Protein AF-A0A7X7MLS9-F1 (afdb_monomer)

Secondary structure (DSSP, 8-state):
----------------------PPEEEE---------SS---S--TT-GGGEEETTT--B----TT-EEEE-TTTSPPPSSB-S---TT--BSEEEE-S---S--B-SSEEEEETTS-EEEESS---GGGSEESSEEEEESSEEEEEEE-SS-EEEESS-EE--TTEEEEEESSSEEEE--------S-TT-------SSS----S-----SEEEE-SSEEE-TT--EEES-EEEE-S--TT-EEEE---SSS---EEEES--EEE-TT---S--EEEESSTT-EEEEEES---EEE-SEEEET-EEEEEESS--EEEE-S-EE---SEEEESSSEEEE-TT-EESS-SEEEEESTT-EEEE-TTS-SEEEEEEEEETT-EEEE-TT-EEEEEEEEETTEEPPSEEEESSTTSSSEE-TTEESSSEEEES-------EEEEE-SSEETT-GGGBTT-SS---TBSS-EEEEE-TTSPTTEEEEESS-EEEEEEEE-SS-EEEEE-TT--EEEEEEEEEE-TT-EEEE-S-EEE-S-EEEEEPTTEEEEE-S-EEE-SS--EEEEESSSEEEEE--SS-B--S-EEEESSEEEE-STTTT--TTSPPEEEEE-TTS---EE-TT-EE-S-EEEEE--SSSSEEEEEEE-TT-EEEE-S-EEE-TTEEEEEEE-TT-EEEE-S-EEESSEEEEEESSEEEESSPEEESSEEEEESSEEEE-SS-BEE-SEEEEEES-EEEE-STT-B---SS------TT------S------EEEESS-EEEESSTTS----

Foldseek 3Di:
DDDDDDDDDDDDDDPDDDPLPVAWEKEQADDDDDDDPPDDDDPQDLPDQQRIATPPPRHGGHGAAAHEYEYDCVVHPDDQERDDDDDPHHAYLEYEYCEAHAHAEDPAEEHHHEAVGPAYAYPYAHAPRRAEYCYEYEYEDAHEREDAYADAYEHEYAFEYEYALRYEYEYHHAYEYEYHDDDDDDDDDPPPPDDPDDDDDDDDRGYDYHYNEYEWAYHEYEPQPAAEDENYEYEDQADYYNAEYEHEHDPDDAAEREYANYAYHYDPRDPDQAYEYEYADLRYEHAYEEAYAAHEHSYEYEENYEYAAYYPDQHEYEYENDEHAHCHEYHWQAHEYEYDHQYYYDHHAAYEFEAQRTEYEYEPNYDQEHAYEYEYYHNGAYEYEALGEHEYQWYDYNNHTDDFFKEACDPPAATHHDPRYHYGYIYGHPDQDADAADEWEAAAADELCPQVRTPPGPDHDRFGHQRYEYEYDPNHAAAGEYEFAHAGEHQEYAYEDHAYEYAYDRSYEYEYHAAYYEYEALYEYEYQGEYEYNEAYEYEYEAQYEYHDNEAYAYDQDYEYEYEYDHEYEYEQNYAAHHHQHEYEYERYAYEAEAACSNHAQPHDEHEYEDELVHYAHEYDAPHEYHHAYEYEYPYPDQEAEHEYAYEALGEYEYNHEYEYDLRYEYEYEYEHNYEYEYCEEYEYNAEYEYEYAEEYEYNYAYYHAAEYEYYYYEYEQNAAAHEDHYEDPEHHHYEYAYPDPRSYDDPDDDQAADDPDDDDDDPDPDRRHYDDYDDNYYYHYDDPPPDNPD

Mean predicted aligned error: 17.01 Å

Radius of gyration: 36.03 Å; Cα contacts (8 Å, |Δi|>4): 2430; chains: 1; bounding box: 78×106×102 Å

Solvent-accessible surface area (backbone atoms only — not comparable to full-atom values): 38554 Å² total; per-residue (Å²): 139,78,89,83,83,88,85,83,93,76,92,73,90,74,73,89,67,84,80,74,67,88,50,54,48,29,35,52,36,47,63,88,83,79,80,90,75,92,66,96,70,82,80,45,39,78,84,41,38,74,28,26,29,32,68,83,80,68,42,68,38,73,89,53,65,43,16,32,39,35,42,38,49,89,82,23,62,65,46,55,48,49,34,80,59,53,68,96,79,54,34,24,14,22,42,36,30,66,36,60,68,71,49,41,37,29,44,78,36,53,50,40,31,29,26,61,38,71,21,40,36,24,71,27,46,34,64,61,89,36,42,31,35,54,11,32,42,37,40,40,82,48,39,42,38,31,37,34,26,61,27,65,33,37,48,36,35,43,36,26,57,32,45,39,73,59,17,32,38,33,36,27,31,46,11,30,46,33,44,52,73,94,86,75,89,86,77,87,76,101,77,72,92,74,78,95,76,77,94,79,93,81,88,84,82,64,72,48,67,38,34,36,23,36,36,39,34,12,5,31,44,35,43,37,78,52,48,72,42,61,54,34,35,42,30,39,50,33,74,32,60,67,26,30,45,34,41,44,70,71,98,63,98,67,53,40,38,32,27,33,42,30,48,61,38,68,41,92,56,41,82,70,47,81,38,33,37,34,22,80,36,70,75,21,26,47,31,34,27,42,66,55,70,72,32,57,42,37,46,32,36,29,53,15,29,14,39,30,39,38,32,75,40,78,32,35,43,32,41,26,68,27,65,19,62,12,43,8,40,41,36,25,55,23,9,31,42,35,31,23,54,49,5,38,43,70,38,33,62,29,39,36,22,29,26,67,68,5,31,46,32,44,40,69,65,26,54,42,54,40,69,22,42,37,40,28,27,69,62,11,28,40,30,25,34,68,48,37,60,38,39,27,55,38,41,24,51,70,85,42,74,56,74,48,35,51,28,21,35,40,87,92,56,66,43,49,66,39,90,54,31,43,50,66,13,35,44,31,27,53,61,73,67,68,46,70,84,39,86,42,40,41,44,46,67,43,53,76,85,42,36,85,29,31,63,95,38,92,58,71,73,59,47,55,45,27,18,25,32,38,33,39,42,76,84,26,56,74,63,27,36,48,27,30,88,45,56,35,25,26,17,16,39,36,38,39,83,42,29,33,33,37,36,47,46,88,55,19,34,42,32,34,22,53,64,20,40,36,42,26,52,66,28,46,38,35,40,44,25,33,32,36,35,71,38,41,24,48,30,41,37,18,35,56,8,32,42,34,36,53,26,35,42,36,36,48,81,63,46,47,41,38,40,39,31,52,75,36,30,38,40,37,32,52,14,46,72,7,48,39,45,25,36,38,39,37,32,42,41,27,43,34,40,63,24,35,25,43,66,10,58,48,91,32,54,54,36,35,41,36,38,38,77,88,50,71,49,48,37,54,42,67,71,25,36,40,28,33,20,36,36,42,37,58,72,46,94,50,92,69,25,58,50,45,44,49,40,49,60,61,21,39,38,37,29,58,21,41,40,35,40,41,85,52,17,24,41,32,42,35,27,22,53,76,12,37,40,38,31,56,26,44,37,35,24,46,27,25,29,33,41,32,40,52,14,38,35,39,27,55,16,31,46,35,29,51,35,34,40,33,33,43,27,24,38,40,37,34,56,21,58,63,20,29,75,38,43,40,40,46,52,32,35,46,20,35,42,35,34,72,33,66,63,21,66,44,81,82,81,81,91,72,67,73,51,70,91,85,75,86,89,84,74,95,64,94,69,76,65,42,45,61,46,74,39,88,76,43,45,84,44,73,39,59,94,78,66,80,62,76,127

pLDDT: mean 76.2, std 18.72, range [21.05, 98.0]

Sequence (791 aa):
MGKGCHVFFAVAAVTASSVVFASETWYWKSVTTCVADGTGSYGYSLTSTNNWVNAVSGTNGLPVSGDIVIIDTTKYSPAQNFGYNFGTGTAFGGLIYDTAPSGNSSDQGTFTLQAGGTGIVANAALTGETHKFNGNVAFTGSGDAVVDLRVAGTLFVQKAFYGNANITLVKKGVGTLQHSDGYAPLNTAKTAYTEARDDTTRYYPNRKFVFGGVKLQGGVLDLRQYYWIWNCDFQFDGDGAGLSVNKLVANLGTNSLELSGCKFRETENVTGTSHYVTANDPTCFIHFMGTMDDTSFSGLFKGSAGICWDPANTATFTFRKSISPTTGILAVSNGTVRVTEDAGFTALSSVTVSGANSRFKVEADALRSIPAPFFLNGGGKIGVADGIVIFVASLAVDGTPVAAGLYNGQAGLNGTTVAWIDGAGYVVVTGLTEGTRTDATWTGTGSVQTPANWNGASELPALNGATSYVTVAESAADDSVMHLDRIVWFKGMDVKPVGFQTTADAGCELWLGSLGLATPAAQTFSLNAPTRLTAAQDWAIGAGGRLVVGASVSTLPAGELRILGAGGGTLELNAGASDWMAPIAVSNLNVQFNASHALGPQTAPFATIYHNAVSGSPAYADGVTVDRNLLFVDTSRVIQGTTRITVPENANIVFNGVVTTTNTSNLALSSGAGSTVTFNDLFMSRDGGSVSGSGTMIFNGPYHCRDRFNMSGGTMELHATLNRFNGNMGIWNNGTIKTMVPYAVEAGNATRRFTTEGVPNNSVDGSQRTWLNPYGSAVLDLCGNDQSVDQ

Nearest PDB structures (foldseek):
  3syj-assembly1_A-2  TM=1.815E-01  e=5.597E-01  Haemophilus influenzae

Structure (mmCIF, N/CA/C/O backbone):
data_AF-A0A7X7MLS9-F1
#
_entry.id   AF-A0A7X7MLS9-F1
#
loop_
_atom_site.group_PDB
_atom_site.id
_atom_site.type_symbol
_atom_site.label_atom_id
_atom_site.label_alt_id
_atom_site.label_comp_id
_atom_site.label_asym_id
_atom_site.label_entity_id
_atom_site.label_seq_id
_atom_site.pdbx_PDB_ins_code
_atom_site.Cartn_x
_atom_site.Cartn_y
_atom_site.Cartn_z
_atom_site.occupancy
_atom_site.B_iso_or_equiv
_atom_site.auth_seq_id
_atom_site.auth_comp_id
_atom_site.auth_asym_id
_atom_site.auth_atom_id
_atom_site.pdbx_PDB_model_num
ATOM 1 N N . MET A 1 1 ? 40.973 -59.479 -57.655 1.00 29.23 1 MET A N 1
ATOM 2 C CA . MET A 1 1 ? 41.693 -58.870 -56.512 1.00 29.23 1 MET A CA 1
ATOM 3 C C . MET A 1 1 ? 41.136 -57.458 -56.347 1.00 29.23 1 MET A C 1
ATOM 5 O O . MET A 1 1 ? 41.185 -56.750 -57.334 1.00 29.23 1 MET A O 1
ATOM 9 N N . GLY A 1 2 ? 40.537 -56.981 -55.252 1.00 28.91 2 GLY A N 1
ATOM 10 C CA . GLY A 1 2 ? 40.055 -57.566 -53.989 1.00 28.91 2 GLY A CA 1
ATOM 11 C C . GLY A 1 2 ? 38.575 -57.171 -53.754 1.00 28.91 2 GLY A C 1
ATOM 12 O O . GLY A 1 2 ? 38.058 -56.323 -54.471 1.00 28.91 2 GLY A O 1
ATOM 13 N N . LYS A 1 3 ? 37.795 -57.953 -52.987 1.00 27.66 3 LYS A N 1
ATOM 14 C CA . LYS A 1 3 ? 37.447 -57.742 -51.553 1.00 27.66 3 LYS A CA 1
ATOM 15 C C . LYS A 1 3 ? 36.929 -56.312 -51.274 1.00 27.66 3 LYS A C 1
ATOM 17 O O . LYS A 1 3 ? 37.685 -55.384 -51.493 1.00 27.66 3 LYS A O 1
ATOM 22 N N . GLY A 1 4 ? 35.733 -56.025 -50.758 1.00 22.91 4 GLY A N 1
ATOM 23 C CA . GLY A 1 4 ? 34.663 -56.824 -50.153 1.00 22.91 4 GLY A CA 1
ATOM 24 C C . GLY A 1 4 ? 34.029 -56.058 -48.968 1.00 22.91 4 GLY A C 1
ATOM 25 O O . GLY A 1 4 ? 34.768 -55.588 -48.115 1.00 22.91 4 GLY A O 1
ATOM 26 N N . CYS A 1 5 ? 32.688 -56.028 -48.926 1.00 21.05 5 CYS A N 1
ATOM 27 C CA . CYS A 1 5 ? 31.765 -55.831 -47.783 1.00 21.05 5 CYS A CA 1
ATOM 28 C C . CYS A 1 5 ? 31.537 -54.458 -47.096 1.00 21.05 5 CYS A C 1
ATOM 30 O O . CYS A 1 5 ? 32.393 -53.948 -46.389 1.00 21.05 5 CYS A O 1
ATOM 32 N N . HIS A 1 6 ? 30.281 -53.990 -47.255 1.00 25.91 6 HIS A N 1
ATOM 33 C CA . HIS A 1 6 ? 29.273 -53.478 -46.292 1.00 25.91 6 HIS A CA 1
ATOM 34 C C . HIS A 1 6 ? 29.693 -52.787 -44.980 1.00 25.91 6 HIS A C 1
ATOM 36 O O . HIS A 1 6 ? 30.497 -53.345 -44.248 1.00 25.91 6 HIS A O 1
ATOM 42 N N . VAL A 1 7 ? 28.967 -51.708 -44.604 1.00 21.61 7 VAL A N 1
ATOM 43 C CA . VAL A 1 7 ? 28.281 -51.530 -43.290 1.00 21.61 7 VAL A CA 1
ATOM 44 C C . VAL A 1 7 ? 27.407 -50.244 -43.246 1.00 21.61 7 VAL A C 1
ATOM 46 O O . VAL A 1 7 ? 27.871 -49.153 -43.547 1.00 21.61 7 VAL A O 1
ATOM 49 N N . PHE A 1 8 ? 26.130 -50.465 -42.893 1.00 21.45 8 PHE A N 1
ATOM 50 C CA . PHE A 1 8 ? 25.130 -49.714 -42.098 1.00 21.45 8 PHE A CA 1
ATOM 51 C C . PHE A 1 8 ? 24.901 -48.187 -42.171 1.00 21.45 8 PHE A C 1
ATOM 53 O O . PHE A 1 8 ? 25.778 -47.367 -41.929 1.00 21.45 8 PHE A O 1
ATOM 60 N N . PHE A 1 9 ? 23.607 -47.850 -42.292 1.00 26.83 9 PHE A N 1
ATOM 61 C CA . PHE A 1 9 ? 22.983 -46.630 -41.774 1.00 26.83 9 PHE A CA 1
ATOM 62 C C . PHE A 1 9 ? 23.016 -46.616 -40.236 1.00 26.83 9 PHE A C 1
ATOM 64 O O . PHE A 1 9 ? 22.546 -47.563 -39.604 1.00 26.83 9 PHE A O 1
ATOM 71 N N . ALA A 1 10 ? 23.482 -45.512 -39.649 1.00 21.42 10 ALA A N 1
ATOM 72 C CA . ALA A 1 10 ? 23.203 -45.134 -38.268 1.00 21.42 10 ALA A CA 1
ATOM 73 C C . ALA A 1 10 ? 22.994 -43.615 -38.183 1.00 21.42 10 ALA A C 1
ATOM 75 O O . ALA A 1 10 ? 23.802 -42.822 -38.661 1.00 21.42 10 ALA A O 1
ATOM 76 N N . VAL A 1 11 ? 21.866 -43.248 -37.579 1.00 35.78 11 VAL A N 1
ATOM 77 C CA . VAL A 1 11 ? 21.482 -41.904 -37.153 1.00 35.78 11 VAL A CA 1
ATOM 78 C C . VAL A 1 11 ? 22.496 -41.397 -36.126 1.00 35.78 11 VAL A C 1
ATOM 80 O O . VAL A 1 11 ? 22.704 -42.046 -35.105 1.00 35.78 11 VAL A O 1
ATOM 83 N N . ALA A 1 12 ? 23.073 -40.221 -36.362 1.00 22.98 12 ALA A N 1
ATOM 84 C CA . ALA A 1 12 ? 23.708 -39.421 -35.323 1.00 22.98 12 ALA A CA 1
ATOM 85 C C . ALA A 1 12 ? 23.149 -37.999 -35.406 1.00 22.98 12 ALA A C 1
ATOM 87 O O . ALA A 1 12 ? 23.457 -37.235 -36.320 1.00 22.98 12 ALA A O 1
ATOM 88 N N . ALA A 1 13 ? 22.286 -37.679 -34.444 1.00 31.80 13 ALA A N 1
ATOM 89 C CA . ALA A 1 13 ? 21.966 -36.316 -34.078 1.00 31.80 13 ALA A CA 1
ATOM 90 C C . ALA A 1 13 ? 23.277 -35.593 -33.741 1.00 31.80 13 ALA A C 1
ATOM 92 O O . ALA A 1 13 ? 23.922 -35.911 -32.743 1.00 31.80 13 ALA A O 1
ATOM 93 N N . VAL A 1 14 ? 23.672 -34.631 -34.572 1.00 26.86 14 VAL A N 1
ATOM 94 C CA . VAL A 1 14 ? 24.655 -33.628 -34.170 1.00 26.86 14 VAL A CA 1
ATOM 95 C C . VAL A 1 14 ? 23.852 -32.464 -33.617 1.00 26.86 14 VAL A C 1
ATOM 97 O O . VAL A 1 14 ? 23.261 -31.672 -34.347 1.00 26.86 14 VAL A O 1
ATOM 100 N N . THR A 1 15 ? 23.772 -32.455 -32.291 1.00 25.34 15 THR A N 1
ATOM 101 C CA . THR A 1 15 ? 23.512 -31.290 -31.449 1.00 25.34 15 THR A CA 1
ATOM 102 C C . THR A 1 15 ? 24.010 -30.006 -32.099 1.00 25.34 15 THR A C 1
ATOM 104 O O . THR A 1 15 ? 25.170 -29.932 -32.503 1.00 25.34 15 THR A O 1
ATOM 107 N N . ALA A 1 16 ? 23.140 -28.997 -32.154 1.00 29.88 16 ALA A N 1
ATOM 108 C CA . ALA A 1 16 ? 23.481 -27.625 -32.491 1.00 29.88 16 ALA A CA 1
ATOM 109 C C . ALA A 1 16 ? 24.590 -27.114 -31.552 1.00 29.88 16 ALA A C 1
ATOM 111 O O . ALA A 1 16 ? 24.318 -26.572 -30.485 1.00 29.88 16 ALA A O 1
ATOM 112 N N . SER A 1 17 ? 25.852 -27.315 -31.932 1.00 27.06 17 SER A N 1
ATOM 113 C CA . SER A 1 17 ? 26.961 -26.548 -31.388 1.00 27.06 17 SER A CA 1
ATOM 114 C C . SER A 1 17 ? 27.001 -25.230 -32.144 1.00 27.06 17 SER A C 1
ATOM 116 O O . SER A 1 17 ? 27.069 -25.234 -33.374 1.00 27.06 17 SER A O 1
ATOM 118 N N . SER A 1 18 ? 26.949 -24.129 -31.402 1.00 32.47 18 SER A N 1
ATOM 119 C CA . SER A 1 18 ? 27.271 -22.767 -31.825 1.00 32.47 18 SER A CA 1
ATOM 120 C C . SER A 1 18 ? 28.287 -22.731 -32.974 1.00 32.47 18 SER A C 1
ATOM 122 O O . SER A 1 18 ? 29.493 -22.865 -32.752 1.00 32.47 18 SER A O 1
ATOM 124 N N . VAL A 1 19 ? 27.810 -22.540 -34.205 1.00 29.20 19 VAL A N 1
ATOM 125 C CA . VAL A 1 19 ? 28.681 -22.156 -35.315 1.00 29.20 19 VAL A CA 1
ATOM 126 C C . VAL A 1 19 ? 29.000 -20.684 -35.090 1.00 29.20 19 VAL A C 1
ATOM 128 O O . VAL A 1 19 ? 28.296 -19.796 -35.563 1.00 29.20 19 VAL A O 1
ATOM 131 N N . VAL A 1 20 ? 30.041 -20.432 -34.298 1.00 34.53 20 VAL A N 1
ATOM 132 C CA . VAL A 1 20 ? 30.757 -19.162 -34.334 1.00 34.53 20 VAL A CA 1
ATOM 133 C C . VAL A 1 20 ? 31.460 -19.162 -35.687 1.00 34.53 20 VAL A C 1
ATOM 135 O O . VAL A 1 20 ? 32.542 -19.729 -35.837 1.00 34.53 20 VAL A O 1
ATOM 138 N N . PHE A 1 21 ? 30.812 -18.599 -36.709 1.00 36.78 21 PHE A N 1
ATOM 139 C CA . PHE A 1 21 ? 31.568 -18.085 -37.845 1.00 36.78 21 PHE A CA 1
ATOM 140 C C . PHE A 1 21 ? 32.619 -17.150 -37.250 1.00 36.78 21 PHE A C 1
ATOM 142 O O . PHE A 1 21 ? 32.296 -16.388 -36.340 1.00 36.78 21 PHE A O 1
ATOM 149 N N . ALA A 1 22 ? 33.875 -17.259 -37.683 1.00 49.69 22 ALA A N 1
ATOM 150 C CA . ALA A 1 22 ? 34.894 -16.294 -37.302 1.00 49.69 22 ALA A CA 1
ATOM 151 C C . ALA A 1 22 ? 34.437 -14.926 -37.824 1.00 49.69 22 ALA A C 1
ATOM 153 O O . ALA A 1 22 ? 34.652 -14.604 -38.986 1.00 49.69 22 ALA A O 1
ATOM 154 N N . SER A 1 23 ? 33.701 -14.191 -36.994 1.00 65.00 23 SER A N 1
ATOM 155 C CA . SER A 1 23 ? 33.205 -12.864 -37.303 1.00 65.00 23 SER A CA 1
ATOM 156 C C . SER A 1 23 ? 34.394 -11.930 -37.231 1.00 65.00 23 SER A C 1
ATOM 158 O O . SER A 1 23 ? 35.032 -11.823 -36.177 1.00 65.00 23 SER A O 1
ATOM 160 N N . GLU A 1 24 ? 34.703 -11.265 -38.331 1.00 85.81 24 GLU A N 1
ATOM 161 C CA . GLU A 1 24 ? 35.651 -10.169 -38.286 1.00 85.81 24 GLU A CA 1
ATOM 162 C C . GLU A 1 24 ? 34.957 -8.927 -37.719 1.00 85.81 24 GLU A C 1
ATOM 164 O O . GLU A 1 24 ? 33.736 -8.755 -37.797 1.00 85.81 24 GLU A O 1
ATOM 169 N N . THR A 1 25 ? 35.751 -8.053 -37.111 1.00 88.50 25 THR A N 1
ATOM 170 C CA . THR A 1 25 ? 35.270 -6.784 -36.567 1.00 88.50 25 THR A CA 1
ATOM 171 C C . THR A 1 25 ? 35.665 -5.668 -37.517 1.00 88.50 25 THR A C 1
ATOM 173 O O . THR A 1 25 ? 36.817 -5.601 -37.941 1.00 88.50 25 THR A O 1
ATOM 176 N N . TRP A 1 26 ? 34.743 -4.762 -37.822 1.00 86.81 26 TRP A N 1
ATOM 177 C CA . TRP A 1 26 ? 34.943 -3.691 -38.794 1.00 86.81 26 TRP A CA 1
ATOM 178 C C . TRP A 1 26 ? 34.557 -2.339 -38.209 1.00 86.81 26 TRP A C 1
ATOM 180 O O . TRP A 1 26 ? 33.469 -2.182 -37.663 1.00 86.81 26 TRP A O 1
ATOM 190 N N . TYR A 1 27 ? 35.418 -1.337 -38.365 1.00 84.38 27 TYR A N 1
ATOM 191 C CA . TYR A 1 27 ? 35.086 0.048 -38.049 1.00 84.38 27 TYR A CA 1
ATOM 192 C C . TYR A 1 27 ? 34.445 0.739 -39.250 1.00 84.38 27 TYR A C 1
ATOM 194 O O . TYR A 1 27 ? 34.946 0.647 -40.375 1.00 84.38 27 TYR A O 1
ATOM 202 N N . TRP A 1 28 ? 33.377 1.494 -38.995 1.00 79.44 28 TRP A N 1
ATOM 203 C CA . TRP A 1 28 ? 32.835 2.444 -39.960 1.00 79.44 28 TRP A CA 1
ATOM 204 C C . TRP A 1 28 ? 33.704 3.706 -39.996 1.00 79.44 28 TRP A C 1
ATOM 206 O O . TRP A 1 28 ? 33.816 4.422 -39.002 1.00 79.44 28 TRP A O 1
ATOM 216 N N . LYS A 1 29 ? 34.324 3.978 -41.148 1.00 73.31 29 LYS A N 1
ATOM 217 C CA . LYS A 1 29 ? 35.290 5.072 -41.321 1.00 73.31 29 LYS A CA 1
ATOM 218 C C . LYS A 1 29 ? 34.719 6.311 -42.006 1.00 73.31 29 LYS A C 1
ATOM 220 O O . LYS A 1 29 ? 35.284 7.384 -41.838 1.00 73.31 29 LYS A O 1
ATOM 225 N N . SER A 1 30 ? 33.640 6.168 -42.782 1.00 61.50 30 SER A N 1
ATOM 226 C CA . SER A 1 30 ? 33.043 7.241 -43.589 1.00 61.50 30 SER A CA 1
ATOM 227 C C . SER A 1 30 ? 34.075 8.152 -44.286 1.00 61.50 30 SER A C 1
ATOM 229 O O . SER A 1 30 ? 34.391 9.257 -43.830 1.00 61.50 30 SER A O 1
ATOM 231 N N . VAL A 1 31 ? 34.580 7.741 -45.445 1.00 56.97 31 VAL A N 1
ATOM 232 C CA . VAL A 1 31 ? 35.492 8.594 -46.216 1.00 56.97 31 VAL A CA 1
ATOM 233 C C . VAL A 1 31 ? 34.662 9.509 -47.120 1.00 56.97 31 VAL A C 1
ATOM 235 O O . VAL A 1 31 ? 34.019 9.030 -48.046 1.00 56.97 31 VAL A O 1
ATOM 238 N N . THR A 1 32 ? 34.674 10.829 -46.889 1.00 49.84 32 THR A N 1
ATOM 239 C CA . THR A 1 32 ? 34.094 11.786 -47.852 1.00 49.84 32 THR A CA 1
ATOM 240 C C . THR A 1 32 ? 35.198 12.438 -48.679 1.00 49.84 32 THR A C 1
ATOM 242 O O . THR A 1 32 ? 35.892 13.315 -48.179 1.00 49.84 32 THR A O 1
ATOM 245 N N . THR A 1 33 ? 35.302 12.061 -49.953 1.00 40.44 33 THR A N 1
ATOM 246 C CA . THR A 1 33 ? 35.606 12.970 -51.073 1.00 40.44 33 THR A CA 1
ATOM 247 C C . THR A 1 33 ? 35.021 12.363 -52.353 1.00 40.44 33 THR A C 1
ATOM 249 O O . THR A 1 33 ? 35.625 11.490 -52.966 1.00 40.44 33 THR A O 1
ATOM 252 N N . CYS A 1 34 ? 33.847 12.833 -52.789 1.00 37.66 34 CYS A N 1
ATOM 253 C CA . CYS A 1 34 ? 33.440 12.714 -54.191 1.00 37.66 34 CYS A CA 1
ATOM 254 C C . CYS A 1 34 ? 33.450 14.109 -54.811 1.00 37.66 34 CYS A C 1
ATOM 256 O O . CYS A 1 34 ? 32.825 15.041 -54.304 1.00 37.66 34 CYS A O 1
ATOM 258 N N . VAL A 1 35 ? 34.216 14.223 -55.892 1.00 37.56 35 VAL A N 1
ATOM 259 C CA . VAL A 1 35 ? 34.200 15.341 -56.831 1.00 37.56 35 VAL A CA 1
ATOM 260 C C . VAL A 1 35 ? 32.822 15.369 -57.488 1.00 37.56 35 VAL A C 1
ATOM 262 O O . VAL A 1 35 ? 32.272 14.322 -57.803 1.00 37.56 35 VAL A O 1
ATOM 265 N N . ALA A 1 36 ? 32.260 16.562 -57.664 1.00 34.41 36 ALA A N 1
ATOM 266 C CA . ALA A 1 36 ? 30.984 16.766 -58.330 1.00 34.41 36 ALA A CA 1
ATOM 267 C C . ALA A 1 36 ? 31.075 16.388 -59.820 1.00 34.41 36 ALA A C 1
ATOM 269 O O . ALA A 1 36 ? 31.417 17.221 -60.654 1.00 34.41 36 ALA A O 1
ATOM 270 N N . ASP A 1 37 ? 30.735 15.152 -60.168 1.00 38.50 37 ASP A N 1
ATOM 271 C CA . ASP A 1 37 ? 30.484 14.715 -61.539 1.00 38.50 37 ASP A CA 1
ATOM 272 C C . ASP A 1 37 ? 28.978 14.553 -61.788 1.00 38.50 37 ASP A C 1
ATOM 274 O O . ASP A 1 37 ? 28.487 13.499 -62.158 1.00 38.50 37 ASP A O 1
ATOM 278 N N . GLY A 1 38 ? 28.225 15.643 -61.599 1.00 38.34 38 GLY A N 1
ATOM 279 C CA . GLY A 1 38 ? 26.961 15.916 -62.304 1.00 38.34 38 GLY A CA 1
ATOM 280 C C . GLY A 1 38 ? 25.759 14.972 -62.116 1.00 38.34 38 GLY A C 1
ATOM 281 O O . GLY A 1 38 ? 24.666 15.330 -62.548 1.00 38.34 38 GLY A O 1
ATOM 282 N N . THR A 1 39 ? 25.889 13.819 -61.461 1.00 38.38 39 THR A N 1
ATOM 283 C CA . THR A 1 39 ? 24.795 12.864 -61.222 1.00 38.38 39 THR A CA 1
ATOM 284 C C . THR A 1 39 ? 24.702 12.562 -59.730 1.00 38.38 39 THR A C 1
ATOM 286 O O . THR A 1 39 ? 25.420 11.709 -59.218 1.00 38.38 39 THR A O 1
ATOM 289 N N . GLY A 1 40 ? 23.854 13.315 -59.020 1.00 38.97 40 GLY A N 1
ATOM 290 C CA . GLY A 1 40 ? 23.769 13.401 -57.553 1.00 38.97 40 GLY A CA 1
ATOM 291 C C . GLY A 1 40 ? 23.575 12.083 -56.792 1.00 38.97 40 GLY A C 1
ATOM 292 O O . GLY A 1 40 ? 22.487 11.800 -56.301 1.00 38.97 40 GLY A O 1
ATOM 293 N N . SER A 1 41 ? 24.653 11.320 -56.625 1.00 42.94 41 SER A N 1
ATOM 294 C CA . SER A 1 41 ? 24.707 10.110 -55.804 1.00 42.94 41 SER A CA 1
ATOM 295 C C . SER A 1 41 ? 25.490 10.414 -54.527 1.00 42.94 41 SER A C 1
ATOM 297 O O . SER A 1 41 ? 26.698 10.635 -54.567 1.00 42.94 41 SER A O 1
ATOM 299 N N . TYR A 1 42 ? 24.811 10.462 -53.379 1.00 47.62 42 TYR A N 1
ATOM 300 C CA . TYR A 1 42 ? 25.451 10.691 -52.081 1.00 47.62 42 TYR A CA 1
ATOM 301 C C . TYR A 1 42 ? 26.344 9.490 -51.691 1.00 47.62 42 TYR A C 1
ATOM 303 O O . TYR A 1 42 ? 25.863 8.366 -51.554 1.00 47.62 42 TYR A O 1
ATOM 311 N N . GLY A 1 43 ? 27.646 9.726 -51.490 1.00 45.88 43 GLY A N 1
ATOM 312 C CA . GLY A 1 43 ? 28.704 8.717 -51.277 1.00 45.88 43 GLY A CA 1
ATOM 313 C C . GLY A 1 43 ? 28.728 7.979 -49.925 1.00 45.88 43 GLY A C 1
ATOM 314 O O . GLY A 1 43 ? 29.768 7.455 -49.535 1.00 45.88 43 GLY A O 1
ATOM 315 N N . TYR A 1 44 ? 27.610 7.895 -49.203 1.00 54.47 44 TYR A N 1
ATOM 316 C CA . TYR A 1 44 ? 27.544 7.295 -47.858 1.00 54.47 44 TYR A CA 1
ATOM 317 C C . TYR A 1 44 ? 27.224 5.788 -47.854 1.00 54.47 44 TYR A C 1
ATOM 319 O O . TYR A 1 44 ? 26.809 5.249 -46.834 1.00 54.47 44 TYR A O 1
ATOM 327 N N . SER A 1 45 ? 27.375 5.081 -48.980 1.00 58.72 45 SER A N 1
ATOM 328 C CA . SER A 1 45 ? 26.924 3.686 -49.104 1.00 58.72 45 SER A CA 1
ATOM 329 C C . SER A 1 45 ? 27.728 2.700 -48.244 1.00 58.72 45 SER A C 1
ATOM 331 O O . SER A 1 45 ? 28.962 2.690 -48.280 1.00 58.72 45 SER A O 1
ATOM 333 N N . LEU A 1 46 ? 27.020 1.797 -47.555 1.00 64.12 46 LEU A N 1
ATOM 334 C CA . LEU A 1 46 ? 27.588 0.642 -46.841 1.00 64.12 46 LEU A CA 1
ATOM 335 C C . LEU A 1 46 ? 28.181 -0.407 -47.793 1.00 64.12 46 LEU A C 1
ATOM 337 O O .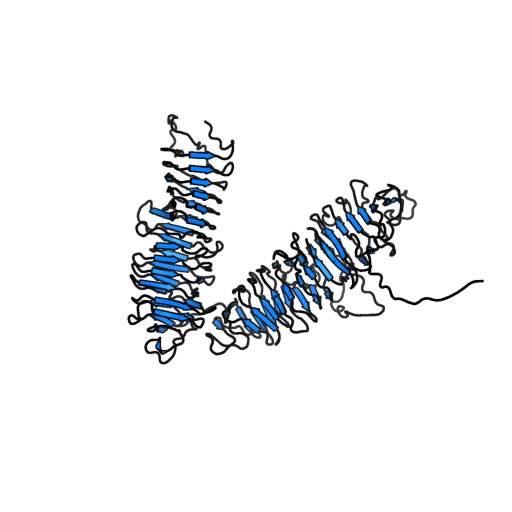 LEU A 1 46 ? 28.908 -1.291 -47.357 1.00 64.12 46 LEU A O 1
ATOM 341 N N . THR A 1 47 ? 27.904 -0.304 -49.095 1.00 67.75 47 THR A N 1
ATOM 342 C CA . THR A 1 47 ? 28.482 -1.171 -50.133 1.00 67.75 47 THR A CA 1
ATOM 343 C C . THR A 1 47 ? 29.845 -0.690 -50.641 1.00 67.75 47 THR A C 1
ATOM 345 O O . THR A 1 47 ? 30.419 -1.322 -51.523 1.00 67.75 47 THR A O 1
ATOM 348 N N . SER A 1 48 ? 30.366 0.434 -50.134 1.00 73.69 48 SER A N 1
ATOM 349 C CA . SER A 1 48 ? 31.678 0.960 -50.526 1.00 73.69 48 SER A CA 1
ATOM 350 C C . SER A 1 48 ? 32.781 0.402 -49.629 1.00 73.69 48 SER A C 1
ATOM 352 O O . SER A 1 48 ? 32.789 0.655 -48.425 1.00 73.69 48 SER A O 1
ATOM 354 N N . THR A 1 49 ? 33.756 -0.294 -50.221 1.00 78.38 49 THR A N 1
ATOM 355 C CA . THR A 1 49 ? 34.922 -0.855 -49.511 1.00 78.38 49 THR A CA 1
ATOM 356 C C . THR A 1 49 ? 35.745 0.202 -48.773 1.00 78.38 49 THR A C 1
ATOM 358 O O . THR A 1 49 ? 36.405 -0.094 -47.784 1.00 78.38 49 THR A O 1
ATOM 361 N N . ASN A 1 50 ? 35.720 1.454 -49.241 1.00 77.00 50 ASN A N 1
ATOM 362 C CA . ASN A 1 50 ? 36.480 2.551 -48.639 1.00 77.00 50 ASN A CA 1
ATOM 363 C C . ASN A 1 50 ? 35.880 3.051 -47.322 1.00 77.00 50 ASN A C 1
ATOM 365 O O . ASN A 1 50 ? 36.558 3.760 -46.580 1.00 77.00 50 ASN A O 1
ATOM 369 N N . ASN A 1 51 ? 34.628 2.696 -47.030 1.00 76.12 51 ASN A N 1
ATOM 370 C CA . ASN A 1 51 ? 33.941 3.149 -45.829 1.00 76.12 51 ASN A CA 1
ATOM 371 C C . ASN A 1 51 ? 34.136 2.216 -44.625 1.00 76.12 51 ASN A C 1
ATOM 373 O O . ASN A 1 51 ? 33.696 2.558 -43.528 1.00 76.12 51 ASN A O 1
ATOM 377 N N . TRP A 1 52 ? 34.836 1.094 -44.802 1.00 81.50 52 TRP A N 1
ATOM 378 C CA . TRP A 1 52 ? 35.072 0.104 -43.758 1.00 81.50 52 TRP A CA 1
ATOM 379 C C . TRP A 1 52 ? 36.551 -0.195 -43.594 1.00 81.50 52 TRP A C 1
ATOM 381 O O . TRP A 1 52 ? 37.280 -0.300 -44.579 1.00 81.50 52 TRP A O 1
ATOM 391 N N . VAL A 1 53 ? 36.974 -0.391 -42.349 1.00 86.19 53 VAL A N 1
ATOM 392 C CA . VAL A 1 53 ? 38.328 -0.834 -42.008 1.00 86.19 53 VAL A CA 1
ATOM 393 C C . VAL A 1 53 ? 38.234 -2.039 -41.089 1.00 86.19 53 VAL A C 1
ATOM 395 O O . VAL A 1 53 ? 37.595 -1.958 -40.041 1.00 86.19 53 VAL A O 1
ATOM 398 N N . ASN A 1 54 ? 38.872 -3.147 -41.460 1.00 89.69 54 ASN A N 1
ATOM 399 C CA . ASN A 1 54 ? 38.955 -4.316 -40.591 1.00 89.69 54 ASN A CA 1
ATOM 400 C C . ASN A 1 54 ? 39.760 -3.948 -39.334 1.00 89.69 54 ASN A C 1
ATOM 402 O O . ASN A 1 54 ? 40.862 -3.403 -39.417 1.00 89.69 54 ASN A O 1
ATOM 406 N N . ALA A 1 55 ? 39.197 -4.226 -38.163 1.00 84.50 55 ALA A N 1
ATOM 407 C CA . ALA A 1 55 ? 39.733 -3.823 -36.870 1.00 84.50 55 ALA A CA 1
ATOM 408 C C . ALA A 1 55 ? 41.049 -4.522 -36.504 1.00 84.50 55 ALA A C 1
ATOM 410 O O . ALA A 1 55 ? 41.789 -4.004 -35.670 1.00 84.50 55 ALA A O 1
ATOM 411 N N . VAL A 1 56 ? 41.327 -5.684 -37.102 1.00 84.00 56 VAL A N 1
ATOM 412 C CA . VAL A 1 56 ? 42.533 -6.483 -36.858 1.00 84.00 56 VAL A CA 1
ATOM 413 C C . VAL A 1 56 ? 43.613 -6.156 -37.887 1.00 84.00 56 VAL A C 1
ATOM 415 O O . VAL A 1 56 ? 44.735 -5.827 -37.513 1.00 84.00 56 VAL A O 1
ATOM 418 N N . SER A 1 57 ? 43.294 -6.235 -39.181 1.00 86.31 57 SER A N 1
ATOM 419 C CA . SER A 1 57 ? 44.280 -6.047 -40.253 1.00 86.31 57 SER A CA 1
ATOM 420 C C . SER A 1 57 ? 44.530 -4.578 -40.607 1.00 86.31 57 SER A C 1
ATOM 422 O O . SER A 1 57 ? 45.530 -4.268 -41.252 1.00 86.31 57 SER A O 1
ATOM 424 N N . GLY A 1 58 ? 43.620 -3.670 -40.240 1.00 84.19 58 GLY A N 1
ATOM 425 C CA . GLY A 1 58 ? 43.673 -2.258 -40.626 1.00 84.19 58 GLY A CA 1
ATOM 426 C C . GLY A 1 58 ? 43.427 -2.006 -42.120 1.00 84.19 58 GLY A C 1
ATOM 427 O O . GLY A 1 58 ? 43.601 -0.878 -42.584 1.00 84.19 58 GLY A O 1
ATOM 428 N N . THR A 1 59 ? 43.039 -3.029 -42.888 1.00 87.88 59 THR A N 1
ATOM 429 C CA . THR A 1 59 ? 42.813 -2.927 -44.337 1.00 87.88 59 THR A CA 1
ATOM 430 C C . THR A 1 59 ? 41.369 -2.556 -44.666 1.00 87.88 59 THR A C 1
ATOM 432 O O . THR A 1 59 ? 40.438 -2.976 -43.977 1.00 87.88 59 THR A O 1
ATOM 435 N N . ASN A 1 60 ? 41.176 -1.813 -45.760 1.00 87.25 60 ASN A N 1
ATOM 436 C CA . ASN A 1 60 ? 39.844 -1.529 -46.297 1.00 87.25 60 ASN A CA 1
ATOM 437 C C . ASN A 1 60 ? 39.206 -2.798 -46.892 1.00 87.25 60 ASN A C 1
ATOM 439 O O . ASN A 1 60 ? 39.904 -3.616 -47.492 1.00 87.25 60 ASN A O 1
ATOM 443 N N . GLY A 1 61 ? 37.885 -2.939 -46.777 1.00 84.81 61 GLY A N 1
ATOM 444 C CA . GLY A 1 61 ? 37.148 -4.119 -47.243 1.00 84.81 61 GLY A CA 1
ATOM 445 C C . GLY A 1 61 ? 35.637 -3.959 -47.090 1.00 84.81 61 GLY A C 1
ATOM 446 O O . GLY A 1 61 ? 35.162 -2.849 -46.894 1.00 84.81 61 GLY A O 1
ATOM 447 N N . LEU A 1 62 ? 34.866 -5.039 -47.221 1.00 83.50 62 LEU A N 1
ATOM 448 C CA . LEU A 1 62 ? 33.427 -5.027 -46.938 1.00 83.50 62 LEU A CA 1
ATOM 449 C C . LEU A 1 62 ? 33.117 -6.061 -45.857 1.00 83.50 62 LEU A C 1
ATOM 451 O O . LEU A 1 62 ? 33.535 -7.208 -46.025 1.00 83.50 62 LEU A O 1
ATOM 455 N N . PRO A 1 63 ? 32.367 -5.691 -44.804 1.00 82.38 63 PRO A N 1
ATOM 456 C CA . PRO A 1 63 ? 31.885 -6.661 -43.836 1.00 82.38 63 PRO A CA 1
ATOM 457 C C . PRO A 1 63 ? 30.889 -7.620 -44.501 1.00 82.38 63 PRO A C 1
ATOM 459 O O . PRO A 1 63 ? 30.067 -7.216 -45.334 1.00 82.38 63 PRO A O 1
ATOM 462 N N . VAL A 1 64 ? 30.956 -8.892 -44.122 1.00 84.69 64 VAL A N 1
ATOM 463 C CA . VAL A 1 64 ? 30.072 -9.959 -44.608 1.00 84.69 64 VAL A CA 1
ATOM 464 C C . VAL A 1 64 ? 29.068 -10.382 -43.532 1.00 84.69 64 VAL A C 1
ATOM 466 O O . VAL A 1 64 ? 29.029 -9.842 -42.428 1.00 84.69 64 VAL A O 1
ATOM 469 N N . SER A 1 65 ? 28.177 -11.320 -43.865 1.00 84.44 65 SER A N 1
ATOM 470 C CA . SER A 1 65 ? 27.185 -11.810 -42.904 1.00 84.44 65 SER A CA 1
ATOM 471 C C . SER A 1 65 ? 27.883 -12.470 -41.712 1.00 84.44 65 SER A C 1
ATOM 473 O O . SER A 1 65 ? 28.793 -13.270 -41.904 1.00 84.44 65 SER A O 1
ATOM 475 N N . GLY A 1 66 ? 27.436 -12.157 -40.497 1.00 82.62 66 GLY A N 1
ATOM 476 C CA . GLY A 1 66 ? 28.051 -12.617 -39.250 1.00 82.62 66 GLY A CA 1
ATOM 477 C C . GLY A 1 66 ? 29.114 -11.673 -38.676 1.00 82.62 66 GLY A C 1
ATOM 478 O O . GLY A 1 66 ? 29.383 -11.756 -37.482 1.00 82.62 66 GLY A O 1
ATOM 479 N N . ASP A 1 67 ? 29.650 -10.729 -39.456 1.00 87.44 67 ASP A N 1
ATOM 480 C CA . ASP A 1 67 ? 30.648 -9.766 -38.969 1.00 87.44 67 ASP A CA 1
ATOM 481 C C . ASP A 1 67 ? 30.063 -8.740 -37.991 1.00 87.44 67 ASP A C 1
ATOM 483 O O . ASP A 1 67 ? 28.867 -8.427 -38.019 1.00 87.44 67 ASP A O 1
ATOM 487 N N . ILE A 1 68 ? 30.925 -8.182 -37.139 1.00 88.00 68 ILE A N 1
ATOM 488 C CA . ILE A 1 68 ? 30.566 -7.149 -36.162 1.00 88.00 68 ILE A CA 1
ATOM 489 C C . ILE A 1 68 ? 30.997 -5.783 -36.684 1.00 88.00 68 ILE A C 1
ATOM 491 O O . ILE A 1 68 ? 32.145 -5.578 -37.076 1.00 88.00 68 ILE A O 1
ATOM 495 N N . VAL A 1 69 ? 30.084 -4.819 -36.632 1.00 84.62 69 VAL A N 1
ATOM 496 C CA . VAL A 1 69 ? 30.332 -3.433 -37.027 1.00 84.62 69 VAL A CA 1
ATOM 497 C C . VAL A 1 69 ? 30.459 -2.542 -35.795 1.00 84.62 69 VAL A C 1
ATOM 499 O O . VAL A 1 69 ? 29.605 -2.579 -34.914 1.00 84.62 69 VAL A O 1
ATOM 502 N N . ILE A 1 70 ? 31.493 -1.699 -35.759 1.00 84.88 70 ILE A N 1
ATOM 503 C CA . ILE A 1 70 ? 31.745 -0.719 -34.699 1.00 84.88 70 ILE A CA 1
ATOM 504 C C . ILE A 1 70 ? 31.673 0.707 -35.252 1.00 84.88 70 ILE A C 1
ATOM 506 O O . ILE A 1 70 ? 32.297 1.041 -36.264 1.00 84.88 70 ILE A O 1
ATOM 510 N N . ILE A 1 71 ? 30.945 1.564 -34.541 1.00 79.94 71 ILE A N 1
ATOM 511 C CA . ILE A 1 71 ? 30.925 3.014 -34.720 1.00 79.94 71 ILE A CA 1
ATOM 512 C C . ILE A 1 71 ? 31.756 3.638 -33.590 1.00 79.94 71 ILE A C 1
ATOM 514 O O . ILE A 1 71 ? 31.366 3.600 -32.423 1.00 79.94 71 ILE A O 1
ATOM 518 N N . ASP A 1 72 ? 32.904 4.210 -33.963 1.00 77.56 72 ASP A N 1
ATOM 519 C CA . ASP A 1 72 ? 33.855 4.871 -33.061 1.00 77.56 72 ASP A CA 1
ATOM 520 C C . ASP A 1 72 ? 34.352 6.187 -33.689 1.00 77.56 72 ASP A C 1
ATOM 522 O O . ASP A 1 72 ? 35.224 6.213 -34.562 1.00 77.56 72 ASP A O 1
ATOM 526 N N . THR A 1 73 ? 33.778 7.293 -33.219 1.00 70.69 73 THR A N 1
ATOM 527 C CA . THR A 1 73 ? 34.093 8.665 -33.642 1.00 70.69 73 THR A CA 1
ATOM 528 C C . THR A 1 73 ? 35.443 9.185 -33.157 1.00 70.69 73 THR A C 1
ATOM 530 O O . THR A 1 73 ? 35.891 10.223 -33.641 1.00 70.69 73 THR A O 1
ATOM 533 N N . THR A 1 74 ? 36.119 8.494 -32.232 1.00 72.25 74 THR A N 1
ATOM 534 C CA . THR A 1 74 ? 37.487 8.869 -31.831 1.00 72.25 74 THR A CA 1
ATOM 535 C C . THR A 1 74 ? 38.528 8.355 -32.816 1.00 72.25 74 THR A C 1
ATOM 537 O O . THR A 1 74 ? 39.574 8.981 -32.986 1.00 72.25 74 THR A O 1
ATOM 540 N N . LYS A 1 75 ? 38.242 7.239 -33.499 1.00 72.00 75 LYS A N 1
ATOM 541 C CA . LYS A 1 75 ? 39.139 6.645 -34.502 1.00 72.00 75 LYS A CA 1
ATOM 542 C C . LYS A 1 75 ? 38.903 7.185 -35.900 1.00 72.00 75 LYS A C 1
ATOM 544 O O . LYS A 1 75 ? 39.863 7.396 -36.641 1.00 72.00 75 LYS A O 1
ATOM 549 N N . TYR A 1 76 ? 37.646 7.409 -36.267 1.00 70.69 76 TYR A N 1
ATOM 550 C CA . TYR A 1 76 ? 37.288 7.887 -37.595 1.00 70.69 76 TYR A CA 1
ATOM 551 C C . TYR A 1 76 ? 36.254 9.008 -37.510 1.00 70.69 76 TYR A C 1
ATOM 553 O O . TYR A 1 76 ? 35.289 8.921 -36.757 1.00 70.69 76 TYR A O 1
ATOM 561 N N . SER A 1 77 ? 36.460 10.078 -38.286 1.00 57.06 77 SER A N 1
ATOM 562 C CA . SER A 1 77 ? 35.538 11.219 -38.311 1.00 57.06 77 SER A CA 1
ATOM 563 C C . SER A 1 77 ? 34.163 10.762 -38.819 1.00 57.06 77 SER A C 1
ATOM 565 O O . SER A 1 77 ? 34.097 10.163 -39.897 1.00 57.06 77 SER A O 1
ATOM 567 N N . PRO A 1 78 ? 33.062 11.014 -38.094 1.00 53.38 78 PRO A N 1
ATOM 568 C CA . PRO A 1 78 ? 31.746 10.561 -38.522 1.00 53.38 78 PRO A CA 1
ATOM 569 C C . PRO A 1 78 ? 31.320 11.255 -39.824 1.00 53.38 78 PRO A C 1
ATOM 571 O O . PRO A 1 78 ? 31.425 12.476 -39.959 1.00 53.38 78 PRO A O 1
ATOM 574 N N . ALA A 1 79 ? 30.769 10.490 -40.774 1.00 50.69 79 ALA A N 1
ATOM 575 C CA . ALA A 1 79 ? 29.805 11.067 -41.712 1.00 50.69 79 ALA A CA 1
ATOM 576 C C . ALA A 1 79 ? 28.634 11.614 -40.913 1.00 50.69 79 ALA A C 1
ATOM 578 O O . ALA A 1 79 ? 28.211 11.007 -39.932 1.00 50.69 79 ALA A O 1
ATOM 579 N N . GLN A 1 80 ? 28.035 12.688 -41.415 1.00 51.22 80 GLN A N 1
ATOM 580 C CA . GLN A 1 80 ? 26.793 13.209 -40.861 1.00 51.22 80 GLN A CA 1
ATOM 581 C C . GLN A 1 80 ? 25.612 12.223 -40.982 1.00 51.22 80 GLN A C 1
ATOM 583 O O . GLN A 1 80 ? 24.657 12.410 -40.244 1.00 51.22 80 GLN A O 1
ATOM 588 N N . ASN A 1 81 ? 25.680 11.182 -41.836 1.00 54.50 81 ASN A N 1
ATOM 589 C CA . ASN A 1 81 ? 24.589 10.228 -42.103 1.00 54.50 81 ASN A CA 1
ATOM 590 C C . ASN A 1 81 ? 25.088 8.768 -42.248 1.00 54.50 81 ASN A C 1
ATOM 592 O O . ASN A 1 81 ? 26.139 8.522 -42.848 1.00 54.50 81 ASN A O 1
ATOM 596 N N . PHE A 1 82 ? 24.302 7.787 -41.784 1.00 54.06 82 PHE A N 1
ATOM 597 C CA . PHE A 1 82 ? 24.494 6.355 -42.083 1.00 54.06 82 PHE A CA 1
ATOM 598 C C . PHE A 1 82 ? 23.725 6.043 -43.391 1.00 54.06 82 PHE A C 1
ATOM 600 O O . PHE A 1 82 ? 22.552 6.370 -43.500 1.00 54.06 82 PHE A O 1
ATOM 607 N N . GLY A 1 83 ? 24.386 5.485 -44.412 1.00 51.41 83 GLY A N 1
ATOM 608 C CA . GLY A 1 83 ? 24.023 5.546 -45.847 1.00 51.41 83 GLY A CA 1
ATOM 609 C C . GLY A 1 83 ? 22.596 5.288 -46.379 1.00 51.41 83 GLY A C 1
ATOM 610 O O . GLY A 1 83 ? 21.721 4.746 -45.713 1.00 51.41 83 GLY A O 1
ATOM 611 N N . TYR A 1 84 ? 22.427 5.601 -47.679 1.00 42.16 84 TYR A N 1
ATOM 612 C CA . TYR A 1 84 ? 21.161 5.654 -48.446 1.00 42.16 84 TYR A CA 1
ATOM 613 C C . TYR A 1 84 ? 20.606 4.306 -48.975 1.00 42.16 84 TYR A C 1
ATOM 615 O O . TYR A 1 84 ? 19.497 4.271 -49.489 1.00 42.16 84 TYR A O 1
ATOM 623 N N . ASN A 1 85 ? 21.312 3.173 -48.876 1.00 50.34 85 ASN A N 1
ATOM 624 C CA . ASN A 1 85 ? 20.821 1.892 -49.418 1.00 50.34 85 ASN A CA 1
ATOM 625 C C . ASN A 1 85 ? 21.345 0.691 -48.620 1.00 50.34 85 ASN A C 1
ATOM 627 O O . ASN A 1 85 ? 22.499 0.290 -48.768 1.00 50.34 85 ASN A O 1
ATOM 631 N N . PHE A 1 86 ? 20.477 0.075 -47.817 1.00 56.56 86 PHE A N 1
ATOM 632 C CA . PHE A 1 86 ? 20.706 -1.275 -47.305 1.00 56.56 86 PHE A CA 1
ATOM 633 C C . PHE A 1 86 ? 20.280 -2.284 -48.369 1.00 56.56 86 PHE A C 1
ATOM 635 O O . PHE A 1 86 ? 19.089 -2.513 -48.575 1.00 56.56 86 PHE A O 1
ATOM 642 N N . GLY A 1 87 ? 21.254 -2.878 -49.061 1.00 48.34 87 GLY A N 1
ATOM 643 C CA . GLY A 1 87 ? 21.009 -4.070 -49.868 1.00 48.34 87 GLY A CA 1
ATOM 644 C C . GLY A 1 87 ? 20.565 -5.218 -48.960 1.00 48.34 87 GLY A C 1
ATOM 645 O O . GLY A 1 87 ? 21.163 -5.458 -47.915 1.00 48.34 87 GLY A O 1
ATOM 646 N N . THR A 1 88 ? 19.513 -5.928 -49.350 1.00 49.41 88 THR A N 1
ATOM 647 C CA . THR A 1 88 ? 18.781 -6.940 -48.564 1.00 49.41 88 THR A CA 1
ATOM 648 C C . THR A 1 88 ? 19.552 -8.247 -48.290 1.00 49.41 88 THR A C 1
ATOM 650 O O . THR A 1 88 ? 18.925 -9.283 -48.095 1.00 49.41 88 THR A O 1
ATOM 653 N N . GLY A 1 89 ? 20.890 -8.245 -48.335 1.00 59.25 89 GLY A N 1
ATOM 654 C CA . GLY A 1 89 ? 21.706 -9.468 -48.389 1.00 59.25 89 GLY A CA 1
ATOM 655 C C . GLY A 1 89 ? 22.596 -9.766 -47.178 1.00 59.25 89 GLY A C 1
ATOM 656 O O . GLY A 1 89 ? 22.920 -10.931 -46.967 1.00 59.25 89 GLY A O 1
ATOM 657 N N . THR A 1 90 ? 22.988 -8.767 -46.382 1.00 71.94 90 THR A N 1
ATOM 658 C CA . THR A 1 90 ? 23.977 -8.952 -45.300 1.00 71.94 90 THR A CA 1
ATOM 659 C C . THR A 1 90 ? 23.312 -8.860 -43.929 1.00 71.94 90 THR A C 1
ATOM 661 O O . THR A 1 90 ? 22.771 -7.811 -43.581 1.00 71.94 90 THR A O 1
ATOM 664 N N . ALA A 1 91 ? 23.365 -9.941 -43.144 1.00 80.44 91 ALA A N 1
ATOM 665 C CA . ALA A 1 91 ? 22.939 -9.952 -41.746 1.00 80.44 91 ALA A CA 1
ATOM 666 C C . ALA A 1 91 ? 24.172 -9.872 -40.835 1.00 80.44 91 ALA A C 1
ATOM 668 O O . ALA A 1 91 ? 24.908 -10.851 -40.698 1.00 80.44 91 ALA A O 1
ATOM 669 N N . PHE A 1 92 ? 24.426 -8.707 -40.238 1.00 85.50 92 PHE A N 1
ATOM 670 C CA . PHE A 1 92 ? 25.584 -8.517 -39.357 1.00 85.50 92 PHE A CA 1
ATOM 671 C C . PHE A 1 92 ? 25.422 -9.303 -38.048 1.00 85.50 92 PHE A C 1
ATOM 673 O O . PHE A 1 92 ? 24.313 -9.439 -37.530 1.00 85.50 92 PHE A O 1
ATOM 680 N N . GLY A 1 93 ? 26.527 -9.793 -37.489 1.00 83.50 93 GLY A N 1
ATOM 681 C CA . GLY A 1 93 ? 26.557 -10.431 -36.171 1.00 83.50 93 GLY A CA 1
ATOM 682 C C . GLY A 1 93 ? 26.382 -9.436 -35.020 1.00 83.50 93 GLY A C 1
ATOM 683 O O . GLY A 1 93 ? 25.914 -9.815 -33.946 1.00 83.50 93 GLY A O 1
ATOM 684 N N . GLY A 1 94 ? 26.695 -8.152 -35.236 1.00 87.75 94 GLY A N 1
ATOM 685 C CA . GLY A 1 94 ? 26.460 -7.106 -34.243 1.00 87.75 94 GLY A CA 1
ATOM 686 C C . GLY A 1 94 ? 26.740 -5.683 -34.719 1.00 87.75 94 GLY A C 1
ATOM 687 O O . GLY A 1 94 ? 27.418 -5.465 -35.721 1.00 87.75 94 GLY A O 1
ATOM 688 N N . LEU A 1 95 ? 26.220 -4.721 -33.958 1.00 87.12 95 LEU A N 1
ATOM 689 C CA . LEU A 1 95 ? 26.446 -3.285 -34.090 1.00 87.12 95 LEU A CA 1
ATOM 690 C C . LEU A 1 95 ? 26.843 -2.711 -32.726 1.00 87.12 95 LEU A C 1
ATOM 692 O O . LEU A 1 95 ? 26.054 -2.767 -31.785 1.00 87.12 95 LEU A O 1
ATOM 696 N N . ILE A 1 96 ? 28.040 -2.139 -32.622 1.00 86.88 96 ILE A N 1
ATOM 697 C CA . ILE A 1 96 ? 28.579 -1.578 -31.379 1.00 86.88 96 ILE A CA 1
ATOM 698 C C . ILE A 1 96 ? 28.815 -0.076 -31.543 1.00 86.88 96 ILE A C 1
ATOM 700 O O . ILE A 1 96 ? 29.463 0.355 -32.493 1.00 86.88 96 ILE A O 1
ATOM 704 N N . TYR A 1 97 ? 28.324 0.718 -30.596 1.00 83.25 97 TYR A N 1
ATOM 705 C CA . TYR A 1 97 ? 28.637 2.139 -30.458 1.00 83.25 97 TYR A CA 1
ATOM 706 C C . TYR A 1 97 ? 29.627 2.327 -29.305 1.00 83.25 97 TYR A C 1
ATOM 708 O O . TYR A 1 97 ? 29.228 2.242 -28.141 1.00 83.25 97 TYR A O 1
ATOM 716 N N . ASP A 1 98 ? 30.900 2.585 -29.612 1.00 82.81 98 ASP A N 1
ATOM 717 C CA . ASP A 1 98 ? 31.937 2.821 -28.592 1.00 82.81 98 ASP A CA 1
ATOM 718 C C . ASP A 1 98 ? 31.992 4.280 -28.132 1.00 82.81 98 ASP A C 1
ATOM 720 O O . ASP A 1 98 ? 32.346 4.570 -26.989 1.00 82.81 98 ASP A O 1
ATOM 724 N N . THR A 1 99 ? 31.582 5.208 -28.991 1.00 75.81 99 THR A N 1
ATOM 725 C CA . THR A 1 99 ? 31.531 6.639 -28.687 1.00 75.81 99 THR A CA 1
ATOM 726 C C . THR A 1 99 ? 30.208 7.238 -29.150 1.00 75.81 99 THR A C 1
ATOM 728 O O . THR A 1 99 ? 29.517 6.673 -30.000 1.00 75.81 99 THR A O 1
ATOM 731 N N . ALA A 1 100 ? 29.833 8.388 -28.580 1.00 71.38 100 ALA A N 1
ATOM 732 C CA . ALA A 1 100 ? 28.629 9.106 -28.983 1.00 71.38 100 ALA A CA 1
ATOM 733 C C . ALA A 1 100 ? 28.815 9.653 -30.413 1.00 71.38 100 ALA A C 1
ATOM 735 O O . ALA A 1 100 ? 29.742 10.441 -30.644 1.00 71.38 100 ALA A O 1
ATOM 736 N N . PRO A 1 101 ? 27.982 9.259 -31.389 1.00 65.00 101 PRO A N 1
ATOM 737 C CA . PRO A 1 101 ? 28.176 9.730 -32.753 1.00 65.00 101 PRO A CA 1
ATOM 738 C C . PRO A 1 101 ? 27.595 11.138 -32.964 1.00 65.00 101 PRO A C 1
ATOM 740 O O . PRO A 1 101 ? 26.537 11.465 -32.430 1.00 65.00 101 PRO A O 1
ATOM 743 N N . SER A 1 102 ? 28.267 11.980 -33.758 1.00 53.47 102 SER A N 1
ATOM 744 C CA . SER A 1 102 ? 27.812 13.340 -34.084 1.00 53.47 102 SER A CA 1
ATOM 745 C C . SER A 1 102 ? 27.146 13.383 -35.469 1.00 53.47 102 SER A C 1
ATOM 747 O O . SER A 1 102 ? 27.839 13.533 -36.474 1.00 53.47 102 SER A O 1
ATOM 749 N N . GLY A 1 103 ? 25.818 13.246 -35.543 1.00 55.38 103 GLY A N 1
ATOM 750 C CA . GLY A 1 103 ? 25.054 13.339 -36.801 1.00 55.38 103 GLY A CA 1
ATOM 751 C C . GLY A 1 103 ? 24.141 12.140 -37.084 1.00 55.38 103 GLY A C 1
ATOM 752 O O . GLY A 1 103 ? 24.381 11.040 -36.587 1.00 55.38 103 GLY A O 1
ATOM 753 N N . ASN A 1 104 ? 23.080 12.400 -37.859 1.00 54.66 104 ASN A N 1
ATOM 754 C CA . ASN A 1 104 ? 21.783 11.735 -37.800 1.00 54.66 104 ASN A CA 1
ATOM 755 C C . ASN A 1 104 ? 21.530 10.747 -38.944 1.00 54.66 104 ASN A C 1
ATOM 757 O O . ASN A 1 104 ? 21.620 11.064 -40.123 1.00 54.66 104 ASN A O 1
ATOM 761 N N . SER A 1 105 ? 20.932 9.629 -38.555 1.00 54.94 105 SER A N 1
ATOM 762 C CA . SER A 1 105 ? 19.943 8.884 -39.328 1.00 54.94 105 SER A CA 1
ATOM 763 C C . SER A 1 105 ? 20.412 7.901 -40.407 1.00 54.94 105 SER A C 1
ATOM 765 O O . SER A 1 105 ? 21.240 8.208 -41.259 1.00 54.94 105 SER A O 1
ATOM 767 N N . SER A 1 106 ? 19.847 6.687 -40.358 1.00 55.16 106 SER A N 1
ATOM 768 C CA . SER A 1 106 ? 19.827 5.771 -41.502 1.00 55.16 106 SER A CA 1
ATOM 769 C C . SER A 1 106 ? 18.620 6.105 -42.373 1.00 55.16 106 SER A C 1
ATOM 771 O O . SER A 1 106 ? 17.511 6.150 -41.839 1.00 55.16 106 SER A O 1
ATOM 773 N N . ASP A 1 107 ? 18.773 6.266 -43.684 1.00 56.75 107 ASP A N 1
ATOM 774 C CA . ASP A 1 107 ? 17.617 6.412 -44.579 1.00 56.75 107 ASP A CA 1
ATOM 775 C C . ASP A 1 107 ? 16.766 5.122 -44.671 1.00 56.75 107 ASP A C 1
ATOM 777 O O . ASP A 1 107 ? 17.078 4.095 -44.069 1.00 56.75 107 ASP A O 1
ATOM 781 N N . GLN A 1 108 ? 15.635 5.202 -45.382 1.00 60.47 108 GLN A N 1
ATOM 782 C CA . GLN A 1 108 ? 14.423 4.358 -45.327 1.00 60.47 108 GLN A CA 1
ATOM 783 C C . GLN A 1 108 ? 14.533 2.810 -45.487 1.00 60.47 108 GLN A C 1
ATOM 785 O O . GLN A 1 108 ? 13.481 2.165 -45.586 1.00 60.47 108 GLN A O 1
ATOM 790 N N . GLY A 1 109 ? 15.731 2.211 -45.512 1.00 66.56 109 GLY A N 1
ATOM 791 C CA . GLY A 1 109 ? 15.991 0.775 -45.727 1.00 66.56 109 GLY A CA 1
ATOM 792 C C . GLY A 1 109 ? 15.806 -0.135 -44.499 1.00 66.56 109 GLY A C 1
ATOM 793 O O . GLY A 1 109 ? 15.269 0.284 -43.479 1.00 66.56 109 GLY A O 1
ATOM 794 N N . THR A 1 110 ? 16.237 -1.401 -44.588 1.00 73.88 110 THR A N 1
ATOM 795 C CA . THR A 1 110 ? 16.191 -2.373 -43.473 1.00 73.88 110 THR A CA 1
ATOM 796 C C . THR A 1 110 ? 17.605 -2.729 -43.007 1.00 73.88 110 THR A C 1
ATOM 798 O O . THR A 1 110 ? 18.362 -3.334 -43.763 1.00 73.88 110 THR A O 1
ATOM 801 N N . PHE A 1 111 ? 17.941 -2.411 -41.756 1.00 78.75 111 PHE A N 1
ATOM 802 C CA . PHE A 1 111 ? 19.153 -2.881 -41.081 1.00 78.75 111 PHE A CA 1
ATOM 803 C C . PHE A 1 111 ? 18.933 -4.311 -40.580 1.00 78.75 111 PHE A C 1
ATOM 805 O O . PHE A 1 111 ? 18.021 -4.535 -39.785 1.00 78.75 111 PHE A O 1
ATOM 812 N N . THR A 1 112 ? 19.732 -5.276 -41.042 1.00 82.25 112 THR A N 1
ATOM 813 C CA . THR A 1 112 ? 19.541 -6.695 -40.697 1.00 82.25 112 THR A CA 1
ATOM 814 C C . THR A 1 112 ? 20.654 -7.199 -39.782 1.00 82.25 112 THR A C 1
ATOM 816 O O . THR A 1 112 ? 21.836 -7.063 -40.095 1.00 82.25 112 THR A O 1
ATOM 819 N N . LEU A 1 113 ? 20.262 -7.814 -38.668 1.00 86.25 113 LEU A N 1
ATOM 820 C CA . LEU A 1 113 ? 21.129 -8.458 -37.686 1.00 86.25 113 LEU A CA 1
ATOM 821 C C . LEU A 1 113 ? 20.830 -9.958 -37.600 1.00 86.25 113 LEU A C 1
ATOM 823 O O . LEU A 1 113 ? 19.705 -10.406 -37.844 1.00 86.25 113 LEU A O 1
ATOM 827 N N . GLN A 1 114 ? 21.833 -10.741 -37.224 1.00 88.62 114 GLN A N 1
ATOM 828 C CA . GLN A 1 114 ? 21.685 -12.154 -36.905 1.00 88.62 114 GLN A CA 1
ATOM 829 C C . GLN A 1 114 ? 21.314 -12.322 -35.423 1.00 88.62 114 GLN A C 1
ATOM 831 O O . GLN A 1 114 ? 22.012 -11.832 -34.534 1.00 88.62 114 GLN A O 1
ATOM 836 N N . ALA A 1 115 ? 20.214 -13.023 -35.146 1.00 87.12 115 ALA A N 1
ATOM 837 C CA . ALA A 1 115 ? 19.869 -13.455 -33.793 1.00 87.12 115 ALA A CA 1
ATOM 838 C C . ALA A 1 115 ? 20.883 -14.494 -33.280 1.00 87.12 115 ALA A C 1
ATOM 840 O O . ALA A 1 115 ? 21.426 -15.282 -34.056 1.00 87.12 115 ALA A O 1
ATOM 841 N N . GLY A 1 116 ? 21.162 -14.471 -31.977 1.00 85.19 116 GLY A N 1
ATOM 842 C CA . GLY A 1 116 ? 22.240 -15.242 -31.349 1.00 85.19 116 GLY A CA 1
ATOM 843 C C . GLY A 1 116 ? 23.637 -14.621 -31.501 1.00 85.19 116 GLY A C 1
ATOM 844 O O . GLY A 1 116 ? 24.590 -15.148 -30.931 1.00 85.19 116 GLY A O 1
ATOM 845 N N . GLY A 1 117 ? 23.768 -13.515 -32.244 1.00 82.31 117 GLY A N 1
ATOM 846 C CA . GLY A 1 117 ? 24.980 -12.697 -32.303 1.00 82.31 117 GLY A CA 1
ATOM 847 C C . GLY A 1 117 ? 25.085 -11.688 -31.151 1.00 82.31 117 GLY A C 1
ATOM 848 O O . GLY A 1 117 ? 24.301 -11.702 -30.203 1.00 82.31 117 GLY A O 1
ATOM 849 N N . THR A 1 118 ? 26.046 -10.767 -31.246 1.00 87.38 118 THR A N 1
ATOM 850 C CA . THR A 1 118 ? 26.258 -9.683 -30.268 1.00 87.38 118 THR A CA 1
ATOM 851 C C . THR A 1 118 ? 25.068 -8.719 -30.184 1.00 87.38 118 THR A C 1
ATOM 853 O O . THR A 1 118 ? 24.829 -8.135 -29.128 1.00 87.38 118 THR A O 1
ATOM 856 N N . GLY A 1 119 ? 24.304 -8.561 -31.271 1.00 90.44 119 GLY A N 1
ATOM 857 C CA . GLY A 1 119 ? 23.160 -7.647 -31.322 1.00 90.44 119 GLY A CA 1
ATOM 858 C C . GLY A 1 119 ? 23.583 -6.176 -31.371 1.00 90.44 119 GLY A C 1
ATOM 859 O O . GLY A 1 119 ? 24.610 -5.852 -31.961 1.00 90.44 119 GLY A O 1
ATOM 860 N N . ILE A 1 120 ? 22.785 -5.279 -30.791 1.00 91.69 120 ILE A N 1
ATOM 861 C CA . ILE A 1 120 ? 23.089 -3.843 -30.705 1.00 91.69 120 ILE A CA 1
ATOM 862 C C . ILE A 1 120 ? 23.633 -3.532 -29.312 1.00 91.69 120 ILE A C 1
ATOM 864 O O . ILE A 1 120 ? 22.932 -3.738 -28.325 1.00 91.69 120 ILE A O 1
ATOM 868 N N . VAL A 1 121 ? 24.847 -2.992 -29.226 1.00 91.50 121 VAL A N 1
ATOM 869 C CA . VAL A 1 121 ? 25.488 -2.600 -27.964 1.00 91.50 121 VAL A CA 1
ATOM 870 C C . VAL A 1 121 ? 25.866 -1.127 -28.021 1.00 91.50 121 VAL A C 1
ATOM 872 O O . VAL A 1 121 ? 26.513 -0.691 -28.968 1.00 91.50 121 VAL A O 1
ATOM 875 N N . ALA A 1 122 ? 25.504 -0.352 -27.003 1.00 87.94 122 ALA A N 1
ATOM 876 C CA . ALA A 1 122 ? 25.935 1.035 -26.864 1.00 87.94 122 ALA A CA 1
ATOM 877 C C . ALA A 1 122 ? 26.730 1.227 -25.567 1.00 87.94 122 ALA A C 1
ATOM 879 O O . ALA A 1 122 ? 26.166 1.189 -24.472 1.00 87.94 122 ALA A O 1
ATOM 880 N N . ASN A 1 123 ? 28.041 1.442 -25.708 1.00 86.50 123 ASN A N 1
ATOM 881 C CA . ASN A 1 123 ? 28.967 1.783 -24.623 1.00 86.50 123 ASN A CA 1
ATOM 882 C C . ASN A 1 123 ? 28.993 3.296 -24.331 1.00 86.50 123 ASN A C 1
ATOM 884 O O . ASN A 1 123 ? 29.579 3.715 -23.336 1.00 86.50 123 ASN A O 1
ATOM 888 N N . ALA A 1 124 ? 28.340 4.111 -25.165 1.00 81.06 124 ALA A N 1
ATOM 889 C CA . ALA A 1 124 ? 28.217 5.556 -25.009 1.00 81.06 124 ALA A CA 1
ATOM 890 C C . ALA A 1 124 ? 26.749 6.012 -25.026 1.00 81.06 124 ALA A C 1
ATOM 892 O O . ALA A 1 124 ? 25.873 5.334 -25.565 1.00 81.06 124 ALA A O 1
ATOM 893 N N . ALA A 1 125 ? 26.486 7.180 -24.432 1.00 80.50 125 ALA A N 1
ATOM 894 C CA . ALA A 1 125 ? 25.158 7.784 -24.395 1.00 80.50 125 ALA A CA 1
ATOM 895 C C . ALA A 1 125 ? 24.670 8.145 -25.808 1.00 80.50 125 ALA A C 1
ATOM 897 O O . ALA A 1 125 ? 25.300 8.942 -26.504 1.00 80.50 125 ALA A O 1
ATOM 898 N N . LEU A 1 126 ? 23.519 7.600 -26.206 1.00 77.31 126 LEU A N 1
ATOM 899 C CA . LEU A 1 126 ? 22.820 7.971 -27.439 1.00 77.31 126 LEU A CA 1
ATOM 900 C C . LEU A 1 126 ? 21.796 9.069 -27.106 1.00 77.31 126 LEU A C 1
ATOM 902 O O . LEU A 1 126 ? 20.774 8.789 -26.485 1.00 77.31 126 LEU A O 1
ATOM 906 N N . THR A 1 127 ? 22.071 10.334 -27.421 1.00 64.12 127 THR A N 1
ATOM 907 C CA . THR A 1 127 ? 21.263 11.471 -26.937 1.00 64.12 127 THR A CA 1
ATOM 908 C C . THR A 1 127 ? 20.290 12.019 -27.991 1.00 64.12 127 THR A C 1
ATOM 910 O O . THR A 1 127 ? 20.697 12.591 -28.998 1.00 64.12 127 THR A O 1
ATOM 913 N N . GLY A 1 128 ? 18.979 11.930 -27.731 1.00 55.94 128 GLY A N 1
ATOM 914 C CA . GLY A 1 128 ? 17.933 12.600 -28.528 1.00 55.94 128 GLY A CA 1
ATOM 915 C C . GLY A 1 128 ? 17.886 12.194 -30.010 1.00 55.94 128 GLY A C 1
ATOM 916 O O . GLY A 1 128 ? 18.427 11.157 -30.382 1.00 55.94 128 GLY A O 1
ATOM 917 N N . GLU A 1 129 ? 17.268 13.021 -30.866 1.00 51.72 129 GLU A N 1
ATOM 918 C CA . GLU A 1 129 ? 17.095 12.791 -32.321 1.00 51.72 129 GLU A CA 1
ATOM 919 C C . GLU A 1 129 ? 18.400 12.530 -33.112 1.00 51.72 129 GLU A C 1
ATOM 921 O O . GLU A 1 129 ? 18.361 12.336 -34.328 1.00 51.72 129 GLU A O 1
ATOM 926 N N . THR A 1 130 ? 19.559 12.510 -32.445 1.00 51.72 130 THR A N 1
ATOM 927 C CA . THR A 1 130 ? 20.854 12.279 -33.075 1.00 51.72 130 THR A CA 1
ATOM 928 C C . THR A 1 130 ? 21.081 10.841 -33.542 1.00 51.72 130 THR A C 1
ATOM 930 O O . THR A 1 130 ? 21.728 10.649 -34.567 1.00 51.72 130 THR A O 1
ATOM 933 N N . HIS A 1 131 ? 20.495 9.830 -32.877 1.00 65.25 131 HIS A N 1
ATOM 934 C CA . HIS A 1 131 ? 20.644 8.411 -33.261 1.00 65.25 131 HIS A CA 1
ATOM 935 C C . HIS A 1 131 ? 19.321 7.708 -33.517 1.00 65.25 131 HIS A C 1
ATOM 937 O O . HIS A 1 131 ? 18.697 7.137 -32.624 1.00 65.25 131 HIS A O 1
ATOM 943 N N . LYS A 1 132 ? 18.918 7.721 -34.790 1.00 71.62 132 LYS A N 1
ATOM 944 C CA . LYS A 1 132 ? 17.637 7.204 -35.267 1.00 71.62 132 LYS A CA 1
ATOM 945 C C . LYS A 1 132 ? 17.809 6.295 -36.477 1.00 71.62 132 LYS A C 1
ATOM 947 O O . LYS A 1 132 ? 18.382 6.688 -37.487 1.00 71.62 132 LYS A O 1
ATOM 952 N N . PHE A 1 133 ? 17.224 5.109 -36.433 1.00 77.19 133 PHE A N 1
ATOM 953 C CA . PHE A 1 133 ? 16.951 4.351 -37.647 1.00 77.19 133 PHE A CA 1
ATOM 954 C C . PHE A 1 133 ? 15.665 4.897 -38.280 1.00 77.19 133 PHE A C 1
ATOM 956 O O . PHE A 1 133 ? 14.583 4.637 -37.754 1.00 77.19 133 PHE A O 1
ATOM 963 N N . ASN A 1 134 ? 15.732 5.637 -39.401 1.00 71.81 134 ASN A N 1
ATOM 964 C CA . ASN A 1 134 ? 14.504 6.045 -40.120 1.00 71.81 134 ASN A CA 1
ATOM 965 C C . ASN A 1 134 ? 13.849 4.859 -40.854 1.00 71.81 134 ASN A C 1
ATOM 967 O O . ASN A 1 134 ? 12.721 4.949 -41.342 1.00 71.81 134 ASN A O 1
ATOM 971 N N . GLY A 1 135 ? 14.586 3.756 -40.977 1.00 71.69 135 GLY A N 1
ATOM 972 C CA . GLY A 1 135 ? 14.188 2.516 -41.619 1.00 71.69 135 GLY A CA 1
ATOM 973 C C . GLY A 1 135 ? 13.655 1.452 -40.655 1.00 71.69 135 GLY A C 1
ATOM 974 O O . GLY A 1 135 ? 13.167 1.745 -39.561 1.00 71.69 135 GLY A O 1
ATOM 975 N N . ASN A 1 136 ? 13.745 0.198 -41.091 1.00 76.06 136 ASN A N 1
ATOM 976 C CA . ASN A 1 136 ? 13.457 -0.976 -40.276 1.00 76.06 136 ASN A CA 1
ATOM 977 C C . ASN A 1 136 ? 14.734 -1.517 -39.627 1.00 76.06 136 ASN A C 1
ATOM 979 O O . ASN A 1 136 ? 15.807 -1.439 -40.220 1.00 76.06 136 ASN A O 1
ATOM 983 N N . VAL A 1 137 ? 14.594 -2.168 -38.478 1.00 82.00 137 VAL A N 1
ATOM 984 C CA . VAL A 1 137 ? 15.621 -3.041 -37.901 1.00 82.00 137 VAL A CA 1
ATOM 985 C C . VAL A 1 137 ? 15.035 -4.447 -37.801 1.00 82.00 137 VAL A C 1
ATOM 987 O O . VAL A 1 137 ? 13.981 -4.645 -37.193 1.00 82.00 137 VAL A O 1
ATOM 990 N N . ALA A 1 138 ? 15.701 -5.406 -38.439 1.00 82.94 138 ALA A N 1
ATOM 991 C CA . ALA A 1 138 ? 15.261 -6.787 -38.556 1.00 82.94 138 ALA A CA 1
ATOM 992 C C . ALA A 1 138 ? 16.289 -7.740 -37.943 1.00 82.94 138 ALA A C 1
ATOM 994 O O . ALA A 1 138 ? 17.473 -7.664 -38.262 1.00 82.94 138 ALA A O 1
ATOM 995 N N . PHE A 1 139 ? 15.833 -8.680 -37.123 1.00 85.50 139 PHE A N 1
ATOM 996 C CA . PHE A 1 139 ? 16.626 -9.820 -36.679 1.00 85.50 139 PHE A CA 1
ATOM 997 C C . PHE A 1 139 ? 16.231 -11.068 -37.471 1.00 85.50 139 PHE A C 1
ATOM 999 O O . PHE A 1 139 ? 15.051 -11.364 -37.657 1.00 85.50 139 PHE A O 1
ATOM 1006 N N . THR A 1 140 ? 17.222 -11.813 -37.948 1.00 85.88 140 THR A N 1
ATOM 1007 C CA . THR A 1 140 ? 17.036 -13.039 -38.740 1.00 85.88 140 THR A CA 1
ATOM 1008 C C . THR A 1 140 ? 17.669 -14.240 -38.043 1.00 85.88 140 THR A C 1
ATOM 1010 O O . THR A 1 140 ? 18.526 -14.080 -37.178 1.00 85.88 140 THR A O 1
ATOM 1013 N N . GLY A 1 141 ? 17.236 -15.452 -38.394 1.00 84.69 141 GLY A N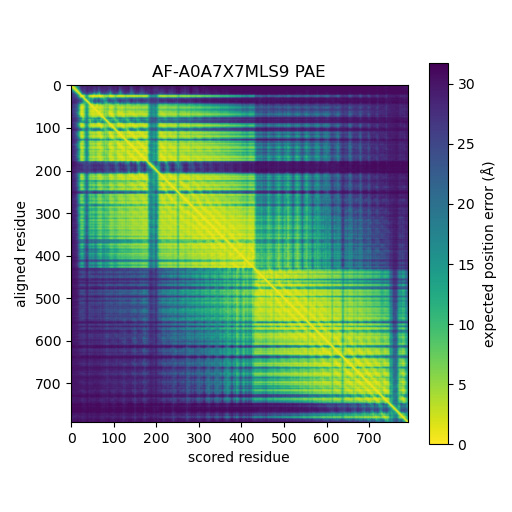 1
ATOM 1014 C CA . GLY A 1 141 ? 17.674 -16.680 -37.723 1.00 84.69 141 GLY A CA 1
ATOM 1015 C C . GLY A 1 141 ? 16.820 -17.027 -36.500 1.00 84.69 141 GLY A C 1
ATOM 1016 O O . GLY A 1 141 ? 15.597 -16.875 -36.537 1.00 84.69 141 GLY A O 1
ATOM 1017 N N . SER A 1 142 ? 17.464 -17.526 -35.444 1.00 87.00 142 SER A N 1
ATOM 1018 C CA . SER A 1 142 ? 16.843 -17.996 -34.197 1.00 87.00 142 SER A CA 1
ATOM 1019 C C . SER A 1 142 ? 17.713 -17.644 -32.990 1.00 87.00 142 SER A C 1
ATOM 1021 O O . SER A 1 142 ? 18.934 -17.580 -33.127 1.00 87.00 142 SER A O 1
ATOM 1023 N N . GLY A 1 143 ? 17.109 -17.495 -31.811 1.00 90.94 143 GLY A N 1
ATOM 1024 C CA . GLY A 1 143 ? 17.811 -17.166 -30.566 1.00 90.94 143 GLY A CA 1
ATOM 1025 C C . GLY A 1 143 ? 17.614 -15.712 -30.137 1.00 90.94 143 GLY A C 1
ATOM 1026 O O . GLY A 1 143 ? 16.610 -15.087 -30.477 1.00 90.94 143 GLY A O 1
ATOM 1027 N N . ASP A 1 144 ? 18.563 -15.172 -29.379 1.00 93.75 144 ASP A N 1
ATOM 1028 C CA . ASP A 1 144 ? 18.399 -13.863 -28.745 1.00 93.75 144 ASP A CA 1
ATOM 1029 C C . ASP A 1 144 ? 18.751 -12.706 -29.693 1.00 93.75 144 ASP A C 1
ATOM 1031 O O . ASP A 1 144 ? 19.829 -12.652 -30.285 1.00 93.75 144 ASP A O 1
ATOM 1035 N N . ALA A 1 145 ? 17.846 -11.739 -29.805 1.00 92.06 145 ALA A N 1
ATOM 1036 C CA . ALA A 1 145 ? 18.075 -10.439 -30.418 1.00 92.06 145 ALA A CA 1
ATOM 1037 C C . ALA A 1 145 ? 18.446 -9.433 -29.323 1.00 92.06 145 ALA A C 1
ATOM 1039 O O . ALA A 1 145 ? 17.573 -8.834 -28.695 1.00 92.06 145 ALA A O 1
ATOM 1040 N N . VAL A 1 146 ? 19.741 -9.277 -29.047 1.00 94.69 146 VAL A N 1
ATOM 1041 C CA . VAL A 1 146 ? 20.216 -8.450 -27.928 1.00 94.69 146 VAL A CA 1
ATOM 1042 C C . VAL A 1 146 ? 20.226 -6.963 -28.293 1.00 94.69 146 VAL A C 1
ATOM 1044 O O . VAL A 1 146 ? 20.731 -6.570 -29.343 1.00 94.69 146 VAL A O 1
ATOM 1047 N N . VAL A 1 147 ? 19.696 -6.129 -27.397 1.00 94.75 147 VAL A N 1
ATOM 1048 C CA . VAL A 1 147 ? 19.842 -4.669 -27.392 1.00 94.75 147 VAL A CA 1
ATOM 1049 C C . VAL A 1 147 ? 20.319 -4.242 -26.002 1.00 94.75 147 VAL A C 1
ATOM 1051 O O . VAL A 1 147 ? 19.536 -4.205 -25.053 1.00 94.75 147 VAL A O 1
ATOM 1054 N N . ASP A 1 148 ? 21.607 -3.934 -25.874 1.00 93.88 148 ASP A N 1
ATOM 1055 C CA . ASP A 1 148 ? 22.283 -3.579 -24.622 1.00 93.88 148 ASP A CA 1
ATOM 1056 C C . ASP A 1 148 ? 22.733 -2.110 -24.637 1.00 93.88 148 ASP A C 1
ATOM 1058 O O . ASP A 1 148 ? 23.758 -1.750 -25.216 1.00 93.88 148 ASP A O 1
ATOM 1062 N N . LEU A 1 149 ? 21.940 -1.241 -24.007 1.00 91.56 149 LEU A N 1
ATOM 1063 C CA . LEU A 1 149 ? 22.203 0.198 -23.928 1.00 91.56 149 LEU A CA 1
ATOM 1064 C C . LEU A 1 149 ? 22.800 0.527 -22.559 1.00 91.56 149 LEU A C 1
ATOM 1066 O O . LEU A 1 149 ? 22.076 0.875 -21.625 1.00 91.56 149 LEU A O 1
ATOM 1070 N N . ARG A 1 150 ? 24.116 0.358 -22.417 1.00 88.56 150 ARG A N 1
ATOM 1071 C CA . ARG A 1 150 ? 24.815 0.369 -21.117 1.00 88.56 150 ARG A CA 1
ATOM 1072 C C . ARG A 1 150 ? 24.861 1.739 -20.458 1.00 88.56 150 ARG A C 1
ATOM 1074 O O . ARG A 1 150 ? 24.978 1.824 -19.240 1.00 88.56 150 ARG A O 1
ATOM 1081 N N . VAL A 1 151 ? 24.745 2.795 -21.255 1.00 85.69 151 VAL A N 1
ATOM 1082 C CA . VAL A 1 151 ? 24.741 4.187 -20.802 1.00 85.69 151 VAL A CA 1
ATOM 1083 C C . VAL A 1 151 ? 23.365 4.802 -21.045 1.00 85.69 151 VAL A C 1
ATOM 1085 O O . VAL A 1 151 ? 22.657 4.423 -21.979 1.00 85.69 151 VAL A O 1
ATOM 1088 N N . ALA A 1 152 ? 22.978 5.754 -20.192 1.00 83.56 152 ALA A N 1
ATOM 1089 C CA . ALA A 1 152 ? 21.734 6.496 -20.349 1.00 83.56 152 ALA A CA 1
ATOM 1090 C C . ALA A 1 152 ? 21.673 7.173 -21.730 1.00 83.56 152 ALA A C 1
ATOM 1092 O O . ALA A 1 152 ? 22.630 7.802 -22.176 1.00 83.56 152 ALA A O 1
ATOM 1093 N N . GLY A 1 153 ? 20.542 7.018 -22.409 1.00 83.31 153 GLY A N 1
ATOM 1094 C CA . GLY A 1 153 ? 20.336 7.444 -23.789 1.00 83.31 153 GLY A CA 1
ATOM 1095 C C . GLY A 1 153 ? 19.174 6.684 -24.418 1.00 83.31 153 GLY A C 1
ATOM 1096 O O . GLY A 1 153 ? 18.607 5.791 -23.784 1.00 83.31 153 GLY A O 1
ATOM 1097 N N . THR A 1 154 ? 18.826 7.019 -25.654 1.00 85.00 154 THR A N 1
ATOM 1098 C CA . THR A 1 154 ? 17.712 6.415 -26.382 1.00 85.00 154 THR A CA 1
ATOM 1099 C C . THR A 1 154 ? 18.157 5.960 -27.766 1.00 85.00 154 THR A C 1
ATOM 1101 O O . THR A 1 154 ? 18.706 6.741 -28.539 1.00 85.00 154 THR A O 1
ATOM 1104 N N . LEU A 1 155 ? 17.890 4.693 -28.083 1.00 85.94 155 LEU A N 1
ATOM 1105 C CA . LEU A 1 155 ? 17.971 4.161 -29.437 1.00 85.94 155 LEU A CA 1
ATOM 1106 C C . LEU A 1 155 ? 16.596 4.264 -30.095 1.00 85.94 155 LEU A C 1
ATOM 1108 O O . LEU A 1 155 ? 15.643 3.639 -29.625 1.00 85.94 155 LEU A O 1
ATOM 1112 N N . PHE A 1 156 ? 16.500 5.021 -31.187 1.00 81.81 156 PHE A N 1
ATOM 1113 C CA . PHE A 1 156 ? 15.234 5.262 -31.875 1.00 81.81 156 PHE A CA 1
ATOM 1114 C C . PHE A 1 156 ? 15.100 4.407 -33.138 1.00 81.81 156 PHE A C 1
ATOM 1116 O O . PHE A 1 156 ? 15.975 4.423 -34.003 1.00 81.81 156 PHE A O 1
ATOM 1123 N N . VAL A 1 157 ? 13.967 3.718 -33.295 1.00 80.75 157 VAL A N 1
ATOM 1124 C CA . VAL A 1 157 ? 13.608 2.984 -34.524 1.00 80.75 157 VAL A CA 1
ATOM 1125 C C . VAL A 1 157 ? 12.283 3.505 -35.064 1.00 80.75 157 VAL A C 1
ATOM 1127 O O . VAL A 1 157 ? 11.257 3.374 -34.406 1.00 80.75 157 VAL A O 1
ATOM 1130 N N . GLN A 1 158 ? 12.282 4.114 -36.251 1.00 74.94 158 GLN A N 1
ATOM 1131 C CA . GLN A 1 158 ? 11.126 4.856 -36.756 1.00 74.94 158 GLN A CA 1
ATOM 1132 C C . GLN A 1 158 ? 10.029 3.975 -37.363 1.00 74.94 158 GLN A C 1
ATOM 1134 O O . GLN A 1 158 ? 8.855 4.246 -37.113 1.00 74.94 158 GLN A O 1
ATOM 1139 N N . LYS A 1 159 ? 10.382 2.972 -38.185 1.00 72.19 159 LYS A N 1
ATOM 1140 C CA . LYS A 1 159 ? 9.394 2.167 -38.931 1.00 72.19 159 LYS A CA 1
ATOM 1141 C C . LYS A 1 159 ? 9.028 0.869 -38.223 1.00 72.19 159 LYS A C 1
ATOM 1143 O O . LYS A 1 159 ? 7.979 0.798 -37.594 1.00 72.19 159 LYS A O 1
ATOM 1148 N N . ALA A 1 160 ? 9.867 -0.161 -38.294 1.00 73.25 160 ALA A N 1
ATOM 1149 C CA . ALA A 1 160 ? 9.584 -1.459 -37.683 1.00 73.25 160 ALA A CA 1
ATOM 1150 C C . ALA A 1 160 ? 10.816 -2.031 -36.982 1.00 73.25 160 ALA A C 1
ATOM 1152 O O . ALA A 1 160 ? 11.935 -1.897 -37.475 1.00 73.25 160 ALA A O 1
ATOM 1153 N N . PHE A 1 161 ? 10.582 -2.689 -35.849 1.00 81.31 161 PHE A N 1
ATOM 1154 C CA . PHE A 1 161 ? 11.589 -3.410 -35.082 1.00 81.31 161 PHE A CA 1
ATOM 1155 C C . PHE A 1 161 ? 11.082 -4.839 -34.882 1.00 81.31 161 PHE A C 1
ATOM 1157 O O . PHE A 1 161 ? 10.131 -5.050 -34.129 1.00 81.31 161 PHE A O 1
ATOM 1164 N N . TYR A 1 162 ? 11.640 -5.801 -35.618 1.00 81.56 162 TYR A N 1
ATOM 1165 C CA . TYR A 1 162 ? 11.054 -7.140 -35.713 1.00 81.56 162 TYR A CA 1
ATOM 1166 C C . TYR A 1 162 ? 12.090 -8.253 -35.869 1.00 81.56 162 TYR A C 1
ATOM 1168 O O . TYR A 1 162 ? 13.212 -8.037 -36.314 1.00 81.56 162 TYR A O 1
ATOM 1176 N N . GLY A 1 163 ? 11.670 -9.466 -35.543 1.00 83.25 163 GLY A N 1
ATOM 1177 C CA . GLY A 1 163 ? 12.327 -10.721 -35.863 1.00 83.25 163 GLY A CA 1
ATOM 1178 C C . GLY A 1 163 ? 11.302 -11.733 -36.373 1.00 83.25 163 GLY A C 1
ATOM 1179 O O . GLY A 1 163 ? 10.545 -11.458 -37.307 1.00 83.25 163 GLY A O 1
ATOM 1180 N N . ASN A 1 164 ? 11.276 -12.915 -35.765 1.00 80.31 164 ASN A N 1
ATOM 1181 C CA . ASN A 1 164 ? 10.305 -13.969 -36.043 1.00 80.31 164 ASN A CA 1
ATOM 1182 C C . ASN A 1 164 ? 9.949 -14.723 -34.746 1.00 80.31 164 ASN A C 1
ATOM 1184 O O . ASN A 1 164 ? 10.482 -14.417 -33.680 1.00 80.31 164 ASN A O 1
ATOM 1188 N N . ALA A 1 165 ? 9.057 -15.713 -34.834 1.00 78.81 165 ALA A N 1
ATOM 1189 C CA . ALA A 1 165 ? 8.572 -16.477 -33.679 1.00 78.81 165 ALA A CA 1
ATOM 1190 C C . ALA A 1 165 ? 9.658 -17.287 -32.935 1.00 78.81 165 ALA A C 1
ATOM 1192 O O . ALA A 1 165 ? 9.442 -17.683 -31.797 1.00 78.81 165 ALA A O 1
ATOM 1193 N N . ASN A 1 166 ? 10.826 -17.514 -33.545 1.00 83.88 166 ASN A N 1
ATOM 1194 C CA . ASN A 1 166 ? 11.964 -18.216 -32.938 1.00 83.88 166 ASN A CA 1
ATOM 1195 C C . ASN A 1 166 ? 13.006 -17.255 -32.336 1.00 83.88 166 ASN A C 1
ATOM 1197 O O . ASN A 1 166 ? 14.106 -17.689 -31.982 1.00 83.88 166 ASN A O 1
ATOM 1201 N N . ILE A 1 167 ? 12.709 -15.952 -32.292 1.00 86.38 167 ILE A N 1
ATOM 1202 C CA . ILE A 1 167 ? 13.620 -14.916 -31.803 1.00 86.38 167 ILE A CA 1
ATOM 1203 C C . ILE A 1 167 ? 13.038 -14.258 -30.556 1.00 86.38 167 ILE A C 1
ATOM 1205 O O . ILE A 1 167 ? 11.909 -13.766 -30.584 1.00 86.38 167 ILE A O 1
ATOM 1209 N N . THR A 1 168 ? 13.847 -14.179 -29.501 1.00 93.25 168 THR A N 1
ATOM 1210 C CA . THR A 1 168 ? 13.523 -13.446 -28.272 1.00 93.25 168 THR A CA 1
ATOM 1211 C C . THR A 1 168 ? 14.265 -12.117 -28.269 1.00 93.25 168 THR A C 1
ATOM 1213 O O . THR A 1 168 ? 15.492 -12.092 -28.334 1.00 93.25 168 THR A O 1
ATOM 1216 N N . LEU A 1 169 ? 13.554 -10.994 -28.181 1.00 94.38 169 LEU A N 1
ATOM 1217 C CA . LEU A 1 169 ? 14.187 -9.690 -27.973 1.00 94.38 169 LEU A CA 1
ATOM 1218 C C . LEU A 1 169 ? 14.731 -9.614 -26.548 1.00 94.38 169 LEU A C 1
ATOM 1220 O O . LEU A 1 169 ? 13.961 -9.764 -25.610 1.00 94.38 169 LEU A O 1
ATOM 1224 N N . VAL A 1 170 ? 16.013 -9.306 -26.366 1.00 95.56 170 VAL A N 1
ATOM 1225 C CA . VAL A 1 170 ? 16.612 -9.130 -25.039 1.00 95.56 170 VAL A CA 1
ATOM 1226 C C . VAL A 1 170 ? 17.055 -7.685 -24.848 1.00 95.56 170 VAL A C 1
ATOM 1228 O O . VAL A 1 170 ? 18.064 -7.262 -25.409 1.00 95.56 170 VAL A O 1
ATOM 1231 N N . LYS A 1 171 ? 16.325 -6.924 -24.029 1.00 94.50 171 LYS A N 1
ATOM 1232 C CA . LYS A 1 171 ? 16.654 -5.534 -23.685 1.00 94.50 171 LYS A CA 1
ATOM 1233 C C . LYS A 1 171 ? 17.451 -5.476 -22.380 1.00 94.50 171 LYS A C 1
ATOM 1235 O O . LYS A 1 171 ? 16.959 -5.892 -21.332 1.00 94.50 171 LYS A O 1
ATOM 1240 N N . LYS A 1 172 ? 18.664 -4.917 -22.439 1.00 92.88 172 LYS A N 1
ATOM 1241 C CA . LYS A 1 172 ? 19.593 -4.750 -21.306 1.00 92.88 172 LYS A CA 1
ATOM 1242 C C . LYS A 1 172 ? 20.143 -3.324 -21.221 1.00 92.88 172 LYS A C 1
ATOM 1244 O O . LYS A 1 172 ? 19.913 -2.501 -22.115 1.00 92.88 172 LYS A O 1
ATOM 1249 N N . GLY A 1 173 ? 20.859 -3.047 -20.133 1.00 89.56 173 GLY A N 1
ATOM 1250 C CA . GLY A 1 173 ? 21.456 -1.743 -19.857 1.00 89.56 173 GLY A CA 1
ATOM 1251 C C . GLY A 1 173 ? 20.419 -0.676 -19.492 1.00 89.56 173 GLY A C 1
ATOM 1252 O O . GLY A 1 173 ? 19.217 -0.887 -19.631 1.00 89.56 173 GLY A O 1
ATOM 1253 N N . VAL A 1 174 ? 20.877 0.473 -19.004 1.00 88.50 174 VAL A N 1
ATOM 1254 C CA . VAL A 1 174 ? 20.018 1.519 -18.417 1.00 88.50 174 VAL A CA 1
ATOM 1255 C C . VAL A 1 174 ? 19.297 2.399 -19.448 1.00 88.50 174 VAL A C 1
ATOM 1257 O O . VAL A 1 174 ? 18.378 3.131 -19.090 1.00 88.50 174 VAL A O 1
ATOM 1260 N N . GLY A 1 175 ? 19.698 2.352 -20.723 1.00 89.25 175 GLY A N 1
ATOM 1261 C CA . GLY A 1 175 ? 19.119 3.173 -21.790 1.00 89.25 175 GLY A CA 1
ATOM 1262 C C . GLY A 1 175 ? 17.719 2.735 -22.245 1.00 89.25 175 GLY A C 1
ATOM 1263 O O . GLY A 1 175 ? 17.199 1.689 -21.848 1.00 89.25 175 GLY A O 1
ATOM 1264 N N . THR A 1 176 ? 17.121 3.531 -23.129 1.00 89.81 176 THR A N 1
ATOM 1265 C CA . THR A 1 176 ? 15.773 3.351 -23.684 1.00 89.81 176 THR A CA 1
ATOM 1266 C C . THR A 1 176 ? 15.837 2.802 -25.107 1.00 89.81 176 THR A C 1
ATOM 1268 O O . THR A 1 176 ? 16.473 3.395 -25.974 1.00 89.81 176 THR A O 1
ATOM 1271 N N . LEU A 1 177 ? 15.146 1.696 -25.380 1.00 90.06 177 LEU A N 1
ATOM 1272 C CA . LEU A 1 177 ? 14.812 1.292 -26.746 1.00 90.06 177 LEU A CA 1
ATOM 1273 C C . LEU A 1 177 ? 13.437 1.868 -27.077 1.00 90.06 177 LEU A C 1
ATOM 1275 O O . LEU A 1 177 ? 12.442 1.455 -26.483 1.00 90.06 177 LEU A O 1
ATOM 1279 N N . GLN A 1 178 ? 13.392 2.814 -28.011 1.00 85.56 178 GLN A N 1
ATOM 1280 C CA . GLN A 1 178 ? 12.166 3.502 -28.389 1.00 85.56 178 GLN A CA 1
ATOM 1281 C C . GLN A 1 178 ? 11.773 3.202 -29.828 1.00 85.56 178 GLN A C 1
ATOM 1283 O O . GLN A 1 178 ? 12.569 3.318 -30.764 1.00 85.56 178 GLN A O 1
ATOM 1288 N N . HIS A 1 179 ? 10.487 2.925 -30.017 1.00 76.44 179 HIS A N 1
ATOM 1289 C CA . HIS A 1 179 ? 9.879 2.883 -31.337 1.00 76.44 179 HIS A CA 1
ATOM 1290 C C . HIS A 1 179 ? 9.157 4.205 -31.676 1.00 76.44 179 HIS A C 1
ATOM 1292 O O . HIS A 1 179 ? 8.199 4.587 -31.010 1.00 76.44 179 HIS A O 1
ATOM 1298 N N . SER A 1 180 ? 9.599 4.869 -32.754 1.00 65.31 180 SER A N 1
ATOM 1299 C CA . SER A 1 180 ? 9.041 6.047 -33.458 1.00 65.31 180 SER A CA 1
ATOM 1300 C C . SER A 1 180 ? 9.236 7.481 -32.910 1.00 65.31 180 SER A C 1
ATOM 1302 O O . SER A 1 180 ? 9.216 7.716 -31.704 1.00 65.31 180 SER A O 1
ATOM 1304 N N . ASP A 1 181 ? 9.303 8.428 -33.864 1.00 46.44 181 ASP A N 1
ATOM 1305 C CA . ASP A 1 181 ? 8.867 9.837 -33.787 1.00 46.44 181 ASP A CA 1
ATOM 1306 C C . ASP A 1 181 ? 7.912 10.096 -34.968 1.00 46.44 181 ASP A C 1
ATOM 1308 O O . ASP A 1 181 ? 8.130 9.591 -36.078 1.00 46.44 181 ASP A O 1
ATOM 1312 N N . GLY A 1 182 ? 6.814 10.815 -34.729 1.00 42.62 182 GLY A N 1
ATOM 1313 C CA . GLY A 1 182 ? 5.710 10.985 -35.677 1.00 42.62 182 GLY A CA 1
ATOM 1314 C C . GLY A 1 182 ? 6.090 11.643 -37.010 1.00 42.62 182 GLY A C 1
ATOM 1315 O O . GLY A 1 182 ? 6.786 12.645 -37.026 1.00 42.62 182 GLY A O 1
ATOM 1316 N N . TYR A 1 183 ? 5.586 11.089 -38.121 1.00 33.53 183 TYR A N 1
ATOM 1317 C CA . TYR A 1 183 ? 4.909 11.810 -39.216 1.00 33.53 183 TYR A CA 1
ATOM 1318 C C . TYR A 1 183 ? 4.428 10.794 -40.269 1.00 33.53 183 TYR A C 1
ATOM 1320 O O . TYR A 1 183 ? 5.196 10.291 -41.083 1.00 33.53 183 TYR A O 1
ATOM 1328 N N . ALA A 1 184 ? 3.134 10.490 -40.258 1.00 31.45 184 ALA A N 1
ATOM 1329 C CA . ALA A 1 184 ? 2.406 10.073 -41.451 1.00 31.45 184 ALA A CA 1
ATOM 1330 C C . ALA A 1 184 ? 1.063 10.810 -41.379 1.00 31.45 184 ALA A C 1
ATOM 1332 O O . ALA A 1 184 ? 0.337 10.603 -40.403 1.00 31.45 184 ALA A O 1
ATOM 1333 N N . PRO A 1 185 ? 0.748 11.725 -42.313 1.00 33.00 185 PRO A N 1
ATOM 1334 C CA . PRO A 1 185 ? -0.522 12.429 -42.285 1.00 33.00 185 PRO A CA 1
ATOM 1335 C C . PRO A 1 185 ? -1.656 11.414 -42.461 1.00 33.00 185 PRO A C 1
ATOM 1337 O O . PRO A 1 185 ? -1.832 10.821 -43.523 1.00 33.00 185 PRO A O 1
ATOM 1340 N N . LEU A 1 186 ? -2.415 11.219 -41.383 1.00 33.91 186 LEU A N 1
ATOM 1341 C CA . LEU A 1 186 ? -3.758 10.668 -41.419 1.00 33.91 186 LEU A CA 1
ATOM 1342 C C . LEU A 1 186 ? -4.633 11.661 -42.169 1.00 33.91 186 LEU A C 1
ATOM 1344 O O . LEU A 1 186 ? -5.031 12.684 -41.619 1.00 33.91 186 LEU A O 1
ATOM 1348 N N . ASN A 1 187 ? -4.978 11.337 -43.405 1.00 28.86 187 ASN A N 1
ATOM 1349 C CA . ASN A 1 187 ? -6.256 11.776 -43.919 1.00 28.86 187 ASN A CA 1
ATOM 1350 C C . ASN A 1 187 ? -7.038 10.542 -44.348 1.00 28.86 187 ASN A C 1
ATOM 1352 O O . ASN A 1 187 ? -6.588 9.766 -45.183 1.00 28.86 187 ASN A O 1
ATOM 1356 N N . THR A 1 188 ? -8.217 10.414 -43.744 1.00 29.12 188 THR A N 1
ATOM 1357 C CA . THR A 1 188 ? -9.298 9.449 -43.978 1.00 29.12 188 THR A CA 1
ATOM 1358 C C . THR A 1 188 ? -9.216 8.056 -43.327 1.00 29.12 188 THR A C 1
ATOM 1360 O O . THR A 1 188 ? -8.465 7.178 -43.724 1.00 29.12 188 THR A O 1
ATOM 1363 N N . ALA A 1 189 ? -10.158 7.876 -42.392 1.00 30.59 189 ALA A N 1
ATOM 1364 C CA . ALA A 1 189 ? -10.941 6.666 -42.123 1.00 30.59 189 ALA A CA 1
ATOM 1365 C C . ALA A 1 189 ? -10.486 5.710 -40.998 1.00 30.59 189 ALA A C 1
ATOM 1367 O O . ALA A 1 189 ? -9.653 4.822 -41.143 1.00 30.59 189 ALA A O 1
ATOM 1368 N N . LYS A 1 190 ? -11.222 5.845 -39.889 1.00 31.86 190 LYS A N 1
ATOM 1369 C CA . LYS A 1 190 ? -11.345 5.013 -38.680 1.00 31.86 190 LYS A CA 1
ATOM 1370 C C . LYS A 1 190 ? -11.955 3.614 -38.947 1.00 31.86 190 LYS A C 1
ATOM 1372 O O . LYS A 1 190 ? -12.492 3.002 -38.034 1.00 31.86 190 LYS A O 1
ATOM 1377 N N . THR A 1 191 ? -11.921 3.126 -40.187 1.00 30.97 191 THR A N 1
ATOM 1378 C CA . THR A 1 191 ? -12.677 1.947 -40.663 1.00 30.97 191 THR A CA 1
ATOM 1379 C C . THR A 1 191 ? -11.813 0.868 -41.331 1.00 30.97 191 THR A C 1
ATOM 1381 O O . THR A 1 191 ? -12.347 -0.011 -41.995 1.00 30.97 191 THR A O 1
ATOM 1384 N N . ALA A 1 192 ? -10.492 0.881 -41.129 1.00 29.55 192 ALA A N 1
ATOM 1385 C CA . ALA A 1 192 ? -9.564 -0.093 -41.724 1.00 29.55 192 ALA A CA 1
ATOM 1386 C C . ALA A 1 192 ? -8.793 -0.958 -40.699 1.00 29.55 192 ALA A C 1
ATOM 1388 O O . ALA A 1 192 ? -7.722 -1.460 -41.017 1.00 29.55 192 ALA A O 1
ATOM 1389 N N . TYR A 1 193 ? -9.312 -1.135 -39.477 1.00 37.84 193 TYR A N 1
ATOM 1390 C CA . TYR A 1 193 ? -8.715 -2.014 -38.450 1.00 37.84 193 TYR A CA 1
ATOM 1391 C C . TYR A 1 193 ? -9.449 -3.355 -38.321 1.00 37.84 193 TYR A C 1
ATOM 1393 O O . TYR A 1 193 ? -9.609 -3.900 -37.232 1.00 37.84 193 TYR A O 1
ATOM 1401 N N . THR A 1 194 ? -9.896 -3.893 -39.451 1.00 29.69 194 THR A N 1
ATOM 1402 C CA . THR A 1 194 ? -10.236 -5.312 -39.560 1.00 29.69 194 THR A CA 1
ATOM 1403 C C . THR A 1 194 ? -9.053 -6.001 -40.228 1.00 29.69 194 THR A C 1
ATOM 1405 O O . THR A 1 194 ? -8.491 -5.441 -41.162 1.00 29.69 194 THR A O 1
ATOM 1408 N N . GLU A 1 195 ? -8.728 -7.208 -39.764 1.00 33.84 195 GLU A N 1
ATOM 1409 C CA . GLU A 1 195 ? -7.764 -8.166 -40.343 1.00 33.84 195 GLU A CA 1
ATOM 1410 C C . GLU A 1 195 ? -6.374 -8.216 -39.686 1.00 33.84 195 GLU A C 1
ATOM 1412 O O . GLU A 1 195 ? -5.337 -7.841 -40.230 1.00 33.84 195 GLU A O 1
ATOM 1417 N N . ALA A 1 196 ? -6.362 -8.842 -38.506 1.00 32.97 196 ALA A N 1
ATOM 1418 C CA . ALA A 1 196 ? -5.305 -9.771 -38.131 1.00 32.97 196 ALA A CA 1
ATOM 1419 C C . ALA A 1 196 ? -5.581 -11.134 -38.799 1.00 32.97 196 ALA A C 1
ATOM 1421 O O . ALA A 1 196 ? -6.365 -11.916 -38.266 1.00 32.97 196 ALA A O 1
ATOM 1422 N N . ARG A 1 197 ? -4.980 -11.372 -39.975 1.00 36.25 197 ARG A N 1
ATOM 1423 C CA . ARG A 1 197 ? -4.548 -12.661 -40.580 1.00 36.25 197 ARG A CA 1
ATOM 1424 C C . ARG A 1 197 ? -4.509 -12.520 -42.104 1.00 36.25 197 ARG A C 1
ATOM 1426 O O . ARG A 1 197 ? -5.525 -12.155 -42.673 1.00 36.25 197 ARG A O 1
ATOM 1433 N N . ASP A 1 198 ? -3.390 -12.892 -42.731 1.00 33.41 198 ASP A N 1
ATOM 1434 C CA . ASP A 1 198 ? -3.454 -13.735 -43.935 1.00 33.41 198 ASP A CA 1
ATOM 1435 C C . ASP A 1 198 ? -2.105 -14.410 -44.231 1.00 33.41 198 ASP A C 1
ATOM 1437 O O . ASP A 1 198 ? -1.058 -13.768 -44.396 1.00 33.41 198 ASP A O 1
ATOM 1441 N N . ASP A 1 199 ? -2.149 -15.733 -44.289 1.00 40.56 199 ASP A N 1
ATOM 1442 C CA . ASP A 1 199 ? -1.296 -16.568 -45.107 1.00 40.56 199 ASP A CA 1
ATOM 1443 C C . ASP A 1 199 ? -1.651 -16.304 -46.575 1.00 40.56 199 ASP A C 1
ATOM 1445 O O . ASP A 1 199 ? -2.711 -16.673 -47.040 1.00 40.56 199 ASP A O 1
ATOM 1449 N N . THR A 1 200 ? -0.721 -15.708 -47.325 1.00 40.19 200 THR A N 1
ATOM 1450 C CA . THR A 1 200 ? -0.776 -15.408 -48.776 1.00 40.19 200 THR A CA 1
ATOM 1451 C C . THR A 1 200 ? -1.117 -13.955 -49.188 1.00 40.19 200 THR A C 1
ATOM 1453 O O . THR A 1 200 ? -2.231 -13.550 -49.475 1.00 40.19 200 THR A O 1
ATOM 1456 N N . THR A 1 201 ? -0.045 -13.195 -49.453 1.00 37.12 201 THR A N 1
ATOM 1457 C CA . THR A 1 201 ? 0.081 -12.211 -50.559 1.00 37.12 201 THR A CA 1
ATOM 1458 C C . THR A 1 201 ? -0.429 -10.758 -50.462 1.00 37.12 201 THR A C 1
ATOM 1460 O O . THR A 1 201 ? -0.383 -10.078 -51.489 1.00 37.12 201 THR A O 1
ATOM 1463 N N . ARG A 1 202 ? -0.734 -10.159 -49.295 1.00 30.27 202 ARG A N 1
ATOM 1464 C CA . ARG A 1 202 ? -0.816 -8.671 -49.191 1.00 30.27 202 ARG A CA 1
ATOM 1465 C C . ARG A 1 202 ? -0.127 -8.085 -47.945 1.00 30.27 202 ARG A C 1
ATOM 1467 O O . ARG A 1 202 ? -0.379 -8.487 -46.818 1.00 30.27 202 ARG A O 1
ATOM 1474 N N . TYR A 1 203 ? 0.798 -7.144 -48.176 1.00 31.58 203 TYR A N 1
ATOM 1475 C CA . TYR A 1 203 ? 1.702 -6.533 -47.188 1.00 31.58 203 TYR A CA 1
ATOM 1476 C C . TYR A 1 203 ? 1.114 -5.257 -46.558 1.00 31.58 203 TYR A C 1
ATOM 1478 O O . TYR A 1 203 ? 0.843 -4.293 -47.268 1.00 31.58 203 TYR A O 1
ATOM 1486 N N . TYR A 1 204 ? 1.092 -5.190 -45.223 1.00 38.75 204 TYR A N 1
ATOM 1487 C CA . TYR A 1 204 ? 1.089 -3.935 -44.455 1.00 38.75 204 TYR A CA 1
ATOM 1488 C C . TYR A 1 204 ? 2.482 -3.742 -43.819 1.00 38.75 204 TYR A C 1
ATOM 1490 O O . TYR A 1 204 ? 2.805 -4.429 -42.845 1.00 38.75 204 TYR A O 1
ATOM 1498 N N . PRO A 1 205 ? 3.366 -2.886 -44.369 1.00 38.56 205 PRO A N 1
ATOM 1499 C CA . PRO A 1 205 ? 4.778 -2.893 -43.975 1.00 38.56 205 PRO A CA 1
ATOM 1500 C C . PRO A 1 205 ? 5.152 -1.985 -42.793 1.00 38.56 205 PRO A C 1
ATOM 1502 O O . PRO A 1 205 ? 6.280 -2.079 -42.323 1.00 38.56 205 PRO A O 1
ATOM 1505 N N . ASN A 1 206 ? 4.276 -1.112 -42.285 1.00 44.25 206 ASN A N 1
ATOM 1506 C CA . ASN A 1 206 ? 4.807 0.078 -41.608 1.00 44.25 206 ASN A CA 1
ATOM 1507 C C . ASN A 1 206 ? 4.964 0.048 -40.079 1.00 44.25 206 ASN A C 1
ATOM 1509 O O . ASN A 1 206 ? 5.635 0.953 -39.600 1.00 44.25 206 ASN A O 1
ATOM 1513 N N . ARG A 1 207 ? 4.442 -0.930 -39.314 1.00 55.16 207 ARG A N 1
ATOM 1514 C CA . ARG A 1 207 ? 4.671 -1.032 -37.844 1.00 55.16 207 ARG A CA 1
ATOM 1515 C C . ARG A 1 207 ? 4.507 -2.466 -37.313 1.00 55.16 207 ARG A C 1
ATOM 1517 O O . ARG A 1 207 ? 3.481 -2.799 -36.731 1.00 55.16 207 ARG A O 1
ATOM 1524 N N . LYS A 1 208 ? 5.494 -3.338 -37.540 1.00 58.62 208 LYS A N 1
ATOM 1525 C CA . LYS A 1 208 ? 5.492 -4.724 -37.031 1.00 58.62 208 LYS A CA 1
ATOM 1526 C C . LYS A 1 208 ? 6.366 -4.844 -35.779 1.00 58.62 208 LYS A C 1
ATOM 1528 O O . LYS A 1 208 ? 7.546 -4.515 -35.859 1.00 58.62 208 LYS A O 1
ATOM 1533 N N . PHE A 1 209 ? 5.797 -5.354 -34.683 1.00 69.31 209 PHE A N 1
ATOM 1534 C CA . PHE A 1 209 ? 6.532 -5.933 -33.552 1.00 69.31 209 PHE A CA 1
ATOM 1535 C C . PHE A 1 209 ? 6.305 -7.443 -33.587 1.00 69.31 209 PHE A C 1
ATOM 1537 O O . PHE A 1 209 ? 5.212 -7.911 -33.280 1.00 69.31 209 PHE A O 1
ATOM 1544 N N . VAL A 1 210 ? 7.293 -8.201 -34.057 1.00 75.69 210 VAL A N 1
ATOM 1545 C CA . VAL A 1 210 ? 7.163 -9.655 -34.233 1.00 75.69 210 VAL A CA 1
ATOM 1546 C C . VAL A 1 210 ? 8.366 -10.323 -33.597 1.00 75.69 210 VAL A C 1
ATOM 1548 O O . VAL A 1 210 ? 9.446 -10.317 -34.175 1.00 75.69 210 VAL A O 1
ATOM 1551 N N . PHE A 1 211 ? 8.172 -10.892 -32.417 1.00 84.19 211 PHE A N 1
ATOM 1552 C CA . PHE A 1 211 ? 9.150 -11.700 -31.695 1.00 84.19 211 PHE A CA 1
ATOM 1553 C C . PHE A 1 211 ? 8.409 -12.875 -31.054 1.00 84.19 211 PHE A C 1
ATOM 1555 O O . PHE A 1 211 ? 7.212 -12.770 -30.794 1.00 84.19 211 PHE A O 1
ATOM 1562 N N . GLY A 1 212 ? 9.104 -13.985 -30.805 1.00 80.44 212 GLY A N 1
ATOM 1563 C CA . GLY A 1 212 ? 8.566 -15.087 -29.999 1.00 80.44 212 GLY A CA 1
ATOM 1564 C C . GLY A 1 212 ? 8.420 -14.721 -28.518 1.00 80.44 212 GLY A C 1
ATOM 1565 O O . GLY A 1 212 ? 7.624 -15.318 -27.802 1.00 80.44 212 GLY A O 1
ATOM 1566 N N . GLY A 1 213 ? 9.169 -13.713 -28.066 1.00 90.19 213 GLY A N 1
ATOM 1567 C CA . GLY A 1 213 ? 9.088 -13.156 -26.723 1.00 90.19 213 GLY A CA 1
ATOM 1568 C C . GLY A 1 213 ? 9.993 -11.939 -26.551 1.00 90.19 213 GLY A C 1
ATOM 1569 O O . GLY A 1 213 ? 10.842 -11.636 -27.395 1.00 90.19 213 GLY A O 1
ATOM 1570 N N . VAL A 1 214 ? 9.824 -11.249 -25.431 1.00 93.94 214 VAL A N 1
ATOM 1571 C CA . VAL A 1 214 ? 10.661 -10.141 -24.975 1.00 93.94 214 VAL A CA 1
ATOM 1572 C C . VAL A 1 214 ? 11.194 -10.486 -23.597 1.00 93.94 214 VAL A C 1
ATOM 1574 O O . VAL A 1 214 ? 10.441 -10.881 -22.718 1.00 93.94 214 VAL A O 1
ATOM 1577 N N . LYS A 1 215 ? 12.485 -10.278 -23.387 1.00 95.31 215 LYS A N 1
ATOM 1578 C CA . LYS A 1 215 ? 13.184 -10.431 -22.122 1.00 95.31 215 LYS A CA 1
ATOM 1579 C C . LYS A 1 215 ? 13.777 -9.084 -21.720 1.00 95.31 215 LYS A C 1
ATOM 1581 O O . LYS A 1 215 ? 14.611 -8.525 -22.432 1.00 95.31 215 LYS A O 1
ATOM 1586 N N . LEU A 1 216 ? 13.331 -8.545 -20.595 1.00 95.38 216 LEU A N 1
ATOM 1587 C CA . LEU A 1 216 ? 13.720 -7.238 -20.081 1.00 95.38 216 LEU A CA 1
ATOM 1588 C C . LEU A 1 216 ? 14.627 -7.434 -18.861 1.00 95.38 216 LEU A C 1
ATOM 1590 O O . LEU A 1 216 ? 14.183 -7.950 -17.840 1.00 95.38 216 LEU A O 1
ATOM 1594 N N . GLN A 1 217 ? 15.889 -7.024 -18.964 1.00 93.69 217 GLN A N 1
ATOM 1595 C CA . GLN A 1 217 ? 16.886 -7.146 -17.889 1.00 93.69 217 GLN A CA 1
ATOM 1596 C C . GLN A 1 217 ? 17.350 -5.784 -17.349 1.00 93.69 217 GLN A C 1
ATOM 1598 O O . GLN A 1 217 ? 18.001 -5.725 -16.312 1.00 93.69 217 GLN A O 1
ATOM 1603 N N . GLY A 1 218 ? 17.037 -4.682 -18.043 1.00 90.19 218 GLY A N 1
ATOM 1604 C CA . GLY A 1 218 ? 17.302 -3.316 -17.583 1.00 90.19 218 GLY A CA 1
ATOM 1605 C C . GLY A 1 218 ? 16.820 -2.240 -18.559 1.00 90.19 218 GLY A C 1
ATOM 1606 O O . GLY A 1 218 ? 16.627 -2.504 -19.754 1.00 90.19 218 GLY A O 1
ATOM 1607 N N . GLY A 1 219 ? 16.662 -1.014 -18.053 1.00 89.50 219 GLY A N 1
ATOM 1608 C CA . GLY A 1 219 ? 16.265 0.160 -18.833 1.00 89.50 219 GLY A CA 1
ATOM 1609 C C . GLY A 1 219 ? 14.840 0.088 -19.388 1.00 89.50 219 GLY A C 1
ATOM 1610 O O . GLY A 1 219 ? 14.018 -0.710 -18.944 1.00 89.50 219 GLY A O 1
ATOM 1611 N N . VAL A 1 220 ? 14.541 0.932 -20.374 1.00 91.62 220 VAL A N 1
ATOM 1612 C CA . VAL A 1 220 ? 13.160 1.158 -20.833 1.00 91.62 220 VAL A CA 1
ATOM 1613 C C . VAL A 1 220 ? 12.916 0.514 -22.198 1.00 91.62 220 VAL A C 1
ATOM 1615 O O . VAL A 1 220 ? 13.701 0.712 -23.130 1.00 91.62 220 VAL A O 1
ATOM 1618 N N . LEU A 1 221 ? 11.808 -0.217 -22.338 1.00 91.88 221 LEU A N 1
ATOM 1619 C CA . LEU A 1 221 ? 11.202 -0.554 -23.627 1.00 91.88 221 LEU A CA 1
ATOM 1620 C C . LEU A 1 221 ? 9.996 0.368 -23.861 1.00 91.88 221 LEU A C 1
ATOM 1622 O O . LEU A 1 221 ? 8.958 0.209 -23.221 1.00 91.88 221 LEU A O 1
ATOM 1626 N N . ASP A 1 222 ? 10.136 1.340 -24.763 1.00 87.50 222 ASP A N 1
ATOM 1627 C CA . ASP A 1 222 ? 9.083 2.308 -25.093 1.00 87.50 222 ASP A CA 1
ATOM 1628 C C . ASP A 1 222 ? 8.320 1.878 -26.359 1.00 87.50 222 ASP A C 1
ATOM 1630 O O . ASP A 1 222 ? 8.843 1.896 -27.480 1.00 87.50 222 ASP A O 1
ATOM 1634 N N . LEU A 1 223 ? 7.055 1.500 -26.148 1.00 81.06 223 LEU A N 1
ATOM 1635 C CA . LEU A 1 223 ? 6.121 0.961 -27.137 1.00 81.06 223 LEU A CA 1
ATOM 1636 C C . LEU A 1 223 ? 5.104 2.003 -27.636 1.00 81.06 223 LEU A C 1
ATOM 1638 O O . LEU A 1 223 ? 4.013 1.640 -28.076 1.00 81.06 223 LEU A O 1
ATOM 1642 N N . ARG A 1 224 ? 5.419 3.302 -27.573 1.00 75.12 224 ARG A N 1
ATOM 1643 C CA . ARG A 1 224 ? 4.477 4.405 -27.850 1.00 75.12 224 ARG A CA 1
ATOM 1644 C C . ARG A 1 224 ? 3.547 4.260 -29.063 1.00 75.12 224 ARG A C 1
ATOM 1646 O O . ARG A 1 224 ? 2.374 4.616 -28.964 1.00 75.12 224 ARG A O 1
ATOM 1653 N N . GLN A 1 225 ? 4.021 3.737 -30.196 1.00 67.12 225 GLN A N 1
ATOM 1654 C CA . GLN A 1 225 ? 3.226 3.608 -31.430 1.00 67.12 225 GLN A CA 1
ATOM 1655 C C . GLN A 1 225 ? 2.694 2.198 -31.712 1.00 67.12 225 GLN A C 1
ATOM 1657 O O . GLN A 1 225 ? 2.046 2.000 -32.745 1.00 67.12 225 GLN A O 1
ATOM 1662 N N . TYR A 1 226 ? 2.933 1.234 -30.820 1.00 67.88 226 TYR A N 1
ATOM 1663 C CA . TYR A 1 226 ? 2.334 -0.090 -30.937 1.00 67.88 226 TYR A CA 1
ATOM 1664 C C . TYR A 1 226 ? 0.940 -0.101 -30.327 1.00 67.88 226 TYR A C 1
ATOM 1666 O O . TYR A 1 226 ? 0.742 0.279 -29.175 1.00 67.88 226 TYR A O 1
ATOM 1674 N N . TYR A 1 227 ? -0.014 -0.553 -31.133 1.00 68.75 227 TYR A N 1
ATOM 1675 C CA . TYR A 1 227 ? -1.399 -0.742 -30.717 1.00 68.75 227 TYR A CA 1
ATOM 1676 C C . TYR A 1 227 ? -1.685 -2.207 -30.402 1.00 68.75 227 TYR A C 1
ATOM 1678 O O . TYR A 1 227 ? -2.353 -2.482 -29.417 1.00 68.75 227 TYR A O 1
ATOM 1686 N N . TRP A 1 228 ? -1.140 -3.137 -31.194 1.00 72.81 228 TRP A N 1
ATOM 1687 C CA . TRP A 1 228 ? -1.363 -4.574 -31.046 1.00 72.81 228 TRP A CA 1
ATOM 1688 C C . TRP A 1 228 ? -0.065 -5.370 -31.064 1.00 72.81 228 TRP A C 1
ATOM 1690 O O . TRP A 1 228 ? 0.779 -5.181 -31.941 1.00 72.81 228 TRP A O 1
ATOM 1700 N N . ILE A 1 229 ? 0.059 -6.279 -30.098 1.00 79.38 229 ILE A N 1
ATOM 1701 C CA . ILE A 1 229 ? 1.119 -7.281 -30.002 1.00 79.38 229 ILE A CA 1
ATOM 1702 C C . ILE A 1 229 ? 0.451 -8.633 -29.732 1.00 79.38 229 ILE A C 1
ATOM 1704 O O . ILE A 1 229 ? -0.376 -8.746 -28.825 1.00 79.38 229 ILE A O 1
ATOM 1708 N N . TRP A 1 230 ? 0.812 -9.647 -30.523 1.00 78.75 230 TRP A N 1
ATOM 1709 C CA . TRP A 1 230 ? 0.225 -10.989 -30.467 1.00 78.75 230 TRP A CA 1
ATOM 1710 C C . TRP A 1 230 ? 1.244 -12.041 -30.047 1.00 78.75 230 TRP A C 1
ATOM 1712 O O . TRP A 1 230 ? 2.348 -12.058 -30.592 1.00 78.75 230 TRP A O 1
ATOM 1722 N N . ASN A 1 231 ? 0.832 -12.956 -29.164 1.00 80.19 231 ASN A N 1
ATOM 1723 C CA . ASN A 1 231 ? 1.566 -14.167 -28.774 1.00 80.19 231 ASN A CA 1
ATOM 1724 C C . ASN A 1 231 ? 3.051 -13.919 -28.455 1.00 80.19 231 ASN A C 1
ATOM 1726 O O . ASN A 1 231 ? 3.925 -14.668 -28.889 1.00 80.19 231 ASN A O 1
ATOM 1730 N N . CYS A 1 232 ? 3.330 -12.836 -27.733 1.00 84.94 232 CYS A N 1
ATOM 1731 C CA . CYS A 1 232 ? 4.672 -12.400 -27.384 1.00 84.94 232 CYS A CA 1
ATOM 1732 C C . CYS A 1 232 ? 4.717 -12.078 -25.891 1.00 84.94 232 CYS A C 1
ATOM 1734 O O . CYS A 1 232 ? 4.257 -11.026 -25.445 1.00 84.94 232 CYS A O 1
ATOM 1736 N N . ASP A 1 233 ? 5.289 -12.991 -25.116 1.00 88.88 233 ASP A N 1
ATOM 1737 C CA . ASP A 1 233 ? 5.419 -12.816 -23.673 1.00 88.88 233 ASP A CA 1
ATOM 1738 C C . ASP A 1 233 ? 6.460 -11.749 -23.335 1.00 88.88 233 ASP A C 1
ATOM 1740 O O . ASP A 1 233 ? 7.535 -11.712 -23.931 1.00 88.88 233 ASP A O 1
ATOM 1744 N N . PHE A 1 234 ? 6.164 -10.918 -22.339 1.00 91.62 234 PHE A N 1
ATOM 1745 C CA . PHE A 1 234 ? 7.115 -9.976 -21.758 1.00 91.62 234 PHE A CA 1
ATOM 1746 C C . PHE A 1 234 ? 7.633 -10.550 -20.446 1.00 91.62 234 PHE A C 1
ATOM 1748 O O . PHE A 1 234 ? 6.936 -10.592 -19.436 1.00 91.62 234 PHE A O 1
ATOM 1755 N N . GLN A 1 235 ? 8.873 -11.006 -20.475 1.00 93.94 235 GLN A N 1
ATOM 1756 C CA . GLN A 1 235 ? 9.571 -11.618 -19.365 1.00 93.94 235 GLN A CA 1
ATOM 1757 C C . GLN A 1 235 ? 10.492 -10.587 -18.703 1.00 93.94 235 GLN A C 1
ATOM 1759 O O . GLN A 1 235 ? 11.501 -10.187 -19.279 1.00 93.94 235 GLN A O 1
ATOM 1764 N N . PHE A 1 236 ? 10.164 -10.161 -17.490 1.00 93.56 236 PHE A N 1
ATOM 1765 C CA . PHE A 1 236 ? 11.076 -9.444 -16.603 1.00 93.56 236 PHE A CA 1
ATOM 1766 C C . PHE A 1 236 ? 12.092 -10.452 -16.053 1.00 93.56 236 PHE A C 1
ATOM 1768 O O . PHE A 1 236 ? 11.710 -11.463 -15.464 1.00 93.56 236 PHE A O 1
ATOM 1775 N N . ASP A 1 237 ? 13.377 -10.218 -16.318 1.00 93.94 237 ASP A N 1
ATOM 1776 C CA . ASP A 1 237 ? 14.468 -11.179 -16.111 1.00 93.94 237 ASP A CA 1
ATOM 1777 C C . ASP A 1 237 ? 15.687 -10.533 -15.432 1.00 93.94 237 ASP A C 1
ATOM 1779 O O . ASP A 1 237 ? 16.827 -10.700 -15.866 1.00 93.94 237 ASP A O 1
ATOM 1783 N N . GLY A 1 238 ? 15.436 -9.736 -14.393 1.00 88.56 238 GLY A N 1
ATOM 1784 C CA . GLY A 1 238 ? 16.459 -9.064 -13.591 1.00 88.56 238 GLY A CA 1
ATOM 1785 C C . GLY A 1 238 ? 15.930 -7.812 -12.891 1.00 88.56 238 GLY A C 1
ATOM 1786 O O . GLY A 1 238 ? 14.806 -7.394 -13.143 1.00 88.56 238 GLY A O 1
ATOM 1787 N N . ASP A 1 239 ? 16.773 -7.180 -12.073 1.00 84.44 239 ASP A N 1
ATOM 1788 C CA . ASP A 1 239 ? 16.481 -5.925 -11.354 1.00 84.44 239 ASP A CA 1
ATOM 1789 C C . ASP A 1 239 ? 17.298 -4.734 -11.897 1.00 84.44 239 ASP A C 1
ATOM 1791 O O . ASP A 1 239 ? 17.704 -3.831 -11.162 1.00 84.44 239 ASP A O 1
ATOM 1795 N N . GLY A 1 240 ? 17.614 -4.744 -13.196 1.00 79.31 240 GLY A N 1
ATOM 1796 C CA . GLY A 1 240 ? 18.420 -3.687 -13.803 1.00 79.31 240 GLY A CA 1
ATOM 1797 C C . GLY A 1 240 ? 17.791 -2.301 -13.636 1.00 79.31 240 GLY A C 1
ATOM 1798 O O . GLY A 1 240 ? 16.573 -2.130 -13.688 1.00 79.31 240 GLY A O 1
ATOM 1799 N N . ALA A 1 241 ? 18.628 -1.276 -13.470 1.00 79.75 241 ALA A N 1
ATOM 1800 C CA . ALA A 1 241 ? 18.148 0.081 -13.225 1.00 79.75 241 ALA A CA 1
ATOM 1801 C C . ALA A 1 241 ? 17.200 0.572 -14.337 1.00 79.75 241 ALA A C 1
ATOM 1803 O O . ALA A 1 241 ? 17.461 0.397 -15.531 1.00 79.75 241 ALA A O 1
ATOM 1804 N N . GLY A 1 242 ? 16.091 1.196 -13.930 1.00 79.69 242 GLY A N 1
ATOM 1805 C CA . GLY A 1 242 ? 15.091 1.756 -14.843 1.00 79.69 242 GLY A CA 1
ATOM 1806 C C . GLY A 1 242 ? 14.250 0.725 -15.603 1.00 79.69 242 GLY A C 1
ATOM 1807 O O . GLY A 1 242 ? 13.548 1.126 -16.533 1.00 79.69 242 GLY A O 1
ATOM 1808 N N . LEU A 1 243 ? 14.310 -0.560 -15.225 1.00 89.00 243 LEU A N 1
ATOM 1809 C CA . LEU A 1 243 ? 13.589 -1.655 -15.873 1.00 89.00 243 LEU A CA 1
ATOM 1810 C C . LEU A 1 243 ? 12.091 -1.360 -16.001 1.00 89.00 243 LEU A C 1
ATOM 1812 O O . LEU A 1 243 ? 11.351 -1.379 -15.015 1.00 89.00 243 LEU A O 1
ATOM 1816 N N . SER A 1 244 ? 11.642 -1.075 -17.222 1.00 90.44 244 SER A N 1
ATOM 1817 C CA . SER A 1 244 ? 10.249 -0.707 -17.445 1.00 90.44 244 SER A CA 1
ATOM 1818 C C . SER A 1 244 ? 9.743 -0.927 -18.861 1.00 90.44 244 SER A C 1
ATOM 1820 O O . SER A 1 244 ? 10.490 -0.889 -19.842 1.00 90.44 244 SER A O 1
ATOM 1822 N N . VAL A 1 245 ? 8.426 -1.110 -18.947 1.00 91.31 245 VAL A N 1
ATOM 1823 C CA . VAL A 1 245 ? 7.658 -0.979 -20.186 1.00 91.31 245 VAL A CA 1
ATOM 1824 C C . VAL A 1 245 ? 6.937 0.361 -20.145 1.00 91.31 245 VAL A C 1
ATOM 1826 O O . VAL A 1 245 ? 6.198 0.653 -19.204 1.00 91.31 245 VAL A O 1
ATOM 1829 N N . ASN A 1 246 ? 7.151 1.184 -21.165 1.00 87.62 246 ASN A N 1
ATOM 1830 C CA . ASN A 1 246 ? 6.510 2.486 -21.285 1.00 87.62 246 ASN A CA 1
ATOM 1831 C C . ASN A 1 246 ? 5.561 2.502 -22.485 1.00 87.62 246 ASN A C 1
ATOM 1833 O O . ASN A 1 246 ? 5.940 2.103 -23.589 1.00 87.62 246 ASN A O 1
ATOM 1837 N N . LYS A 1 247 ? 4.345 3.011 -22.284 1.00 81.62 247 LYS A N 1
ATOM 1838 C CA . LYS A 1 247 ? 3.410 3.338 -23.359 1.00 81.62 247 LYS A CA 1
ATOM 1839 C C . LYS A 1 247 ? 3.154 4.843 -23.376 1.00 81.62 247 LYS A C 1
ATOM 1841 O O . LYS A 1 247 ? 2.378 5.362 -22.581 1.00 81.62 247 LYS A O 1
ATOM 1846 N N . LEU A 1 248 ? 3.772 5.546 -24.326 1.00 71.00 248 LEU A N 1
ATOM 1847 C CA . LEU A 1 248 ? 3.450 6.949 -24.597 1.00 71.00 248 LEU A CA 1
ATOM 1848 C C . LEU A 1 248 ? 2.310 7.055 -25.628 1.00 71.00 248 LEU A C 1
ATOM 1850 O O . LEU A 1 248 ? 2.333 6.355 -26.639 1.00 71.00 248 LEU A O 1
ATOM 1854 N N . VAL A 1 249 ? 1.330 7.939 -25.435 1.00 61.16 249 VAL A N 1
ATOM 1855 C CA . VAL A 1 249 ? 0.371 8.308 -26.494 1.00 61.16 249 VAL A CA 1
ATOM 1856 C C . VAL A 1 249 ? 0.900 9.536 -27.233 1.00 61.16 249 VAL A C 1
ATOM 1858 O O . VAL A 1 249 ? 1.154 10.577 -26.633 1.00 61.16 249 VAL A O 1
ATOM 1861 N N . ALA A 1 250 ? 1.055 9.429 -28.553 1.00 50.75 250 ALA A N 1
ATOM 1862 C CA . ALA A 1 250 ? 1.299 10.571 -29.428 1.00 50.75 250 ALA A CA 1
ATOM 1863 C C . ALA A 1 250 ? 0.011 10.852 -30.208 1.00 50.75 250 ALA A C 1
ATOM 1865 O O . ALA A 1 250 ? -0.255 10.095 -31.125 1.00 50.75 250 ALA A O 1
ATOM 1866 N N . ASN A 1 251 ? -0.785 11.864 -29.821 1.00 49.34 251 ASN A N 1
ATOM 1867 C CA . ASN A 1 251 ? -1.890 12.551 -30.541 1.00 49.34 251 ASN A CA 1
ATOM 1868 C C . ASN A 1 251 ? -2.805 11.767 -31.531 1.00 49.34 251 ASN A C 1
ATOM 1870 O O . ASN A 1 251 ? -3.500 12.383 -32.337 1.00 49.34 251 ASN A O 1
ATOM 1874 N N . LEU A 1 252 ? -2.839 10.433 -31.513 1.00 45.97 252 LEU A N 1
ATOM 1875 C CA . LEU A 1 252 ? -3.357 9.600 -32.602 1.00 45.97 252 LEU A CA 1
ATOM 1876 C C . LEU A 1 252 ? -4.331 8.540 -32.071 1.00 45.97 252 LEU A C 1
ATOM 1878 O O . LEU A 1 252 ? -4.023 7.352 -32.056 1.00 45.97 252 LEU A O 1
ATOM 1882 N N . GLY A 1 253 ? -5.516 8.997 -31.659 1.00 43.19 253 GLY A N 1
ATOM 1883 C CA . GLY A 1 253 ? -6.816 8.322 -31.821 1.00 43.19 253 GLY A CA 1
ATOM 1884 C C . GLY A 1 253 ? -7.127 7.018 -31.071 1.00 43.19 253 GLY A C 1
ATOM 1885 O O . GLY A 1 253 ? -8.310 6.731 -30.894 1.00 43.19 253 GLY A O 1
ATOM 1886 N N . THR A 1 254 ? -6.139 6.246 -30.625 1.00 52.75 254 THR A N 1
ATOM 1887 C CA . THR A 1 254 ? -6.320 5.028 -29.819 1.00 52.75 254 THR A CA 1
ATOM 1888 C C . THR A 1 254 ? -5.223 4.949 -28.767 1.00 52.75 254 THR A C 1
ATOM 1890 O O . THR A 1 254 ? -4.038 4.967 -29.086 1.00 52.75 254 THR A O 1
ATOM 1893 N N . ASN A 1 255 ? -5.614 4.891 -27.497 1.00 65.06 255 ASN A N 1
ATOM 1894 C CA . ASN A 1 255 ? -4.701 5.201 -26.397 1.00 65.06 255 ASN A CA 1
ATOM 1895 C C . ASN A 1 255 ? -4.118 3.949 -25.728 1.00 65.06 255 ASN A C 1
ATOM 1897 O O . ASN A 1 255 ? -3.129 4.063 -25.017 1.00 65.06 255 ASN A O 1
ATOM 1901 N N . SER A 1 256 ? -4.650 2.759 -26.020 1.00 73.31 256 SER A N 1
ATOM 1902 C CA . SER A 1 256 ? -4.261 1.494 -25.386 1.00 73.31 256 SER A CA 1
ATOM 1903 C C . SER A 1 256 ? -3.151 0.736 -26.126 1.00 73.31 256 SER A C 1
ATOM 1905 O O . SER A 1 256 ? -3.002 0.846 -27.345 1.00 73.31 256 SER A O 1
ATOM 1907 N N . LEU A 1 257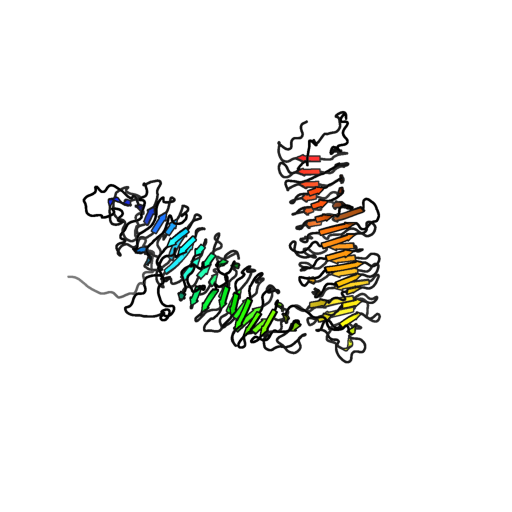 ? -2.374 -0.045 -25.370 1.00 80.75 257 LEU A N 1
ATOM 1908 C CA . LEU A 1 257 ? -1.537 -1.135 -25.874 1.00 80.75 257 LEU A CA 1
ATOM 1909 C C . LEU A 1 257 ? -2.293 -2.439 -25.651 1.00 80.75 257 LEU A C 1
ATOM 1911 O O . LEU A 1 257 ? -2.543 -2.794 -24.501 1.00 80.75 257 LEU A O 1
ATOM 1915 N N . GLU A 1 258 ? -2.611 -3.163 -26.717 1.00 82.62 258 GLU A N 1
ATOM 1916 C CA . GLU A 1 258 ? -3.363 -4.404 -26.597 1.00 82.62 258 GLU A CA 1
ATOM 1917 C C . GLU A 1 258 ? -2.494 -5.623 -26.878 1.00 82.62 258 GLU A C 1
ATOM 1919 O O . GLU A 1 258 ? -1.762 -5.720 -27.867 1.00 82.62 258 GLU A O 1
ATOM 1924 N N . LEU A 1 259 ? -2.559 -6.532 -25.919 1.00 85.81 259 LEU A N 1
ATOM 1925 C CA . LEU A 1 259 ? -1.679 -7.653 -25.692 1.00 85.81 259 LEU A CA 1
ATOM 1926 C C . LEU A 1 259 ? -2.535 -8.911 -25.795 1.00 85.81 259 LEU A C 1
ATOM 1928 O O . LEU A 1 259 ? -3.197 -9.312 -24.841 1.00 85.81 259 LEU A O 1
ATOM 1932 N N . SER A 1 260 ? -2.563 -9.504 -26.986 1.00 83.25 260 SER A N 1
ATOM 1933 C CA . SER A 1 260 ? -3.424 -10.645 -27.283 1.00 83.25 260 SER A CA 1
ATOM 1934 C C . SER A 1 260 ? -2.637 -11.952 -27.234 1.00 83.25 260 SER A C 1
ATOM 1936 O O . SER A 1 260 ? -1.718 -12.156 -28.026 1.00 83.25 260 SER A O 1
ATOM 1938 N N . GLY A 1 261 ? -2.970 -12.826 -26.279 1.00 81.75 261 GLY A N 1
ATOM 1939 C CA . GLY A 1 261 ? -2.192 -14.039 -25.995 1.00 81.75 261 GLY A CA 1
ATOM 1940 C C . GLY A 1 261 ? -0.777 -13.747 -25.478 1.00 81.75 261 GLY A C 1
ATOM 1941 O O . GLY A 1 261 ? 0.113 -14.582 -25.598 1.00 81.75 261 GLY A O 1
ATOM 1942 N N . CYS A 1 262 ? -0.549 -12.545 -24.947 1.00 84.88 262 CYS A N 1
ATOM 1943 C CA . CYS A 1 262 ? 0.728 -12.090 -24.402 1.00 84.88 262 CYS A CA 1
ATOM 1944 C C . CYS A 1 262 ? 0.596 -11.962 -22.889 1.00 84.88 262 CYS A C 1
ATOM 1946 O O . CYS A 1 262 ? -0.394 -11.402 -22.429 1.00 84.88 262 CYS A O 1
ATOM 1948 N N . LYS A 1 263 ? 1.605 -12.354 -22.111 1.00 84.19 263 LYS A N 1
ATOM 1949 C CA . LYS A 1 263 ? 1.587 -12.160 -20.649 1.00 84.19 263 LYS A CA 1
ATOM 1950 C C . LYS A 1 263 ? 2.842 -11.492 -20.116 1.00 84.19 263 LYS A C 1
ATOM 1952 O O . LYS A 1 263 ? 3.905 -11.546 -20.733 1.00 84.19 263 LYS A O 1
ATOM 1957 N N . PHE A 1 264 ? 2.706 -10.892 -18.939 1.00 90.50 264 PHE A N 1
ATOM 1958 C CA . PHE 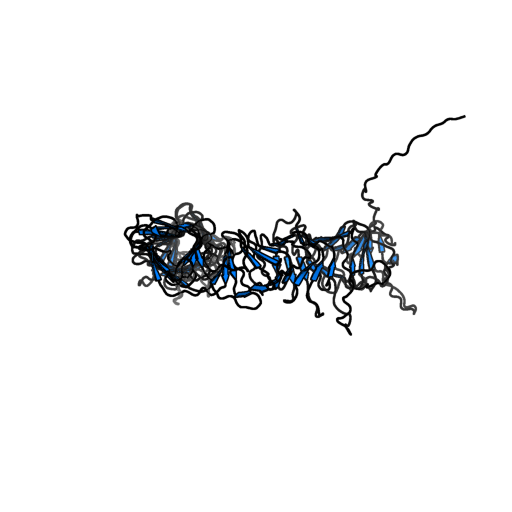A 1 264 ? 3.845 -10.462 -18.139 1.00 90.50 264 PHE A CA 1
ATOM 1959 C C . PHE A 1 264 ? 4.319 -11.642 -17.299 1.00 90.50 264 PHE A C 1
ATOM 1961 O O . PHE A 1 264 ? 3.524 -12.281 -16.622 1.00 90.50 264 PHE A O 1
ATOM 1968 N N . ARG A 1 265 ? 5.604 -11.975 -17.370 1.00 89.94 265 ARG A N 1
ATOM 1969 C CA . ARG A 1 265 ? 6.211 -13.027 -16.553 1.00 89.94 265 ARG A CA 1
ATOM 1970 C C . ARG A 1 265 ? 7.404 -12.466 -15.810 1.00 89.94 265 ARG A C 1
ATOM 1972 O O . ARG A 1 265 ? 8.149 -11.669 -16.364 1.00 89.94 265 ARG A O 1
ATOM 1979 N N . GLU A 1 266 ? 7.623 -12.952 -14.605 1.00 92.62 266 GLU A N 1
ATOM 1980 C CA . GLU A 1 266 ? 8.839 -12.703 -13.835 1.00 92.62 266 GLU A CA 1
ATOM 1981 C C . GLU A 1 266 ? 9.625 -14.008 -13.743 1.00 92.62 266 GLU A C 1
ATOM 1983 O O . GLU A 1 266 ? 9.037 -15.074 -13.540 1.00 92.62 266 GLU A O 1
ATOM 1988 N N . THR A 1 267 ? 10.939 -13.947 -13.944 1.00 91.31 267 THR A N 1
ATOM 1989 C CA . THR A 1 267 ? 11.827 -15.100 -13.738 1.00 91.31 267 THR A CA 1
ATOM 1990 C C . THR A 1 267 ? 12.365 -15.137 -12.316 1.00 91.31 267 THR A C 1
ATOM 1992 O O . THR A 1 267 ? 12.182 -14.204 -11.539 1.00 91.31 267 THR A O 1
ATOM 1995 N N . GLU A 1 268 ? 13.097 -16.202 -11.992 1.00 90.88 268 GLU A N 1
ATOM 1996 C CA . GLU A 1 268 ? 13.867 -16.309 -10.748 1.00 90.88 268 GLU A CA 1
ATOM 1997 C C . GLU A 1 268 ? 14.929 -15.208 -10.572 1.00 90.88 268 GLU A C 1
ATOM 1999 O O . GLU A 1 268 ? 15.388 -14.983 -9.457 1.00 90.88 268 GLU A O 1
ATOM 2004 N N . ASN A 1 269 ? 15.294 -14.496 -11.646 1.00 89.19 269 ASN A N 1
ATOM 2005 C CA . ASN A 1 269 ? 16.263 -13.401 -11.596 1.00 89.19 269 ASN A CA 1
ATOM 2006 C C . ASN A 1 269 ? 15.657 -12.079 -11.093 1.00 89.19 269 ASN A C 1
ATOM 2008 O O . ASN A 1 269 ? 16.400 -11.125 -10.876 1.00 89.19 269 ASN A O 1
ATOM 2012 N N . VAL A 1 270 ? 14.331 -11.994 -10.934 1.00 89.69 270 VAL A N 1
ATOM 2013 C CA . VAL A 1 270 ? 13.654 -10.833 -10.341 1.00 89.69 270 VAL A CA 1
ATOM 2014 C C . VAL A 1 270 ? 13.619 -11.018 -8.826 1.00 89.69 270 VAL A C 1
ATOM 2016 O O . VAL A 1 270 ? 12.868 -11.845 -8.307 1.00 89.69 270 VAL A O 1
ATOM 2019 N N . THR A 1 271 ? 14.441 -10.252 -8.112 1.00 85.88 271 THR A N 1
ATOM 2020 C CA . THR A 1 271 ? 14.533 -10.295 -6.644 1.00 85.88 271 THR A CA 1
ATOM 2021 C C . THR A 1 271 ? 13.857 -9.097 -5.977 1.00 85.88 271 THR A C 1
ATOM 2023 O O . THR A 1 271 ? 13.495 -9.178 -4.802 1.00 85.88 271 THR A O 1
ATOM 2026 N N . GLY A 1 272 ? 13.639 -8.006 -6.720 1.00 84.88 272 GLY A N 1
ATOM 2027 C CA . GLY A 1 272 ? 12.978 -6.791 -6.257 1.00 84.88 272 GLY A CA 1
ATOM 2028 C C . GLY A 1 272 ? 11.563 -6.576 -6.812 1.00 84.88 272 GLY A C 1
ATOM 2029 O O . GLY A 1 272 ? 10.969 -7.414 -7.487 1.00 84.88 272 GLY A O 1
ATOM 2030 N N . THR A 1 273 ? 11.007 -5.402 -6.504 1.00 88.19 273 THR A N 1
ATOM 2031 C CA . THR A 1 273 ? 9.668 -4.940 -6.939 1.00 88.19 273 THR A CA 1
ATOM 2032 C C . THR A 1 273 ? 9.727 -3.613 -7.702 1.00 88.19 273 THR A C 1
ATOM 2034 O O . THR A 1 273 ? 8.714 -2.955 -7.933 1.00 88.19 273 THR A O 1
ATOM 2037 N N . SER A 1 274 ? 10.937 -3.169 -8.059 1.00 85.31 274 SER A N 1
ATOM 2038 C CA . SER A 1 274 ? 11.170 -1.819 -8.577 1.00 85.31 274 SER A CA 1
ATOM 2039 C C . SER A 1 274 ? 10.839 -1.663 -10.061 1.00 85.31 274 SER A C 1
ATOM 2041 O O . SER A 1 274 ? 10.642 -0.527 -10.507 1.00 85.31 274 SER A O 1
ATOM 2043 N N . HIS A 1 275 ? 10.754 -2.768 -10.813 1.00 91.38 275 HIS A N 1
ATOM 2044 C CA . HIS A 1 275 ? 10.352 -2.770 -12.217 1.00 91.38 275 HIS A CA 1
ATOM 2045 C C . HIS A 1 275 ? 8.902 -2.338 -12.371 1.00 91.38 275 HIS A C 1
ATOM 2047 O O . HIS A 1 275 ? 8.068 -2.543 -11.487 1.00 91.38 275 HIS A O 1
ATOM 2053 N N . TYR A 1 276 ? 8.594 -1.684 -13.488 1.00 92.31 276 TYR A N 1
ATOM 2054 C CA . TYR A 1 276 ? 7.293 -1.044 -13.612 1.00 92.31 276 TYR A CA 1
ATOM 2055 C C . TYR A 1 276 ? 6.776 -0.907 -15.036 1.00 92.31 276 TYR A C 1
ATOM 2057 O O . TYR A 1 276 ? 7.512 -0.951 -16.022 1.00 92.31 276 TYR A O 1
ATOM 2065 N N . VAL A 1 277 ? 5.472 -0.683 -15.115 1.00 92.50 277 VAL A N 1
ATOM 2066 C CA . VAL A 1 277 ? 4.755 -0.313 -16.327 1.00 92.50 277 VAL A CA 1
ATOM 2067 C C . VAL A 1 277 ? 4.208 1.095 -16.147 1.00 92.50 277 VAL A C 1
ATOM 2069 O O . VAL A 1 277 ? 3.675 1.436 -15.089 1.00 92.50 277 VAL A O 1
ATOM 2072 N N . THR A 1 278 ? 4.388 1.946 -17.152 1.00 90.00 278 THR A N 1
ATOM 2073 C CA . THR A 1 278 ? 3.970 3.351 -17.083 1.00 90.00 278 THR A CA 1
ATOM 2074 C C . THR A 1 278 ? 3.354 3.829 -18.391 1.00 90.00 278 THR A C 1
ATOM 2076 O O . THR A 1 278 ? 3.635 3.293 -19.465 1.00 90.00 278 THR A O 1
ATOM 2079 N N . ALA A 1 279 ? 2.516 4.855 -18.279 1.00 84.19 279 ALA A N 1
ATOM 2080 C CA . ALA A 1 279 ? 1.944 5.584 -19.397 1.00 84.19 279 ALA A CA 1
ATOM 2081 C C . ALA A 1 279 ? 1.790 7.066 -19.037 1.00 84.19 279 ALA A C 1
ATOM 2083 O O . ALA A 1 279 ? 1.681 7.422 -17.859 1.00 84.19 279 ALA A O 1
ATOM 2084 N N . ASN A 1 280 ? 1.775 7.932 -20.050 1.00 75.62 280 ASN A N 1
ATOM 2085 C CA . ASN A 1 280 ? 1.651 9.384 -19.881 1.00 75.62 280 ASN A CA 1
ATOM 2086 C C . ASN A 1 280 ? 0.228 9.930 -20.090 1.00 75.62 280 ASN A C 1
ATOM 2088 O O . ASN A 1 280 ? 0.024 11.127 -19.910 1.00 75.62 280 ASN A O 1
ATOM 2092 N N . ASP A 1 281 ? -0.720 9.092 -20.512 1.00 72.31 281 ASP A N 1
ATOM 2093 C CA . ASP A 1 281 ? -2.089 9.498 -20.838 1.00 72.31 281 ASP A CA 1
ATOM 2094 C C . ASP A 1 281 ? -3.095 8.735 -19.955 1.00 72.31 281 ASP A C 1
ATOM 2096 O O . ASP A 1 281 ? -3.052 7.503 -19.947 1.00 72.31 281 ASP A O 1
ATOM 2100 N N . PRO A 1 282 ? -4.000 9.422 -19.225 1.00 65.44 282 PRO A N 1
ATOM 2101 C CA . PRO A 1 282 ? -4.998 8.809 -18.331 1.00 65.44 282 PRO A CA 1
ATOM 2102 C C . PRO A 1 282 ? -5.992 7.877 -19.028 1.00 65.44 282 PRO A C 1
ATOM 2104 O O . PRO A 1 282 ? -6.687 7.113 -18.366 1.00 65.44 282 PRO A O 1
ATOM 2107 N N . THR A 1 283 ? -6.072 7.926 -20.354 1.00 66.88 283 THR A N 1
ATOM 2108 C CA . THR A 1 283 ? -6.933 7.055 -21.160 1.00 66.88 283 THR A CA 1
ATOM 2109 C C . THR A 1 283 ? -6.189 5.852 -21.751 1.00 66.88 283 THR A C 1
ATOM 2111 O O . THR A 1 283 ? -6.781 5.069 -22.494 1.00 66.88 283 THR A O 1
ATOM 2114 N N . CYS A 1 284 ? -4.896 5.697 -21.448 1.00 72.38 284 CYS A N 1
ATOM 2115 C CA . CYS A 1 284 ? -4.084 4.573 -21.894 1.00 72.38 284 CYS A CA 1
ATOM 2116 C C . CYS A 1 284 ? -4.259 3.356 -20.980 1.00 72.38 284 CYS A C 1
ATOM 2118 O O . CYS A 1 284 ? -3.954 3.407 -19.787 1.00 72.38 284 CYS A O 1
ATOM 2120 N N . PHE A 1 285 ? -4.644 2.225 -21.571 1.00 80.12 285 PHE A N 1
ATOM 2121 C CA . PHE A 1 285 ? -4.679 0.931 -20.896 1.00 80.12 285 PHE A CA 1
ATOM 2122 C C . PHE A 1 285 ? -3.647 -0.022 -21.479 1.00 80.12 285 PHE A C 1
ATOM 2124 O O . PHE A 1 285 ? -3.411 -0.040 -22.688 1.00 80.12 285 PHE A O 1
ATOM 2131 N N . ILE A 1 286 ? -3.091 -0.871 -20.624 1.00 89.12 286 ILE A N 1
ATOM 2132 C CA . ILE A 1 286 ? -2.523 -2.142 -21.054 1.00 89.12 286 ILE A CA 1
ATOM 2133 C C . ILE A 1 286 ? -3.673 -3.148 -21.069 1.00 89.12 286 ILE A C 1
ATOM 2135 O O . ILE A 1 286 ? -4.180 -3.534 -20.014 1.00 89.12 286 ILE A O 1
ATOM 2139 N N . HIS A 1 287 ? -4.135 -3.499 -22.266 1.00 88.50 287 HIS A N 1
ATOM 2140 C CA . HIS A 1 287 ? -5.302 -4.345 -22.476 1.00 88.50 287 HIS A CA 1
ATOM 2141 C C . HIS A 1 287 ? -4.873 -5.780 -22.788 1.00 88.50 287 HIS A C 1
ATOM 2143 O O . HIS A 1 287 ? -4.342 -6.054 -23.859 1.00 88.50 287 HIS A O 1
ATOM 2149 N N . PHE A 1 288 ? -5.091 -6.696 -21.852 1.00 90.88 288 PHE A N 1
ATOM 2150 C CA . PHE A 1 288 ? -4.794 -8.118 -22.002 1.00 90.88 288 PHE A CA 1
ATOM 2151 C C . PHE A 1 288 ? -6.016 -8.859 -22.533 1.00 90.88 288 PHE A C 1
ATOM 2153 O O . PHE A 1 288 ? -7.078 -8.799 -21.917 1.00 90.88 288 PHE A O 1
ATOM 2160 N N . MET A 1 289 ? -5.857 -9.568 -23.649 1.00 88.94 289 MET A N 1
ATOM 2161 C CA . MET A 1 289 ? -6.959 -10.227 -24.350 1.00 88.94 289 MET A CA 1
ATOM 2162 C C . MET A 1 289 ? -6.554 -11.554 -24.999 1.00 88.94 289 MET A C 1
ATOM 2164 O O . MET A 1 289 ? -5.384 -11.930 -25.026 1.00 88.94 289 MET A O 1
ATOM 2168 N N . GLY A 1 290 ? -7.522 -12.273 -25.571 1.00 86.62 290 GLY A N 1
ATOM 2169 C CA . GLY A 1 290 ? -7.292 -13.606 -26.139 1.00 86.62 290 GLY A CA 1
ATOM 2170 C C . GLY A 1 290 ? -7.154 -14.683 -25.059 1.00 86.62 290 GLY A C 1
ATOM 2171 O O . GLY A 1 290 ? -7.475 -14.452 -23.898 1.00 86.62 290 GLY A O 1
ATOM 2172 N N . THR A 1 291 ? -6.736 -15.893 -25.425 1.00 89.44 291 THR A N 1
ATOM 2173 C CA . THR A 1 291 ? -6.541 -16.971 -24.441 1.00 89.44 291 THR A CA 1
ATOM 2174 C C . THR A 1 291 ? -5.294 -16.697 -23.606 1.00 89.44 291 THR A C 1
ATOM 2176 O O . THR A 1 291 ? -4.208 -16.543 -24.158 1.00 89.44 291 THR A O 1
ATOM 2179 N N . MET A 1 292 ? -5.460 -16.652 -22.285 1.00 88.62 292 MET A N 1
ATOM 2180 C CA . MET A 1 292 ? -4.420 -16.264 -21.333 1.00 88.62 292 MET A CA 1
ATOM 2181 C C . MET A 1 292 ? -4.170 -17.375 -20.312 1.00 88.62 292 MET A C 1
ATOM 2183 O O . MET A 1 292 ? -5.079 -18.131 -19.976 1.00 88.62 292 MET A O 1
ATOM 2187 N N . ASP A 1 293 ? -2.953 -17.441 -19.780 1.00 89.19 293 ASP A N 1
ATOM 2188 C CA . ASP A 1 293 ? -2.652 -18.236 -18.586 1.00 89.19 293 ASP A CA 1
ATOM 2189 C C . ASP A 1 293 ? -2.718 -17.353 -17.338 1.00 89.19 293 ASP A C 1
ATOM 2191 O O . ASP A 1 293 ? -2.592 -16.123 -17.421 1.00 89.19 293 ASP A O 1
ATOM 2195 N N . ASP A 1 294 ? -2.835 -17.987 -16.173 1.00 92.00 294 ASP A N 1
ATOM 2196 C CA . ASP A 1 294 ? -2.672 -17.290 -14.903 1.00 92.00 294 ASP A CA 1
ATOM 2197 C C . ASP A 1 294 ? -1.306 -16.593 -14.846 1.00 92.00 294 ASP A C 1
ATOM 2199 O O . ASP A 1 294 ? -0.258 -17.154 -15.179 1.00 92.00 294 ASP A O 1
ATOM 2203 N N . THR A 1 295 ? -1.343 -15.330 -14.440 1.00 90.44 295 THR A N 1
ATOM 2204 C CA . THR A 1 295 ? -0.216 -14.405 -14.468 1.00 90.44 295 THR A CA 1
ATOM 2205 C C . THR A 1 295 ? -0.005 -13.814 -13.078 1.00 90.44 295 THR A C 1
ATOM 2207 O O . THR A 1 295 ? -0.965 -13.496 -12.379 1.00 90.44 295 THR A O 1
ATOM 2210 N N . SER A 1 296 ? 1.253 -13.661 -12.667 1.00 91.81 296 SER A N 1
ATOM 2211 C CA . SER A 1 296 ? 1.640 -13.053 -11.392 1.00 91.81 296 SER A CA 1
ATOM 2212 C C . SER A 1 296 ? 2.687 -11.973 -11.638 1.00 91.81 296 SER A C 1
ATOM 2214 O O . SER A 1 296 ? 3.617 -12.191 -12.415 1.00 91.81 296 SER A O 1
ATOM 2216 N N . PHE A 1 297 ? 2.510 -10.815 -11.004 1.00 93.62 297 PHE A N 1
ATOM 2217 C CA . PHE A 1 297 ? 3.334 -9.630 -11.208 1.00 93.62 297 PHE A CA 1
ATOM 2218 C C . PHE A 1 297 ? 3.598 -8.930 -9.869 1.00 93.62 297 PHE A C 1
ATOM 2220 O O . PHE A 1 297 ? 2.658 -8.524 -9.182 1.00 93.62 297 PHE A O 1
ATOM 2227 N N . SER A 1 298 ? 4.872 -8.815 -9.490 1.00 93.06 298 SER A N 1
ATOM 2228 C CA . SER A 1 298 ? 5.347 -8.082 -8.314 1.00 93.06 298 SER A CA 1
ATOM 2229 C C . SER A 1 298 ? 5.810 -6.655 -8.596 1.00 93.06 298 SER A C 1
ATOM 2231 O O . SER A 1 298 ? 6.084 -5.903 -7.660 1.00 93.06 298 SER A O 1
ATOM 2233 N N . GLY A 1 299 ? 5.912 -6.268 -9.867 1.00 91.31 299 GLY A N 1
ATOM 2234 C CA . GLY A 1 299 ? 6.257 -4.905 -10.269 1.00 91.31 299 GLY A CA 1
ATOM 2235 C C . GLY A 1 299 ? 5.126 -3.897 -10.056 1.00 91.31 299 GLY A C 1
ATOM 2236 O O . GLY A 1 299 ? 4.026 -4.228 -9.620 1.00 91.31 299 GLY A O 1
ATOM 2237 N N . LEU A 1 300 ? 5.392 -2.640 -10.407 1.00 92.25 300 LEU A N 1
ATOM 2238 C CA . LEU A 1 300 ? 4.489 -1.511 -10.169 1.00 92.25 300 LEU A CA 1
ATOM 2239 C C . LEU A 1 300 ? 3.788 -1.045 -11.449 1.00 92.25 300 LEU A C 1
ATOM 2241 O O . LEU A 1 300 ? 4.389 -1.005 -12.520 1.00 92.25 300 LEU A O 1
ATOM 2245 N N . PHE A 1 301 ? 2.563 -0.545 -11.322 1.00 91.88 301 PHE A N 1
ATOM 2246 C CA . PHE A 1 301 ? 1.966 0.354 -12.312 1.00 91.88 301 PHE A CA 1
ATOM 2247 C C . PHE A 1 301 ? 2.088 1.799 -11.828 1.00 91.88 301 PHE A C 1
ATOM 2249 O O . PHE A 1 301 ? 1.749 2.108 -10.684 1.00 91.88 301 PHE A O 1
ATOM 2256 N N . LYS A 1 302 ? 2.586 2.692 -12.688 1.00 88.56 302 LYS A N 1
ATOM 2257 C CA . LYS A 1 302 ? 2.861 4.102 -12.364 1.00 88.56 302 LYS A CA 1
ATOM 2258 C C . LYS A 1 302 ? 2.220 5.059 -13.364 1.00 88.56 302 LYS A C 1
ATOM 2260 O O . LYS A 1 302 ? 1.835 4.673 -14.469 1.00 88.56 302 LYS A O 1
ATOM 2265 N N . GLY A 1 303 ? 2.168 6.333 -12.971 1.00 86.12 303 GLY A N 1
ATOM 2266 C CA . GLY A 1 303 ? 1.640 7.399 -13.813 1.00 86.12 303 GLY A CA 1
ATOM 2267 C C . GLY A 1 303 ? 0.198 7.098 -14.193 1.00 86.12 303 GLY A C 1
ATOM 2268 O O . GLY A 1 303 ? -0.591 6.692 -13.350 1.00 86.12 303 GLY A O 1
ATOM 2269 N N . SER A 1 304 ? -0.122 7.252 -15.468 1.00 85.81 304 SER A N 1
ATOM 2270 C CA . SER A 1 304 ? -1.471 7.057 -15.985 1.00 85.81 304 SER A CA 1
ATOM 2271 C C . SER A 1 304 ? -1.750 5.646 -16.515 1.00 85.81 304 SER A C 1
ATOM 2273 O O . SER A 1 304 ? -2.765 5.438 -17.170 1.00 85.81 304 SER A O 1
ATOM 2275 N N . ALA A 1 305 ? -0.867 4.672 -16.271 1.00 87.00 305 ALA A N 1
ATOM 2276 C CA . ALA A 1 305 ? -1.031 3.322 -16.805 1.00 87.00 305 ALA A CA 1
ATOM 2277 C C . ALA A 1 305 ? -2.258 2.614 -16.206 1.00 87.00 305 ALA A C 1
ATOM 2279 O O . ALA A 1 305 ? -2.220 2.156 -15.061 1.00 87.00 305 ALA A O 1
ATOM 2280 N N . GLY A 1 306 ? -3.332 2.511 -16.992 1.00 89.25 306 GLY A N 1
ATOM 2281 C CA . GLY A 1 306 ? -4.488 1.674 -16.691 1.00 89.25 306 GLY A CA 1
ATOM 2282 C C . GLY A 1 306 ? -4.279 0.219 -17.106 1.00 89.25 306 GLY A C 1
ATOM 2283 O O . GLY A 1 306 ? -3.372 -0.113 -17.873 1.00 89.25 306 GLY A O 1
ATOM 2284 N N . ILE A 1 307 ? -5.149 -0.656 -16.615 1.00 92.12 307 ILE A N 1
ATOM 2285 C CA . ILE A 1 307 ? -5.120 -2.096 -16.883 1.00 92.12 307 ILE A CA 1
ATOM 2286 C C . ILE A 1 307 ? -6.515 -2.516 -17.306 1.00 92.12 307 ILE A C 1
ATOM 2288 O O . ILE A 1 307 ? -7.479 -2.215 -16.609 1.00 92.12 307 ILE A O 1
ATOM 2292 N N . CYS A 1 308 ? -6.623 -3.211 -18.433 1.00 92.56 308 CYS A N 1
ATOM 2293 C CA . CYS A 1 308 ? -7.854 -3.869 -18.848 1.00 92.56 308 CYS A CA 1
ATOM 2294 C C . CYS A 1 308 ? -7.581 -5.368 -18.966 1.00 92.56 308 CYS A C 1
ATOM 2296 O O . CYS A 1 308 ? -6.773 -5.791 -19.791 1.00 92.56 308 CYS A O 1
ATOM 2298 N N . TRP A 1 309 ? -8.205 -6.162 -18.102 1.00 95.44 309 TRP A N 1
ATOM 2299 C CA . TRP A 1 309 ? -8.131 -7.617 -18.109 1.00 95.44 309 TRP A CA 1
ATOM 2300 C C . TRP A 1 309 ? -9.386 -8.174 -18.784 1.00 95.44 309 TRP A C 1
ATOM 2302 O O . TRP A 1 309 ? -10.472 -8.150 -18.201 1.00 95.44 309 TRP A O 1
ATOM 2312 N N . ASP A 1 310 ? -9.239 -8.632 -20.027 1.00 93.69 310 ASP A N 1
ATOM 2313 C CA . ASP A 1 310 ? -10.316 -9.189 -20.854 1.00 93.69 310 ASP A CA 1
ATOM 2314 C C . ASP A 1 310 ? -9.880 -10.484 -21.576 1.00 93.69 310 ASP A C 1
ATOM 2316 O O . ASP A 1 310 ? -9.923 -10.585 -22.808 1.00 93.69 310 ASP A O 1
ATOM 2320 N N . PRO A 1 311 ? -9.386 -11.500 -20.841 1.00 94.12 311 PRO A N 1
ATOM 2321 C CA . PRO A 1 311 ? -9.056 -12.785 -21.441 1.00 94.12 311 PRO A CA 1
ATOM 2322 C C . PRO A 1 311 ? -10.297 -13.432 -22.076 1.00 94.12 311 PRO A C 1
ATOM 2324 O O . PRO A 1 311 ? -11.414 -13.287 -21.600 1.00 94.12 311 PRO A O 1
ATOM 2327 N N . ALA A 1 312 ? -10.113 -14.241 -23.117 1.00 91.44 312 ALA A N 1
ATOM 2328 C CA . ALA A 1 312 ? -11.177 -15.056 -23.713 1.00 91.44 312 ALA A CA 1
ATOM 2329 C C . ALA A 1 312 ? -11.580 -16.260 -22.829 1.00 91.44 312 ALA A C 1
ATOM 2331 O O . ALA A 1 312 ? -12.590 -16.914 -23.083 1.00 91.44 312 ALA A O 1
ATOM 2332 N N . ASN A 1 313 ? -10.787 -16.570 -21.801 1.00 92.19 313 ASN A N 1
ATOM 2333 C CA . ASN A 1 313 ? -11.009 -17.612 -20.796 1.00 92.19 313 ASN A CA 1
ATOM 2334 C C . ASN A 1 313 ? -11.065 -17.009 -19.377 1.00 92.19 313 ASN A C 1
ATOM 2336 O O . ASN A 1 313 ? -10.994 -15.800 -19.204 1.00 92.19 313 ASN A O 1
ATOM 2340 N N . THR A 1 314 ? -11.189 -17.833 -18.335 1.00 92.06 314 THR A N 1
ATOM 2341 C CA . THR A 1 314 ? -11.328 -17.375 -16.936 1.00 92.06 314 THR A CA 1
ATOM 2342 C C . THR A 1 314 ? -9.984 -17.183 -16.219 1.00 92.06 314 THR A C 1
ATOM 2344 O O . THR A 1 314 ? -9.868 -17.500 -15.037 1.00 92.06 314 THR A O 1
ATOM 2347 N N . ALA A 1 315 ? -8.955 -16.728 -16.934 1.00 95.25 315 ALA A N 1
ATOM 2348 C CA . ALA A 1 315 ? -7.605 -16.582 -16.391 1.00 95.25 315 ALA A CA 1
ATOM 2349 C C . ALA A 1 315 ? -7.518 -15.488 -15.313 1.00 95.25 315 ALA A C 1
ATOM 2351 O O . ALA A 1 315 ? -8.324 -14.547 -15.283 1.00 95.25 315 ALA A O 1
ATOM 2352 N N . THR A 1 316 ? -6.505 -15.598 -14.456 1.00 96.00 316 THR A N 1
ATOM 2353 C CA . THR A 1 316 ? -6.253 -14.680 -13.343 1.00 96.00 316 THR A CA 1
ATOM 2354 C C . THR A 1 316 ? -5.001 -13.835 -13.564 1.00 96.00 316 THR A C 1
ATOM 2356 O O . THR A 1 316 ? -3.921 -14.376 -13.787 1.00 96.00 316 THR A O 1
ATOM 2359 N N . PHE A 1 317 ? -5.105 -12.517 -13.401 1.00 95.81 317 PHE A N 1
ATOM 2360 C CA . PHE A 1 317 ? -3.956 -11.625 -13.235 1.00 95.81 317 PHE A CA 1
ATOM 2361 C C . PHE A 1 317 ? -3.767 -11.291 -11.752 1.00 95.81 317 PHE A C 1
ATOM 2363 O O . PHE A 1 317 ? -4.663 -10.728 -11.127 1.00 95.81 317 PHE A O 1
ATOM 2370 N N . THR A 1 318 ? -2.612 -11.622 -11.179 1.00 95.50 318 THR A N 1
ATOM 2371 C CA . THR A 1 318 ? -2.323 -11.457 -9.746 1.00 95.50 318 THR A CA 1
ATOM 2372 C C . THR A 1 318 ? -1.282 -10.366 -9.505 1.00 95.50 318 THR A C 1
ATOM 2374 O O . THR A 1 318 ? -0.140 -10.503 -9.941 1.00 95.50 318 THR A O 1
ATOM 2377 N N . PHE A 1 319 ? -1.653 -9.332 -8.749 1.00 94.75 319 PHE A N 1
ATOM 2378 C CA . PHE A 1 319 ? -0.727 -8.371 -8.145 1.00 94.75 319 PHE A CA 1
ATOM 2379 C C . PHE A 1 319 ? -0.217 -8.902 -6.806 1.00 94.75 319 PHE A C 1
ATOM 2381 O O . PHE A 1 319 ? -1.017 -9.371 -5.992 1.00 94.75 319 PHE A O 1
ATOM 2388 N N . ARG A 1 320 ? 1.094 -8.796 -6.571 1.00 92.69 320 ARG A N 1
ATOM 2389 C CA . ARG A 1 320 ? 1.748 -9.194 -5.314 1.00 92.69 320 ARG A CA 1
ATOM 2390 C C . ARG A 1 320 ? 2.862 -8.224 -4.908 1.00 92.69 320 ARG A C 1
ATOM 2392 O O . ARG A 1 320 ? 3.417 -7.546 -5.762 1.00 92.69 320 ARG A O 1
ATOM 2399 N N . LYS A 1 321 ? 3.226 -8.182 -3.629 1.00 86.38 321 LYS A N 1
ATOM 2400 C CA . LYS A 1 321 ? 4.428 -7.546 -3.042 1.00 86.38 321 LYS A CA 1
ATOM 2401 C C . LYS A 1 321 ? 4.603 -6.035 -3.216 1.00 86.38 321 LYS A C 1
ATOM 2403 O O . LYS A 1 321 ? 5.571 -5.486 -2.692 1.00 86.38 321 LYS A O 1
ATOM 2408 N N . SER A 1 322 ? 3.753 -5.351 -3.979 1.00 86.75 322 SER A N 1
ATOM 2409 C CA . SER A 1 322 ? 3.965 -3.944 -4.308 1.00 86.75 322 SER A CA 1
ATOM 2410 C C . SER A 1 322 ? 2.674 -3.136 -4.399 1.00 86.75 322 SER A C 1
ATOM 2412 O O . SER A 1 322 ? 1.624 -3.597 -4.856 1.00 86.75 322 SER A O 1
ATOM 2414 N N . ILE A 1 323 ? 2.766 -1.883 -3.955 1.00 88.50 323 ILE A N 1
ATOM 2415 C CA . ILE A 1 323 ? 1.653 -0.935 -3.947 1.00 88.50 323 ILE A CA 1
ATOM 2416 C C . ILE A 1 323 ? 1.815 0.006 -5.139 1.00 88.50 323 ILE A C 1
ATOM 2418 O O . ILE A 1 323 ? 2.719 0.842 -5.175 1.00 88.50 323 ILE A O 1
ATOM 2422 N N . SER A 1 324 ? 0.932 -0.126 -6.125 1.00 90.75 324 SER A N 1
ATOM 2423 C CA . SER A 1 324 ? 0.995 0.636 -7.371 1.00 90.75 324 SER A CA 1
ATOM 2424 C C . SER A 1 324 ? 0.423 2.055 -7.203 1.00 90.75 324 SER A C 1
ATOM 2426 O O . SER A 1 324 ? -0.759 2.199 -6.879 1.00 90.75 324 SER A O 1
ATOM 2428 N N . PRO A 1 325 ? 1.201 3.122 -7.482 1.00 87.44 325 PRO A N 1
ATOM 2429 C CA . PRO A 1 325 ? 0.733 4.509 -7.397 1.00 87.44 325 PRO A CA 1
ATOM 2430 C C . PRO A 1 325 ? 0.025 5.009 -8.666 1.00 87.44 325 PRO A C 1
ATOM 2432 O O . PRO A 1 325 ? -0.062 6.215 -8.892 1.00 87.44 325 PRO A O 1
ATOM 2435 N N . THR A 1 326 ? -0.413 4.108 -9.546 1.00 89.88 326 THR A N 1
ATOM 2436 C CA . THR A 1 326 ? -1.066 4.481 -10.805 1.00 89.88 326 THR A CA 1
ATOM 2437 C C . THR A 1 326 ? -2.366 5.255 -10.576 1.00 89.88 326 THR A C 1
ATOM 2439 O O . THR A 1 326 ? -3.147 4.928 -9.685 1.00 89.88 326 THR A O 1
ATOM 2442 N N . THR A 1 327 ? -2.599 6.258 -11.422 1.00 87.56 327 THR A N 1
ATOM 2443 C CA . THR A 1 327 ? -3.856 7.008 -11.544 1.00 87.56 327 THR A CA 1
ATOM 2444 C C . THR A 1 327 ? -4.764 6.470 -12.648 1.00 87.56 327 THR A C 1
ATOM 2446 O O . THR A 1 327 ? -5.868 6.977 -12.861 1.00 87.56 327 THR A O 1
ATOM 2449 N N . GLY A 1 328 ? -4.316 5.432 -13.356 1.00 88.19 328 GLY A N 1
ATOM 2450 C CA . GLY A 1 328 ? -5.086 4.763 -14.395 1.00 88.19 328 GLY A CA 1
ATOM 2451 C C . GLY A 1 328 ? -6.355 4.090 -13.866 1.00 88.19 328 GLY A C 1
ATOM 2452 O O . GLY A 1 328 ? -6.620 4.033 -12.663 1.00 88.19 328 GLY A O 1
ATOM 2453 N N . ILE A 1 329 ? -7.156 3.585 -14.797 1.00 90.38 329 ILE A N 1
ATOM 2454 C CA . ILE A 1 329 ? -8.361 2.804 -14.506 1.00 90.38 329 ILE A CA 1
ATOM 2455 C C . ILE A 1 329 ? -7.988 1.317 -14.481 1.00 90.38 329 ILE A C 1
ATOM 2457 O O . ILE A 1 329 ? -7.213 0.860 -15.325 1.00 90.38 329 ILE A O 1
ATOM 2461 N N . LEU A 1 330 ? -8.567 0.558 -13.550 1.00 94.31 330 LEU A N 1
ATOM 2462 C CA . LEU A 1 330 ? -8.515 -0.904 -13.544 1.00 94.31 330 LEU A CA 1
ATOM 2463 C C . LEU A 1 330 ? -9.860 -1.454 -14.029 1.00 94.31 330 LEU A C 1
ATOM 2465 O O . LEU A 1 330 ? -10.885 -1.240 -13.389 1.00 94.31 330 LEU A O 1
ATOM 2469 N N . ALA A 1 331 ? -9.863 -2.158 -15.156 1.00 94.81 331 ALA A N 1
ATOM 2470 C CA . ALA A 1 331 ? -11.041 -2.780 -15.744 1.00 94.81 331 ALA A CA 1
ATOM 2471 C C . ALA A 1 331 ? -10.873 -4.304 -15.810 1.00 94.81 331 ALA A C 1
ATOM 2473 O O . ALA A 1 331 ? -9.840 -4.802 -16.253 1.00 94.81 331 ALA A O 1
ATOM 2474 N N . VAL A 1 332 ? -11.896 -5.040 -15.383 1.00 97.19 332 VAL A N 1
ATOM 2475 C CA . VAL A 1 332 ? -11.986 -6.502 -15.468 1.00 97.19 332 VAL A CA 1
ATOM 2476 C C . VAL A 1 332 ? -13.242 -6.842 -16.257 1.00 97.19 332 VAL A C 1
ATOM 2478 O O . VAL A 1 332 ? -14.347 -6.734 -15.730 1.00 97.19 332 VAL A O 1
ATOM 2481 N N . SER A 1 333 ? -13.080 -7.215 -17.520 1.00 93.50 333 SER A N 1
ATOM 2482 C CA . SER A 1 333 ? -14.190 -7.522 -18.436 1.00 93.50 333 SER A CA 1
ATOM 2483 C C . SER A 1 333 ? -14.457 -9.026 -18.555 1.00 93.50 333 SER A C 1
ATOM 2485 O O . SER A 1 333 ? -15.570 -9.428 -18.896 1.00 93.50 333 SER A O 1
ATOM 2487 N N . ASN A 1 334 ? -13.470 -9.858 -18.208 1.00 95.38 334 ASN A N 1
ATOM 2488 C CA . ASN A 1 334 ? -13.605 -11.304 -18.046 1.00 95.38 334 ASN A CA 1
ATOM 2489 C C . ASN A 1 334 ? -12.494 -11.845 -17.123 1.00 95.38 334 ASN A C 1
ATOM 2491 O O . ASN A 1 334 ? -11.475 -11.189 -16.917 1.00 95.38 334 ASN A O 1
ATOM 2495 N N . GLY A 1 335 ? -12.667 -13.039 -16.553 1.00 96.56 335 GLY A N 1
ATOM 2496 C CA . GLY A 1 335 ? -11.678 -13.655 -15.660 1.00 96.56 335 GLY A CA 1
ATOM 2497 C C . GLY A 1 335 ? -11.512 -12.934 -14.316 1.00 96.56 335 GLY A C 1
ATOM 2498 O O . GLY A 1 335 ? -12.446 -12.334 -13.790 1.00 96.56 335 GLY A O 1
ATOM 2499 N N . THR A 1 336 ? -10.329 -13.028 -13.707 1.00 97.50 336 THR A N 1
ATOM 2500 C CA . THR A 1 336 ? -10.088 -12.473 -12.364 1.00 97.50 336 THR A CA 1
ATOM 2501 C C . THR A 1 336 ? -8.875 -11.554 -12.332 1.00 97.50 336 THR A C 1
ATOM 2503 O O . THR A 1 336 ? -7.812 -11.903 -12.829 1.00 97.50 336 THR A O 1
ATOM 2506 N N . VAL A 1 337 ? -9.000 -10.411 -11.664 1.00 97.06 337 VAL A N 1
ATOM 2507 C CA . VAL A 1 337 ? -7.850 -9.671 -11.136 1.00 97.06 337 VAL A CA 1
ATOM 2508 C C . VAL A 1 337 ? -7.772 -9.920 -9.635 1.00 97.06 337 VAL A C 1
ATOM 2510 O O . VAL A 1 337 ? -8.749 -9.696 -8.927 1.00 97.06 337 VAL A O 1
ATOM 2513 N N . ARG A 1 338 ? -6.626 -10.401 -9.151 1.00 95.75 338 ARG A N 1
ATOM 2514 C CA . ARG A 1 338 ? -6.371 -10.764 -7.751 1.00 95.75 338 ARG A CA 1
ATOM 2515 C C . ARG A 1 338 ? -5.300 -9.857 -7.145 1.00 95.75 338 ARG A C 1
ATOM 2517 O O . ARG A 1 338 ? -4.297 -9.581 -7.795 1.00 95.75 338 ARG A O 1
ATOM 2524 N N . VAL A 1 339 ? -5.489 -9.445 -5.895 1.00 94.12 339 VAL A N 1
ATOM 2525 C CA . VAL A 1 339 ? -4.526 -8.673 -5.094 1.00 94.12 339 VAL A CA 1
ATOM 2526 C C . VAL A 1 339 ? -4.216 -9.450 -3.811 1.00 94.12 339 VAL A C 1
ATOM 2528 O O . VAL A 1 339 ? -5.142 -9.885 -3.124 1.00 94.12 339 VAL A O 1
ATOM 2531 N N . THR A 1 340 ? -2.932 -9.669 -3.519 1.00 90.56 340 THR A N 1
ATOM 2532 C CA . THR A 1 340 ? -2.438 -10.510 -2.408 1.00 90.56 340 THR A CA 1
ATOM 2533 C C . THR A 1 340 ? -1.028 -10.077 -1.979 1.00 90.56 340 THR A C 1
ATOM 2535 O O . THR A 1 340 ? -0.413 -9.278 -2.681 1.00 90.56 340 THR A O 1
ATOM 2538 N N . GLU A 1 341 ? -0.484 -10.631 -0.887 1.00 86.25 341 GLU A N 1
ATOM 2539 C CA . GLU A 1 341 ? 0.928 -10.446 -0.476 1.00 86.25 341 GLU A CA 1
ATOM 2540 C C . GLU A 1 341 ? 1.334 -8.956 -0.405 1.00 86.25 341 GLU A C 1
ATOM 2542 O O . GLU A 1 341 ? 2.217 -8.535 -1.144 1.00 86.25 341 GLU A O 1
ATOM 2547 N N . ASP A 1 342 ? 0.659 -8.121 0.387 1.00 81.88 342 ASP A N 1
ATOM 2548 C CA . ASP A 1 342 ? 0.943 -6.676 0.527 1.00 81.88 342 ASP A CA 1
ATOM 2549 C C . ASP A 1 342 ? 0.765 -5.831 -0.748 1.00 81.88 342 ASP A C 1
ATOM 2551 O O . ASP A 1 342 ? 1.092 -4.639 -0.773 1.00 81.88 342 ASP A O 1
ATOM 2555 N N . ALA A 1 343 ? 0.205 -6.399 -1.823 1.00 88.00 343 ALA A N 1
ATOM 2556 C CA . ALA A 1 343 ? -0.124 -5.616 -3.005 1.00 88.00 343 ALA A CA 1
ATOM 2557 C C . ALA A 1 343 ? -1.318 -4.685 -2.778 1.00 88.00 343 ALA A C 1
ATOM 2559 O O . ALA A 1 343 ? -2.231 -4.964 -1.998 1.00 88.00 343 ALA A O 1
ATOM 2560 N N . GLY A 1 344 ? -1.342 -3.581 -3.523 1.00 88.25 344 GLY A N 1
ATOM 2561 C CA . GLY A 1 344 ? -2.419 -2.605 -3.431 1.00 88.25 344 GLY A CA 1
ATOM 2562 C C . GLY A 1 344 ? -2.310 -1.467 -4.431 1.00 88.25 344 GLY A C 1
ATOM 2563 O O . GLY A 1 344 ? -1.452 -1.460 -5.315 1.00 88.25 344 GLY A O 1
ATOM 2564 N N . PHE A 1 345 ? -3.179 -0.474 -4.255 1.00 88.94 345 PHE A N 1
ATOM 2565 C CA . PHE A 1 345 ? -3.222 0.729 -5.078 1.00 88.94 345 PHE A CA 1
ATOM 2566 C C . PHE A 1 345 ? -3.468 1.961 -4.215 1.00 88.94 345 PHE A C 1
ATOM 2568 O O . PHE A 1 345 ? -4.300 1.920 -3.312 1.00 88.94 345 PHE A O 1
ATOM 2575 N N . THR A 1 346 ? -2.797 3.072 -4.519 1.00 84.94 346 THR A N 1
ATOM 2576 C CA . THR A 1 346 ? -2.957 4.319 -3.748 1.00 84.94 346 THR A CA 1
ATOM 2577 C C . THR A 1 346 ? -3.722 5.415 -4.481 1.00 84.94 346 THR A C 1
ATOM 2579 O O . THR A 1 346 ? -4.162 6.357 -3.828 1.00 84.94 346 THR A O 1
ATOM 2582 N N . ALA A 1 347 ? -3.891 5.326 -5.807 1.00 83.50 347 ALA A N 1
ATOM 2583 C CA . ALA A 1 347 ? -4.385 6.459 -6.595 1.00 83.50 347 ALA A CA 1
ATOM 2584 C C . ALA A 1 347 ? -5.274 6.105 -7.803 1.00 83.50 347 ALA A C 1
ATOM 2586 O O . ALA A 1 347 ? -5.511 6.981 -8.634 1.00 83.50 347 ALA A O 1
ATOM 2587 N N . LEU A 1 348 ? -5.769 4.863 -7.915 1.00 88.44 348 LEU A N 1
ATOM 2588 C CA . LEU A 1 348 ? -6.618 4.444 -9.040 1.00 88.44 348 LEU A CA 1
ATOM 2589 C C . LEU A 1 348 ? -7.782 5.420 -9.259 1.00 88.44 348 LEU A C 1
ATOM 2591 O O . LEU A 1 348 ? -8.470 5.802 -8.314 1.00 88.44 348 LEU A O 1
ATOM 2595 N N . SER A 1 349 ? -8.050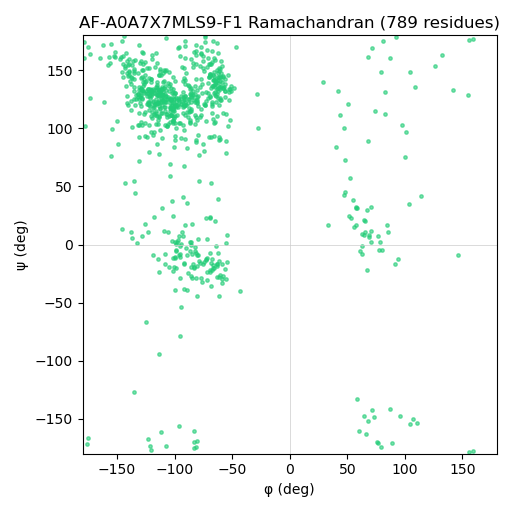 5.772 -10.516 1.00 88.38 349 SER A N 1
ATOM 2596 C CA . SER A 1 349 ? -9.173 6.662 -10.845 1.00 88.38 349 SER A CA 1
ATOM 2597 C C . SER A 1 349 ? -10.526 5.956 -10.791 1.00 88.38 349 SER A C 1
ATOM 2599 O O . SER A 1 349 ? -11.528 6.584 -10.456 1.00 88.38 349 SER A O 1
ATOM 2601 N N . SER A 1 350 ? -10.577 4.661 -11.112 1.00 91.62 350 SER A N 1
ATOM 2602 C CA . SER A 1 350 ? -11.742 3.799 -10.884 1.00 91.62 350 SER A CA 1
ATOM 2603 C C . SER A 1 350 ? -11.386 2.317 -10.998 1.00 91.62 350 SER A C 1
ATOM 2605 O O . SER A 1 350 ? -10.385 1.951 -11.623 1.00 91.62 350 SER A O 1
ATOM 2607 N N . VAL A 1 351 ? -12.243 1.473 -10.424 1.00 95.31 351 VAL A N 1
ATOM 2608 C CA . VAL A 1 351 ? -12.257 0.022 -10.633 1.00 95.31 351 VAL A CA 1
ATOM 2609 C C . VAL A 1 351 ? -13.578 -0.362 -11.292 1.00 95.31 351 VAL A C 1
ATOM 2611 O O . VAL A 1 351 ? -14.645 -0.116 -10.738 1.00 95.31 351 VAL A O 1
ATOM 2614 N N . THR A 1 352 ? -13.526 -0.974 -12.472 1.00 96.19 352 THR A N 1
ATOM 2615 C CA . THR A 1 352 ? -14.709 -1.475 -13.184 1.00 96.19 352 THR A CA 1
ATOM 2616 C C . THR A 1 352 ? -14.629 -2.989 -13.313 1.00 96.19 352 THR A C 1
ATOM 2618 O O . THR A 1 352 ? -13.660 -3.508 -13.856 1.00 96.19 352 THR A O 1
ATOM 2621 N N . VAL A 1 353 ? -15.649 -3.706 -12.851 1.00 98.00 353 VAL A N 1
ATOM 2622 C CA . VAL A 1 353 ? -15.763 -5.162 -13.004 1.00 98.00 353 VAL A CA 1
ATOM 2623 C C . VAL A 1 353 ? -17.047 -5.452 -13.765 1.00 98.00 353 VAL A C 1
ATOM 2625 O O . VAL A 1 353 ? -18.144 -5.245 -13.250 1.00 98.00 353 VAL A O 1
ATOM 2628 N N . SER A 1 354 ? -16.913 -5.917 -15.000 1.00 95.38 354 SER A N 1
ATOM 2629 C CA . SER A 1 354 ? -18.015 -6.088 -15.940 1.00 95.38 354 SER A CA 1
ATOM 2630 C C . SER A 1 354 ? -18.109 -7.537 -16.392 1.00 95.38 354 SER A C 1
ATOM 2632 O O . SER A 1 354 ? -17.122 -8.082 -16.862 1.00 95.38 354 SER A O 1
ATOM 2634 N N . GLY A 1 355 ? -19.289 -8.150 -16.302 1.00 93.25 355 GLY A N 1
ATOM 2635 C CA . GLY A 1 355 ? -19.552 -9.502 -16.806 1.00 93.25 355 GLY A CA 1
ATOM 2636 C C . GLY A 1 355 ? -19.639 -10.579 -15.719 1.00 93.25 355 GLY A C 1
ATOM 2637 O O . GLY A 1 355 ? -18.971 -10.527 -14.690 1.00 93.25 355 GLY A O 1
ATOM 2638 N N . ALA A 1 356 ? -20.464 -11.601 -15.965 1.00 93.12 356 ALA A N 1
ATOM 2639 C CA . ALA A 1 356 ? -20.830 -12.615 -14.970 1.00 93.12 356 ALA A CA 1
ATOM 2640 C C . ALA A 1 356 ? -19.643 -13.438 -14.432 1.00 93.12 356 ALA A C 1
ATOM 2642 O O . ALA A 1 356 ? -19.677 -13.891 -13.284 1.00 93.12 356 ALA A O 1
ATOM 2643 N N . ASN A 1 357 ? -18.588 -13.594 -15.238 1.00 92.88 357 ASN A N 1
ATOM 2644 C CA . ASN A 1 357 ? -17.371 -14.336 -14.894 1.00 92.88 357 ASN A CA 1
ATOM 2645 C C . ASN A 1 357 ? -16.251 -13.441 -14.339 1.00 92.88 357 ASN A C 1
ATOM 2647 O O . ASN A 1 357 ? -15.178 -13.948 -14.020 1.00 92.88 357 ASN A O 1
ATOM 2651 N N . SER A 1 358 ? -16.490 -12.133 -14.228 1.00 97.50 358 SER A N 1
ATOM 2652 C CA . SER A 1 358 ? -15.463 -11.141 -13.918 1.00 97.50 358 SER A CA 1
ATOM 2653 C C . SER A 1 358 ? -15.369 -10.877 -12.427 1.00 97.50 358 SER A C 1
ATOM 2655 O O . SER A 1 358 ? -16.379 -10.574 -11.778 1.00 97.50 358 SER A O 1
ATOM 2657 N N . ARG A 1 359 ? -14.165 -10.983 -11.865 1.00 96.94 359 ARG A N 1
ATOM 2658 C CA . ARG A 1 359 ? -13.926 -10.793 -10.430 1.00 96.94 359 ARG A CA 1
ATOM 2659 C C . ARG A 1 359 ? -12.759 -9.856 -10.167 1.00 96.94 359 ARG A C 1
ATOM 2661 O O . ARG A 1 359 ? -11.689 -10.007 -10.749 1.00 96.94 359 ARG A O 1
ATOM 2668 N N . PHE A 1 360 ? -12.950 -8.941 -9.224 1.00 96.81 360 PHE A N 1
ATOM 2669 C CA . PHE A 1 360 ? -11.850 -8.279 -8.530 1.00 96.81 360 PHE A CA 1
ATOM 2670 C C . PHE A 1 360 ? -11.719 -8.908 -7.142 1.00 96.81 360 PHE A C 1
ATOM 2672 O O . PHE A 1 360 ? -12.634 -8.781 -6.329 1.00 96.81 360 PHE A O 1
ATOM 2679 N N . LYS A 1 361 ? -10.635 -9.643 -6.891 1.00 95.44 361 LYS A N 1
ATOM 2680 C CA . LYS A 1 361 ? -10.448 -10.460 -5.689 1.00 95.44 361 LYS A CA 1
ATOM 2681 C C . LYS A 1 361 ? -9.367 -9.881 -4.780 1.00 95.44 361 LYS A C 1
ATOM 2683 O O . LYS A 1 361 ? -8.249 -9.651 -5.232 1.00 95.44 361 LYS A O 1
ATOM 2688 N N . VAL A 1 362 ? -9.687 -9.712 -3.502 1.00 91.50 362 VAL A N 1
ATOM 2689 C CA . VAL A 1 362 ? -8.756 -9.285 -2.452 1.00 91.50 362 VAL A CA 1
ATOM 2690 C C . VAL A 1 362 ? -8.603 -10.412 -1.439 1.00 91.50 362 VAL A C 1
ATOM 2692 O O . VAL A 1 362 ? -9.595 -10.967 -0.957 1.00 91.50 362 VAL A O 1
ATOM 2695 N N . GLU A 1 363 ? -7.359 -10.775 -1.150 1.00 87.62 363 GLU A N 1
ATOM 2696 C CA . GLU A 1 363 ? -7.017 -11.872 -0.244 1.00 87.62 363 GLU A CA 1
ATOM 2697 C C . GLU A 1 363 ? -6.148 -11.407 0.930 1.00 87.62 363 GLU A C 1
ATOM 2699 O O . GLU A 1 363 ? -5.961 -10.207 1.134 1.00 87.62 363 GLU A O 1
ATOM 2704 N N . ALA A 1 364 ? -5.675 -12.363 1.735 1.00 72.00 364 ALA A N 1
ATOM 2705 C CA . ALA A 1 364 ? -4.846 -12.093 2.900 1.00 72.00 364 ALA A CA 1
ATOM 2706 C C . ALA A 1 364 ? -3.623 -11.234 2.556 1.00 72.00 364 ALA A C 1
ATOM 2708 O O . ALA A 1 364 ? -3.072 -11.300 1.453 1.00 72.00 364 ALA A O 1
ATOM 2709 N N . ASP A 1 365 ? -3.257 -10.393 3.520 1.00 71.44 365 ASP A N 1
ATOM 2710 C CA . ASP A 1 365 ? -2.126 -9.467 3.473 1.00 71.44 365 ASP A CA 1
ATOM 2711 C C . ASP A 1 365 ? -2.219 -8.381 2.387 1.00 71.44 365 ASP A C 1
ATOM 2713 O O . ASP A 1 365 ? -1.365 -7.515 2.324 1.00 71.44 365 ASP A O 1
ATOM 2717 N N . ALA A 1 366 ? -3.258 -8.341 1.547 1.00 72.69 366 ALA A N 1
ATOM 2718 C CA . ALA A 1 366 ? -3.445 -7.246 0.597 1.00 72.69 366 ALA A CA 1
ATOM 2719 C C . ALA A 1 366 ? -3.781 -5.915 1.297 1.00 72.69 366 ALA A C 1
ATOM 2721 O O . ALA A 1 366 ? -4.391 -5.879 2.374 1.00 72.69 366 ALA A O 1
ATOM 2722 N N . LEU A 1 367 ? -3.472 -4.795 0.633 1.00 66.44 367 LEU A N 1
ATOM 2723 C CA . LEU A 1 367 ? -3.884 -3.478 1.109 1.00 66.44 367 LEU A CA 1
ATOM 2724 C C . LEU A 1 367 ? -5.416 -3.398 1.166 1.00 66.44 367 LEU A C 1
ATOM 2726 O O . LEU A 1 367 ? -6.117 -3.516 0.160 1.00 66.44 367 LEU A O 1
ATOM 2730 N N . ARG A 1 368 ? -5.932 -3.143 2.367 1.00 70.88 368 ARG A N 1
ATOM 2731 C CA . ARG A 1 368 ? -7.370 -3.150 2.666 1.00 70.88 368 ARG A CA 1
ATOM 2732 C C . ARG A 1 368 ? -8.114 -1.917 2.147 1.00 70.88 368 ARG A C 1
ATOM 2734 O O . ARG A 1 368 ? -9.337 -1.922 2.062 1.00 70.88 368 ARG A O 1
ATOM 2741 N N . SER A 1 369 ? -7.413 -0.838 1.809 1.00 71.06 369 SER A N 1
ATOM 2742 C CA . SER A 1 369 ? -8.024 0.397 1.309 1.00 71.06 369 SER A CA 1
ATOM 2743 C C . SER A 1 369 ? -7.753 0.561 -0.179 1.00 71.06 369 SER A C 1
ATOM 2745 O O . SER A 1 369 ? -6.595 0.613 -0.589 1.00 71.06 369 SER A O 1
ATOM 2747 N N . ILE A 1 370 ? -8.814 0.668 -0.981 1.00 75.62 370 ILE A N 1
ATOM 2748 C CA . ILE A 1 370 ? -8.718 0.975 -2.409 1.00 75.62 370 ILE A CA 1
ATOM 2749 C C . ILE A 1 370 ? -9.447 2.304 -2.622 1.00 75.62 370 ILE A C 1
ATOM 2751 O O . ILE A 1 370 ? -10.678 2.322 -2.722 1.00 75.62 370 ILE A O 1
ATOM 2755 N N . PRO A 1 371 ? -8.719 3.437 -2.659 1.00 71.19 371 PRO A N 1
ATOM 2756 C CA . PRO A 1 371 ? -9.303 4.776 -2.674 1.00 71.19 371 PRO A CA 1
ATOM 2757 C C . PRO A 1 371 ? -9.809 5.161 -4.075 1.00 71.19 371 PRO A C 1
ATOM 2759 O O . PRO A 1 371 ? -9.419 6.184 -4.629 1.00 71.19 371 PRO A O 1
ATOM 2762 N N . ALA A 1 372 ? -10.674 4.332 -4.656 1.00 84.19 372 ALA A N 1
ATOM 2763 C CA . ALA A 1 372 ? -11.245 4.513 -5.984 1.00 84.19 372 ALA A CA 1
ATOM 2764 C C . ALA A 1 372 ? -12.759 4.230 -5.974 1.00 84.19 372 ALA A C 1
ATOM 2766 O O . ALA A 1 372 ? -13.227 3.420 -5.166 1.00 84.19 372 ALA A O 1
ATOM 2767 N N . PRO A 1 373 ? -13.541 4.870 -6.860 1.00 90.31 373 PRO A N 1
ATOM 2768 C CA . PRO A 1 373 ? -14.917 4.467 -7.122 1.00 90.31 373 PRO A CA 1
ATOM 2769 C C . PRO A 1 373 ? -14.958 3.094 -7.812 1.00 90.31 373 PRO A C 1
ATOM 2771 O O . PRO A 1 373 ? -14.190 2.838 -8.745 1.00 90.31 373 PRO A O 1
ATOM 2774 N N . PHE A 1 374 ? -15.872 2.229 -7.370 1.00 95.00 374 PHE A N 1
ATOM 2775 C CA . PHE A 1 374 ? -16.122 0.910 -7.953 1.00 95.00 374 PHE A CA 1
ATOM 2776 C C . PHE A 1 374 ? -17.405 0.893 -8.792 1.00 95.00 374 PHE A C 1
ATOM 2778 O O . PHE A 1 374 ? -18.450 1.390 -8.367 1.00 95.00 374 PHE A O 1
ATOM 2785 N N . PHE A 1 375 ? -17.347 0.237 -9.949 1.00 96.81 375 PHE A N 1
ATOM 2786 C CA . PHE A 1 375 ? -18.486 -0.001 -10.834 1.00 96.81 375 PHE A CA 1
ATOM 2787 C C . PHE A 1 375 ? -18.590 -1.495 -11.142 1.00 96.81 375 PHE A C 1
ATOM 2789 O O . PHE A 1 375 ? -17.723 -2.055 -11.812 1.00 96.81 375 PHE A O 1
ATOM 2796 N N . LEU A 1 376 ? -19.644 -2.145 -10.654 1.00 97.88 376 LEU A N 1
ATOM 2797 C CA . LEU A 1 376 ? -19.938 -3.549 -10.938 1.00 97.88 376 LEU A CA 1
ATOM 2798 C C . LEU A 1 376 ? -21.068 -3.606 -11.960 1.00 97.88 376 LEU A C 1
ATOM 2800 O O . LEU A 1 376 ? -22.158 -3.122 -11.679 1.00 97.88 376 LEU A O 1
ATOM 2804 N N . ASN A 1 377 ? -20.820 -4.174 -13.137 1.00 96.56 377 ASN A N 1
ATOM 2805 C CA . ASN A 1 377 ? -21.799 -4.216 -14.223 1.00 96.56 377 ASN A CA 1
ATOM 2806 C C . ASN A 1 377 ? -21.973 -5.640 -14.758 1.00 96.56 377 ASN A C 1
ATOM 2808 O O . ASN A 1 377 ? -21.036 -6.439 -14.763 1.00 96.56 377 ASN A O 1
ATOM 2812 N N . GLY A 1 378 ? -23.162 -5.974 -15.253 1.00 93.75 378 GLY A N 1
ATOM 2813 C CA . GLY A 1 378 ? -23.408 -7.217 -15.988 1.00 93.75 378 GLY A CA 1
ATOM 2814 C C . GLY A 1 378 ? -23.064 -8.487 -15.199 1.00 93.75 378 GLY A C 1
ATOM 2815 O O . GLY A 1 378 ? -22.609 -9.466 -15.791 1.00 93.75 378 GLY A O 1
ATOM 2816 N N . GLY A 1 379 ? -23.225 -8.462 -13.871 1.00 93.81 379 GLY A N 1
ATOM 2817 C CA . GLY A 1 379 ? -22.910 -9.584 -12.978 1.00 93.81 379 GLY A CA 1
ATOM 2818 C C . GLY A 1 379 ? -21.450 -9.681 -12.512 1.00 93.81 379 GLY A C 1
ATOM 2819 O O . GLY A 1 379 ? -21.078 -10.706 -11.936 1.00 93.81 379 GLY A O 1
ATOM 2820 N N . GLY A 1 380 ? -20.631 -8.650 -12.746 1.00 96.94 380 GLY A N 1
ATOM 2821 C CA . GLY A 1 380 ? -19.296 -8.534 -12.156 1.00 96.94 380 GLY A CA 1
ATOM 2822 C C . GLY A 1 380 ? -19.358 -8.455 -10.629 1.00 96.94 380 GLY A C 1
ATOM 2823 O O . GLY A 1 380 ? -20.326 -7.938 -10.069 1.00 96.94 380 GLY A O 1
ATOM 2824 N N . LYS A 1 381 ? -18.343 -8.989 -9.939 1.00 97.38 381 LYS A N 1
ATOM 2825 C CA . LYS A 1 381 ? -18.353 -9.063 -8.468 1.00 97.38 381 LYS A CA 1
ATOM 2826 C C . LYS A 1 381 ? -17.011 -8.754 -7.824 1.00 97.38 381 LYS A C 1
ATOM 2828 O O . LYS A 1 381 ? -15.952 -8.903 -8.438 1.00 97.38 381 LYS A O 1
ATOM 2833 N N . ILE A 1 382 ? -17.077 -8.399 -6.546 1.00 96.50 382 ILE A N 1
ATOM 2834 C CA . ILE A 1 382 ? -15.919 -8.283 -5.661 1.00 96.50 382 ILE A CA 1
ATOM 2835 C C . ILE A 1 382 ? -15.779 -9.594 -4.884 1.00 96.50 382 ILE A C 1
ATOM 2837 O O . ILE A 1 382 ? -16.725 -10.034 -4.240 1.00 96.50 382 ILE A O 1
ATOM 2841 N N . GLY A 1 383 ? -14.612 -10.228 -4.942 1.00 94.19 383 GLY A N 1
ATOM 2842 C CA . GLY A 1 383 ? -14.286 -11.389 -4.119 1.00 94.19 383 GLY A CA 1
ATOM 2843 C C . GLY A 1 383 ? -13.474 -10.965 -2.900 1.00 94.19 383 GLY A C 1
ATOM 2844 O O . GLY A 1 383 ? -12.384 -10.432 -3.077 1.00 94.19 383 GLY A O 1
ATOM 2845 N N . VAL A 1 384 ? -13.951 -11.214 -1.683 1.00 90.94 384 VAL A N 1
ATOM 2846 C CA . VAL A 1 384 ? -13.201 -10.884 -0.458 1.00 90.94 384 VAL A CA 1
ATOM 2847 C C . VAL A 1 384 ? -12.999 -12.150 0.371 1.00 90.94 384 VAL A C 1
ATOM 2849 O O . VAL A 1 384 ? -13.963 -12.841 0.710 1.00 90.94 384 VAL A O 1
ATOM 2852 N N . ALA A 1 385 ? -11.738 -12.490 0.649 1.00 85.38 385 ALA A N 1
ATOM 2853 C CA . ALA A 1 385 ? -11.398 -13.656 1.462 1.00 85.38 385 ALA A CA 1
ATOM 2854 C C . ALA A 1 385 ? -11.897 -13.515 2.911 1.00 85.38 385 ALA A C 1
ATOM 2856 O O . ALA A 1 385 ? -12.155 -12.410 3.386 1.00 85.38 385 ALA A O 1
ATOM 2857 N N . ASP A 1 386 ? -12.034 -14.647 3.600 1.00 79.62 386 ASP A N 1
ATOM 2858 C CA . ASP A 1 386 ? -12.414 -14.672 5.013 1.00 79.62 386 ASP A CA 1
ATOM 2859 C C . ASP A 1 386 ? -11.445 -13.846 5.871 1.00 79.62 386 ASP A C 1
ATOM 2861 O O . ASP A 1 386 ? -10.243 -13.805 5.599 1.00 79.62 386 ASP A O 1
ATOM 2865 N N . GLY A 1 387 ? -11.979 -13.149 6.871 1.00 68.94 387 GLY A N 1
ATOM 2866 C CA . GLY A 1 387 ? -11.201 -12.266 7.739 1.00 68.94 387 GLY A CA 1
ATOM 2867 C C . GLY A 1 387 ? -10.652 -10.993 7.077 1.00 68.94 387 GLY A C 1
ATOM 2868 O O . GLY A 1 387 ? -9.890 -10.259 7.709 1.00 68.94 387 GLY A O 1
ATOM 2869 N N . ILE A 1 388 ? -11.018 -10.709 5.819 1.00 75.69 388 ILE A N 1
ATOM 2870 C CA . ILE A 1 388 ? -10.596 -9.502 5.099 1.00 75.69 388 ILE A CA 1
ATOM 2871 C C . ILE A 1 388 ? -11.741 -8.498 5.006 1.00 75.69 388 ILE A C 1
ATOM 2873 O O . ILE A 1 388 ? -12.883 -8.830 4.693 1.00 75.69 388 ILE A O 1
ATOM 2877 N N . VAL A 1 389 ? -11.400 -7.233 5.245 1.00 78.38 389 VAL A N 1
ATOM 2878 C CA . VAL A 1 389 ? -12.281 -6.080 5.060 1.00 78.38 389 VAL A CA 1
ATOM 2879 C C . VAL A 1 389 ? -11.648 -5.162 4.039 1.00 78.38 389 VAL A C 1
ATOM 2881 O O . VAL A 1 389 ? -10.485 -4.792 4.204 1.00 78.38 389 VAL A O 1
ATOM 2884 N N . ILE A 1 390 ? -12.411 -4.756 3.025 1.00 82.88 390 ILE A N 1
ATOM 2885 C CA . ILE A 1 390 ? -11.967 -3.747 2.066 1.00 82.88 390 ILE A CA 1
ATOM 2886 C C . ILE A 1 390 ? -12.784 -2.461 2.156 1.00 82.88 390 ILE A C 1
ATOM 2888 O O . ILE A 1 390 ? -13.992 -2.491 2.387 1.00 82.88 390 ILE A O 1
ATOM 2892 N N . PHE A 1 391 ? -12.129 -1.327 1.918 1.00 79.88 391 PHE A N 1
ATOM 2893 C CA . PHE A 1 391 ? -12.743 -0.001 1.896 1.00 79.88 391 PHE A CA 1
ATOM 2894 C C . PHE A 1 391 ? -12.778 0.536 0.475 1.00 79.88 391 PHE A C 1
ATOM 2896 O O . PHE A 1 391 ? -11.736 0.642 -0.171 1.00 79.88 391 PHE A O 1
ATOM 2903 N N . VAL A 1 392 ? -13.976 0.898 0.015 1.00 82.75 392 VAL A N 1
ATOM 2904 C CA . VAL A 1 392 ? -14.205 1.491 -1.305 1.00 82.75 392 VAL A CA 1
ATOM 2905 C C . VAL A 1 392 ? -14.857 2.860 -1.143 1.00 82.75 392 VAL A C 1
ATOM 2907 O O . VAL A 1 392 ? -15.809 3.022 -0.376 1.00 82.75 392 VAL A O 1
ATOM 2910 N N . ALA A 1 393 ? -14.332 3.866 -1.845 1.00 78.00 393 ALA A N 1
ATOM 2911 C CA . ALA A 1 393 ? -14.782 5.253 -1.697 1.00 78.00 393 ALA A CA 1
ATOM 2912 C C . ALA A 1 393 ? -16.265 5.414 -2.079 1.00 78.00 393 ALA A C 1
ATOM 2914 O O . ALA A 1 393 ? -17.055 6.024 -1.364 1.00 78.00 393 ALA A O 1
ATOM 2915 N N . SER A 1 394 ? -16.663 4.801 -3.186 1.00 86.25 394 SER A N 1
ATOM 2916 C CA . SER A 1 394 ? -18.055 4.681 -3.605 1.00 86.25 394 SER A CA 1
ATOM 2917 C C . SER A 1 394 ? -18.223 3.417 -4.437 1.00 86.25 394 SER A C 1
ATOM 2919 O O . SER A 1 394 ? -17.246 2.854 -4.935 1.00 86.25 394 SER A O 1
ATOM 2921 N N . LEU A 1 395 ? -19.461 2.955 -4.568 1.00 93.75 395 LEU A N 1
ATOM 2922 C CA . LEU A 1 395 ? -19.789 1.749 -5.312 1.00 93.75 395 LEU A CA 1
ATOM 2923 C C . LEU A 1 395 ? -21.109 1.950 -6.056 1.00 93.75 395 LEU A C 1
ATOM 2925 O O . LEU A 1 395 ? -22.072 2.456 -5.481 1.00 93.75 395 LEU A O 1
ATOM 2929 N N . ALA A 1 396 ? -21.165 1.525 -7.314 1.00 95.62 396 ALA A N 1
ATOM 2930 C CA . ALA A 1 396 ? -22.404 1.379 -8.065 1.00 95.62 396 ALA A CA 1
ATOM 2931 C C . ALA A 1 396 ? -22.504 -0.029 -8.661 1.00 95.62 396 ALA A C 1
ATOM 2933 O O . ALA A 1 396 ? -21.516 -0.567 -9.161 1.00 95.62 396 ALA A O 1
ATOM 2934 N N . VAL A 1 397 ? -23.704 -0.606 -8.618 1.00 97.06 397 VAL A N 1
ATOM 2935 C CA . VAL A 1 397 ? -24.024 -1.922 -9.184 1.00 97.06 397 VAL A CA 1
ATOM 2936 C C . VAL A 1 397 ? -25.077 -1.730 -10.266 1.00 97.06 397 VAL A C 1
ATOM 2938 O O . VAL A 1 397 ? -26.155 -1.206 -9.988 1.00 97.06 397 VAL A O 1
ATOM 2941 N N . ASP A 1 398 ? -24.740 -2.090 -11.503 1.00 95.69 398 ASP A N 1
ATOM 2942 C CA . ASP A 1 398 ? -25.565 -1.901 -12.702 1.00 95.69 398 ASP A CA 1
ATOM 2943 C C . ASP A 1 398 ? -26.128 -0.468 -12.800 1.00 95.69 398 ASP A C 1
ATOM 2945 O O . ASP A 1 398 ? -27.314 -0.232 -13.029 1.00 95.69 398 ASP A O 1
ATOM 2949 N N . GLY A 1 399 ? -25.256 0.517 -12.552 1.00 92.50 399 GLY A N 1
ATOM 2950 C CA . GLY A 1 399 ? -25.589 1.946 -12.554 1.00 92.50 399 GLY A CA 1
ATOM 2951 C C . GLY A 1 399 ? -26.328 2.458 -11.310 1.00 92.50 399 GLY A C 1
ATOM 2952 O O . GLY A 1 399 ? -26.515 3.667 -11.183 1.00 92.50 399 GLY A O 1
ATOM 2953 N N . THR A 1 400 ? -26.709 1.587 -10.372 1.00 95.38 400 THR A N 1
ATOM 2954 C CA . THR A 1 400 ? -27.376 1.974 -9.120 1.00 95.38 400 THR A CA 1
ATOM 2955 C C . THR A 1 400 ? -26.345 2.223 -8.017 1.00 95.38 400 THR A C 1
ATOM 2957 O O . THR A 1 400 ? -25.612 1.296 -7.666 1.00 95.38 400 THR A O 1
ATOM 2960 N N . PRO A 1 401 ? -26.272 3.432 -7.429 1.00 92.50 401 PRO A N 1
ATOM 2961 C CA . PRO A 1 401 ? -25.389 3.699 -6.298 1.00 92.50 401 PRO A CA 1
ATOM 2962 C C . PRO A 1 401 ? -25.724 2.815 -5.093 1.00 92.50 401 PRO A C 1
ATOM 2964 O O . PRO A 1 401 ? -26.885 2.695 -4.699 1.00 92.50 401 PRO A O 1
ATOM 2967 N N . VAL A 1 402 ? -24.700 2.228 -4.482 1.00 90.81 402 VAL A N 1
ATOM 2968 C CA . VAL A 1 402 ? -24.815 1.483 -3.229 1.00 90.81 402 VAL A CA 1
ATOM 2969 C C . VAL A 1 402 ? -24.689 2.465 -2.071 1.00 90.81 402 VAL A C 1
ATOM 2971 O O . VAL A 1 402 ? -23.765 3.278 -2.028 1.00 90.81 402 VAL A O 1
ATOM 2974 N N . ALA A 1 403 ? -25.632 2.402 -1.131 1.00 85.44 403 ALA A N 1
ATOM 2975 C CA . ALA A 1 403 ? -25.591 3.233 0.063 1.00 85.44 403 ALA A CA 1
ATOM 2976 C C . ALA A 1 403 ? -24.336 2.928 0.890 1.00 85.44 403 ALA A C 1
ATOM 2978 O O . ALA A 1 403 ? -23.854 1.795 0.923 1.00 85.44 403 ALA A O 1
ATOM 2979 N N . ALA A 1 404 ? -23.822 3.924 1.596 1.00 79.88 404 ALA A N 1
ATOM 2980 C CA . ALA A 1 404 ? -22.700 3.707 2.487 1.00 79.88 404 ALA A CA 1
ATOM 2981 C C . ALA A 1 404 ? -23.061 2.721 3.614 1.00 79.88 404 ALA A C 1
ATOM 2983 O O . ALA A 1 404 ? -24.170 2.756 4.150 1.00 79.88 404 ALA A O 1
ATOM 2984 N N . GLY A 1 405 ? -22.142 1.815 3.954 1.00 76.31 405 GLY A N 1
ATOM 2985 C CA . GLY A 1 405 ? -22.423 0.729 4.894 1.00 76.31 405 GLY A CA 1
ATOM 2986 C C . GLY A 1 405 ? -21.473 -0.462 4.785 1.00 76.31 405 GLY A C 1
ATOM 2987 O O . GLY A 1 405 ? -20.521 -0.450 4.001 1.00 76.31 405 GLY A O 1
ATOM 2988 N N . LEU A 1 406 ? -21.753 -1.483 5.599 1.00 81.38 406 LEU A N 1
ATOM 2989 C CA . LEU A 1 406 ? -21.038 -2.759 5.663 1.00 81.38 406 LEU A CA 1
ATOM 2990 C C . LEU A 1 406 ? -21.811 -3.840 4.896 1.00 81.38 406 LEU A C 1
ATOM 2992 O O . LEU A 1 406 ? -22.977 -4.102 5.203 1.00 81.38 406 LEU A O 1
ATOM 2996 N N . TYR A 1 407 ? -21.146 -4.488 3.943 1.00 87.62 407 TYR A N 1
ATOM 2997 C CA . TYR A 1 407 ? -21.723 -5.505 3.066 1.00 87.62 407 TYR A CA 1
ATOM 2998 C C . TYR A 1 407 ? -20.892 -6.791 3.073 1.00 87.62 407 TYR A C 1
ATOM 3000 O O . TYR A 1 407 ? -19.673 -6.742 3.231 1.00 87.62 407 TYR A O 1
ATOM 3008 N N . ASN A 1 408 ? -21.545 -7.936 2.867 1.00 90.00 408 ASN A N 1
ATOM 3009 C CA . ASN A 1 408 ? -20.907 -9.255 2.782 1.00 90.00 408 ASN A CA 1
ATOM 3010 C C . ASN A 1 408 ? -21.580 -10.143 1.715 1.00 90.00 408 ASN A C 1
ATOM 3012 O O . ASN A 1 408 ? -22.684 -9.846 1.259 1.00 90.00 408 ASN A O 1
ATOM 3016 N N . GLY A 1 409 ? -20.919 -11.234 1.317 1.00 89.81 409 GLY A N 1
ATOM 3017 C CA . GLY A 1 409 ? -21.443 -12.188 0.326 1.00 89.81 409 GLY A CA 1
ATOM 3018 C C . GLY A 1 409 ? -22.157 -13.413 0.910 1.00 89.81 409 GLY A C 1
ATOM 3019 O O . GLY A 1 409 ? -22.737 -14.197 0.159 1.00 89.81 409 GLY A O 1
ATOM 3020 N N . GLN A 1 410 ? -22.117 -13.614 2.232 1.00 86.38 410 GLN A N 1
ATOM 3021 C CA . GLN A 1 410 ? -22.592 -14.838 2.885 1.00 86.38 410 GLN A CA 1
ATOM 3022 C C . GLN A 1 410 ? -23.565 -14.548 4.028 1.00 86.38 410 GLN A C 1
ATOM 3024 O O . GLN A 1 410 ? -23.304 -13.735 4.912 1.00 86.38 410 GLN A O 1
ATOM 3029 N N . ALA A 1 411 ? -24.682 -15.275 4.042 1.00 78.31 411 ALA A N 1
ATOM 3030 C CA . ALA A 1 411 ? -25.627 -15.221 5.149 1.00 78.31 411 ALA A CA 1
ATOM 3031 C C . ALA A 1 411 ? -24.965 -15.676 6.463 1.00 78.31 411 ALA A C 1
ATOM 3033 O O . ALA A 1 411 ? -24.154 -16.599 6.471 1.00 78.31 411 ALA A O 1
ATOM 3034 N N . GLY A 1 412 ? -25.343 -15.046 7.578 1.00 67.94 412 GLY A N 1
ATOM 3035 C CA . GLY A 1 412 ? -24.800 -15.344 8.910 1.00 67.94 412 GLY A CA 1
ATOM 3036 C C . GLY A 1 412 ? -23.623 -14.459 9.334 1.00 67.94 412 GLY A C 1
ATOM 3037 O O . GLY A 1 412 ? -23.300 -14.427 10.522 1.00 67.94 412 GLY A O 1
ATOM 3038 N N . LEU A 1 413 ? -23.045 -13.693 8.402 1.00 69.00 413 LEU A N 1
ATOM 3039 C CA . LEU A 1 413 ? -22.069 -12.637 8.678 1.00 69.00 413 LEU A CA 1
ATOM 3040 C C . LEU A 1 413 ? -22.756 -11.303 9.013 1.00 69.00 413 LEU A C 1
ATOM 3042 O O . LEU A 1 413 ? -23.920 -11.081 8.675 1.00 69.00 413 LEU A O 1
ATOM 3046 N N . ASN A 1 414 ? -22.033 -10.392 9.670 1.00 67.38 414 ASN A N 1
ATOM 3047 C CA . ASN A 1 414 ? -22.569 -9.078 10.041 1.00 67.38 414 ASN A CA 1
ATOM 3048 C C . ASN A 1 414 ? -22.683 -8.119 8.833 1.00 67.38 414 ASN A C 1
ATOM 3050 O O . ASN A 1 414 ? -21.905 -8.160 7.888 1.00 67.38 414 ASN A O 1
ATOM 3054 N N . GLY A 1 415 ? -23.659 -7.213 8.854 1.00 74.69 415 GLY A N 1
ATOM 3055 C CA . GLY A 1 415 ? -23.925 -6.285 7.741 1.00 74.69 415 GLY A CA 1
ATOM 3056 C C . GLY A 1 415 ? -24.894 -6.837 6.688 1.00 74.69 415 GLY A C 1
ATOM 3057 O O . GLY A 1 415 ? -25.558 -7.848 6.908 1.00 74.69 415 GLY A O 1
ATOM 3058 N N . THR A 1 416 ? -25.024 -6.135 5.564 1.00 82.94 416 THR A N 1
ATOM 3059 C CA . THR A 1 416 ? -26.024 -6.447 4.532 1.00 82.94 416 THR A CA 1
ATOM 3060 C C . THR A 1 416 ? -25.486 -7.488 3.552 1.00 82.94 416 THR A C 1
ATOM 3062 O O . THR A 1 416 ? -24.546 -7.212 2.803 1.00 82.94 416 THR A O 1
ATOM 3065 N N . THR A 1 417 ? -26.098 -8.675 3.521 1.00 90.31 417 THR A N 1
ATOM 3066 C CA . THR A 1 417 ? -25.750 -9.718 2.546 1.00 90.31 417 THR A CA 1
ATOM 3067 C C . THR A 1 417 ? -26.216 -9.336 1.143 1.00 90.31 417 THR A C 1
ATOM 3069 O O . THR A 1 417 ? -27.375 -8.974 0.933 1.00 90.31 417 THR A O 1
ATOM 3072 N N . VAL A 1 418 ? -25.315 -9.434 0.169 1.00 93.88 418 VAL A N 1
ATOM 3073 C CA . VAL A 1 418 ? -25.521 -8.992 -1.214 1.00 93.88 418 VAL A CA 1
ATOM 3074 C C . VAL A 1 418 ? -24.924 -9.981 -2.212 1.00 93.88 418 VAL A C 1
ATOM 3076 O O . VAL A 1 418 ? -23.902 -10.607 -1.961 1.00 93.88 418 VAL A O 1
ATOM 3079 N N . ALA A 1 419 ? -25.536 -10.099 -3.392 1.00 94.31 419 ALA A N 1
ATOM 3080 C CA . ALA A 1 419 ? -25.107 -11.061 -4.413 1.00 94.31 419 ALA A CA 1
ATOM 3081 C C . ALA A 1 419 ? -23.860 -10.630 -5.212 1.00 94.31 419 ALA A C 1
ATOM 3083 O O . ALA A 1 419 ? -23.269 -11.458 -5.908 1.00 94.31 419 ALA A O 1
ATOM 3084 N N . TRP A 1 420 ? -23.485 -9.346 -5.150 1.00 95.12 420 TRP A N 1
ATOM 3085 C CA . TRP A 1 420 ? -22.341 -8.767 -5.870 1.00 95.12 420 TRP A CA 1
ATOM 3086 C C . TRP A 1 420 ? -21.006 -8.903 -5.115 1.00 95.12 420 TRP A C 1
ATOM 3088 O O . TRP A 1 420 ? -19.969 -8.458 -5.613 1.00 95.12 420 TRP A O 1
ATOM 3098 N N . ILE A 1 421 ? -21.022 -9.560 -3.949 1.00 95.50 421 ILE A N 1
ATOM 3099 C CA . ILE A 1 421 ? -19.834 -10.002 -3.214 1.00 95.50 421 ILE A CA 1
ATOM 3100 C C . ILE A 1 421 ? -19.777 -11.530 -3.258 1.00 95.50 421 ILE A C 1
ATOM 3102 O O . ILE A 1 421 ? -20.777 -12.192 -2.989 1.00 95.50 421 ILE A O 1
ATOM 3106 N N . ASP A 1 422 ? -18.603 -12.079 -3.554 1.00 92.50 422 ASP A N 1
ATOM 3107 C CA . ASP A 1 422 ? -18.281 -13.489 -3.333 1.00 92.50 422 ASP A CA 1
ATOM 3108 C C . ASP A 1 422 ? -17.262 -13.610 -2.180 1.00 92.50 422 ASP A C 1
ATOM 3110 O O . ASP A 1 422 ? -16.419 -12.733 -1.982 1.00 92.50 422 ASP A O 1
ATOM 3114 N N . GLY A 1 423 ? -17.295 -14.723 -1.444 1.00 88.62 423 GLY A N 1
ATOM 3115 C CA . GLY A 1 423 ? -16.405 -14.970 -0.301 1.00 88.62 423 GLY A CA 1
ATOM 3116 C C . GLY A 1 423 ? -16.986 -14.539 1.051 1.00 88.62 423 GLY A C 1
ATOM 3117 O O . GLY A 1 423 ? -18.120 -14.068 1.130 1.00 88.62 423 GLY A O 1
ATOM 3118 N N . ALA A 1 424 ? -16.218 -14.779 2.116 1.00 82.88 424 ALA A N 1
ATOM 3119 C CA . ALA A 1 424 ? -16.630 -14.575 3.509 1.00 82.88 424 ALA A CA 1
ATOM 3120 C C . ALA A 1 424 ? -16.136 -13.244 4.110 1.00 82.88 424 ALA A C 1
ATOM 3122 O O . ALA A 1 424 ? -16.396 -12.952 5.273 1.00 82.88 424 ALA A O 1
ATOM 3123 N N . GLY A 1 425 ? -15.421 -12.431 3.331 1.00 83.12 425 GLY A N 1
ATOM 3124 C CA . GLY A 1 425 ? -14.981 -11.112 3.767 1.00 83.12 425 GLY A CA 1
ATOM 3125 C C . GLY A 1 425 ? -16.040 -10.022 3.607 1.00 83.12 425 GLY A C 1
ATOM 3126 O O . GLY A 1 425 ? -17.184 -10.258 3.204 1.00 83.12 425 GLY A O 1
ATOM 3127 N N . TYR A 1 426 ? -15.624 -8.792 3.897 1.00 84.12 426 TYR A N 1
ATOM 3128 C CA . TYR A 1 426 ? -16.498 -7.629 3.983 1.00 84.12 426 TYR A CA 1
ATOM 3129 C C . TYR A 1 426 ? -16.075 -6.512 3.025 1.00 84.12 426 TYR A C 1
ATOM 3131 O O . TYR A 1 426 ? -14.889 -6.227 2.855 1.00 84.12 426 TYR A O 1
ATOM 3139 N N . VAL A 1 427 ? -17.060 -5.823 2.447 1.00 87.62 427 VAL A N 1
ATOM 3140 C CA . VAL A 1 427 ? -16.872 -4.585 1.678 1.00 87.62 427 VAL A CA 1
ATOM 3141 C C . VAL A 1 427 ? -17.525 -3.434 2.424 1.00 87.62 427 VAL A C 1
ATOM 3143 O O . VAL A 1 427 ? -18.683 -3.509 2.835 1.00 87.62 427 VAL A O 1
ATOM 3146 N N . VAL A 1 428 ? -16.787 -2.341 2.558 1.00 83.12 428 VAL A N 1
ATOM 3147 C CA . VAL A 1 428 ? -17.227 -1.133 3.245 1.00 83.12 428 VAL A CA 1
ATOM 3148 C C . VAL A 1 428 ? -17.271 0.004 2.251 1.00 83.12 428 VAL A C 1
ATOM 3150 O O . VAL A 1 428 ? -16.234 0.480 1.788 1.00 83.12 428 VAL A O 1
ATOM 3153 N N . VAL A 1 429 ? -18.480 0.455 1.942 1.00 85.75 429 VAL A N 1
ATOM 3154 C CA . VAL A 1 429 ? -18.702 1.622 1.086 1.00 85.75 429 VAL A CA 1
ATOM 3155 C C . VAL A 1 429 ? -18.644 2.857 1.983 1.00 85.75 429 VAL A C 1
ATOM 3157 O O . VAL A 1 429 ? -19.433 2.956 2.927 1.00 85.75 429 VAL A O 1
ATOM 3160 N N . THR A 1 430 ? -17.670 3.751 1.760 1.00 73.00 430 THR A N 1
ATOM 3161 C CA . THR A 1 430 ? -17.388 4.848 2.705 1.00 73.00 430 THR A CA 1
ATOM 3162 C C . THR A 1 430 ? -18.589 5.770 2.924 1.00 73.00 430 THR A C 1
ATOM 3164 O O . THR A 1 430 ? -19.366 6.031 2.010 1.00 73.00 430 THR A O 1
ATOM 3167 N N . GLY A 1 431 ? -18.730 6.244 4.169 1.00 60.09 431 GLY A N 1
ATOM 3168 C CA . GLY A 1 431 ? -19.902 6.977 4.667 1.00 60.09 431 GLY A CA 1
ATOM 3169 C C . GLY A 1 431 ? -20.681 6.208 5.740 1.00 60.09 431 GLY A C 1
ATOM 3170 O O . GLY A 1 431 ? -21.909 6.174 5.709 1.00 60.09 431 GLY A O 1
ATOM 3171 N N . LEU A 1 432 ? -19.975 5.556 6.669 1.00 63.25 432 LEU A N 1
ATOM 3172 C CA . LEU A 1 432 ? -20.585 4.836 7.785 1.00 63.25 432 LEU A CA 1
ATOM 3173 C C . LEU A 1 432 ? -21.533 5.773 8.550 1.00 63.25 432 LEU A C 1
ATOM 3175 O O . LEU A 1 432 ? -21.097 6.648 9.294 1.00 63.25 432 LEU A O 1
ATOM 3179 N N . THR A 1 433 ? -22.836 5.626 8.309 1.00 63.12 433 THR A N 1
ATOM 3180 C CA . THR A 1 433 ? -23.850 6.471 8.937 1.00 63.12 433 THR A CA 1
ATOM 3181 C C . THR A 1 433 ? -24.228 5.831 10.255 1.00 63.12 433 THR A C 1
ATOM 3183 O O . THR A 1 433 ? -24.717 4.704 10.284 1.00 63.12 433 THR A O 1
ATOM 3186 N N . GLU A 1 434 ? -23.982 6.537 11.350 1.00 70.69 434 GLU A N 1
ATOM 3187 C CA . GLU A 1 434 ? -24.366 6.038 12.661 1.00 70.69 434 GLU A CA 1
ATOM 3188 C C . GLU A 1 434 ? -25.877 6.114 12.843 1.00 70.69 434 GLU A C 1
ATOM 3190 O O . GLU A 1 434 ? -26.496 7.159 12.627 1.00 70.69 434 GLU A O 1
ATOM 3195 N N . GLY A 1 435 ? -26.474 5.012 13.289 1.00 70.56 435 GLY A N 1
ATOM 3196 C CA . GLY A 1 435 ? -27.875 5.002 13.675 1.00 70.56 435 GLY A CA 1
ATOM 3197 C C . GLY A 1 435 ? -28.135 5.710 15.012 1.00 70.56 435 GLY A C 1
ATOM 3198 O O . GLY A 1 435 ? -27.237 6.202 15.710 1.00 70.56 435 GLY A O 1
ATOM 3199 N N . THR A 1 436 ? -29.408 5.759 15.400 1.00 82.69 436 THR A N 1
ATOM 3200 C CA . THR A 1 436 ? -29.830 6.271 16.710 1.00 82.69 436 THR A CA 1
ATOM 3201 C C . THR A 1 436 ? -29.289 5.385 17.839 1.00 82.69 436 THR A C 1
ATOM 3203 O O . THR A 1 436 ? -29.222 4.165 17.705 1.00 82.69 436 THR A O 1
ATOM 3206 N N . ARG A 1 437 ? -28.893 6.000 18.961 1.00 88.81 437 ARG A N 1
ATOM 3207 C CA . ARG A 1 437 ? -28.341 5.282 20.120 1.00 88.81 437 ARG A CA 1
ATOM 3208 C C . ARG A 1 437 ? -29.380 4.323 20.709 1.00 88.81 437 ARG A C 1
ATOM 3210 O O . ARG A 1 437 ? -30.504 4.731 20.979 1.00 88.81 437 ARG A O 1
ATOM 3217 N N . THR A 1 438 ? -28.961 3.090 20.962 1.00 89.56 438 THR A N 1
ATOM 3218 C CA . THR A 1 438 ? -29.679 2.074 21.741 1.00 89.56 438 THR A CA 1
ATOM 3219 C C . THR A 1 438 ? -28.717 1.522 22.786 1.00 89.56 438 THR A C 1
ATOM 3221 O O . THR A 1 438 ? -27.606 1.142 22.434 1.00 89.56 438 THR A O 1
ATOM 3224 N N . ASP A 1 439 ? -29.098 1.485 24.058 1.00 90.25 439 ASP A N 1
ATOM 3225 C CA . ASP A 1 439 ? -28.220 0.948 25.101 1.00 90.25 439 ASP A CA 1
ATOM 3226 C C . ASP A 1 439 ? -28.317 -0.583 25.155 1.00 90.25 439 ASP A C 1
ATOM 3228 O O . ASP A 1 439 ? -29.407 -1.152 25.094 1.00 90.25 439 ASP A O 1
ATOM 3232 N N . ALA A 1 440 ? -27.171 -1.248 25.275 1.00 91.81 440 ALA A N 1
ATOM 3233 C CA . ALA A 1 440 ? -27.061 -2.687 25.483 1.00 91.81 440 ALA A CA 1
ATOM 3234 C C . ALA A 1 440 ? -26.128 -2.946 26.666 1.00 91.81 440 ALA A C 1
ATOM 3236 O O . ALA A 1 440 ? -25.147 -2.231 26.855 1.00 91.81 440 ALA A O 1
ATOM 3237 N N . THR A 1 441 ? -26.410 -3.961 27.478 1.00 91.75 441 THR A N 1
ATOM 3238 C CA . THR A 1 441 ? -25.584 -4.270 28.652 1.00 91.75 441 THR A CA 1
ATOM 3239 C C . THR A 1 441 ? -24.983 -5.661 28.530 1.00 91.75 441 THR A C 1
ATOM 3241 O O . THR A 1 441 ? -25.717 -6.633 28.384 1.00 91.75 441 THR A O 1
ATOM 3244 N N . TRP A 1 442 ? -23.659 -5.756 28.608 1.00 91.31 442 TRP A N 1
ATOM 3245 C CA . TRP A 1 442 ? -22.914 -7.010 28.642 1.00 91.31 442 TRP A CA 1
ATOM 3246 C C . TRP A 1 442 ? -22.716 -7.458 30.095 1.00 91.31 442 TRP A C 1
ATOM 3248 O O . TRP A 1 442 ? -22.168 -6.711 30.905 1.00 91.31 442 TRP A O 1
ATOM 3258 N N . THR A 1 443 ? -23.169 -8.663 30.435 1.00 87.31 443 THR A N 1
ATOM 3259 C CA . THR A 1 443 ? -23.108 -9.235 31.797 1.00 87.31 443 THR A CA 1
ATOM 3260 C C . THR A 1 443 ? -22.286 -10.519 31.889 1.00 87.31 443 THR A C 1
ATOM 3262 O O . THR A 1 443 ? -22.082 -11.016 32.993 1.00 87.31 443 THR A O 1
ATOM 3265 N N . GLY A 1 444 ? -21.873 -11.092 30.754 1.00 81.12 444 GLY A N 1
ATOM 3266 C CA . GLY A 1 444 ? -21.275 -12.427 30.686 1.00 81.12 444 GLY A CA 1
ATOM 3267 C C . GLY A 1 444 ? -19.791 -12.463 30.316 1.00 81.12 444 GLY A C 1
ATOM 3268 O O . GLY A 1 444 ? -19.064 -11.475 30.393 1.00 81.12 444 GLY A O 1
ATOM 3269 N N . THR A 1 445 ? -19.349 -13.639 29.879 1.00 87.25 445 THR A N 1
ATOM 3270 C CA . THR A 1 445 ? -18.021 -13.891 29.304 1.00 87.25 445 THR A CA 1
ATOM 3271 C C . THR A 1 445 ? -18.180 -14.807 28.090 1.00 87.25 445 THR A C 1
ATOM 3273 O O . THR A 1 445 ? -19.053 -15.679 28.076 1.00 87.25 445 THR A O 1
ATOM 3276 N N . GLY A 1 446 ? -17.374 -14.605 27.050 1.00 88.69 446 GLY A N 1
ATOM 3277 C CA . GLY A 1 446 ? -17.406 -15.406 25.825 1.00 88.69 446 GLY A CA 1
ATOM 3278 C C . GLY A 1 446 ? -17.937 -14.651 24.607 1.00 88.69 446 GLY A C 1
ATOM 3279 O O . GLY A 1 446 ? -17.792 -13.433 24.507 1.00 88.69 446 GLY A O 1
ATOM 3280 N N . SER A 1 447 ? -18.496 -15.388 23.643 1.00 91.56 447 SER A N 1
ATOM 3281 C CA . SER A 1 447 ? -18.844 -14.845 22.323 1.00 91.56 447 SER A CA 1
ATOM 3282 C C . SER A 1 447 ? -19.954 -13.790 22.389 1.00 91.56 447 SER A C 1
ATOM 3284 O O . SER A 1 447 ? -20.984 -13.981 23.050 1.00 91.56 447 SER A O 1
ATOM 3286 N N . VAL A 1 448 ? -19.770 -12.710 21.622 1.00 89.94 448 VAL A N 1
ATOM 3287 C CA . VAL A 1 448 ? -20.774 -11.664 21.358 1.00 89.94 448 VAL A CA 1
ATOM 3288 C C . VAL A 1 448 ? -22.085 -12.193 20.772 1.00 89.94 448 VAL A C 1
ATOM 3290 O O . VAL A 1 448 ? -23.110 -11.525 20.898 1.00 89.94 448 VAL A O 1
ATOM 3293 N N . GLN A 1 449 ? -22.078 -13.385 20.170 1.00 88.44 449 GLN A N 1
ATOM 3294 C CA . GLN A 1 449 ? -23.251 -14.047 19.593 1.00 88.44 449 GLN A CA 1
ATOM 3295 C C . GLN A 1 449 ? -24.108 -14.802 20.595 1.00 88.44 449 GLN A C 1
ATOM 3297 O O . GLN A 1 449 ? -25.163 -15.308 20.224 1.00 88.44 449 GLN A O 1
ATOM 3302 N N . THR A 1 450 ? -23.683 -14.905 21.851 1.00 89.31 450 THR A N 1
ATOM 3303 C CA . THR A 1 450 ? -24.442 -15.634 22.868 1.00 89.31 450 THR A CA 1
ATOM 3304 C C . THR A 1 450 ? -25.447 -14.687 23.527 1.00 89.31 450 THR A C 1
ATOM 3306 O O . THR A 1 450 ? -25.021 -13.832 24.306 1.00 89.31 450 THR A O 1
ATOM 3309 N N . PRO A 1 451 ? -26.774 -14.818 23.297 1.00 88.56 451 PRO A N 1
ATOM 3310 C CA . PRO A 1 451 ? -27.756 -13.874 23.843 1.00 88.56 451 PRO A CA 1
ATOM 3311 C C . PRO A 1 451 ? -27.727 -13.798 25.372 1.00 88.56 451 PRO A C 1
ATOM 3313 O O . PRO A 1 451 ? -27.882 -12.723 25.934 1.00 88.56 451 PRO A O 1
ATOM 3316 N N . ALA A 1 452 ? -27.424 -14.914 26.045 1.00 88.19 452 ALA A N 1
ATOM 3317 C CA . ALA A 1 452 ? -27.317 -14.983 27.502 1.00 88.19 452 ALA A CA 1
ATOM 3318 C C . ALA A 1 452 ? -26.199 -14.104 28.101 1.00 88.19 452 ALA A C 1
ATOM 3320 O O . ALA A 1 452 ? -26.235 -13.810 29.294 1.00 88.19 452 ALA A O 1
ATOM 3321 N N . ASN A 1 453 ? -25.221 -13.671 27.297 1.00 89.44 453 ASN A N 1
ATOM 3322 C CA . ASN A 1 453 ? -24.181 -12.742 27.745 1.00 89.44 453 ASN A CA 1
ATOM 3323 C C . ASN A 1 453 ? -24.659 -11.278 27.773 1.00 89.44 453 ASN A C 1
ATOM 3325 O O . ASN A 1 453 ? -23.958 -10.421 28.317 1.00 89.44 453 ASN A O 1
ATOM 3329 N N . TRP A 1 454 ? -25.845 -10.995 27.230 1.00 90.06 454 TRP A N 1
ATOM 3330 C CA . TRP A 1 454 ? -26.461 -9.674 27.185 1.00 90.06 454 TRP A CA 1
ATOM 3331 C C . TRP A 1 454 ? -27.638 -9.595 28.172 1.00 90.06 454 TRP A C 1
ATOM 3333 O O . TRP A 1 454 ? -28.538 -10.434 28.169 1.00 90.06 454 TRP A O 1
ATOM 3343 N N . ASN A 1 455 ? -27.645 -8.582 29.041 1.00 85.06 455 ASN A N 1
ATOM 3344 C CA . ASN A 1 455 ? -28.647 -8.447 30.099 1.00 85.06 455 ASN A CA 1
ATOM 3345 C C . ASN A 1 455 ? -30.062 -8.274 29.527 1.00 85.06 455 ASN A C 1
ATOM 3347 O O . ASN A 1 455 ? -30.293 -7.390 28.702 1.00 85.06 455 ASN A O 1
ATOM 3351 N N . GLY A 1 456 ? -31.016 -9.077 30.010 1.00 72.44 456 GLY A N 1
ATOM 3352 C CA . GLY A 1 456 ? -32.431 -8.980 29.635 1.00 72.44 456 GLY A CA 1
ATOM 3353 C C . GLY A 1 456 ? -32.724 -9.292 28.163 1.00 72.44 456 GLY A C 1
ATOM 3354 O O . GLY A 1 456 ? -33.839 -9.051 27.699 1.00 72.44 456 GLY A O 1
ATOM 3355 N N . ALA A 1 457 ? -31.743 -9.816 27.427 1.00 70.00 457 ALA A N 1
ATOM 3356 C CA . ALA A 1 457 ? -31.820 -10.021 25.993 1.00 70.00 457 ALA A CA 1
ATOM 3357 C C . ALA A 1 457 ? -32.475 -11.370 25.654 1.00 70.00 457 ALA A C 1
ATOM 3359 O O . ALA A 1 457 ? -31.928 -12.436 25.933 1.00 70.00 457 ALA A O 1
ATOM 3360 N N . SER A 1 458 ? -33.648 -11.327 25.014 1.00 71.38 458 SER A N 1
ATOM 3361 C CA . SER A 1 458 ? -34.189 -12.480 24.270 1.00 71.38 458 SER A CA 1
ATOM 3362 C C . SER A 1 458 ? -33.625 -12.563 22.844 1.00 71.38 458 SER A C 1
ATOM 3364 O O . SER A 1 458 ? -33.665 -13.626 22.230 1.00 71.38 458 SER A O 1
ATOM 3366 N N . GLU A 1 459 ? -33.043 -11.465 22.353 1.00 77.44 459 GLU A N 1
ATOM 3367 C CA . GLU A 1 459 ? -32.418 -11.313 21.038 1.00 77.44 459 GLU A CA 1
ATOM 3368 C C . GLU A 1 459 ? -31.102 -10.535 21.172 1.00 77.44 459 GLU A C 1
ATOM 3370 O O . GLU A 1 459 ? -30.928 -9.756 22.109 1.00 77.44 459 GLU A O 1
ATOM 3375 N N . LEU A 1 460 ? -30.167 -10.735 20.241 1.00 83.50 460 LEU A N 1
ATOM 3376 C CA . LEU A 1 460 ? -28.885 -10.028 20.249 1.00 83.50 460 LEU A CA 1
ATOM 3377 C C . LEU A 1 460 ? -29.070 -8.519 20.018 1.00 83.50 460 LEU A C 1
ATOM 3379 O O . LEU A 1 460 ? -29.922 -8.126 19.217 1.00 83.50 460 LEU A O 1
ATOM 3383 N N . PRO A 1 461 ? -28.246 -7.657 20.645 1.00 83.12 461 PRO A N 1
ATOM 3384 C CA . PRO A 1 461 ? -28.204 -6.249 20.268 1.00 83.12 461 PRO A CA 1
ATOM 3385 C C . PRO A 1 461 ? -27.740 -6.090 18.813 1.00 83.12 461 PRO A C 1
ATOM 3387 O O . PRO A 1 461 ? -27.179 -7.002 18.208 1.00 83.12 461 PRO A O 1
ATOM 3390 N N . ALA A 1 462 ? -27.947 -4.908 18.236 1.00 80.62 462 ALA A N 1
ATOM 3391 C CA . ALA A 1 462 ? -27.516 -4.614 16.875 1.00 80.62 462 ALA A CA 1
ATOM 3392 C C . ALA A 1 462 ? -25.980 -4.512 16.788 1.00 80.62 462 ALA A C 1
ATOM 3394 O O . ALA A 1 462 ? -25.389 -3.451 16.975 1.00 80.62 462 ALA A O 1
ATOM 3395 N N . LEU A 1 463 ? -25.334 -5.633 16.466 1.00 79.69 463 LEU A N 1
ATOM 3396 C CA . LEU A 1 463 ? -23.875 -5.775 16.380 1.00 79.69 463 LEU A CA 1
ATOM 3397 C C . LEU A 1 463 ? -23.263 -5.226 15.073 1.00 79.69 463 LEU A C 1
ATOM 3399 O O . LEU A 1 463 ? -22.074 -5.411 14.831 1.00 79.69 463 LEU A O 1
ATOM 3403 N N . ASN A 1 464 ? -24.056 -4.598 14.201 1.00 72.00 464 ASN A N 1
ATOM 3404 C CA . ASN A 1 464 ? -23.681 -4.269 12.819 1.00 72.00 464 ASN A CA 1
ATOM 3405 C C . ASN A 1 464 ? -24.091 -2.856 12.348 1.00 72.00 464 ASN A C 1
ATOM 3407 O O . ASN A 1 464 ? -23.931 -2.561 11.166 1.00 72.00 464 ASN A O 1
ATOM 3411 N N . GLY A 1 465 ? -24.637 -2.000 13.223 1.00 68.69 465 GLY A N 1
ATOM 3412 C CA . GLY A 1 465 ? -25.325 -0.766 12.802 1.00 68.69 465 GLY A CA 1
ATOM 3413 C C . GLY A 1 465 ? -24.888 0.540 13.471 1.00 68.69 465 GLY A C 1
ATOM 3414 O O . GLY A 1 465 ? -25.566 1.550 13.284 1.00 68.69 465 GLY A O 1
ATOM 3415 N N . ALA A 1 466 ? -23.827 0.545 14.290 1.00 73.81 466 ALA A N 1
ATOM 3416 C CA . ALA A 1 466 ? -23.426 1.718 15.089 1.00 73.81 466 ALA A CA 1
ATOM 3417 C C . ALA A 1 466 ? -24.562 2.328 15.939 1.00 73.81 466 ALA A C 1
ATOM 3419 O O . ALA A 1 466 ? -24.553 3.514 16.272 1.00 73.81 466 ALA A O 1
ATOM 3420 N N . THR A 1 467 ? -25.574 1.536 16.284 1.00 83.06 467 THR A N 1
ATOM 3421 C CA . THR A 1 467 ? -26.678 1.968 17.147 1.00 83.06 467 THR A CA 1
ATOM 3422 C C . THR A 1 467 ? -26.368 1.652 18.602 1.00 83.06 467 THR A C 1
ATOM 3424 O O . THR A 1 467 ? -26.667 2.458 19.482 1.00 83.06 467 THR A O 1
ATOM 3427 N N . SER A 1 468 ? -25.743 0.503 18.866 1.00 89.19 468 SER A N 1
ATOM 3428 C CA . SER A 1 468 ? -25.535 -0.002 20.220 1.00 89.19 468 SER A CA 1
ATOM 3429 C C . SER A 1 468 ? -24.439 0.749 20.975 1.00 89.19 468 SER A C 1
ATOM 3431 O O . SER A 1 468 ? -23.285 0.758 20.552 1.00 89.19 468 SER A O 1
ATOM 3433 N N . TYR A 1 469 ? -24.796 1.345 22.112 1.00 92.50 469 TYR A N 1
ATOM 3434 C CA . TYR A 1 469 ? -23.862 1.790 23.144 1.00 92.50 469 TYR A CA 1
ATOM 3435 C C . TYR A 1 469 ? -23.783 0.708 24.220 1.00 92.50 469 TYR A C 1
ATOM 3437 O O . TYR A 1 469 ? -24.799 0.357 24.823 1.00 92.50 469 TYR A O 1
ATOM 3445 N N . VAL A 1 470 ? -22.599 0.134 24.412 1.00 92.69 470 VAL A N 1
ATOM 3446 C CA . VAL A 1 470 ? -22.423 -1.050 25.255 1.00 92.69 470 VAL A CA 1
ATOM 3447 C C . VAL A 1 470 ? -21.975 -0.652 26.648 1.00 92.69 470 VAL A C 1
ATOM 3449 O O . VAL A 1 470 ? -20.949 -0.007 26.799 1.00 92.69 470 VAL A O 1
ATOM 3452 N N . THR A 1 471 ? -22.697 -1.096 27.671 1.00 92.62 471 THR A N 1
ATOM 3453 C CA . THR A 1 471 ? -22.275 -0.993 29.069 1.00 92.62 471 THR A CA 1
ATOM 3454 C C . THR A 1 471 ? -21.844 -2.360 29.592 1.00 92.62 471 THR A C 1
ATOM 3456 O O . THR A 1 471 ? -22.630 -3.303 29.546 1.00 92.62 471 THR A O 1
ATOM 3459 N N . VAL A 1 472 ? -20.635 -2.487 30.134 1.00 90.06 472 VAL A N 1
ATOM 3460 C CA . VAL A 1 472 ? -20.225 -3.685 30.889 1.00 90.06 472 VAL A CA 1
ATOM 3461 C C . VAL A 1 472 ? -20.793 -3.578 32.304 1.00 90.06 472 VAL A C 1
ATOM 3463 O O . VAL A 1 472 ? -20.590 -2.565 32.970 1.00 90.06 472 VAL A O 1
ATOM 3466 N N . ALA A 1 473 ? -21.561 -4.573 32.749 1.00 83.00 473 ALA A N 1
ATOM 3467 C CA . ALA A 1 473 ? -22.263 -4.540 34.032 1.00 83.00 473 ALA A CA 1
ATOM 3468 C C . ALA A 1 473 ? -21.345 -4.770 35.245 1.00 83.00 473 ALA A C 1
ATOM 3470 O O . ALA A 1 473 ? -20.385 -5.527 35.175 1.00 83.00 473 ALA A O 1
ATOM 3471 N N . GLU A 1 474 ? -21.734 -4.209 36.396 1.00 75.19 474 GLU A N 1
ATOM 3472 C CA . GLU A 1 474 ? -21.070 -4.397 37.702 1.00 75.19 474 GLU A CA 1
ATOM 3473 C C . GLU A 1 474 ? -21.035 -5.851 38.188 1.00 75.19 474 GLU A C 1
ATOM 3475 O O . GLU A 1 474 ? -20.167 -6.217 38.970 1.00 75.19 474 GLU A O 1
ATOM 3480 N N . SER A 1 475 ? -21.987 -6.681 37.757 1.00 67.75 475 SER A N 1
ATOM 3481 C CA . SER A 1 475 ? -22.060 -8.091 38.155 1.00 67.75 475 SER A CA 1
ATOM 3482 C C . SER A 1 475 ? -21.148 -9.006 37.338 1.00 67.75 475 SER A C 1
ATOM 3484 O O . SER A 1 475 ? -21.169 -10.218 37.551 1.00 67.75 475 SER A O 1
ATOM 3486 N N . ALA A 1 476 ? -20.428 -8.465 36.354 1.00 68.00 476 ALA A N 1
ATOM 3487 C CA . ALA A 1 476 ? -19.462 -9.232 35.590 1.00 68.00 476 ALA A CA 1
ATOM 3488 C C . ALA A 1 476 ? -18.260 -9.559 36.500 1.00 68.00 476 ALA A C 1
ATOM 3490 O O . ALA A 1 476 ? -17.905 -8.769 37.372 1.00 68.00 476 ALA A O 1
ATOM 3491 N N . ALA A 1 477 ? -17.662 -10.741 36.354 1.00 68.25 477 ALA A N 1
ATOM 3492 C CA . ALA A 1 477 ? -16.462 -11.072 37.121 1.00 68.25 477 ALA A CA 1
ATOM 3493 C C . ALA A 1 477 ? -15.318 -10.116 36.742 1.00 68.25 477 ALA A C 1
ATOM 3495 O O . ALA A 1 477 ? -15.257 -9.670 35.589 1.00 68.25 477 ALA A O 1
ATOM 3496 N N . ASP A 1 478 ? -14.402 -9.845 37.677 1.00 67.06 478 ASP A N 1
ATOM 3497 C CA . ASP A 1 478 ? -13.118 -9.232 37.329 1.00 67.06 478 ASP A CA 1
ATOM 3498 C C . ASP A 1 478 ? -12.471 -10.049 36.194 1.00 67.06 478 ASP A C 1
ATOM 3500 O O . ASP A 1 478 ? -12.481 -11.282 36.223 1.00 67.06 478 ASP A O 1
ATOM 3504 N N . ASP A 1 479 ? -11.976 -9.350 35.170 1.00 69.00 479 ASP A N 1
ATOM 3505 C CA . ASP A 1 479 ? -11.407 -9.897 33.929 1.00 69.00 479 ASP A CA 1
ATOM 3506 C C . ASP A 1 479 ? -12.416 -10.538 32.959 1.00 69.00 479 ASP A C 1
ATOM 3508 O O . ASP A 1 479 ? -12.092 -11.462 32.204 1.00 69.00 479 ASP A O 1
ATOM 3512 N N . SER A 1 480 ? -13.645 -10.018 32.920 1.00 82.44 480 SER A N 1
ATOM 3513 C CA . SER A 1 480 ? -14.637 -10.435 31.923 1.00 82.44 480 SER A CA 1
ATOM 3514 C C . SER A 1 480 ? -14.132 -10.224 30.493 1.00 82.44 480 SER A C 1
ATOM 3516 O O . SER A 1 480 ? -13.582 -9.174 30.154 1.00 82.44 480 SER A O 1
ATOM 3518 N N . VAL A 1 481 ? -14.341 -11.236 29.645 1.00 90.81 481 VAL A N 1
ATOM 3519 C CA . VAL A 1 481 ? -13.839 -11.259 28.267 1.00 90.81 481 VAL A CA 1
ATOM 3520 C C . VAL A 1 481 ? -14.995 -11.205 27.283 1.00 90.81 481 VAL A C 1
ATOM 3522 O O . VAL A 1 481 ? -15.820 -12.120 27.235 1.00 90.81 481 VAL A O 1
ATOM 3525 N N . MET A 1 482 ? -15.026 -10.160 26.459 1.00 93.44 482 MET A N 1
ATOM 3526 C CA . MET A 1 482 ? -15.874 -10.118 25.270 1.00 93.44 482 MET A CA 1
ATOM 3527 C C . MET A 1 482 ? -15.091 -10.660 24.078 1.00 93.44 482 MET A C 1
ATOM 3529 O O . MET A 1 482 ? -14.134 -10.036 23.616 1.00 93.44 482 MET A O 1
ATOM 3533 N N . HIS A 1 483 ? -15.505 -11.824 23.587 1.00 93.94 483 HIS A N 1
ATOM 3534 C CA . HIS A 1 483 ? -14.872 -12.488 22.457 1.00 93.94 483 HIS A CA 1
ATOM 3535 C C . HIS A 1 483 ? -15.609 -12.172 21.148 1.00 93.94 483 HIS A C 1
ATOM 3537 O O . HIS A 1 483 ? -16.820 -12.387 21.040 1.00 93.94 483 HIS A O 1
ATOM 3543 N N . LEU A 1 484 ? -14.875 -11.654 20.164 1.00 92.31 484 LEU A N 1
ATOM 3544 C CA . LEU A 1 484 ? -15.364 -11.308 18.833 1.00 92.31 484 LEU A CA 1
ATOM 3545 C C . LEU A 1 484 ? -15.096 -12.469 17.866 1.00 92.31 484 LEU A C 1
ATOM 3547 O O . LEU A 1 484 ? -13.973 -12.647 17.401 1.00 92.31 484 LEU A O 1
ATOM 3551 N N . ASP A 1 485 ? -16.148 -13.212 17.534 1.00 86.81 485 ASP A N 1
ATOM 3552 C CA . ASP A 1 485 ? -16.158 -14.270 16.504 1.00 86.81 485 ASP A CA 1
ATOM 3553 C C . ASP A 1 485 ? -16.595 -13.745 15.121 1.00 86.81 485 ASP A C 1
ATOM 3555 O O . ASP A 1 485 ? -16.866 -14.496 14.183 1.00 86.81 485 ASP A O 1
ATOM 3559 N N . ARG A 1 486 ? -16.746 -12.422 15.022 1.00 81.12 486 ARG A N 1
ATOM 3560 C CA . ARG A 1 486 ? -17.092 -11.662 13.822 1.00 81.12 486 ARG A CA 1
ATOM 3561 C C . ARG A 1 486 ? -16.735 -10.197 14.021 1.00 81.12 486 ARG A C 1
ATOM 3563 O O . ARG A 1 486 ? -16.455 -9.759 15.134 1.00 81.12 486 ARG A O 1
ATOM 3570 N N . ILE A 1 487 ? -16.837 -9.410 12.955 1.00 83.50 487 ILE A N 1
ATOM 3571 C CA . ILE A 1 487 ? -16.725 -7.952 13.048 1.00 83.50 487 ILE A CA 1
ATOM 3572 C C . ILE A 1 487 ? -17.938 -7.388 13.775 1.00 83.50 487 ILE A C 1
ATOM 3574 O O . ILE A 1 487 ? -19.068 -7.640 13.361 1.00 83.50 487 ILE A O 1
ATOM 3578 N N . VAL A 1 488 ? -17.716 -6.591 14.817 1.00 86.69 488 VAL A N 1
ATOM 3579 C CA . VAL A 1 488 ? -18.787 -5.989 15.619 1.00 86.69 488 VAL A CA 1
ATOM 3580 C C . VAL A 1 488 ? -18.672 -4.477 15.599 1.00 86.69 488 VAL A C 1
ATOM 3582 O O . VAL A 1 488 ? -17.592 -3.947 15.825 1.00 86.69 488 VAL A O 1
ATOM 3585 N N . TRP A 1 489 ? -19.782 -3.774 15.376 1.00 86.69 489 TRP A N 1
ATOM 3586 C CA . TRP A 1 489 ? -19.807 -2.315 15.330 1.00 86.69 489 TRP A CA 1
ATOM 3587 C C . TRP A 1 489 ? -20.697 -1.710 16.410 1.00 86.69 489 TRP A C 1
ATOM 3589 O O . TRP A 1 489 ? -21.926 -1.809 16.357 1.00 86.69 489 TRP A O 1
ATOM 3599 N N . PHE A 1 490 ? -20.058 -1.025 17.357 1.00 90.19 490 PHE A N 1
ATOM 3600 C CA . PHE A 1 490 ? -20.714 -0.276 18.419 1.00 90.19 490 PHE A CA 1
ATOM 3601 C C . PHE A 1 490 ? -20.607 1.226 18.194 1.00 90.19 490 PHE A C 1
ATOM 3603 O O . PHE A 1 490 ? -19.629 1.740 17.652 1.00 90.19 490 PHE A O 1
ATOM 3610 N N . LYS A 1 491 ? -21.615 1.950 18.678 1.00 90.44 491 LYS A N 1
ATOM 3611 C CA . LYS A 1 491 ? -21.587 3.409 18.748 1.00 90.44 491 LYS A CA 1
ATOM 3612 C C . LYS A 1 491 ? -20.561 3.906 19.766 1.00 90.44 491 LYS A C 1
ATOM 3614 O O . LYS A 1 491 ? -19.943 4.941 19.551 1.00 90.44 491 LYS A O 1
ATOM 3619 N N . GLY A 1 492 ? -20.410 3.168 20.863 1.00 93.06 492 GLY A N 1
ATOM 3620 C CA . GLY A 1 492 ? -19.424 3.386 21.916 1.00 93.06 492 GLY A CA 1
ATOM 3621 C C . GLY A 1 492 ? -19.533 2.318 23.003 1.00 93.06 492 GLY A C 1
ATOM 3622 O O . GLY A 1 492 ? -20.441 1.480 22.965 1.00 93.06 492 GLY A O 1
ATOM 3623 N N . MET A 1 493 ? -18.607 2.345 23.954 1.00 93.81 493 MET A N 1
ATOM 3624 C CA . MET A 1 493 ? -18.504 1.372 25.039 1.00 93.81 493 MET A CA 1
ATOM 3625 C C . MET A 1 493 ? -18.181 2.062 26.369 1.00 93.81 493 MET A C 1
ATOM 3627 O O . MET A 1 493 ? -17.336 2.946 26.418 1.00 93.81 493 MET A O 1
ATOM 3631 N N . ASP A 1 494 ? -18.831 1.632 27.446 1.00 92.31 494 ASP A N 1
ATOM 3632 C CA . ASP A 1 494 ? -18.641 2.096 28.821 1.00 92.31 494 ASP A CA 1
ATOM 3633 C C . ASP A 1 494 ? -18.452 0.905 29.751 1.00 92.31 494 ASP A C 1
ATOM 3635 O O . ASP A 1 494 ? -19.300 0.013 29.840 1.00 92.31 494 ASP A O 1
ATOM 3639 N N . VAL A 1 495 ? -17.326 0.873 30.441 1.00 87.12 495 VAL A N 1
ATOM 3640 C CA . VAL A 1 495 ? -16.941 -0.240 31.297 1.00 87.12 495 VAL A CA 1
ATOM 3641 C C . VAL A 1 495 ? -17.115 0.216 32.741 1.00 87.12 495 VAL A C 1
ATOM 3643 O O . VAL A 1 495 ? -16.402 1.100 33.214 1.00 87.12 495 VAL A O 1
ATOM 3646 N N . LYS A 1 496 ? -18.087 -0.373 33.446 1.00 81.88 496 LYS A N 1
ATOM 3647 C CA . LYS A 1 496 ? -18.334 -0.124 34.880 1.00 81.88 496 LYS A CA 1
ATOM 3648 C C . LYS A 1 496 ? -17.358 -0.958 35.743 1.00 81.88 496 LYS A C 1
ATOM 3650 O O . LYS A 1 496 ? -16.618 -1.730 35.152 1.00 81.88 496 LYS A O 1
ATOM 3655 N N . PRO A 1 497 ? -17.265 -0.775 37.083 1.00 76.94 497 PRO A N 1
ATOM 3656 C CA . PRO A 1 497 ? -16.058 -0.898 37.926 1.00 76.94 497 PRO A CA 1
ATOM 3657 C C . PRO A 1 497 ? -15.474 -2.313 38.113 1.00 76.94 497 PRO A C 1
ATOM 3659 O O . PRO A 1 497 ? -15.210 -2.735 39.235 1.00 76.94 497 PRO A O 1
ATOM 3662 N N . VAL A 1 498 ? -15.211 -3.011 37.014 1.00 80.38 498 VAL A N 1
ATOM 3663 C CA . VAL A 1 498 ? -14.600 -4.337 36.923 1.00 80.38 498 VAL A CA 1
ATOM 3664 C C . VAL A 1 498 ? -13.455 -4.299 35.911 1.00 80.38 498 VAL A C 1
ATOM 3666 O O . VAL A 1 498 ? -13.438 -3.454 35.009 1.00 80.38 498 VAL A O 1
ATOM 3669 N N . GLY A 1 499 ? -12.495 -5.213 36.043 1.00 83.31 499 GLY A N 1
ATOM 3670 C CA . GLY A 1 499 ? -11.530 -5.477 34.973 1.00 83.31 499 GLY A CA 1
ATOM 3671 C C . GLY A 1 499 ? -12.226 -6.063 33.737 1.00 83.31 499 GLY A C 1
ATOM 3672 O O . GLY A 1 499 ? -13.104 -6.916 33.870 1.00 83.31 499 GLY A O 1
ATOM 3673 N N . PHE A 1 500 ? -11.856 -5.622 32.532 1.00 90.12 500 PHE A N 1
ATOM 3674 C CA . PHE A 1 500 ? -12.472 -6.105 31.288 1.00 90.12 500 PHE A CA 1
ATOM 3675 C C . PHE A 1 500 ? -11.472 -6.171 30.139 1.00 90.12 500 PHE A C 1
ATOM 3677 O O . PHE A 1 500 ? -10.564 -5.345 30.035 1.00 90.12 500 PHE A O 1
ATOM 3684 N N . GLN A 1 501 ? -11.673 -7.120 29.227 1.00 92.56 501 GLN A N 1
ATOM 3685 C CA . GLN A 1 501 ? -10.888 -7.200 28.004 1.00 92.56 501 GLN A CA 1
ATOM 3686 C C . GLN A 1 501 ? -11.691 -7.651 26.783 1.00 92.56 501 GLN A C 1
ATOM 3688 O O . GLN A 1 501 ? -12.658 -8.406 26.886 1.00 92.56 501 GLN A O 1
ATOM 3693 N N . THR A 1 502 ? -11.248 -7.217 25.605 1.00 94.62 502 THR A N 1
ATOM 3694 C CA . THR A 1 502 ? -11.731 -7.725 24.315 1.00 94.62 502 THR A CA 1
ATOM 3695 C C . THR A 1 502 ? -10.737 -8.721 23.734 1.00 94.62 502 THR A C 1
ATOM 3697 O O . THR A 1 502 ? -9.533 -8.542 23.881 1.00 94.62 502 THR A O 1
ATOM 3700 N N . THR A 1 503 ? -11.217 -9.762 23.059 1.00 94.75 503 THR A N 1
ATOM 3701 C CA . THR A 1 503 ? -10.397 -10.680 22.246 1.00 94.75 503 THR A CA 1
ATOM 3702 C C . THR A 1 503 ? -11.109 -10.954 20.929 1.00 94.75 503 THR A C 1
ATOM 3704 O O . THR A 1 503 ? -12.321 -10.781 20.852 1.00 94.75 503 THR A O 1
ATOM 3707 N N . ALA A 1 504 ? -10.393 -11.369 19.887 1.00 91.88 504 ALA A N 1
ATOM 3708 C CA . ALA A 1 504 ? -10.991 -11.622 18.579 1.00 91.88 504 ALA A CA 1
ATOM 3709 C C . ALA A 1 504 ? -10.375 -12.844 17.898 1.00 91.88 504 ALA A C 1
ATOM 3711 O O . ALA A 1 504 ? -9.180 -13.102 18.055 1.00 91.88 504 ALA A O 1
ATOM 3712 N N . ASP A 1 505 ? -11.190 -13.553 17.120 1.00 86.00 505 ASP A N 1
ATOM 3713 C CA . ASP A 1 505 ? -10.705 -14.511 16.130 1.00 86.00 505 ASP A CA 1
ATOM 3714 C C . ASP A 1 505 ? -9.927 -13.795 15.014 1.00 86.00 505 ASP A C 1
ATOM 3716 O O . ASP A 1 505 ? -10.056 -12.585 14.799 1.00 86.00 505 ASP A O 1
ATOM 3720 N N . ALA A 1 506 ? -9.102 -14.545 14.280 1.00 78.19 506 ALA A N 1
ATOM 3721 C CA . ALA A 1 506 ? -8.333 -13.996 13.168 1.00 78.19 506 ALA A CA 1
ATOM 3722 C C . ALA A 1 506 ? -9.261 -13.324 12.138 1.00 78.19 506 ALA A C 1
ATOM 3724 O O . ALA A 1 506 ? -10.223 -13.922 11.666 1.00 78.19 506 ALA A O 1
ATOM 3725 N N . GLY A 1 507 ? -8.970 -12.064 11.800 1.00 71.44 507 GLY A N 1
ATOM 3726 C CA . GLY A 1 507 ? -9.768 -11.281 10.852 1.00 71.44 507 GLY A CA 1
ATOM 3727 C C . GLY A 1 507 ? -11.066 -10.683 11.412 1.00 71.44 507 GLY A C 1
ATOM 3728 O O . GLY A 1 507 ? -11.789 -10.011 10.676 1.00 71.44 507 GLY A O 1
ATOM 3729 N N . CYS A 1 508 ? -11.358 -10.877 12.701 1.00 82.19 508 CYS A N 1
ATOM 3730 C CA . CYS A 1 508 ? -12.455 -10.205 13.394 1.00 82.19 508 CYS A CA 1
ATOM 3731 C C . CYS A 1 508 ? -11.970 -8.905 14.049 1.00 82.19 508 CYS A C 1
ATOM 3733 O O . CYS A 1 508 ? -10.855 -8.826 14.564 1.00 82.19 508 CYS A O 1
ATOM 3735 N N . GLU A 1 509 ? -12.815 -7.872 14.036 1.00 86.31 509 GLU A N 1
ATOM 3736 C CA . GLU A 1 509 ? -12.456 -6.533 14.517 1.00 86.31 509 GLU A CA 1
ATOM 3737 C C . GLU A 1 509 ? -13.601 -5.880 15.304 1.00 86.31 509 GLU A C 1
ATOM 3739 O O . GLU A 1 509 ? -14.782 -6.088 15.009 1.00 86.31 509 GLU A O 1
ATOM 3744 N N . LEU A 1 510 ? -13.248 -5.035 16.274 1.00 90.38 510 LEU A N 1
ATOM 3745 C CA . LEU A 1 510 ? -14.175 -4.137 16.961 1.00 90.38 510 LEU A CA 1
ATOM 3746 C C . LEU A 1 510 ? -14.211 -2.787 16.253 1.00 90.38 510 LEU A C 1
ATOM 3748 O O . LEU A 1 510 ? -13.183 -2.139 16.100 1.00 90.38 510 LEU A O 1
ATOM 3752 N N . TRP A 1 511 ? -15.381 -2.303 15.870 1.00 89.00 511 TRP A N 1
ATOM 3753 C CA . TRP A 1 511 ? -15.547 -0.960 15.332 1.00 89.00 511 TRP A CA 1
ATOM 3754 C C . TRP A 1 511 ? -16.201 -0.055 16.373 1.00 89.00 511 TRP A C 1
ATOM 3756 O O . TRP A 1 511 ? -17.261 -0.387 16.909 1.00 89.00 511 TRP A O 1
ATOM 3766 N N . LEU A 1 512 ? -15.573 1.090 16.643 1.00 89.50 512 LEU A N 1
ATOM 3767 C CA . LEU A 1 512 ? -16.034 2.089 17.606 1.00 89.50 512 LEU A CA 1
ATOM 3768 C C . LEU A 1 512 ? -16.419 3.391 16.899 1.00 89.50 512 LEU A C 1
ATOM 3770 O O . LEU A 1 512 ? -15.602 4.017 16.213 1.00 89.50 512 LEU A O 1
ATOM 3774 N N . GLY A 1 513 ? -17.677 3.781 17.090 1.00 88.00 513 GLY A N 1
ATOM 3775 C CA . GLY A 1 513 ? -18.257 5.034 16.618 1.00 88.00 513 GLY A CA 1
ATOM 3776 C C . GLY A 1 513 ? -17.995 6.240 17.523 1.00 88.00 513 GLY A C 1
ATOM 3777 O O . GLY A 1 513 ? -17.080 6.264 18.343 1.00 88.00 513 GLY A O 1
ATOM 3778 N N . SER A 1 514 ? -18.822 7.264 17.344 1.00 88.12 514 SER A N 1
ATOM 3779 C CA . SER A 1 514 ? -18.654 8.620 17.872 1.00 88.12 514 SER A CA 1
ATOM 3780 C C . SER A 1 514 ? -18.735 8.744 19.390 1.00 88.12 514 SER A C 1
ATOM 3782 O O . SER A 1 514 ? -18.260 9.735 19.938 1.00 88.12 514 SER A O 1
ATOM 3784 N N . LEU A 1 515 ? -19.329 7.767 20.085 1.00 91.50 515 LEU A N 1
ATOM 3785 C CA . LEU A 1 515 ? -19.436 7.792 21.547 1.00 91.50 515 LEU A CA 1
ATOM 3786 C C . LEU A 1 515 ? -18.207 7.207 22.247 1.00 91.50 515 LEU A C 1
ATOM 3788 O O . LEU A 1 515 ? -18.126 7.290 23.469 1.00 91.50 515 LEU A O 1
ATOM 3792 N N . GLY A 1 516 ? -17.257 6.652 21.495 1.00 92.00 516 GLY A N 1
ATOM 3793 C CA . GLY A 1 516 ? -15.942 6.311 22.013 1.00 92.00 516 GLY A CA 1
ATOM 3794 C C . GLY A 1 516 ? -15.929 5.234 23.090 1.00 92.00 516 GLY A C 1
ATOM 3795 O O . GLY A 1 516 ? -16.718 4.287 23.062 1.00 92.00 516 GLY A O 1
ATOM 3796 N N . LEU A 1 517 ? -14.978 5.365 24.010 1.00 93.75 517 LEU A N 1
ATOM 3797 C CA . LEU A 1 517 ? -14.688 4.393 25.060 1.00 93.75 517 LEU A CA 1
ATOM 3798 C C . LEU A 1 517 ? -14.640 5.096 26.418 1.00 93.75 517 LEU A C 1
ATOM 3800 O O . LEU A 1 517 ? -13.963 6.106 26.561 1.00 93.75 517 LEU A O 1
ATOM 3804 N N . ALA A 1 518 ? -15.279 4.536 27.437 1.00 93.06 518 ALA A N 1
ATOM 3805 C CA . ALA A 1 518 ? -15.120 4.948 28.825 1.00 93.06 518 ALA A CA 1
ATOM 3806 C C . ALA A 1 518 ? -14.684 3.754 29.683 1.00 93.06 518 ALA A C 1
ATOM 3808 O O . ALA A 1 518 ? -15.242 2.662 29.562 1.00 93.06 518 ALA A O 1
ATOM 3809 N N . THR A 1 519 ? -13.677 3.951 30.537 1.00 90.81 519 THR A N 1
ATOM 3810 C CA . THR A 1 519 ? -13.160 2.919 31.450 1.00 90.81 519 THR A CA 1
ATOM 3811 C C . THR A 1 519 ? -13.400 3.303 32.913 1.00 90.81 519 THR A C 1
ATOM 3813 O O . THR A 1 519 ? -13.480 4.495 33.235 1.00 90.81 519 THR A O 1
ATOM 3816 N N . PRO A 1 520 ? -13.444 2.330 33.840 1.00 84.56 520 PRO A N 1
ATOM 3817 C CA . PRO A 1 520 ? -13.696 2.617 35.240 1.00 84.56 520 PRO A CA 1
ATOM 3818 C C . PRO A 1 520 ? -12.453 3.184 35.933 1.00 84.56 520 PRO A C 1
ATOM 3820 O O . PRO A 1 520 ? -11.325 3.073 35.447 1.00 84.56 520 PRO A O 1
ATOM 3823 N N . ALA A 1 521 ? -12.661 3.783 37.106 1.00 89.00 521 ALA A N 1
ATOM 3824 C CA . ALA A 1 521 ? -11.573 4.201 37.984 1.00 89.00 521 ALA A CA 1
ATOM 3825 C C . ALA A 1 521 ? -10.849 2.987 38.589 1.00 89.00 521 ALA A C 1
ATOM 3827 O O . ALA A 1 521 ? -11.485 1.986 38.909 1.00 89.00 521 ALA A O 1
ATOM 3828 N N . ALA A 1 522 ? -9.531 3.108 38.775 1.00 88.25 522 ALA A N 1
ATOM 3829 C CA . ALA A 1 522 ? -8.650 2.135 39.430 1.00 88.25 522 ALA A CA 1
ATOM 3830 C C . ALA A 1 522 ? -8.662 0.701 38.855 1.00 88.25 522 ALA A C 1
ATOM 3832 O O . ALA A 1 522 ? -8.155 -0.215 39.497 1.00 88.25 522 ALA A O 1
ATOM 3833 N N . GLN A 1 523 ? -9.208 0.506 37.652 1.00 90.38 523 GLN A N 1
ATOM 3834 C CA . GLN A 1 523 ? -9.329 -0.794 36.989 1.00 90.38 523 GLN A CA 1
ATOM 3835 C C . GLN A 1 523 ? -8.588 -0.822 35.650 1.00 90.38 523 GLN A C 1
ATOM 3837 O O . GLN A 1 523 ? -8.253 0.224 35.085 1.00 90.38 523 GLN A O 1
ATOM 3842 N N . THR A 1 524 ? -8.331 -2.030 35.141 1.00 90.31 524 THR A N 1
ATOM 3843 C CA . THR A 1 524 ? -7.718 -2.243 33.820 1.00 90.31 524 THR A CA 1
ATOM 3844 C C . THR A 1 524 ? -8.781 -2.574 32.772 1.00 90.31 524 THR A C 1
ATOM 3846 O O . THR A 1 524 ? -9.582 -3.486 32.964 1.00 90.31 524 THR A O 1
ATOM 3849 N N . PHE A 1 525 ? -8.737 -1.875 31.639 1.00 92.56 525 PHE A N 1
ATOM 3850 C CA . PHE A 1 525 ? -9.419 -2.261 30.407 1.00 92.56 525 PHE A CA 1
ATOM 3851 C C . PHE A 1 525 ? -8.385 -2.603 29.332 1.00 92.56 525 PHE A C 1
ATOM 3853 O O . PHE A 1 525 ? -7.550 -1.759 28.997 1.00 92.56 525 PHE A O 1
ATOM 3860 N N . SER A 1 526 ? -8.454 -3.813 28.777 1.00 93.50 526 SER A N 1
ATOM 3861 C CA . SER A 1 526 ? -7.525 -4.277 27.742 1.00 93.50 526 SER A CA 1
ATOM 3862 C C . SER A 1 526 ? -8.223 -4.465 26.400 1.00 93.50 526 SER A C 1
ATOM 3864 O O . SER A 1 526 ? -9.084 -5.326 26.227 1.00 93.50 526 SER A O 1
ATOM 3866 N N . LEU A 1 527 ? -7.814 -3.676 25.417 1.00 93.25 527 LEU A N 1
ATOM 3867 C CA . LEU A 1 527 ? -8.263 -3.772 24.041 1.00 93.25 527 LEU A CA 1
ATOM 3868 C C . LEU A 1 527 ? -7.349 -4.738 23.270 1.00 93.25 527 LEU A C 1
ATOM 3870 O O . LEU A 1 527 ? -6.399 -4.301 22.620 1.00 93.25 527 LEU A O 1
ATOM 3874 N N . ASN A 1 528 ? -7.609 -6.048 23.374 1.00 93.94 528 ASN A N 1
ATOM 3875 C CA . ASN A 1 528 ? -6.813 -7.085 22.693 1.00 93.94 528 ASN A CA 1
ATOM 3876 C C . ASN A 1 528 ? -7.469 -7.602 21.400 1.00 93.94 528 ASN A C 1
ATOM 3878 O O . ASN A 1 528 ? -6.923 -8.486 20.744 1.00 93.94 528 ASN A O 1
ATOM 3882 N N . ALA A 1 529 ? -8.619 -7.052 21.006 1.00 92.06 529 ALA A N 1
ATOM 3883 C CA . ALA A 1 529 ? -9.169 -7.211 19.663 1.00 92.06 529 ALA A CA 1
ATOM 3884 C C . ALA A 1 529 ? -8.690 -6.073 18.739 1.00 92.06 529 ALA A C 1
ATOM 3886 O O . ALA A 1 529 ? -8.715 -4.911 19.171 1.00 92.06 529 ALA A O 1
ATOM 3887 N N . PRO A 1 530 ? -8.313 -6.350 17.472 1.00 90.50 530 PRO A N 1
ATOM 3888 C CA . PRO A 1 530 ? -8.049 -5.295 16.498 1.00 90.50 530 PRO A CA 1
ATOM 3889 C C . PRO A 1 530 ? -9.240 -4.338 16.423 1.00 90.50 530 PRO A C 1
ATOM 3891 O O . PRO A 1 530 ? -10.392 -4.775 16.366 1.00 90.50 530 PRO A O 1
ATOM 3894 N N . THR A 1 531 ? -8.972 -3.036 16.485 1.00 89.12 531 THR A N 1
ATOM 3895 C CA . THR A 1 531 ? -10.023 -2.027 16.647 1.00 89.12 531 THR A CA 1
ATOM 3896 C C . 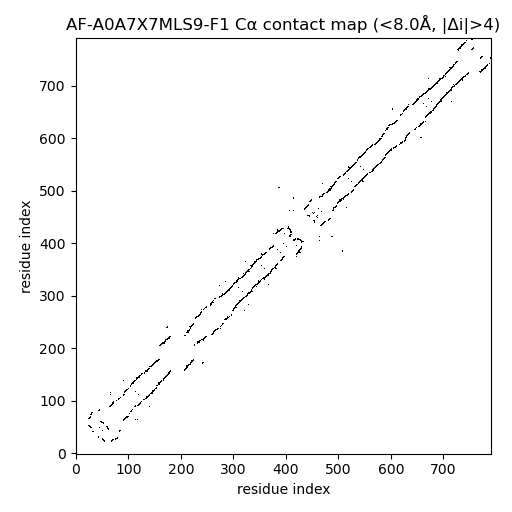THR A 1 531 ? -9.976 -0.973 15.557 1.00 89.12 531 THR A C 1
ATOM 3898 O O . THR A 1 531 ? -8.913 -0.508 15.154 1.00 89.12 531 THR A O 1
ATOM 3901 N N . ARG A 1 532 ? -11.150 -0.556 15.092 1.00 86.50 532 ARG A N 1
ATOM 3902 C CA . ARG A 1 532 ? -11.307 0.444 14.046 1.00 86.50 532 ARG A CA 1
ATOM 3903 C C . ARG A 1 532 ? -12.176 1.604 14.495 1.00 86.50 532 ARG A C 1
ATOM 3905 O O . ARG A 1 532 ? -13.308 1.414 14.930 1.00 86.50 532 ARG A O 1
ATOM 3912 N N . LEU A 1 533 ? -11.667 2.818 14.339 1.00 86.50 533 LEU A N 1
ATOM 3913 C CA . LEU A 1 533 ? -12.388 4.040 14.676 1.00 86.50 533 LEU A CA 1
ATOM 3914 C C . LEU A 1 533 ? -13.146 4.541 13.449 1.00 86.50 533 LEU A C 1
ATOM 3916 O O . LEU A 1 533 ? -12.545 4.831 12.408 1.00 86.50 533 LEU A O 1
ATOM 3920 N N . THR A 1 534 ? -14.471 4.622 13.564 1.00 81.50 534 THR A N 1
ATOM 3921 C CA . THR A 1 534 ? -15.358 4.965 12.441 1.00 81.50 534 THR A CA 1
ATOM 3922 C C . THR A 1 534 ? -15.798 6.427 12.433 1.00 81.50 534 THR A C 1
ATOM 3924 O O . THR A 1 534 ? -16.371 6.880 11.446 1.00 81.50 534 THR A O 1
ATOM 3927 N N . ALA A 1 535 ? -15.528 7.160 13.512 1.00 81.62 535 ALA A N 1
ATOM 3928 C CA . ALA A 1 535 ? -15.821 8.578 13.672 1.00 81.62 535 ALA A CA 1
ATOM 3929 C C . ALA A 1 535 ? -14.817 9.228 14.639 1.00 81.62 535 ALA A C 1
ATOM 3931 O O . ALA A 1 535 ? -14.117 8.528 15.381 1.00 81.62 535 ALA A O 1
ATOM 3932 N N . ALA A 1 536 ? -14.781 10.565 14.647 1.00 84.56 536 ALA A N 1
ATOM 3933 C CA . ALA A 1 536 ? -14.138 11.325 15.716 1.00 84.56 536 ALA A CA 1
ATOM 3934 C C . ALA A 1 536 ? -14.780 10.960 17.059 1.00 84.56 536 ALA A C 1
ATOM 3936 O O . ALA A 1 536 ? -16.008 10.874 17.143 1.00 84.56 536 ALA A O 1
ATOM 3937 N N . GLN A 1 537 ? -13.961 10.724 18.079 1.00 89.38 537 GLN A N 1
ATOM 3938 C CA . GLN A 1 537 ? -14.441 10.213 19.359 1.00 89.38 537 GLN A CA 1
ATOM 3939 C C . GLN A 1 537 ? -13.495 10.561 20.507 1.00 89.38 537 GLN A C 1
ATOM 3941 O O . GLN A 1 537 ? -12.291 10.748 20.310 1.00 89.38 537 GLN A O 1
ATOM 3946 N N . ASP A 1 538 ? -14.064 10.580 21.710 1.00 91.75 538 ASP A N 1
ATOM 3947 C CA . ASP A 1 538 ? -13.339 10.787 22.956 1.00 91.75 538 ASP A CA 1
ATOM 3948 C C . ASP A 1 538 ? -13.278 9.472 23.739 1.00 91.75 538 ASP A C 1
ATOM 3950 O O . ASP A 1 538 ? -14.264 8.741 23.858 1.00 91.75 538 ASP A O 1
ATOM 3954 N N . TRP A 1 539 ? -12.107 9.169 24.282 1.00 93.62 539 TRP A N 1
ATOM 3955 C CA . TRP A 1 539 ? -11.865 8.065 25.194 1.00 93.62 539 TRP A CA 1
ATOM 3956 C C . TRP A 1 539 ? -11.631 8.621 26.595 1.00 93.62 539 TRP A C 1
ATOM 3958 O O . TRP A 1 539 ? -10.725 9.427 26.799 1.00 93.62 539 TRP A O 1
ATOM 3968 N N . ALA A 1 540 ? -12.432 8.196 27.565 1.00 92.50 540 ALA A N 1
ATOM 3969 C CA . ALA A 1 540 ? -12.352 8.630 28.952 1.00 92.50 540 ALA A CA 1
ATOM 3970 C C . ALA A 1 540 ? -11.791 7.506 29.829 1.00 92.50 540 ALA A C 1
ATOM 3972 O O . ALA A 1 540 ? -12.444 6.488 30.044 1.00 92.50 540 ALA A O 1
ATOM 3973 N N . ILE A 1 541 ? -10.589 7.699 30.365 1.00 91.25 541 ILE A N 1
ATOM 3974 C CA . ILE A 1 541 ? -9.980 6.766 31.314 1.00 91.25 541 ILE A CA 1
ATOM 3975 C C . ILE A 1 541 ? -10.283 7.238 32.733 1.00 91.25 541 ILE A C 1
ATOM 3977 O O . ILE A 1 541 ? -9.920 8.355 33.116 1.00 91.25 541 ILE A O 1
ATOM 3981 N N . GLY A 1 542 ? -10.945 6.388 33.518 1.00 88.62 542 GLY A N 1
ATOM 3982 C CA . GLY A 1 542 ? -11.266 6.667 34.916 1.00 88.62 542 GLY A CA 1
ATOM 3983 C C . GLY A 1 542 ? -10.030 6.921 35.793 1.00 88.62 542 GLY A C 1
ATOM 3984 O O . GLY A 1 542 ? -8.920 6.492 35.482 1.00 88.62 542 GLY A O 1
ATOM 3985 N N . ALA A 1 543 ? -10.225 7.614 36.918 1.00 89.62 543 ALA A N 1
ATOM 3986 C CA . ALA A 1 543 ? -9.156 8.005 37.844 1.00 89.62 543 ALA A CA 1
ATOM 3987 C C . ALA A 1 543 ? -8.283 6.820 38.282 1.00 89.62 543 ALA A C 1
ATOM 3989 O O . ALA A 1 543 ? -8.800 5.834 38.806 1.00 89.62 543 ALA A O 1
ATOM 3990 N N . GLY A 1 544 ? -6.966 6.909 38.083 1.00 87.00 544 GLY A N 1
ATOM 3991 C CA . GLY A 1 544 ? -6.017 5.840 38.419 1.00 87.00 544 GLY A CA 1
ATOM 3992 C C . GLY A 1 544 ? -6.209 4.547 37.616 1.00 87.00 544 GLY A C 1
ATOM 3993 O O . GLY A 1 544 ? -5.599 3.536 37.950 1.00 87.00 544 GLY A O 1
ATOM 3994 N N . GLY A 1 545 ? -7.070 4.563 36.596 1.00 89.75 545 GLY A N 1
ATOM 3995 C CA . GLY A 1 545 ? -7.333 3.432 35.718 1.00 89.75 545 GLY A CA 1
ATOM 3996 C C . GLY A 1 545 ? -6.231 3.222 34.684 1.00 89.75 545 GLY A C 1
ATOM 3997 O O . GLY A 1 545 ? -5.335 4.057 34.490 1.00 89.75 545 GLY A O 1
ATOM 3998 N N . ARG A 1 546 ? -6.319 2.082 34.001 1.00 91.56 546 ARG A N 1
ATOM 3999 C CA . ARG A 1 546 ? -5.368 1.666 32.976 1.00 91.56 546 ARG A CA 1
ATOM 4000 C C . ARG A 1 546 ? -6.084 1.226 31.704 1.00 91.56 546 ARG A C 1
ATOM 4002 O O . ARG A 1 546 ? -6.905 0.315 31.749 1.00 91.56 546 ARG A O 1
ATOM 4009 N N . LEU A 1 547 ? -5.719 1.831 30.576 1.00 93.69 547 LEU A N 1
ATOM 4010 C CA . LEU A 1 547 ? -6.100 1.377 29.239 1.00 93.69 547 LEU A CA 1
ATOM 4011 C C . LEU A 1 547 ? -4.904 0.687 28.589 1.00 93.69 547 LEU A C 1
ATOM 4013 O O . LEU A 1 547 ? -3.879 1.327 28.358 1.00 93.69 547 LEU A O 1
ATOM 4017 N N . VAL A 1 548 ? -5.049 -0.596 28.277 1.00 94.25 548 VAL A N 1
ATOM 4018 C CA . VAL A 1 548 ? -4.047 -1.379 27.553 1.00 94.25 548 VAL A CA 1
ATOM 4019 C C . VAL A 1 548 ? -4.508 -1.552 26.113 1.00 94.25 548 VAL A C 1
ATOM 4021 O O . VAL A 1 548 ? -5.517 -2.200 25.856 1.00 94.25 548 VAL A O 1
ATOM 4024 N N . VAL A 1 549 ? -3.775 -0.986 25.160 1.00 94.12 549 VAL A N 1
ATOM 4025 C CA . VAL A 1 549 ? -3.982 -1.214 23.726 1.00 94.12 549 VAL A CA 1
ATOM 4026 C C . VAL A 1 549 ? -3.102 -2.391 23.315 1.00 94.12 549 VAL A C 1
ATOM 4028 O O . VAL A 1 549 ? -1.919 -2.219 23.018 1.00 94.12 549 VAL A O 1
ATOM 4031 N N . GLY A 1 550 ? -3.666 -3.599 23.388 1.00 92.31 550 GLY A N 1
ATOM 4032 C CA . GLY A 1 550 ? -2.969 -4.865 23.144 1.00 92.31 550 GLY A CA 1
ATOM 4033 C C . GLY A 1 550 ? -3.041 -5.371 21.702 1.00 92.31 550 GLY A C 1
ATOM 4034 O O . GLY A 1 550 ? -2.234 -6.212 21.319 1.00 92.31 550 GLY A O 1
ATOM 4035 N N . ALA A 1 551 ? -3.956 -4.840 20.888 1.00 90.69 551 ALA A N 1
ATOM 4036 C CA . ALA A 1 551 ? -4.059 -5.118 19.455 1.00 90.69 551 ALA A CA 1
ATOM 4037 C C . ALA A 1 551 ? -4.093 -3.833 18.610 1.00 90.69 551 ALA A C 1
ATOM 4039 O O . ALA A 1 551 ? -4.280 -2.733 19.132 1.00 90.69 551 ALA A O 1
ATOM 4040 N N . SER A 1 552 ? -3.876 -3.976 17.298 1.00 86.56 552 SER A N 1
ATOM 4041 C CA . SER A 1 552 ? -3.747 -2.849 16.370 1.00 86.56 552 SER A CA 1
ATOM 4042 C C . SER A 1 552 ? -5.003 -1.980 16.341 1.00 86.56 552 SER A C 1
ATOM 4044 O O . SER A 1 552 ? -6.115 -2.506 16.218 1.00 86.56 552 SER A O 1
ATOM 4046 N N . VAL A 1 553 ? -4.824 -0.659 16.356 1.00 85.12 553 VAL A N 1
ATOM 4047 C CA . VAL A 1 553 ? -5.914 0.300 16.141 1.00 85.12 553 VAL A CA 1
ATOM 4048 C C . VAL A 1 553 ? -5.750 0.987 14.789 1.00 85.12 553 VAL A C 1
ATOM 4050 O O . VAL A 1 553 ? -4.654 1.407 14.427 1.00 85.12 553 VAL A O 1
ATOM 4053 N N . SER A 1 554 ? -6.838 1.104 14.033 1.00 80.06 554 SER A N 1
ATOM 4054 C CA . SER A 1 554 ? -6.884 1.841 12.767 1.00 80.06 554 SER A CA 1
ATOM 4055 C C . SER A 1 554 ? -7.977 2.903 12.795 1.00 80.06 554 SER A C 1
ATOM 4057 O O . SER A 1 554 ? -8.985 2.757 13.487 1.00 80.06 554 SER A O 1
ATOM 4059 N N . THR A 1 555 ? -7.812 3.987 12.042 1.00 70.88 555 THR A N 1
ATOM 4060 C CA . THR A 1 555 ? -8.814 5.065 11.977 1.00 70.88 555 THR A CA 1
ATOM 4061 C C . THR A 1 555 ? -9.181 5.389 10.539 1.00 70.88 555 THR A C 1
ATOM 4063 O O . THR A 1 555 ? -8.312 5.402 9.668 1.00 70.88 555 THR A O 1
ATOM 4066 N N . LEU A 1 556 ? -10.446 5.730 10.277 1.00 65.81 556 LEU A N 1
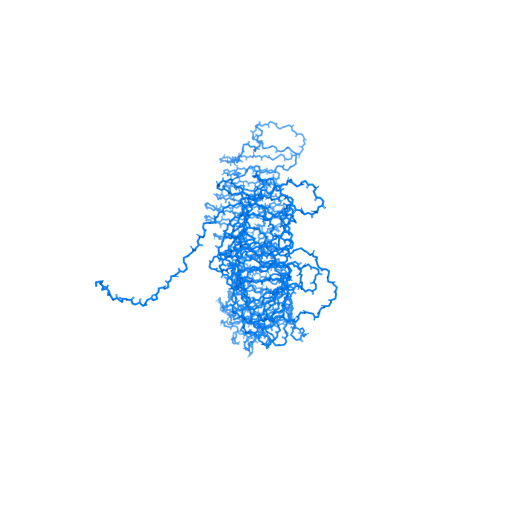ATOM 4067 C CA . LEU A 1 556 ? -10.796 6.363 9.004 1.00 65.81 556 LEU A CA 1
ATOM 4068 C C . LEU A 1 556 ? -10.064 7.718 8.845 1.00 65.81 556 LEU A C 1
ATOM 4070 O O . LEU A 1 556 ? -9.780 8.370 9.849 1.00 65.81 556 LEU A O 1
ATOM 4074 N N . PRO A 1 557 ? -9.769 8.175 7.610 1.00 55.91 5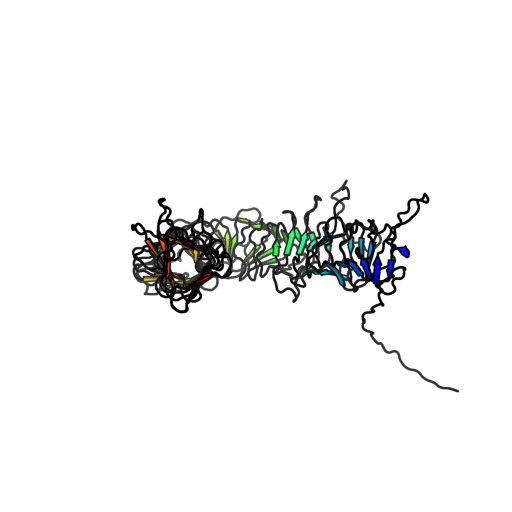57 PRO A N 1
ATOM 4075 C CA . PRO A 1 557 ? -8.900 9.336 7.354 1.00 55.91 557 PRO A CA 1
ATOM 4076 C C . PRO A 1 557 ? -9.405 10.701 7.863 1.00 55.91 557 PRO A C 1
ATOM 4078 O O . PRO A 1 557 ? -8.726 11.706 7.667 1.00 55.91 557 PRO A O 1
ATOM 4081 N N . ALA A 1 558 ? -10.595 10.775 8.469 1.00 51.72 558 ALA A N 1
ATOM 4082 C CA . ALA A 1 558 ? -11.219 12.018 8.913 1.00 51.72 558 ALA A CA 1
ATOM 4083 C C . ALA A 1 558 ? -11.760 11.889 10.347 1.00 51.72 558 ALA A C 1
ATOM 4085 O O . ALA A 1 558 ? -12.567 11.008 10.636 1.00 51.72 558 ALA A O 1
ATOM 4086 N N . GLY A 1 559 ? -11.338 12.802 11.225 1.00 66.12 559 GLY A N 1
ATOM 4087 C CA . GLY A 1 559 ? -11.736 12.868 12.636 1.00 66.12 559 GLY A CA 1
ATOM 4088 C C . GLY A 1 559 ? -10.533 13.042 13.561 1.00 66.12 559 GLY A C 1
ATOM 4089 O O . GLY A 1 559 ? -9.413 12.821 13.132 1.00 66.12 559 GLY A O 1
ATOM 4090 N N . GLU A 1 560 ? -10.753 13.464 14.806 1.00 80.94 560 GLU A N 1
ATOM 4091 C CA . GLU A 1 560 ? -9.740 13.518 15.873 1.00 80.94 560 GLU A CA 1
ATOM 4092 C C . GLU A 1 560 ? -10.072 12.432 16.906 1.00 80.94 560 GLU A C 1
ATOM 4094 O O . GLU A 1 560 ? -11.250 12.219 17.210 1.00 80.94 560 GLU A O 1
ATOM 4099 N N . LEU A 1 561 ? -9.053 11.758 17.443 1.00 88.88 561 LEU A N 1
ATOM 4100 C CA . LEU A 1 561 ? -9.185 10.927 18.639 1.00 88.88 561 LEU A CA 1
ATOM 4101 C C . LEU A 1 561 ? -8.610 11.668 19.842 1.00 88.88 561 LEU A C 1
ATOM 4103 O O . LEU A 1 561 ? -7.429 12.024 19.837 1.00 88.88 561 LEU A O 1
ATOM 4107 N N . ARG A 1 562 ? -9.405 11.816 20.903 1.00 90.50 562 ARG A N 1
ATOM 4108 C CA . ARG A 1 562 ? -8.929 12.350 22.185 1.00 90.50 562 ARG A CA 1
ATOM 4109 C C . ARG A 1 562 ? -8.952 11.271 23.248 1.00 90.50 562 ARG A C 1
ATOM 4111 O O . ARG A 1 562 ? -9.974 10.635 23.438 1.00 90.50 562 ARG A O 1
ATOM 4118 N N . ILE A 1 563 ? -7.858 11.092 23.974 1.00 92.12 563 ILE A N 1
ATOM 4119 C CA . ILE A 1 563 ? -7.756 10.152 25.093 1.00 92.12 563 ILE A CA 1
ATOM 4120 C C . ILE A 1 563 ? -7.501 10.962 26.365 1.00 92.12 563 ILE A C 1
ATOM 4122 O O . ILE A 1 563 ? -6.480 11.636 26.492 1.00 92.12 563 ILE A O 1
ATOM 4126 N N . LEU A 1 564 ? -8.452 10.931 27.295 1.00 89.50 564 LEU A N 1
ATOM 4127 C CA . LEU A 1 564 ? -8.548 11.835 28.437 1.00 89.50 564 LEU A CA 1
ATOM 4128 C C . LEU A 1 564 ? -8.526 11.047 29.753 1.00 89.50 564 LEU A C 1
ATOM 4130 O O . LEU A 1 564 ? -9.425 10.255 30.021 1.00 89.50 564 LEU A O 1
ATOM 4134 N N . GLY A 1 565 ? -7.529 11.297 30.602 1.00 86.25 565 GLY A N 1
ATOM 4135 C CA . GLY A 1 565 ? -7.472 10.758 31.965 1.00 86.25 565 GLY A CA 1
ATOM 4136 C C . GLY A 1 565 ? -8.223 11.623 32.982 1.00 86.25 565 GLY A C 1
ATOM 4137 O O . GLY A 1 565 ? -7.969 12.825 33.106 1.00 86.25 565 GLY A O 1
ATOM 4138 N N . ALA A 1 566 ? -9.113 11.016 33.765 1.00 80.62 566 ALA A N 1
ATOM 4139 C CA . ALA A 1 566 ? -9.882 11.676 34.818 1.00 80.62 566 ALA A CA 1
ATOM 4140 C C . ALA A 1 566 ? -9.172 11.593 36.183 1.00 80.62 566 ALA A C 1
ATOM 4142 O O . ALA A 1 566 ? -9.658 10.937 37.094 1.00 80.62 566 ALA A O 1
ATOM 4143 N N . GLY A 1 567 ? -8.026 12.266 36.347 1.00 70.25 567 GLY A N 1
ATOM 4144 C CA . GLY A 1 567 ? -7.300 12.315 37.633 1.00 70.25 567 GLY A CA 1
ATOM 4145 C C . GLY A 1 567 ? -6.052 11.429 37.713 1.00 70.25 567 GLY A C 1
ATOM 4146 O O . GLY A 1 567 ? -5.745 10.892 38.775 1.00 70.25 567 GLY A O 1
ATOM 4147 N N . GLY A 1 568 ? -5.327 11.295 36.599 1.00 74.81 568 GLY A N 1
ATOM 4148 C CA . GLY A 1 568 ? -4.176 10.398 36.471 1.00 74.81 568 GLY A CA 1
ATOM 4149 C C . GLY A 1 568 ? -4.590 8.987 36.047 1.00 74.81 568 GLY A C 1
ATOM 4150 O O . GLY A 1 568 ? -5.753 8.610 36.164 1.00 74.81 568 GLY A O 1
ATOM 4151 N N . GLY A 1 569 ? -3.642 8.221 35.515 1.00 84.50 569 GLY A N 1
ATOM 4152 C CA . GLY A 1 569 ? -3.867 6.897 34.930 1.00 84.50 569 GLY A CA 1
ATOM 4153 C C . GLY A 1 569 ? -2.780 6.555 33.914 1.00 84.50 569 GLY A C 1
ATOM 4154 O O . GLY A 1 569 ? -1.864 7.358 33.697 1.00 84.50 569 GLY A O 1
ATOM 4155 N N . THR A 1 570 ? -2.891 5.388 33.285 1.00 89.75 570 THR A N 1
ATOM 4156 C CA . THR A 1 570 ? -1.892 4.895 32.324 1.00 89.75 570 THR A CA 1
ATOM 4157 C C . THR A 1 570 ? -2.543 4.482 31.005 1.00 89.75 570 THR A C 1
ATOM 4159 O O . THR A 1 570 ? -3.527 3.742 30.999 1.00 89.75 570 THR A O 1
ATOM 4162 N N . LEU A 1 571 ? -1.960 4.933 29.895 1.00 92.81 571 LEU A N 1
ATOM 4163 C CA . LEU A 1 571 ? -2.186 4.407 28.552 1.00 92.81 571 LEU A CA 1
ATOM 4164 C C . LEU A 1 571 ? -0.983 3.536 28.171 1.00 92.81 571 LEU A C 1
ATOM 4166 O O . LEU A 1 571 ? 0.116 4.060 27.988 1.00 92.81 571 LEU A O 1
ATOM 4170 N N . GLU A 1 572 ? -1.185 2.227 28.059 1.00 94.00 572 GLU A N 1
ATOM 4171 C CA . GLU A 1 572 ? -0.159 1.279 27.616 1.00 94.00 572 GLU A CA 1
ATOM 4172 C C . GLU A 1 572 ? -0.365 0.937 26.138 1.00 94.00 572 GLU A C 1
ATOM 4174 O O . GLU A 1 572 ? -1.405 0.409 25.744 1.00 94.00 572 GLU A O 1
ATOM 4179 N N . LEU A 1 573 ? 0.631 1.247 25.313 1.00 93.75 573 LEU A N 1
ATOM 4180 C CA . LEU A 1 573 ? 0.651 0.967 23.885 1.00 93.75 573 LEU A CA 1
ATOM 4181 C C . LEU A 1 573 ? 1.489 -0.294 23.640 1.00 93.75 573 LEU A C 1
ATOM 4183 O O . LEU A 1 573 ? 2.708 -0.221 23.465 1.00 93.75 573 LEU A O 1
ATOM 4187 N N . ASN A 1 574 ? 0.821 -1.450 23.666 1.00 94.00 574 ASN A N 1
ATOM 4188 C CA . ASN A 1 574 ? 1.443 -2.776 23.571 1.00 94.00 574 ASN A CA 1
ATOM 4189 C C . ASN A 1 574 ? 1.316 -3.390 22.166 1.00 94.00 574 ASN A C 1
ATOM 4191 O O . ASN A 1 574 ? 1.973 -4.384 21.869 1.00 94.00 574 ASN A O 1
ATOM 4195 N N . ALA A 1 575 ? 0.486 -2.807 21.300 1.00 86.94 575 ALA A N 1
ATOM 4196 C CA . ALA A 1 575 ? 0.307 -3.239 19.922 1.00 86.94 575 ALA A CA 1
ATOM 4197 C C . ALA A 1 575 ? 1.257 -2.518 18.960 1.00 86.94 575 ALA A C 1
ATOM 4199 O O . ALA A 1 575 ? 1.285 -1.286 18.908 1.00 86.94 575 ALA A O 1
ATOM 4200 N N . GLY A 1 576 ? 1.985 -3.286 18.150 1.00 78.19 576 GLY A N 1
ATOM 4201 C CA . GLY A 1 576 ? 2.764 -2.740 17.042 1.00 78.19 576 GLY A CA 1
ATOM 4202 C C . GLY A 1 576 ? 1.921 -2.467 15.793 1.00 78.19 576 GLY A C 1
ATOM 4203 O O . GLY A 1 576 ? 0.810 -2.977 15.661 1.00 78.19 576 GLY A O 1
ATOM 4204 N N . ALA A 1 577 ? 2.467 -1.667 14.874 1.00 67.62 577 ALA A N 1
ATOM 4205 C CA . ALA A 1 577 ? 1.925 -1.431 13.526 1.00 67.62 577 ALA A CA 1
ATOM 4206 C C . ALA A 1 577 ? 0.455 -0.952 13.470 1.00 67.62 577 ALA A C 1
ATOM 4208 O O . ALA A 1 577 ? -0.312 -1.345 12.594 1.00 67.62 577 ALA A O 1
ATOM 4209 N N . SER A 1 578 ? 0.047 -0.092 14.405 1.00 74.75 578 SER A N 1
ATOM 4210 C CA . SER A 1 578 ? -1.291 0.516 14.372 1.00 74.75 578 SER A CA 1
ATOM 4211 C C . SER A 1 578 ? -1.362 1.623 13.314 1.00 74.75 578 SER A C 1
ATOM 4213 O O . SER A 1 578 ? -0.447 2.433 13.230 1.00 74.75 578 SER A O 1
ATOM 4215 N N . ASP A 1 579 ? -2.443 1.714 12.539 1.00 69.88 579 ASP A N 1
ATOM 4216 C CA . ASP A 1 579 ? -2.591 2.685 11.440 1.00 69.88 579 ASP A CA 1
ATOM 4217 C C . ASP A 1 579 ? -3.521 3.850 11.820 1.00 69.88 579 ASP A C 1
ATOM 4219 O O . ASP A 1 579 ? -4.665 3.983 11.362 1.00 69.88 579 ASP A O 1
ATOM 4223 N N . TRP A 1 580 ? -3.045 4.694 12.736 1.00 76.75 580 TRP A N 1
ATOM 4224 C CA . TRP A 1 580 ? -3.791 5.857 13.211 1.00 76.75 580 TRP A CA 1
ATOM 4225 C C . TRP A 1 580 ? -3.726 7.017 12.211 1.00 76.75 580 TRP A C 1
ATOM 4227 O O . TRP A 1 580 ? -2.986 7.981 12.393 1.00 76.75 580 TRP A O 1
ATOM 4237 N N . MET A 1 581 ? -4.487 6.965 11.130 1.00 69.88 581 MET A N 1
ATOM 4238 C CA . MET A 1 581 ? -4.481 8.026 10.113 1.00 69.88 581 MET A CA 1
ATOM 4239 C C . MET A 1 581 ? -5.023 9.387 10.605 1.00 69.88 581 MET A C 1
ATOM 4241 O O . MET A 1 581 ? -4.708 10.424 10.020 1.00 69.88 581 MET A O 1
ATOM 4245 N N . ALA A 1 582 ? -5.793 9.407 11.694 1.00 75.12 582 ALA A N 1
ATOM 4246 C CA . ALA A 1 582 ? -6.335 10.605 12.332 1.00 75.12 582 ALA A CA 1
ATOM 4247 C C . ALA A 1 582 ? -5.320 11.318 13.261 1.00 75.12 582 ALA A C 1
ATOM 4249 O O . ALA A 1 582 ? -4.408 10.678 13.793 1.00 75.12 582 ALA A O 1
ATOM 4250 N N . PRO A 1 583 ? -5.473 12.635 13.514 1.00 84.00 583 PRO A N 1
ATOM 4251 C CA . PRO A 1 583 ? -4.849 13.302 14.654 1.00 84.00 583 PRO A CA 1
ATOM 4252 C C . PRO A 1 583 ? -5.224 12.639 15.988 1.00 84.00 583 PRO A C 1
ATOM 4254 O O . PRO A 1 583 ? -6.389 12.304 16.217 1.00 84.00 583 PRO A O 1
ATOM 4257 N N . ILE A 1 584 ? -4.236 12.504 16.875 1.00 88.75 584 ILE A N 1
ATOM 4258 C CA . ILE A 1 584 ? -4.402 11.941 18.220 1.00 88.75 584 ILE A CA 1
ATOM 4259 C C . ILE A 1 584 ? -4.023 13.004 19.246 1.00 88.75 584 ILE A C 1
ATOM 4261 O O . ILE A 1 584 ? -2.962 13.619 19.126 1.00 88.75 584 ILE A O 1
ATOM 4265 N N . ALA A 1 585 ? -4.848 13.177 20.273 1.00 90.38 585 ALA A N 1
ATOM 4266 C CA . ALA A 1 585 ? -4.549 13.988 21.444 1.00 90.38 585 ALA A CA 1
ATOM 4267 C C . ALA A 1 585 ? -4.664 13.140 22.717 1.00 90.38 585 ALA A C 1
ATOM 4269 O O . ALA A 1 585 ? -5.720 12.581 22.995 1.00 90.38 585 ALA A O 1
ATOM 4270 N N . VAL A 1 586 ? -3.600 13.059 23.513 1.00 90.81 586 VAL A N 1
ATOM 4271 C CA . VAL A 1 586 ? -3.594 12.347 24.802 1.00 90.81 586 VAL A CA 1
ATOM 4272 C C . VAL A 1 586 ? -3.385 13.349 25.928 1.00 90.81 586 VAL A C 1
ATOM 4274 O O . VAL A 1 586 ? -2.430 14.117 25.871 1.00 90.81 586 VAL A O 1
ATOM 4277 N N . SER A 1 587 ? -4.243 13.334 26.950 1.00 87.56 587 SER A N 1
ATOM 4278 C CA . SER A 1 587 ? -4.206 14.292 28.062 1.00 87.56 587 SER A CA 1
ATOM 4279 C C . SER A 1 587 ? -4.370 13.621 29.421 1.00 87.56 587 SER A C 1
ATOM 4281 O O . SER A 1 587 ? -5.207 12.735 29.583 1.00 87.56 587 SER A O 1
ATOM 4283 N N . ASN A 1 588 ? -3.641 14.117 30.428 1.00 83.31 588 ASN A N 1
ATOM 4284 C CA . ASN A 1 588 ? -3.736 13.691 31.837 1.00 83.31 588 ASN A CA 1
ATOM 4285 C C . ASN A 1 588 ? -3.467 12.191 32.077 1.00 83.31 588 ASN A C 1
ATOM 4287 O O . ASN A 1 588 ? -4.029 11.593 32.999 1.00 83.31 588 ASN A O 1
ATOM 4291 N N . LEU A 1 589 ? -2.610 11.586 31.254 1.00 85.62 589 LEU A N 1
ATOM 4292 C CA . LEU A 1 589 ? -2.250 10.171 31.316 1.00 85.62 589 LEU A CA 1
ATOM 4293 C C . LEU A 1 589 ? -0.738 9.997 31.255 1.00 85.62 589 LEU A C 1
ATOM 4295 O O . LEU A 1 589 ? -0.044 10.743 30.565 1.00 85.62 589 LEU A O 1
ATOM 4299 N N . ASN A 1 590 ? -0.244 8.967 31.936 1.00 86.38 590 ASN A N 1
ATOM 4300 C CA . ASN A 1 590 ? 1.093 8.453 31.699 1.00 86.38 590 ASN A CA 1
ATOM 4301 C C . ASN A 1 590 ? 1.067 7.543 30.464 1.00 86.38 590 ASN A C 1
ATOM 4303 O O . ASN A 1 590 ? 0.309 6.574 30.440 1.00 86.38 590 ASN A O 1
ATOM 4307 N N . VAL A 1 591 ? 1.874 7.843 29.447 1.00 89.25 591 VAL A N 1
ATOM 4308 C CA . VAL A 1 591 ? 1.923 7.057 28.204 1.00 89.25 591 VAL A CA 1
ATOM 4309 C C . VAL A 1 591 ? 3.110 6.102 28.253 1.00 89.25 591 VAL A C 1
ATOM 4311 O O . VAL A 1 591 ? 4.240 6.533 28.473 1.00 89.25 591 VAL A O 1
ATOM 4314 N N . GLN A 1 592 ? 2.863 4.815 28.034 1.00 91.12 592 GLN A N 1
ATOM 4315 C CA . GLN A 1 592 ? 3.899 3.789 27.963 1.00 91.12 592 GLN A CA 1
ATOM 4316 C C . GLN A 1 592 ? 3.946 3.195 26.561 1.00 91.12 592 GLN A C 1
ATOM 4318 O O . GLN A 1 592 ? 2.954 2.652 26.079 1.00 91.12 592 GLN A O 1
ATOM 4323 N N . PHE A 1 593 ? 5.100 3.291 25.913 1.00 91.19 593 PHE A N 1
ATOM 4324 C CA . PHE A 1 593 ? 5.366 2.673 24.622 1.00 91.19 593 PHE A CA 1
ATOM 4325 C C . PHE A 1 593 ? 6.070 1.340 24.850 1.00 91.19 593 PHE A C 1
ATOM 4327 O O . PHE A 1 593 ? 7.258 1.317 25.168 1.00 91.19 593 PHE A O 1
ATOM 4334 N N . ASN A 1 594 ? 5.342 0.239 24.685 1.00 92.31 594 ASN A N 1
ATOM 4335 C CA . ASN A 1 594 ? 5.869 -1.111 24.888 1.00 92.31 594 ASN A CA 1
ATOM 4336 C C . ASN A 1 594 ? 6.053 -1.881 23.570 1.00 92.31 594 ASN A C 1
ATOM 4338 O O . ASN A 1 594 ? 6.638 -2.959 23.570 1.00 92.31 594 ASN A O 1
ATOM 4342 N N . ALA A 1 595 ? 5.579 -1.327 22.450 1.00 90.62 595 ALA A N 1
ATOM 4343 C CA . ALA A 1 595 ? 5.752 -1.877 21.111 1.00 90.62 595 ALA A CA 1
ATOM 4344 C C . ALA A 1 595 ? 6.160 -0.799 20.096 1.00 90.62 595 ALA A C 1
ATOM 4346 O O . ALA A 1 595 ? 5.769 0.367 20.197 1.00 90.62 595 ALA A O 1
ATOM 4347 N N . SER A 1 596 ? 6.929 -1.208 19.087 1.00 88.56 596 SER A N 1
ATOM 4348 C CA . SER A 1 596 ? 7.325 -0.349 17.968 1.00 88.56 596 SER A CA 1
ATOM 4349 C C . SER A 1 596 ? 6.140 -0.016 17.060 1.00 88.56 596 SER A C 1
ATOM 4351 O O . SER A 1 596 ? 5.258 -0.843 16.839 1.00 88.56 596 SER A O 1
ATOM 4353 N N . HIS A 1 597 ? 6.139 1.184 16.482 1.00 86.56 597 HIS A N 1
ATOM 4354 C CA . HIS A 1 597 ? 5.140 1.663 15.516 1.00 86.56 597 HIS A CA 1
ATOM 4355 C C . HIS A 1 597 ? 3.722 1.818 16.103 1.00 86.56 597 HIS A C 1
ATOM 4357 O O . HIS A 1 597 ? 2.732 1.863 15.371 1.00 86.56 597 HIS A O 1
ATOM 4363 N N . ALA A 1 598 ? 3.599 1.922 17.431 1.00 85.31 598 ALA A N 1
ATOM 4364 C CA . ALA A 1 598 ? 2.306 1.881 18.115 1.00 85.31 598 ALA A CA 1
ATOM 4365 C C . ALA A 1 598 ? 1.372 3.075 17.830 1.00 85.31 598 ALA A C 1
ATOM 4367 O O . ALA A 1 598 ? 0.170 2.967 18.054 1.00 85.31 598 ALA A O 1
ATOM 4368 N N . LEU A 1 599 ? 1.893 4.198 17.314 1.00 84.62 599 LEU A N 1
ATOM 4369 C CA . LEU A 1 599 ? 1.117 5.384 16.898 1.00 84.62 599 LEU A CA 1
ATOM 4370 C C . LEU A 1 599 ? 1.060 5.578 15.370 1.00 84.62 599 LEU A C 1
ATOM 4372 O O . LEU A 1 599 ? 0.613 6.619 14.881 1.00 84.62 599 LEU A O 1
ATOM 4376 N N . GLY A 1 600 ? 1.488 4.572 14.609 1.00 81.81 600 GLY A N 1
ATOM 4377 C CA . GLY A 1 600 ? 1.428 4.576 13.151 1.00 81.81 600 GLY A CA 1
ATOM 4378 C C . GLY A 1 600 ? 2.481 5.430 12.452 1.00 81.81 600 GLY A C 1
ATOM 4379 O O . GLY A 1 600 ? 3.431 5.897 13.087 1.00 81.81 600 GLY A O 1
ATOM 4380 N N . PRO A 1 601 ? 2.334 5.603 11.127 1.00 81.12 601 PRO A N 1
ATOM 4381 C CA . PRO A 1 601 ? 3.413 6.066 10.263 1.00 81.12 601 PRO A CA 1
ATOM 4382 C C . PRO A 1 601 ? 3.694 7.568 10.395 1.00 81.12 601 PRO A C 1
ATOM 4384 O O . PRO A 1 601 ? 2.825 8.365 10.756 1.00 81.12 601 PRO A O 1
ATOM 4387 N N . GLN A 1 602 ? 4.907 7.972 10.007 1.00 78.88 602 GLN A N 1
ATOM 4388 C CA . GLN A 1 602 ? 5.365 9.370 9.997 1.00 78.88 602 GLN A CA 1
ATOM 4389 C C . GLN A 1 602 ? 4.506 10.297 9.118 1.00 78.88 602 GLN A C 1
ATOM 4391 O O . GLN A 1 602 ? 4.383 11.487 9.403 1.00 78.88 602 GLN A O 1
ATOM 4396 N N . THR A 1 603 ? 3.904 9.767 8.048 1.00 77.19 603 THR A N 1
ATOM 4397 C CA . THR A 1 603 ? 3.109 10.538 7.075 1.00 77.19 603 THR A CA 1
ATOM 4398 C C . THR A 1 603 ? 1.800 11.081 7.636 1.00 77.19 603 THR A C 1
ATOM 4400 O O . THR A 1 603 ? 1.176 11.941 7.016 1.00 77.19 603 THR A O 1
ATOM 4403 N N . ALA A 1 604 ? 1.353 10.570 8.777 1.00 77.50 604 ALA A N 1
ATOM 4404 C CA . ALA A 1 604 ? 0.089 10.958 9.368 1.00 77.50 604 ALA A CA 1
ATOM 4405 C C . ALA A 1 604 ? 0.257 12.146 10.354 1.00 77.50 604 ALA A C 1
ATOM 4407 O O . ALA A 1 604 ? 1.373 12.451 10.789 1.00 77.50 604 ALA A O 1
ATOM 4408 N N . PRO A 1 605 ? -0.827 12.883 10.682 1.00 83.19 605 PRO A N 1
ATOM 4409 C CA . PRO A 1 605 ? -0.747 14.136 11.445 1.00 83.19 605 PRO A CA 1
ATOM 4410 C C . PRO A 1 605 ? -0.092 13.969 12.818 1.00 83.19 605 PRO A C 1
ATOM 4412 O O . PRO A 1 605 ? -0.199 12.903 13.409 1.00 83.19 605 PRO A O 1
ATOM 4415 N N . PHE A 1 606 ? 0.522 15.014 13.375 1.00 86.50 606 PHE A N 1
ATOM 4416 C CA . PHE A 1 606 ? 1.172 14.940 14.693 1.00 86.50 606 PHE A CA 1
ATOM 4417 C C . PHE A 1 606 ? 0.286 14.287 15.768 1.00 86.50 606 PHE A C 1
ATOM 4419 O O . PHE A 1 606 ? -0.887 14.638 15.917 1.00 86.50 606 PHE A O 1
ATOM 4426 N N . ALA A 1 607 ? 0.875 13.381 16.548 1.00 88.62 607 ALA A N 1
ATOM 4427 C CA . ALA A 1 607 ? 0.290 12.947 17.807 1.00 88.62 607 ALA A CA 1
ATOM 4428 C C . ALA A 1 607 ? 0.646 13.976 18.888 1.00 88.62 607 ALA A C 1
ATOM 4430 O O . ALA A 1 607 ? 1.821 14.268 19.121 1.00 88.62 607 ALA A O 1
ATOM 4431 N N . THR A 1 608 ? -0.372 14.546 19.527 1.00 89.38 608 THR A N 1
ATOM 4432 C CA . THR A 1 608 ? -0.223 15.569 20.563 1.00 89.38 608 THR A CA 1
ATOM 4433 C C . THR A 1 608 ? -0.342 14.935 21.942 1.00 89.38 608 THR A C 1
ATOM 4435 O O . THR A 1 608 ? -1.353 14.315 22.262 1.00 89.38 608 THR A O 1
ATOM 4438 N N . ILE A 1 609 ? 0.681 15.098 22.776 1.00 87.81 609 ILE A N 1
ATOM 4439 C CA . ILE A 1 609 ? 0.724 14.565 24.139 1.00 87.81 609 ILE A CA 1
ATOM 4440 C C . ILE A 1 609 ? 0.746 15.742 25.114 1.00 87.81 609 ILE A C 1
ATOM 4442 O O . ILE A 1 609 ? 1.774 16.398 25.316 1.00 87.81 609 ILE A O 1
ATOM 4446 N N . TYR A 1 610 ? -0.409 15.993 25.723 1.00 81.56 610 TYR A N 1
ATOM 4447 C CA . TYR A 1 610 ? -0.586 16.937 26.814 1.00 81.56 610 TYR A CA 1
ATOM 4448 C C . TYR A 1 610 ? -0.169 16.271 28.121 1.00 81.56 610 TYR A C 1
ATOM 4450 O O . TYR A 1 610 ? -0.845 15.375 28.635 1.00 81.56 610 TYR A O 1
ATOM 4458 N N . HIS A 1 611 ? 0.947 16.723 28.676 1.00 72.50 611 HIS A N 1
ATOM 4459 C CA . HIS A 1 611 ? 1.418 16.267 29.975 1.00 72.50 611 HIS A CA 1
ATOM 4460 C C . HIS A 1 611 ? 1.247 17.374 31.011 1.00 72.50 611 HIS A C 1
ATOM 4462 O O . HIS A 1 611 ? 1.356 18.568 30.727 1.00 72.50 611 HIS A O 1
ATOM 4468 N N . ASN A 1 612 ? 1.016 16.953 32.248 1.00 64.31 612 ASN A N 1
ATOM 4469 C CA . ASN A 1 612 ? 1.079 17.812 33.414 1.00 64.31 612 ASN A CA 1
ATOM 4470 C C . ASN A 1 612 ? 2.337 17.424 34.200 1.00 64.31 612 ASN A C 1
ATOM 4472 O O . ASN A 1 612 ? 2.533 16.246 34.492 1.00 64.31 612 ASN A O 1
ATOM 4476 N N . ALA A 1 613 ? 3.180 18.399 34.554 1.00 53.28 613 ALA A N 1
ATOM 4477 C CA . ALA A 1 613 ? 4.473 18.191 35.218 1.00 53.28 613 ALA A CA 1
ATOM 4478 C C . ALA A 1 613 ? 4.413 17.363 36.526 1.00 53.28 613 ALA A C 1
ATOM 4480 O O . ALA A 1 613 ? 5.441 16.894 37.008 1.00 53.28 613 ALA A O 1
ATOM 4481 N N . VAL A 1 614 ? 3.222 17.176 37.109 1.00 53.12 614 VAL A N 1
ATOM 4482 C CA . VAL A 1 614 ? 3.000 16.403 38.345 1.00 53.12 614 VAL A CA 1
ATOM 4483 C C . VAL A 1 614 ? 2.669 14.921 38.081 1.00 53.12 614 VAL A C 1
ATOM 4485 O O . VAL A 1 614 ? 2.755 14.105 38.994 1.00 53.12 614 VAL A O 1
ATOM 4488 N N . SER A 1 615 ? 2.290 14.548 36.854 1.00 50.91 615 SER A N 1
ATOM 4489 C CA . SER A 1 615 ? 1.729 13.233 36.516 1.00 50.91 615 SER A CA 1
ATOM 4490 C C . SER A 1 615 ? 2.551 12.512 35.443 1.00 50.91 615 SER A C 1
ATOM 4492 O O . SER A 1 615 ? 2.156 12.476 34.282 1.00 50.91 615 SER A O 1
ATOM 4494 N N . GLY A 1 616 ? 3.669 11.909 35.850 1.00 61.78 616 GLY A N 1
ATOM 4495 C CA . GLY A 1 616 ? 4.414 10.941 35.037 1.00 61.78 616 GLY A CA 1
ATOM 4496 C C . GLY A 1 616 ? 5.097 11.508 33.785 1.00 61.78 616 GLY A C 1
ATOM 4497 O O . GLY A 1 616 ? 4.815 12.596 33.299 1.00 61.78 616 GLY A O 1
ATOM 4498 N N . SER A 1 617 ? 6.062 10.759 33.272 1.00 69.88 617 SER A N 1
ATOM 4499 C CA . SER A 1 617 ? 6.796 11.048 32.039 1.00 69.88 617 SER A CA 1
ATOM 4500 C C . SER A 1 617 ? 6.583 9.878 31.091 1.00 69.88 617 SER A C 1
ATOM 4502 O O . SER A 1 617 ? 6.596 8.752 31.593 1.00 69.88 617 SER A O 1
ATOM 4504 N N . PRO A 1 618 ? 6.435 10.098 29.768 1.00 82.56 618 PRO A N 1
ATOM 4505 C CA . PRO A 1 618 ? 6.343 8.994 28.829 1.00 82.56 618 PRO A CA 1
ATOM 4506 C C . PRO A 1 618 ? 7.488 8.000 29.039 1.00 82.56 618 PRO A C 1
ATOM 4508 O O . PRO A 1 618 ? 8.651 8.406 29.160 1.00 82.56 618 PRO A O 1
ATOM 4511 N N . ALA A 1 619 ? 7.139 6.719 29.107 1.00 84.75 619 ALA A N 1
ATOM 4512 C CA . ALA A 1 619 ? 8.071 5.618 29.316 1.00 84.75 619 ALA A CA 1
ATOM 4513 C C . ALA A 1 619 ? 8.143 4.737 28.067 1.00 84.75 619 ALA A C 1
ATOM 4515 O O . ALA A 1 619 ? 7.170 4.632 27.320 1.00 84.75 619 ALA A O 1
ATOM 4516 N N . TYR A 1 620 ? 9.295 4.107 27.855 1.00 88.50 620 TYR A N 1
ATOM 4517 C CA . TYR A 1 620 ? 9.588 3.326 26.658 1.00 88.50 620 TYR A CA 1
ATOM 4518 C C . TYR A 1 620 ? 10.253 2.006 27.054 1.00 88.50 620 TYR A C 1
ATOM 4520 O O . TYR A 1 620 ? 11.189 2.010 27.858 1.00 88.50 620 TYR A O 1
ATOM 4528 N N . ALA A 1 621 ? 9.773 0.894 26.499 1.00 88.62 621 ALA A N 1
ATOM 4529 C CA . ALA A 1 621 ? 10.435 -0.404 26.590 1.00 88.62 621 ALA A CA 1
ATOM 4530 C C . ALA A 1 621 ? 11.664 -0.468 25.664 1.00 88.62 621 ALA A C 1
ATOM 4532 O O . ALA A 1 621 ? 11.797 0.330 24.737 1.00 88.62 621 ALA A O 1
ATOM 4533 N N . ASP A 1 622 ? 12.564 -1.422 25.908 1.00 88.88 622 ASP A N 1
ATOM 4534 C CA . ASP A 1 622 ? 13.725 -1.653 25.040 1.00 88.88 622 ASP A CA 1
ATOM 4535 C C . ASP A 1 622 ? 13.306 -2.061 23.613 1.00 88.88 622 ASP A C 1
ATOM 4537 O O . ASP A 1 622 ? 12.317 -2.767 23.416 1.00 88.88 622 ASP A O 1
ATOM 4541 N N . GLY A 1 623 ? 14.065 -1.602 22.616 1.00 87.31 623 GLY A N 1
ATOM 4542 C CA . GLY A 1 623 ? 13.870 -1.910 21.198 1.00 87.31 623 GLY A CA 1
ATOM 4543 C C . GLY A 1 623 ? 12.728 -1.151 20.516 1.00 87.31 623 GLY A C 1
ATOM 4544 O O . GLY A 1 623 ? 12.397 -1.457 19.368 1.00 87.31 623 GLY A O 1
ATOM 4545 N N . VAL A 1 624 ? 12.108 -0.176 21.188 1.00 91.19 624 VAL A N 1
ATOM 4546 C CA . VAL A 1 624 ? 10.945 0.545 20.657 1.00 91.19 624 VAL A CA 1
ATOM 4547 C C . VAL A 1 624 ? 11.343 1.574 19.598 1.00 91.19 624 VAL A C 1
ATOM 4549 O O . VAL A 1 624 ? 12.187 2.444 19.815 1.00 91.19 624 VAL A O 1
ATOM 4552 N N . THR A 1 625 ? 10.652 1.521 18.460 1.00 89.75 625 THR A N 1
ATOM 4553 C CA . THR A 1 625 ? 10.711 2.530 17.393 1.00 89.75 625 THR A CA 1
ATOM 4554 C C . THR A 1 625 ? 9.402 3.315 17.312 1.00 89.75 625 THR A C 1
ATOM 4556 O O . THR A 1 625 ? 8.325 2.725 17.255 1.00 89.75 625 THR A O 1
ATOM 4559 N N . VAL A 1 626 ? 9.477 4.644 17.270 1.00 90.12 626 VAL A N 1
ATOM 4560 C CA . VAL A 1 626 ? 8.336 5.552 17.100 1.00 90.12 626 VAL A CA 1
ATOM 4561 C C . VAL A 1 626 ? 8.470 6.302 15.777 1.00 90.12 626 VAL A C 1
ATOM 4563 O O . VAL A 1 626 ? 9.332 7.167 15.634 1.00 90.12 626 VAL A O 1
ATOM 4566 N N . ASP A 1 627 ? 7.599 6.007 14.810 1.00 88.38 627 ASP A N 1
ATOM 4567 C CA . ASP A 1 627 ? 7.637 6.695 13.508 1.00 88.38 627 ASP A CA 1
ATOM 4568 C C . ASP A 1 627 ? 6.877 8.009 13.486 1.00 88.38 627 ASP A C 1
ATOM 4570 O O . ASP A 1 627 ? 7.177 8.907 12.702 1.00 88.38 627 ASP A O 1
ATOM 4574 N N . ARG A 1 628 ? 5.851 8.106 14.324 1.00 88.75 628 ARG A N 1
ATOM 4575 C CA . ARG A 1 628 ? 4.918 9.218 14.299 1.00 88.75 628 ARG A CA 1
ATOM 4576 C C . ARG A 1 628 ? 5.597 10.520 14.714 1.00 88.75 628 ARG A C 1
ATOM 4578 O O . ARG A 1 628 ? 6.363 10.547 15.673 1.00 88.75 628 ARG A O 1
ATOM 4585 N N . ASN A 1 629 ? 5.237 11.617 14.052 1.00 89.44 629 ASN A N 1
ATOM 4586 C CA . ASN A 1 629 ? 5.610 12.951 14.515 1.00 89.44 629 ASN A CA 1
ATOM 4587 C C . ASN A 1 629 ? 4.930 13.247 15.866 1.00 89.44 629 ASN A C 1
ATOM 4589 O O . ASN A 1 629 ? 3.708 13.110 15.984 1.00 89.44 629 ASN A O 1
ATOM 4593 N N . LEU A 1 630 ? 5.700 13.668 16.871 1.00 89.81 630 LEU A N 1
ATOM 4594 C CA . LEU A 1 630 ? 5.228 13.908 18.238 1.00 89.81 630 LEU A CA 1
ATOM 4595 C C . LEU A 1 630 ? 5.286 15.393 18.607 1.00 89.81 630 LEU A C 1
ATOM 4597 O O . LEU A 1 630 ? 6.317 16.050 18.450 1.00 89.81 630 LEU A O 1
ATOM 4601 N N . LEU A 1 631 ? 4.182 15.905 19.154 1.00 88.06 631 LEU A N 1
ATOM 4602 C CA . LEU A 1 631 ? 4.082 17.238 19.743 1.00 88.06 631 LEU A CA 1
ATOM 4603 C C . LEU A 1 631 ? 3.792 17.109 21.239 1.00 88.06 631 LEU A C 1
ATOM 4605 O O . LEU A 1 631 ? 2.704 16.696 21.631 1.00 88.06 631 LEU A O 1
ATOM 4609 N N . PHE A 1 632 ? 4.735 17.514 22.081 1.00 85.00 632 PHE A N 1
ATOM 4610 C CA . PHE A 1 632 ? 4.528 17.584 23.523 1.00 85.00 632 PHE A CA 1
ATOM 4611 C C . PHE A 1 632 ? 4.049 18.977 23.938 1.00 85.00 632 PHE A C 1
ATOM 4613 O O . PHE A 1 632 ? 4.645 19.992 23.569 1.00 85.00 632 PHE A O 1
ATOM 4620 N N . VAL A 1 633 ? 2.986 19.016 24.739 1.00 80.31 633 VAL A N 1
ATOM 4621 C CA . VAL A 1 633 ? 2.400 20.251 25.272 1.00 80.31 633 VAL A CA 1
ATOM 4622 C C . VAL A 1 633 ? 2.378 20.169 26.791 1.00 80.31 633 VAL A C 1
ATOM 4624 O O . VAL A 1 633 ? 1.763 19.261 27.346 1.00 80.31 633 VAL A O 1
ATOM 4627 N N . ASP A 1 634 ? 3.040 21.107 27.466 1.00 73.00 634 ASP A N 1
ATOM 4628 C CA . ASP A 1 634 ? 2.938 21.222 28.924 1.00 73.00 634 ASP A CA 1
ATOM 4629 C C . ASP A 1 634 ? 1.722 22.075 29.296 1.00 73.00 634 ASP A C 1
ATOM 4631 O O . ASP A 1 634 ? 1.600 23.223 28.861 1.00 73.00 634 ASP A O 1
ATOM 4635 N N . THR A 1 635 ? 0.813 21.517 30.096 1.00 68.06 635 THR A N 1
ATOM 4636 C CA . THR A 1 635 ? -0.394 22.217 30.565 1.00 68.06 635 THR A CA 1
ATOM 4637 C C . THR A 1 635 ? -0.249 22.829 31.960 1.00 68.06 635 THR A C 1
ATOM 4639 O O . THR A 1 635 ? -1.229 23.327 32.520 1.00 68.06 635 THR A O 1
ATOM 4642 N N . SER A 1 636 ? 0.929 22.759 32.582 1.00 61.47 636 SER A N 1
ATOM 4643 C CA . SER A 1 636 ? 1.154 23.329 33.909 1.00 61.47 636 SER A CA 1
ATOM 4644 C C . SER A 1 636 ? 1.035 24.861 33.880 1.00 61.47 636 SER A C 1
ATOM 4646 O O . SER A 1 636 ? 1.463 25.535 32.951 1.00 61.47 636 SER A O 1
ATOM 4648 N N . ARG A 1 637 ? 0.449 25.452 34.933 1.00 53.41 637 ARG A N 1
ATOM 4649 C CA . ARG A 1 637 ? 0.358 26.922 35.101 1.00 53.41 637 ARG A CA 1
ATOM 4650 C C . ARG A 1 637 ? 1.708 27.581 35.438 1.00 53.41 637 ARG A C 1
ATOM 4652 O O . ARG A 1 637 ? 1.744 28.768 35.758 1.00 53.41 637 ARG A O 1
ATOM 4659 N N . VAL A 1 638 ? 2.797 26.814 35.446 1.00 50.25 638 VAL A N 1
ATOM 4660 C CA . VAL A 1 638 ? 4.137 27.285 35.801 1.00 50.25 638 VAL A CA 1
ATOM 4661 C C . VAL A 1 638 ? 4.780 27.860 34.543 1.00 50.25 638 VAL A C 1
ATOM 4663 O O . VAL A 1 638 ? 4.729 27.249 33.487 1.00 50.25 638 VAL A O 1
ATOM 4666 N N . ILE A 1 639 ? 5.397 29.037 34.656 1.00 49.28 639 ILE A N 1
ATOM 4667 C CA . ILE A 1 639 ? 5.917 29.829 33.524 1.00 49.28 639 ILE A CA 1
ATOM 4668 C C . ILE A 1 639 ? 7.035 29.102 32.732 1.00 49.28 639 ILE A C 1
ATOM 4670 O O . ILE A 1 639 ? 7.406 29.563 31.660 1.00 49.28 639 ILE A O 1
ATOM 4674 N N . GLN A 1 640 ? 7.528 27.947 33.201 1.00 56.41 640 GLN A N 1
ATOM 4675 C CA . GLN A 1 640 ? 8.430 27.044 32.471 1.00 56.41 640 GLN A CA 1
ATOM 4676 C C . GLN A 1 640 ? 8.184 25.592 32.905 1.00 56.41 640 GLN A C 1
ATOM 4678 O O . GLN A 1 640 ? 8.819 25.082 33.831 1.00 56.41 640 GLN A O 1
ATOM 4683 N N . GLY A 1 641 ? 7.225 24.936 32.266 1.00 59.19 641 GLY A N 1
ATOM 4684 C CA . GLY A 1 641 ? 6.978 23.515 32.466 1.00 59.19 641 GLY A CA 1
ATOM 4685 C C . GLY A 1 641 ? 8.112 22.640 31.900 1.00 59.19 641 GLY A C 1
ATOM 4686 O O . GLY A 1 641 ? 8.862 23.089 31.032 1.00 59.19 641 GLY A O 1
ATOM 4687 N N . THR A 1 642 ? 8.311 21.420 32.415 1.00 67.38 642 THR A N 1
ATOM 4688 C CA . THR A 1 642 ? 9.341 20.485 31.915 1.00 67.38 642 THR A CA 1
ATOM 4689 C C . THR A 1 642 ? 8.719 19.142 31.560 1.00 67.38 642 THR A C 1
ATOM 4691 O O . THR A 1 642 ? 8.314 18.381 32.438 1.00 67.38 642 THR A O 1
ATOM 4694 N N . THR A 1 643 ? 8.739 18.811 30.274 1.00 70.81 643 THR A N 1
ATOM 4695 C CA . THR A 1 643 ? 8.490 17.463 29.767 1.00 70.81 643 THR A CA 1
ATOM 4696 C C . THR A 1 643 ? 9.753 16.640 29.930 1.00 70.81 643 THR A C 1
ATOM 4698 O O . THR A 1 643 ? 10.805 17.052 29.447 1.00 70.81 643 THR A O 1
ATOM 4701 N N . ARG A 1 644 ? 9.686 15.462 30.552 1.00 75.75 644 ARG A N 1
ATOM 4702 C CA . ARG A 1 644 ? 10.818 14.529 30.570 1.00 75.75 644 ARG A CA 1
ATOM 4703 C C . ARG A 1 644 ? 10.495 13.287 29.745 1.00 75.75 644 ARG A C 1
ATOM 4705 O O . ARG A 1 644 ? 9.424 12.716 29.886 1.00 75.75 644 ARG A O 1
ATOM 4712 N N . ILE A 1 645 ? 11.427 12.871 28.899 1.00 79.25 645 ILE A N 1
ATOM 4713 C CA . ILE A 1 645 ? 11.473 11.552 28.265 1.00 79.25 645 ILE A CA 1
ATOM 4714 C C . ILE A 1 645 ? 12.510 10.759 29.053 1.00 79.25 645 ILE A C 1
ATOM 4716 O O . ILE A 1 645 ? 13.678 11.154 29.109 1.00 79.25 645 ILE A O 1
ATOM 4720 N N . THR A 1 646 ? 12.076 9.682 29.704 1.00 81.25 646 THR A N 1
ATOM 4721 C CA . THR A 1 646 ? 12.959 8.834 30.513 1.00 81.25 646 THR A CA 1
ATOM 4722 C C . THR A 1 646 ? 13.160 7.506 29.804 1.00 81.25 646 THR A C 1
ATOM 4724 O O . THR A 1 646 ? 12.192 6.804 29.521 1.00 81.25 646 THR A O 1
ATOM 4727 N N . VAL A 1 647 ? 14.417 7.168 29.536 1.00 83.56 647 VAL A N 1
ATOM 4728 C CA . VAL A 1 647 ? 14.822 5.924 28.884 1.00 83.56 647 VAL A CA 1
ATOM 4729 C C . VAL A 1 647 ? 15.521 5.029 29.911 1.00 83.56 647 VAL A C 1
ATOM 4731 O O . VAL A 1 647 ? 16.459 5.495 30.569 1.00 83.56 647 VAL A O 1
ATOM 4734 N N . PRO A 1 648 ? 15.063 3.776 30.090 1.00 84.06 648 PRO A N 1
ATOM 4735 C CA . PRO A 1 648 ? 15.651 2.859 31.059 1.00 84.06 648 PRO A CA 1
ATOM 4736 C C . PRO A 1 648 ? 17.077 2.435 30.673 1.00 84.06 648 PRO A C 1
ATOM 4738 O O . PRO A 1 648 ? 17.546 2.677 29.562 1.00 84.06 648 PRO A O 1
ATOM 4741 N N . GLU A 1 649 ? 17.794 1.822 31.616 1.00 87.81 649 GLU A N 1
ATOM 4742 C CA . GLU A 1 649 ? 19.132 1.273 31.366 1.00 87.81 649 GLU A CA 1
ATOM 4743 C C . GLU A 1 649 ? 19.095 0.185 30.286 1.00 87.81 649 GLU A C 1
ATOM 4745 O O . GLU A 1 649 ? 18.148 -0.597 30.217 1.00 87.81 649 GLU A O 1
ATOM 4750 N N . ASN A 1 650 ? 20.143 0.130 29.460 1.00 87.62 650 ASN A N 1
ATOM 4751 C CA . ASN A 1 650 ? 20.314 -0.816 28.352 1.00 87.62 650 ASN A CA 1
ATOM 4752 C C . ASN A 1 650 ? 19.194 -0.806 27.294 1.00 87.62 650 ASN A C 1
ATOM 4754 O O . ASN A 1 650 ? 19.095 -1.751 26.519 1.00 87.62 650 ASN A O 1
ATOM 4758 N N . ALA A 1 651 ? 18.368 0.244 27.245 1.00 87.75 651 ALA A N 1
ATOM 4759 C CA . ALA A 1 651 ? 17.292 0.354 26.268 1.00 87.75 651 ALA A CA 1
ATOM 4760 C C . ALA A 1 651 ? 17.728 1.063 24.980 1.00 87.75 651 ALA A C 1
ATOM 4762 O O . ALA A 1 651 ? 18.450 2.059 25.020 1.00 87.75 651 ALA A O 1
ATOM 4763 N N . ASN A 1 652 ? 17.233 0.587 23.842 1.00 91.31 652 ASN A N 1
ATOM 4764 C CA . ASN A 1 652 ? 17.471 1.169 22.525 1.00 91.31 652 ASN A CA 1
ATOM 4765 C C . ASN A 1 652 ? 16.171 1.725 21.945 1.00 91.31 652 ASN A C 1
ATOM 4767 O O . ASN A 1 652 ? 15.279 0.962 21.579 1.00 91.31 652 ASN A O 1
ATOM 4771 N N . ILE A 1 653 ? 16.072 3.052 21.861 1.00 91.81 653 ILE A N 1
ATOM 4772 C CA . ILE A 1 653 ? 14.872 3.761 21.404 1.00 91.81 653 ILE A CA 1
ATOM 4773 C C . ILE A 1 653 ? 15.176 4.531 20.121 1.00 91.81 653 ILE A C 1
ATOM 4775 O O . ILE A 1 653 ? 16.189 5.228 20.037 1.00 91.81 653 ILE A O 1
ATOM 4779 N N . VAL A 1 654 ? 14.281 4.455 19.136 1.00 91.69 654 VAL A N 1
ATOM 4780 C CA . VAL A 1 654 ? 14.421 5.164 17.855 1.00 91.69 654 VAL A CA 1
ATOM 4781 C C . VAL A 1 654 ? 13.191 6.025 17.578 1.00 91.69 654 VAL A C 1
ATOM 4783 O O . VAL A 1 654 ? 12.066 5.546 17.655 1.00 91.69 654 VAL A O 1
ATOM 4786 N N . PHE A 1 655 ? 13.400 7.286 17.206 1.00 92.31 655 PHE A N 1
ATOM 4787 C CA . PHE A 1 655 ? 12.376 8.204 16.714 1.00 92.31 655 PHE A CA 1
ATOM 4788 C C . PHE A 1 655 ? 12.635 8.499 15.234 1.00 92.31 655 PHE A C 1
ATOM 4790 O O . PHE A 1 655 ? 13.637 9.136 14.900 1.00 92.31 655 PHE A O 1
ATOM 4797 N N . ASN A 1 656 ? 11.742 8.046 14.350 1.00 88.44 656 ASN A N 1
ATOM 4798 C CA . ASN A 1 656 ? 11.831 8.340 12.915 1.00 88.44 656 ASN A CA 1
ATOM 4799 C C . ASN A 1 656 ? 11.115 9.638 12.523 1.00 88.44 656 ASN A C 1
ATOM 4801 O O . ASN A 1 656 ? 11.477 10.241 11.520 1.00 88.44 656 ASN A O 1
ATOM 4805 N N . GLY A 1 657 ? 10.129 10.075 13.310 1.00 84.75 657 GLY A N 1
ATOM 4806 C CA . GLY A 1 657 ? 9.402 11.323 13.085 1.00 84.75 657 GLY A CA 1
ATOM 4807 C C . GLY A 1 657 ? 10.004 12.538 13.793 1.00 84.75 657 GLY A C 1
ATOM 4808 O O . GLY A 1 657 ? 10.870 12.428 14.662 1.00 84.75 657 GLY A O 1
ATOM 4809 N N . VAL A 1 658 ? 9.478 13.714 13.452 1.00 88.06 658 VAL A N 1
ATOM 4810 C CA . VAL A 1 658 ? 9.781 14.984 14.116 1.00 88.06 658 VAL A CA 1
ATOM 4811 C C . VAL A 1 658 ? 9.286 14.946 15.558 1.00 88.06 658 VAL A C 1
ATOM 4813 O O . VAL A 1 658 ? 8.117 14.654 15.813 1.00 88.06 658 VAL A O 1
ATOM 4816 N N . VAL A 1 659 ? 10.145 15.329 16.500 1.00 88.06 659 VAL A N 1
ATOM 4817 C CA . VAL A 1 659 ? 9.797 15.459 17.922 1.00 88.06 659 VAL A CA 1
ATOM 4818 C C . VAL A 1 659 ? 9.898 16.923 18.330 1.00 88.06 659 VAL A C 1
ATOM 4820 O O . VAL A 1 659 ? 10.955 17.540 18.194 1.00 88.06 659 VAL A O 1
ATOM 4823 N N . THR A 1 660 ? 8.807 17.511 18.831 1.00 86.19 660 THR A N 1
ATOM 4824 C CA . THR A 1 660 ? 8.802 18.936 19.187 1.00 86.19 660 THR A CA 1
ATOM 4825 C C . THR A 1 660 ? 7.936 19.307 20.390 1.00 86.19 660 THR A C 1
ATOM 4827 O O . THR A 1 660 ? 7.043 18.559 20.782 1.00 86.19 660 THR A O 1
ATOM 4830 N N . THR A 1 661 ? 8.198 20.481 20.975 1.00 78.69 661 THR A N 1
ATOM 4831 C CA . THR A 1 661 ? 7.414 21.085 22.064 1.00 78.69 661 THR A CA 1
ATOM 4832 C C . THR A 1 661 ? 6.741 22.403 21.671 1.00 78.69 661 THR A C 1
ATOM 4834 O O . THR A 1 661 ? 7.092 23.034 20.669 1.00 78.69 661 THR A O 1
ATOM 4837 N N . THR A 1 662 ? 5.767 22.856 22.465 1.00 73.81 662 THR A N 1
ATOM 4838 C CA . THR A 1 662 ? 5.219 24.225 22.399 1.00 73.81 662 THR A CA 1
ATOM 4839 C C . THR A 1 662 ? 6.147 25.262 23.048 1.00 73.81 662 THR A C 1
ATOM 4841 O O . THR A 1 662 ? 7.055 24.913 23.795 1.00 73.81 662 THR A O 1
ATOM 4844 N N . ASN A 1 663 ? 5.909 26.556 22.784 1.00 63.28 663 ASN A N 1
ATOM 4845 C CA . ASN A 1 663 ? 6.716 27.706 23.250 1.00 63.28 663 ASN A CA 1
ATOM 4846 C C . ASN A 1 663 ? 6.629 27.991 24.774 1.00 63.28 663 ASN A C 1
ATOM 4848 O O . ASN A 1 663 ? 6.710 29.150 25.176 1.00 63.28 663 ASN A O 1
ATOM 4852 N N . THR A 1 664 ? 6.289 26.996 25.591 1.00 60.09 664 THR A N 1
ATOM 4853 C CA . THR A 1 664 ? 6.118 27.143 27.052 1.00 60.09 664 THR A CA 1
ATOM 4854 C C . THR A 1 664 ? 6.717 25.968 27.832 1.00 60.09 664 THR A C 1
ATOM 4856 O O . THR A 1 664 ? 6.419 25.786 29.015 1.00 60.09 664 THR A O 1
ATOM 4859 N N . SER A 1 665 ? 7.493 25.106 27.166 1.00 62.88 665 SER A N 1
ATOM 4860 C CA . SER A 1 665 ? 7.866 23.785 27.676 1.00 62.88 665 SER A CA 1
ATOM 4861 C C . SER A 1 665 ? 9.332 23.470 27.402 1.00 62.88 665 SER A C 1
ATOM 4863 O O . SER A 1 665 ? 9.769 23.429 26.247 1.00 62.88 665 SER A O 1
ATOM 4865 N N . ASN A 1 666 ? 10.068 23.164 28.472 1.00 71.00 666 ASN A N 1
ATOM 4866 C CA . ASN A 1 666 ? 11.391 22.568 28.383 1.00 71.00 666 ASN A CA 1
ATOM 4867 C C . ASN A 1 666 ? 11.271 21.071 28.076 1.00 71.00 666 ASN A C 1
ATOM 4869 O O . ASN A 1 666 ? 10.495 20.379 28.732 1.00 71.00 666 ASN A O 1
ATOM 4873 N N . LEU A 1 667 ? 12.073 20.551 27.146 1.00 72.62 667 LEU A N 1
ATOM 4874 C CA . LEU A 1 667 ? 12.165 19.110 26.890 1.00 72.62 667 LEU A CA 1
ATOM 4875 C C . LEU A 1 667 ? 13.453 18.547 27.494 1.00 72.62 667 LEU A C 1
ATOM 4877 O O . LEU A 1 667 ? 14.557 18.932 27.109 1.00 72.62 667 LEU A O 1
ATOM 4881 N N . ALA A 1 668 ? 13.308 17.641 28.455 1.00 77.00 668 ALA A N 1
ATOM 4882 C CA . ALA A 1 668 ? 14.389 16.938 29.124 1.00 77.00 668 ALA A CA 1
ATOM 4883 C C . ALA A 1 668 ? 14.476 15.488 28.636 1.00 77.00 668 ALA A C 1
ATOM 4885 O O . ALA A 1 668 ? 13.513 14.733 28.733 1.00 77.00 668 ALA A O 1
ATOM 4886 N N . LEU A 1 669 ? 15.646 15.078 28.165 1.00 79.12 669 LEU A N 1
ATOM 4887 C CA . LEU A 1 669 ? 15.977 13.696 27.842 1.00 79.12 669 LEU A CA 1
ATOM 4888 C C . LEU A 1 669 ? 16.805 13.121 28.997 1.00 79.12 669 LEU A C 1
ATOM 4890 O O . LEU A 1 669 ? 17.789 13.728 29.428 1.00 79.12 669 LEU A O 1
ATOM 4894 N N . SER A 1 670 ? 16.415 11.963 29.520 1.00 84.44 670 SER A N 1
ATOM 4895 C CA . SER A 1 670 ? 17.163 11.250 30.556 1.00 84.44 670 SER A CA 1
ATOM 4896 C C . SER A 1 670 ? 17.376 9.806 30.133 1.00 84.44 670 SER A C 1
ATOM 4898 O O . SER A 1 670 ? 16.410 9.132 29.787 1.00 84.44 670 SER A O 1
ATOM 4900 N N . SER A 1 671 ? 18.626 9.347 30.129 1.00 84.62 671 SER A N 1
ATOM 4901 C CA . SER A 1 671 ? 19.007 8.028 29.608 1.00 84.62 671 SER A CA 1
ATOM 4902 C C . SER A 1 671 ? 19.796 7.218 30.638 1.00 84.62 671 SER A C 1
ATOM 4904 O O . SER A 1 671 ? 20.746 7.724 31.241 1.00 84.62 671 SER A O 1
ATOM 4906 N N . GLY A 1 672 ? 19.396 5.965 30.861 1.00 85.56 672 GLY A N 1
ATOM 4907 C CA . GLY A 1 672 ? 20.103 5.036 31.742 1.00 85.56 672 GLY A CA 1
ATOM 4908 C C . GLY A 1 672 ? 21.436 4.548 31.161 1.00 85.56 672 GLY A C 1
ATOM 4909 O O . GLY A 1 672 ? 21.712 4.710 29.970 1.00 85.56 672 GLY A O 1
ATOM 4910 N N . ALA A 1 673 ? 22.270 3.916 31.985 1.00 86.00 673 ALA A N 1
ATOM 4911 C CA . ALA A 1 673 ? 23.546 3.362 31.533 1.00 86.00 673 ALA A CA 1
ATOM 4912 C C . ALA A 1 673 ? 23.337 2.330 30.411 1.00 86.00 673 ALA A C 1
ATOM 4914 O O . ALA A 1 673 ? 22.383 1.557 30.452 1.00 86.00 673 ALA A O 1
ATOM 4915 N N . GLY A 1 674 ? 24.205 2.344 29.395 1.00 85.12 674 GLY A N 1
ATOM 4916 C CA . GLY A 1 674 ? 24.137 1.409 28.263 1.00 85.12 674 GLY A CA 1
ATOM 4917 C C . GLY A 1 674 ? 22.962 1.623 27.300 1.00 85.12 674 GLY A C 1
ATOM 4918 O O . GLY A 1 674 ? 22.818 0.850 26.360 1.00 85.12 674 GLY A O 1
ATOM 4919 N N . SER A 1 675 ? 22.127 2.645 27.514 1.00 90.62 675 SER A N 1
ATOM 4920 C CA . SER A 1 675 ? 21.004 2.957 26.622 1.00 90.62 675 SER A CA 1
ATOM 4921 C C . SER A 1 675 ? 21.422 3.816 25.427 1.00 90.62 675 SER A C 1
ATOM 4923 O O . SER A 1 675 ? 22.367 4.609 25.515 1.00 90.62 675 SER A O 1
ATOM 4925 N N . THR A 1 676 ? 20.685 3.679 24.324 1.00 92.00 676 THR A N 1
ATOM 4926 C CA . THR A 1 676 ? 20.841 4.486 23.110 1.00 92.00 676 THR A CA 1
ATOM 4927 C C . THR A 1 676 ? 19.500 5.087 22.703 1.00 92.00 676 THR A C 1
ATOM 4929 O O . THR A 1 676 ? 18.498 4.381 22.616 1.00 92.00 676 THR A O 1
ATOM 4932 N N . VAL A 1 677 ? 19.472 6.388 22.414 1.00 92.00 677 VAL A N 1
ATOM 4933 C CA . VAL A 1 677 ? 18.289 7.090 21.897 1.00 92.00 677 VAL A CA 1
ATOM 4934 C C . VAL A 1 677 ? 18.640 7.742 20.572 1.00 92.00 677 VAL A C 1
ATOM 4936 O O . VAL A 1 677 ? 19.529 8.584 20.537 1.00 92.00 677 VAL A O 1
ATOM 4939 N N . THR A 1 678 ? 17.954 7.380 19.492 1.00 92.75 678 THR A N 1
ATOM 4940 C CA . THR A 1 678 ? 18.242 7.892 18.145 1.00 92.75 678 THR A CA 1
ATOM 4941 C C . THR A 1 678 ? 17.093 8.744 17.621 1.00 92.75 678 THR A C 1
ATOM 4943 O O . THR A 1 678 ? 15.948 8.304 17.642 1.00 92.75 678 THR A O 1
ATOM 4946 N N . PHE A 1 679 ? 17.398 9.932 17.105 1.00 92.00 679 PHE A N 1
ATOM 4947 C CA . PHE A 1 679 ? 16.466 10.818 16.407 1.00 92.00 679 PHE A CA 1
ATOM 4948 C C . PHE A 1 679 ? 16.880 10.927 14.938 1.00 92.00 679 PHE A C 1
ATOM 4950 O O . PHE A 1 679 ? 17.922 11.506 14.628 1.00 92.00 679 PHE A O 1
ATOM 4957 N N . ASN A 1 680 ? 16.081 10.351 14.037 1.00 89.31 680 ASN A N 1
ATOM 4958 C CA . ASN A 1 680 ? 16.372 10.317 12.599 1.00 89.31 680 ASN A CA 1
ATOM 4959 C C . ASN A 1 680 ? 15.896 11.558 11.835 1.00 89.31 680 ASN A C 1
ATOM 4961 O O . ASN A 1 680 ? 16.419 11.836 10.760 1.00 89.31 680 ASN A O 1
ATOM 4965 N N . ASP A 1 681 ? 14.968 12.325 12.404 1.00 88.44 681 ASP A N 1
ATOM 4966 C CA . ASP A 1 681 ? 14.467 13.584 11.845 1.00 88.44 681 ASP A CA 1
ATOM 4967 C C . ASP A 1 681 ? 14.665 14.742 12.850 1.00 88.44 681 ASP A C 1
ATOM 4969 O O . ASP A 1 681 ? 15.415 14.620 13.823 1.00 88.44 681 ASP A O 1
ATOM 4973 N N . LEU A 1 682 ? 14.033 15.891 12.610 1.00 82.00 682 LEU A N 1
ATOM 4974 C CA . LEU A 1 682 ? 14.146 17.090 13.433 1.00 82.00 682 LEU A CA 1
ATOM 4975 C C . LEU A 1 682 ? 13.699 16.838 14.879 1.00 82.00 682 LEU A C 1
ATOM 4977 O O . LEU A 1 682 ? 12.538 16.527 15.156 1.00 82.00 682 LEU A O 1
ATOM 4981 N N . PHE A 1 683 ? 14.597 17.129 15.815 1.00 83.12 683 PHE A N 1
ATOM 4982 C CA . PHE A 1 683 ? 14.257 17.314 17.218 1.00 83.12 683 PHE A CA 1
ATOM 4983 C C . PHE A 1 683 ? 14.279 18.805 17.553 1.00 83.12 683 PHE A C 1
ATOM 4985 O O . PHE A 1 683 ? 15.308 19.463 17.403 1.00 83.12 683 PHE A O 1
ATOM 4992 N N . MET A 1 684 ? 13.165 19.359 18.035 1.00 81.00 684 MET A N 1
ATOM 4993 C CA . MET A 1 684 ? 13.072 20.785 18.356 1.00 81.00 684 MET A CA 1
ATOM 4994 C C . MET A 1 684 ? 12.481 21.043 19.743 1.00 81.00 684 MET A C 1
ATOM 4996 O O . MET A 1 684 ? 11.274 20.89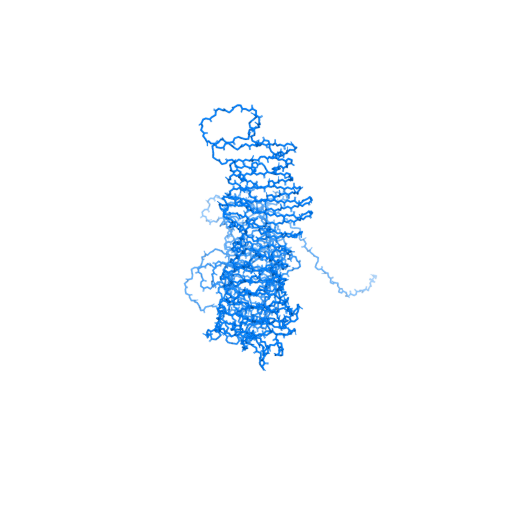3 19.944 1.00 81.00 684 MET A O 1
ATOM 5000 N N . SER A 1 685 ? 13.306 21.573 20.648 1.00 77.44 685 SER A N 1
ATOM 5001 C CA . SER A 1 685 ? 12.842 22.211 21.881 1.00 77.44 685 SER A CA 1
ATOM 5002 C C . SER A 1 685 ? 12.644 23.714 21.672 1.00 77.44 685 SER A C 1
ATOM 5004 O O . SER A 1 685 ? 13.576 24.440 21.304 1.00 77.44 685 SER A O 1
ATOM 5006 N N . ARG A 1 686 ? 11.412 24.194 21.876 1.00 70.44 686 ARG A N 1
ATOM 5007 C CA . ARG A 1 686 ? 11.039 25.583 21.566 1.00 70.44 686 ARG A CA 1
ATOM 5008 C C . ARG A 1 686 ? 11.371 26.616 22.641 1.00 70.44 686 ARG A C 1
ATOM 5010 O O . ARG A 1 686 ? 11.487 27.778 22.261 1.00 70.44 686 ARG A O 1
ATOM 5017 N N . ASP A 1 687 ? 11.571 26.199 23.888 1.00 72.12 687 ASP A N 1
ATOM 5018 C CA . ASP A 1 687 ? 12.115 27.038 24.962 1.00 72.12 687 ASP A CA 1
ATOM 5019 C C . ASP A 1 687 ? 13.490 26.489 25.365 1.00 72.12 687 ASP A C 1
ATOM 5021 O O . ASP A 1 687 ? 14.483 26.788 24.703 1.00 72.12 687 ASP A O 1
ATOM 5025 N N . GLY A 1 688 ? 13.575 25.630 26.386 1.00 73.81 688 GLY A N 1
ATOM 5026 C CA . GLY A 1 688 ? 14.826 25.019 26.844 1.00 73.81 688 GLY A CA 1
ATOM 5027 C C . GLY A 1 688 ? 14.931 23.512 26.593 1.00 73.81 688 GLY A C 1
ATOM 5028 O O . GLY A 1 688 ? 13.956 22.768 26.636 1.00 73.81 688 GLY A O 1
ATOM 5029 N N . GLY A 1 689 ? 16.132 23.020 26.320 1.00 75.62 689 GLY A N 1
ATOM 5030 C CA . GLY A 1 689 ? 16.450 21.597 26.231 1.00 75.62 689 GLY A CA 1
ATOM 5031 C C . GLY A 1 689 ? 17.323 21.157 27.400 1.00 75.62 689 GLY A C 1
ATOM 5032 O O . GLY A 1 689 ? 18.167 21.913 27.880 1.00 75.62 689 GLY A O 1
ATOM 5033 N N . SER A 1 690 ? 17.173 19.919 27.855 1.00 78.00 690 SER A N 1
ATOM 5034 C CA . SER A 1 690 ? 18.209 19.309 28.688 1.00 78.00 690 SER A CA 1
ATOM 5035 C C . SER A 1 690 ? 18.451 17.854 28.345 1.00 78.00 690 SER A C 1
ATOM 5037 O O . SER A 1 690 ? 17.530 17.131 27.982 1.00 78.00 690 SER A O 1
ATOM 5039 N N . VAL A 1 691 ? 19.703 17.436 28.472 1.00 78.88 691 VAL A N 1
ATOM 5040 C CA . VAL A 1 691 ? 20.154 16.058 28.297 1.00 78.88 691 VAL A CA 1
ATOM 5041 C C . VAL A 1 691 ? 20.802 15.609 29.596 1.00 78.88 691 VAL A C 1
ATOM 5043 O O . VAL A 1 691 ? 21.623 16.315 30.174 1.00 78.88 691 VAL A O 1
ATOM 5046 N N . SER A 1 692 ? 20.417 14.442 30.092 1.00 79.88 692 SER A N 1
ATOM 5047 C CA . SER A 1 692 ? 20.913 13.918 31.359 1.00 79.88 692 SER A CA 1
ATOM 5048 C C . SER A 1 692 ? 21.075 12.402 31.333 1.00 79.88 692 SER A C 1
ATOM 5050 O O . SER A 1 692 ? 20.475 11.709 30.506 1.00 79.88 692 SER A O 1
ATOM 5052 N N . GLY A 1 693 ? 21.851 11.886 32.283 1.00 83.44 693 GLY A N 1
ATOM 5053 C CA . GLY A 1 693 ? 22.020 10.452 32.500 1.00 83.44 693 GLY A CA 1
ATOM 5054 C C . GLY A 1 693 ? 23.388 9.954 32.052 1.00 83.44 693 GLY A C 1
ATOM 5055 O O . GLY A 1 693 ? 24.367 10.689 32.139 1.00 83.44 693 GLY A O 1
ATOM 5056 N N . SER A 1 694 ? 23.473 8.697 31.630 1.00 84.25 694 SER A N 1
ATOM 5057 C CA . SER A 1 694 ? 24.736 8.031 31.275 1.00 84.25 694 SER A CA 1
ATOM 5058 C C . SER A 1 694 ? 24.691 7.275 29.944 1.00 84.25 694 SER A C 1
ATOM 5060 O O . SER A 1 694 ? 25.696 6.677 29.561 1.00 84.25 694 SER A O 1
ATOM 5062 N N . GLY A 1 695 ? 23.562 7.313 29.233 1.00 87.25 695 GLY A N 1
ATOM 5063 C CA . GLY A 1 695 ? 23.404 6.725 27.903 1.00 87.25 695 GLY A CA 1
ATOM 5064 C C . GLY A 1 695 ? 23.938 7.603 26.767 1.00 87.25 695 GLY A C 1
ATOM 5065 O O . GLY A 1 695 ? 24.543 8.659 26.987 1.00 87.25 695 GLY A O 1
ATOM 5066 N N . THR A 1 696 ? 23.699 7.147 25.538 1.00 89.56 696 THR A N 1
ATOM 5067 C CA . THR A 1 696 ? 24.086 7.831 24.296 1.00 89.56 696 THR A CA 1
ATOM 5068 C C . THR A 1 696 ? 22.851 8.335 23.553 1.00 89.56 696 THR A C 1
ATOM 5070 O O . THR A 1 696 ? 21.881 7.605 23.372 1.00 89.56 696 THR A O 1
ATOM 5073 N N . MET A 1 697 ? 22.883 9.583 23.096 1.00 90.25 697 MET A N 1
ATOM 5074 C CA . MET A 1 697 ? 21.831 10.211 22.301 1.00 90.25 697 MET A CA 1
ATOM 5075 C C . MET A 1 697 ? 22.386 10.569 20.930 1.00 90.25 697 MET A C 1
ATOM 5077 O O . MET A 1 697 ? 23.346 11.326 20.843 1.00 90.25 697 MET A O 1
ATOM 5081 N N . ILE A 1 698 ? 21.787 10.038 19.874 1.00 90.94 698 ILE A N 1
ATOM 5082 C CA . ILE A 1 698 ? 22.240 10.167 18.492 1.00 90.94 698 ILE A CA 1
ATOM 5083 C C . ILE A 1 698 ? 21.228 11.017 17.727 1.00 90.94 698 ILE A C 1
ATOM 5085 O O . ILE A 1 698 ? 20.049 10.678 17.655 1.00 90.94 698 ILE A O 1
ATOM 5089 N N . PHE A 1 699 ? 21.689 12.114 17.137 1.00 89.12 699 PHE A N 1
ATOM 5090 C CA . PHE A 1 699 ? 20.882 13.018 16.322 1.00 89.12 699 PHE A CA 1
ATOM 5091 C C . PHE A 1 699 ? 21.327 12.912 14.861 1.00 89.12 699 PHE A C 1
ATOM 5093 O O . PHE A 1 699 ? 22.258 13.595 14.427 1.00 89.12 699 PHE A O 1
ATOM 5100 N N . ASN A 1 700 ? 20.666 12.018 14.123 1.00 88.56 700 ASN A N 1
ATOM 5101 C CA . ASN A 1 700 ? 20.822 11.839 12.676 1.00 88.56 700 ASN A CA 1
ATOM 5102 C C . ASN A 1 700 ? 20.094 12.936 11.887 1.00 88.56 700 ASN A C 1
ATOM 5104 O O . ASN A 1 700 ? 20.546 13.304 10.804 1.00 88.56 700 ASN A O 1
ATOM 5108 N N . GLY A 1 701 ? 19.008 13.486 12.442 1.00 82.75 701 GLY A N 1
ATOM 5109 C CA . GLY A 1 701 ? 18.390 14.739 12.002 1.00 82.75 701 GLY A CA 1
ATOM 5110 C C . GLY A 1 701 ? 18.849 15.950 12.837 1.00 82.75 701 GLY A C 1
ATOM 5111 O O . GLY A 1 701 ? 19.510 15.777 13.865 1.00 82.75 701 GLY A O 1
ATOM 5112 N N . PRO A 1 702 ? 18.534 17.195 12.423 1.00 82.25 702 PRO A N 1
ATOM 5113 C CA . PRO A 1 702 ? 18.956 18.389 13.155 1.00 82.25 702 PRO A CA 1
ATOM 5114 C C . PRO A 1 702 ? 18.347 18.479 14.565 1.00 82.25 702 PRO A C 1
ATOM 5116 O O . PRO A 1 702 ? 17.159 18.229 14.760 1.00 82.25 702 PRO A O 1
ATOM 5119 N N . TYR A 1 703 ? 19.140 18.929 15.538 1.00 83.94 703 TYR A N 1
ATOM 5120 C CA . TYR A 1 703 ? 18.711 19.296 16.889 1.00 83.94 703 TYR A CA 1
ATOM 5121 C C . TYR A 1 703 ? 18.612 20.816 17.039 1.00 83.94 703 TYR A C 1
ATOM 5123 O O . TYR A 1 703 ? 19.609 21.528 16.880 1.00 83.94 703 TYR A O 1
ATOM 5131 N N . HIS A 1 704 ? 17.423 21.334 17.362 1.00 81.25 704 HIS A N 1
ATOM 5132 C CA . HIS A 1 704 ? 17.160 22.764 17.556 1.00 81.25 704 HIS A CA 1
ATOM 5133 C C . HIS A 1 704 ? 16.696 23.054 18.990 1.00 81.25 704 HIS A C 1
ATOM 5135 O O . HIS A 1 704 ? 15.644 22.594 19.425 1.00 81.25 704 HIS A O 1
ATOM 5141 N N . CYS A 1 705 ? 17.440 23.890 19.708 1.00 77.31 705 CYS A N 1
ATOM 5142 C CA . CYS A 1 705 ? 17.075 24.452 21.008 1.00 77.31 705 CYS A CA 1
ATOM 5143 C C . CYS A 1 705 ? 17.027 25.978 20.898 1.00 77.31 705 CYS A C 1
ATOM 5145 O O . CYS A 1 705 ? 17.957 26.574 20.353 1.00 77.31 705 CYS A O 1
ATOM 5147 N N . ARG A 1 706 ? 15.954 26.623 21.372 1.00 71.75 706 ARG A N 1
ATOM 5148 C CA . ARG A 1 706 ? 15.729 28.063 21.141 1.00 71.75 706 ARG A CA 1
ATOM 5149 C C . ARG A 1 706 ? 16.204 29.017 22.247 1.00 71.75 706 ARG A C 1
ATOM 5151 O O . ARG A 1 706 ? 16.521 30.152 21.896 1.00 71.75 706 ARG A O 1
ATOM 5158 N N . ASP A 1 707 ? 16.234 28.597 23.514 1.00 71.56 707 ASP A N 1
ATOM 5159 C CA . ASP A 1 707 ? 16.590 29.457 24.662 1.00 71.56 707 ASP A CA 1
ATOM 5160 C C . ASP A 1 707 ? 17.737 28.908 25.538 1.00 71.56 707 ASP A C 1
ATOM 5162 O O . ASP A 1 707 ? 18.814 29.499 25.607 1.00 71.56 707 ASP A O 1
ATOM 5166 N N . ARG A 1 708 ? 17.557 27.782 26.242 1.00 73.19 708 ARG A N 1
ATOM 5167 C CA . ARG A 1 708 ? 18.602 27.251 27.144 1.00 73.19 708 ARG A CA 1
ATOM 5168 C C . ARG A 1 708 ? 18.830 25.766 26.956 1.00 73.19 708 ARG A C 1
ATOM 5170 O O . ARG A 1 708 ? 17.886 25.000 27.070 1.00 73.19 708 ARG A O 1
ATOM 5177 N N . PHE A 1 709 ? 20.082 25.355 26.772 1.00 76.69 709 PHE A N 1
ATOM 5178 C CA . PHE A 1 709 ? 20.461 23.942 26.753 1.00 76.69 709 PHE A CA 1
ATOM 5179 C C . PHE A 1 709 ? 21.305 23.581 27.974 1.00 76.69 709 PHE A C 1
ATOM 5181 O O . PHE A 1 709 ? 22.308 24.247 28.212 1.00 76.69 709 PHE A O 1
ATOM 5188 N N . ASN A 1 710 ? 20.934 22.527 28.705 1.00 77.88 710 ASN A N 1
ATOM 5189 C CA . ASN A 1 710 ? 21.727 22.001 29.822 1.00 77.88 710 ASN A CA 1
ATOM 5190 C C . ASN A 1 710 ? 22.119 20.536 29.594 1.00 77.88 710 ASN A C 1
ATOM 5192 O O . ASN A 1 710 ? 21.293 19.749 29.134 1.00 77.88 710 ASN A O 1
ATOM 5196 N N . MET A 1 711 ? 23.332 20.141 29.991 1.00 78.75 711 MET A N 1
ATOM 5197 C CA . MET A 1 711 ? 23.769 18.742 29.909 1.00 78.75 711 MET A CA 1
ATOM 5198 C C . MET A 1 711 ? 24.398 18.247 31.215 1.00 78.75 711 MET A C 1
ATOM 5200 O O . MET A 1 711 ? 25.353 18.837 31.719 1.00 78.75 711 MET A O 1
ATOM 5204 N N . SER A 1 712 ? 23.909 17.122 31.737 1.00 77.94 712 SER A N 1
ATOM 5205 C CA . SER A 1 712 ? 24.435 16.480 32.949 1.00 77.94 712 SER A CA 1
ATOM 5206 C C . SER A 1 712 ? 24.678 14.978 32.733 1.00 77.94 712 SER A C 1
ATOM 5208 O O . SER A 1 712 ? 23.775 14.164 32.947 1.00 77.94 712 SER A O 1
ATOM 5210 N N . GLY A 1 713 ? 25.900 14.621 32.333 1.00 80.31 713 GLY A N 1
ATOM 5211 C CA . GLY A 1 713 ? 26.314 13.250 32.014 1.00 80.31 713 GLY A CA 1
ATOM 5212 C C . GLY A 1 713 ? 25.925 12.770 30.607 1.00 80.31 713 GLY A C 1
ATOM 5213 O O . GLY A 1 713 ? 25.250 13.480 29.861 1.00 80.31 713 GLY A O 1
ATOM 5214 N N . GLY A 1 714 ? 26.375 11.561 30.254 1.00 84.31 714 GLY A N 1
ATOM 5215 C CA . GLY A 1 714 ? 26.030 10.862 29.009 1.00 84.31 714 GLY A CA 1
ATOM 5216 C C . GLY A 1 714 ? 26.797 11.351 27.779 1.00 84.31 714 GLY A C 1
ATOM 5217 O O . GLY A 1 714 ? 27.700 12.185 27.882 1.00 84.31 714 GLY A O 1
ATOM 5218 N N . THR A 1 715 ? 26.434 10.822 26.609 1.00 86.94 715 THR A N 1
ATOM 5219 C CA . THR A 1 715 ? 27.004 11.208 25.308 1.00 86.94 715 THR A CA 1
ATOM 5220 C C . THR A 1 715 ? 25.912 11.738 24.382 1.00 86.94 715 THR A C 1
ATOM 5222 O O . THR A 1 715 ? 24.870 11.112 24.244 1.00 86.94 715 THR A O 1
ATOM 5225 N N . MET A 1 716 ? 26.152 12.871 23.726 1.00 87.31 716 MET A N 1
ATOM 5226 C CA . MET A 1 716 ? 25.340 13.414 22.637 1.00 87.31 716 MET A CA 1
ATOM 5227 C C . MET A 1 716 ? 26.161 13.371 21.349 1.00 87.31 716 MET A C 1
ATOM 5229 O O . MET A 1 716 ? 27.233 13.964 21.290 1.00 87.31 716 MET A O 1
ATOM 5233 N N . GLU A 1 717 ? 25.666 12.701 20.316 1.00 88.94 717 GLU A N 1
ATOM 5234 C CA . GLU A 1 717 ? 26.291 12.631 18.999 1.00 88.94 717 GLU A CA 1
ATOM 5235 C C . GLU A 1 717 ? 25.454 13.394 17.972 1.00 88.94 717 GLU A C 1
ATOM 5237 O O . GLU A 1 717 ? 24.266 13.129 17.796 1.00 88.94 717 GLU A O 1
ATOM 5242 N N . LEU A 1 718 ? 26.083 14.338 17.279 1.00 86.69 718 LEU A N 1
ATOM 5243 C CA . LEU A 1 718 ? 25.472 15.174 16.250 1.00 86.69 718 LEU A CA 1
ATOM 5244 C C . LEU A 1 718 ? 25.947 14.706 14.872 1.00 86.69 718 LEU A C 1
ATOM 5246 O O . LEU A 1 718 ? 27.086 14.974 14.483 1.00 86.69 718 LEU A O 1
ATOM 5250 N N . HIS A 1 719 ? 25.083 13.999 14.145 1.00 85.00 719 HIS A N 1
ATOM 5251 C CA . HIS A 1 719 ? 25.373 13.427 12.823 1.00 85.00 719 HIS A CA 1
ATOM 5252 C C . HIS A 1 719 ? 24.804 14.281 11.676 1.00 85.00 719 HIS A C 1
ATOM 5254 O O . HIS A 1 719 ? 25.287 14.194 10.550 1.00 85.00 719 HIS A O 1
ATOM 5260 N N . ALA A 1 720 ? 23.833 15.155 11.957 1.00 78.19 720 ALA A N 1
ATOM 5261 C CA . ALA A 1 720 ? 23.308 16.129 10.999 1.00 78.19 720 ALA A CA 1
ATOM 5262 C C . ALA A 1 720 ? 24.145 17.419 10.921 1.00 78.19 720 ALA A C 1
ATOM 5264 O O . ALA A 1 720 ? 24.789 17.827 11.889 1.00 78.19 720 ALA A O 1
ATOM 5265 N N . THR A 1 721 ? 24.056 18.125 9.791 1.00 73.69 721 THR A N 1
ATOM 5266 C CA . THR A 1 721 ? 24.412 19.552 9.707 1.00 73.69 721 THR A CA 1
ATOM 5267 C C . THR A 1 721 ? 23.251 20.424 10.210 1.00 73.69 721 THR A C 1
ATOM 5269 O O . THR A 1 721 ? 22.129 19.945 10.372 1.00 73.69 721 THR A O 1
ATOM 5272 N N . LEU A 1 722 ? 23.496 21.719 10.461 1.00 72.94 722 LEU A N 1
ATOM 5273 C CA . LEU A 1 722 ? 22.460 22.703 10.843 1.00 72.94 722 LEU A CA 1
ATOM 5274 C C . LEU A 1 722 ? 21.804 22.477 12.224 1.00 72.94 722 LEU A C 1
ATOM 5276 O O . LEU A 1 722 ? 20.650 22.868 12.441 1.00 72.94 722 LEU A O 1
ATOM 5280 N N . ASN A 1 723 ? 22.525 21.887 13.183 1.00 73.56 723 ASN A N 1
ATOM 5281 C CA . ASN A 1 723 ? 22.092 21.890 14.583 1.00 73.56 723 ASN A CA 1
ATOM 5282 C C . ASN A 1 723 ? 22.136 23.323 15.130 1.00 73.56 723 ASN A C 1
ATOM 5284 O O . ASN A 1 723 ? 23.102 24.050 14.896 1.00 73.56 723 ASN A O 1
ATOM 5288 N N . ARG A 1 724 ? 21.105 23.736 15.873 1.00 72.06 724 ARG A N 1
ATOM 5289 C CA . ARG A 1 724 ? 20.959 25.108 16.380 1.00 72.06 724 ARG A CA 1
ATOM 5290 C C . ARG A 1 724 ? 20.815 25.112 17.891 1.00 72.06 724 ARG A C 1
ATOM 5292 O O . ARG A 1 724 ? 19.852 24.576 18.429 1.00 72.06 724 ARG A O 1
ATOM 5299 N N . PHE A 1 725 ? 21.730 25.799 18.558 1.00 70.31 725 PHE A N 1
ATOM 5300 C CA . PHE A 1 725 ? 21.672 26.076 19.990 1.00 70.31 725 PHE A CA 1
ATOM 5301 C C . PHE A 1 725 ? 21.537 27.590 20.168 1.00 70.31 725 PHE A C 1
ATOM 5303 O O . PHE A 1 725 ? 22.528 28.309 20.265 1.00 70.31 725 PHE A O 1
ATOM 5310 N N . ASN A 1 726 ? 20.309 28.099 20.144 1.00 58.34 726 ASN A N 1
ATOM 5311 C CA . ASN A 1 726 ? 20.048 29.510 20.404 1.00 58.34 726 ASN A CA 1
ATOM 5312 C C . ASN A 1 726 ? 19.949 29.741 21.921 1.00 58.34 726 ASN A C 1
ATOM 5314 O O . ASN A 1 726 ? 19.266 28.999 22.621 1.00 58.34 726 ASN A O 1
ATOM 5318 N N . GLY A 1 727 ? 20.658 30.771 22.398 1.00 55.56 727 GLY A N 1
ATOM 5319 C CA . GLY A 1 727 ? 20.682 31.230 23.793 1.00 55.56 727 GLY A CA 1
ATOM 5320 C C . GLY A 1 727 ? 21.843 30.671 24.636 1.00 55.56 727 GLY A C 1
ATOM 5321 O O . GLY A 1 727 ? 22.952 30.522 24.118 1.00 55.56 727 GLY A O 1
ATOM 5322 N N . ASN A 1 728 ? 21.646 30.457 25.944 1.00 56.56 728 ASN A N 1
ATOM 5323 C CA . ASN A 1 728 ? 22.710 30.061 26.887 1.00 56.56 728 ASN A CA 1
ATOM 5324 C C . ASN A 1 728 ? 22.860 28.527 26.955 1.00 56.56 728 ASN A C 1
ATOM 5326 O O . ASN A 1 728 ? 21.923 27.838 27.356 1.00 56.56 728 ASN A O 1
ATOM 5330 N N . MET A 1 729 ? 24.046 27.983 26.658 1.00 58.66 729 MET A N 1
ATOM 5331 C CA . MET A 1 729 ? 24.385 26.587 26.977 1.00 58.66 729 MET A CA 1
ATOM 5332 C C . MET A 1 729 ? 24.823 26.502 28.450 1.00 58.66 729 MET A C 1
ATOM 5334 O O . MET A 1 729 ? 25.981 26.699 28.803 1.00 58.66 729 MET A O 1
ATOM 5338 N N . GLY A 1 730 ? 23.867 26.300 29.353 1.00 54.94 730 GLY A N 1
ATOM 5339 C CA . GLY A 1 730 ? 24.105 26.310 30.792 1.00 54.94 730 GLY A CA 1
ATOM 5340 C C . GLY A 1 730 ? 24.676 24.988 31.305 1.00 54.94 730 GLY A C 1
ATOM 5341 O O . GLY A 1 730 ? 24.076 23.947 31.096 1.00 54.94 730 GLY A O 1
ATOM 5342 N N . ILE A 1 731 ? 25.800 25.058 32.029 1.00 54.00 731 ILE A N 1
ATOM 5343 C CA . ILE A 1 731 ? 26.397 24.003 32.875 1.00 54.00 731 ILE A CA 1
ATOM 5344 C C . ILE A 1 731 ? 26.482 22.634 32.192 1.00 54.00 731 ILE A C 1
ATOM 5346 O O . ILE A 1 731 ? 25.541 21.841 32.191 1.00 54.00 731 ILE A O 1
ATOM 5350 N N . TRP A 1 732 ? 27.672 22.324 31.696 1.00 64.81 732 TRP A N 1
ATOM 5351 C CA . TRP A 1 732 ? 27.985 21.008 31.169 1.00 64.81 732 TRP A CA 1
ATOM 5352 C C . TRP A 1 732 ? 28.732 20.196 32.219 1.00 64.81 732 TRP A C 1
ATOM 5354 O O . TRP A 1 732 ? 29.922 20.403 32.425 1.00 64.81 732 TRP A O 1
ATOM 5364 N N . ASN A 1 733 ? 28.025 19.309 32.917 1.00 67.62 733 ASN A N 1
ATOM 5365 C CA . ASN A 1 733 ? 28.600 18.532 34.012 1.00 67.62 733 ASN A CA 1
ATOM 5366 C C . ASN A 1 733 ? 28.853 17.085 33.569 1.00 67.62 733 ASN A C 1
ATOM 5368 O O . ASN A 1 733 ? 27.896 16.341 33.360 1.00 67.62 733 ASN A O 1
ATOM 5372 N N . ASN A 1 734 ? 30.122 16.689 33.423 1.00 71.19 734 ASN A N 1
ATOM 5373 C CA . ASN A 1 734 ? 30.559 15.314 33.113 1.00 71.19 734 ASN A CA 1
ATOM 5374 C C . ASN A 1 734 ? 29.920 14.657 31.861 1.00 71.19 734 ASN A C 1
ATOM 5376 O O . ASN A 1 734 ? 29.843 13.431 31.790 1.00 71.19 734 ASN A O 1
ATOM 5380 N N . GLY A 1 735 ? 29.418 15.433 30.894 1.00 76.50 735 GLY A N 1
ATOM 5381 C CA . GLY A 1 735 ? 28.858 14.907 29.640 1.00 76.50 735 GLY A CA 1
ATOM 5382 C C . GLY A 1 735 ? 29.860 14.934 28.480 1.00 76.50 735 GLY A C 1
ATOM 5383 O O . GLY A 1 735 ? 30.890 15.599 28.565 1.00 76.50 735 GLY A O 1
ATOM 5384 N N . THR A 1 736 ? 29.527 14.280 27.369 1.00 80.25 736 THR A N 1
ATOM 5385 C CA . THR A 1 736 ? 30.314 14.300 26.122 1.00 80.25 736 THR A CA 1
ATOM 5386 C C . THR A 1 736 ? 29.448 14.737 24.942 1.00 80.25 736 THR A C 1
ATOM 5388 O O . THR A 1 736 ? 28.382 14.171 24.741 1.00 80.25 736 THR A O 1
ATOM 5391 N N . ILE A 1 737 ? 29.894 15.705 24.139 1.00 82.12 737 ILE A N 1
ATOM 5392 C CA . ILE A 1 737 ? 29.246 16.100 22.881 1.00 82.12 737 ILE A CA 1
ATOM 5393 C C . ILE A 1 737 ? 30.227 15.777 21.761 1.00 82.12 737 ILE A C 1
ATOM 5395 O O . ILE A 1 737 ? 31.347 16.284 21.770 1.00 82.12 737 ILE A O 1
ATOM 5399 N N . LYS A 1 738 ? 29.800 14.951 20.808 1.00 81.94 738 LYS A N 1
ATOM 5400 C CA . LYS A 1 738 ? 30.570 14.567 19.626 1.00 81.94 738 LYS A CA 1
ATOM 5401 C C . LYS A 1 738 ? 29.897 15.106 18.378 1.00 81.94 738 LYS A C 1
ATOM 5403 O O . LYS A 1 738 ? 28.708 14.869 18.170 1.00 81.94 738 LYS A O 1
ATOM 5408 N N . THR A 1 739 ? 30.639 15.795 17.524 1.00 80.06 739 THR A N 1
ATOM 5409 C CA . THR A 1 739 ? 30.177 16.085 16.163 1.00 80.06 739 THR A CA 1
ATOM 5410 C C . THR A 1 739 ? 30.730 15.017 15.232 1.00 80.06 739 THR A C 1
ATOM 5412 O O . THR A 1 739 ? 31.922 14.747 15.252 1.00 80.06 739 THR A O 1
ATOM 5415 N N . MET A 1 740 ? 29.874 14.381 14.435 1.00 80.12 740 MET A N 1
ATOM 5416 C CA . MET A 1 740 ? 30.276 13.301 13.519 1.00 80.12 740 MET A CA 1
ATOM 5417 C C . MET A 1 740 ? 30.458 13.790 12.079 1.00 80.12 740 MET A C 1
ATOM 5419 O O . MET A 1 740 ? 30.894 13.038 11.211 1.00 80.12 740 MET A O 1
ATOM 5423 N N . VAL A 1 741 ? 30.147 15.065 11.828 1.00 68.12 741 VAL A N 1
ATOM 5424 C CA . VAL A 1 741 ? 30.305 15.737 10.537 1.00 68.12 741 VAL A CA 1
ATOM 5425 C C . VAL A 1 741 ? 30.924 17.133 10.716 1.00 68.12 741 VAL A C 1
ATOM 5427 O O . VAL A 1 741 ? 30.646 17.811 11.716 1.00 68.12 741 VAL A O 1
ATOM 5430 N N . PRO A 1 742 ? 31.728 17.616 9.749 1.00 66.69 742 PRO A N 1
ATOM 5431 C CA . PRO A 1 742 ? 32.155 19.012 9.713 1.00 66.69 742 PRO A CA 1
ATOM 5432 C C . PRO A 1 742 ? 30.948 19.962 9.659 1.00 66.69 742 PRO A C 1
ATOM 5434 O O . PRO A 1 742 ? 29.944 19.661 9.017 1.00 66.69 742 PRO A O 1
ATOM 5437 N N . TYR A 1 743 ? 31.043 21.119 10.322 1.00 65.75 743 TYR A N 1
ATOM 5438 C CA . TYR A 1 743 ? 29.980 22.138 10.390 1.00 65.75 743 TYR A CA 1
ATOM 5439 C C . TYR A 1 743 ? 28.633 21.648 10.957 1.00 65.75 743 TYR A C 1
ATOM 5441 O O . TYR A 1 743 ? 27.569 22.150 10.590 1.00 65.75 743 TYR A O 1
ATOM 5449 N N . ALA A 1 744 ? 28.659 20.679 11.880 1.00 63.00 744 ALA A N 1
ATOM 5450 C CA . ALA A 1 744 ? 27.450 20.168 12.530 1.00 63.00 744 ALA A CA 1
ATOM 5451 C C . ALA A 1 744 ? 26.606 21.262 13.223 1.00 63.00 744 ALA A C 1
ATOM 5453 O O . ALA A 1 744 ? 25.388 21.127 13.296 1.00 63.00 744 ALA A O 1
ATOM 5454 N N . VAL A 1 745 ? 27.213 22.350 13.714 1.00 65.62 745 VAL A N 1
ATOM 5455 C CA . VAL A 1 745 ? 26.528 23.409 14.477 1.00 65.62 745 VAL A CA 1
ATOM 5456 C C . VAL A 1 745 ? 26.470 24.715 13.678 1.00 65.62 745 VAL A C 1
ATOM 5458 O O . VAL A 1 745 ? 27.499 25.230 13.249 1.00 65.62 745 VAL A O 1
ATOM 5461 N N . GLU A 1 746 ? 25.272 25.279 13.507 1.00 56.84 746 GLU A N 1
ATOM 5462 C CA . GLU A 1 746 ? 25.035 26.568 12.844 1.00 56.84 746 GLU A CA 1
ATOM 5463 C C . GLU A 1 746 ? 24.819 27.675 13.895 1.00 56.84 746 GLU A C 1
ATOM 5465 O O . GLU A 1 746 ? 23.874 27.628 14.687 1.00 56.84 746 GLU A O 1
ATOM 5470 N N . ALA A 1 747 ? 25.681 28.698 13.902 1.00 51.06 747 ALA A N 1
ATOM 5471 C CA . ALA A 1 747 ? 25.537 29.868 14.770 1.00 51.06 747 ALA A CA 1
ATOM 5472 C C . ALA A 1 747 ? 24.632 30.918 14.098 1.00 51.06 747 ALA A C 1
ATOM 5474 O O . ALA A 1 747 ? 25.043 31.612 13.168 1.00 51.06 747 ALA A O 1
ATOM 5475 N N . GLY A 1 748 ? 23.384 31.045 14.551 1.00 37.25 748 GLY A N 1
ATOM 5476 C CA . GLY A 1 748 ? 22.441 32.025 14.007 1.00 37.25 748 GLY A CA 1
ATOM 5477 C C . GLY A 1 748 ? 22.834 33.480 14.317 1.00 37.25 748 GLY A C 1
ATOM 5478 O O . GLY A 1 748 ? 22.940 33.851 15.480 1.00 37.25 748 GLY A O 1
ATOM 5479 N N . ASN A 1 749 ? 22.997 34.285 13.260 1.00 31.33 749 ASN A N 1
ATOM 5480 C CA . ASN A 1 749 ? 23.091 35.754 13.175 1.00 31.33 749 ASN A CA 1
ATOM 5481 C C . ASN A 1 749 ? 23.964 36.523 14.202 1.00 31.33 749 ASN A C 1
ATOM 5483 O O . ASN A 1 749 ? 23.593 36.745 15.350 1.00 31.33 749 ASN A O 1
ATOM 5487 N N . ALA A 1 750 ? 25.057 37.082 13.658 1.00 32.31 750 ALA A N 1
ATOM 5488 C CA . ALA A 1 750 ? 26.001 38.058 14.218 1.00 32.31 750 ALA A CA 1
ATOM 5489 C C . ALA A 1 750 ? 26.890 37.562 15.379 1.00 32.31 750 ALA A C 1
ATOM 5491 O O . ALA A 1 750 ? 26.600 37.764 16.555 1.00 32.31 750 ALA A O 1
ATOM 5492 N N . THR A 1 751 ? 28.052 36.996 15.016 1.00 35.94 751 THR A N 1
ATOM 5493 C CA . THR A 1 751 ? 29.261 36.883 15.866 1.00 35.94 751 THR A CA 1
ATOM 5494 C C . THR A 1 751 ? 29.018 36.348 17.283 1.00 35.94 751 THR A C 1
ATOM 5496 O O . THR A 1 751 ? 29.136 37.080 18.264 1.00 35.94 751 THR A O 1
ATOM 5499 N N . ARG A 1 752 ? 28.734 35.050 17.427 1.00 39.84 752 ARG A N 1
ATOM 5500 C CA . ARG A 1 752 ? 28.780 34.375 18.735 1.00 39.84 752 ARG A CA 1
ATOM 5501 C C . ARG A 1 752 ? 29.791 33.236 18.684 1.00 39.84 752 ARG A C 1
ATOM 5503 O O . ARG A 1 752 ? 29.513 32.165 18.164 1.00 39.84 752 ARG A O 1
ATOM 5510 N N . ARG A 1 753 ? 30.999 33.549 19.159 1.00 41.97 753 ARG A N 1
ATOM 5511 C CA . ARG A 1 753 ? 32.143 32.640 19.302 1.00 41.97 753 ARG A CA 1
ATOM 5512 C C . ARG A 1 753 ? 31.950 31.752 20.534 1.00 41.97 753 ARG A C 1
ATOM 5514 O O . ARG A 1 753 ? 31.484 32.243 21.560 1.00 41.97 753 ARG A O 1
ATOM 5521 N N . PHE A 1 754 ? 32.361 30.489 20.445 1.00 41.53 754 PHE A N 1
ATOM 5522 C CA . PHE A 1 754 ? 32.622 29.652 21.614 1.00 41.53 754 PHE A CA 1
ATOM 5523 C C . PHE A 1 754 ? 33.836 30.241 22.347 1.00 41.53 754 PHE A C 1
ATOM 5525 O O . PHE A 1 754 ? 34.942 30.171 21.827 1.00 41.53 754 PHE A O 1
ATOM 5532 N N . THR A 1 755 ? 33.655 30.872 23.506 1.00 36.22 755 THR A N 1
ATOM 5533 C CA . THR A 1 755 ? 34.785 31.338 24.329 1.00 36.22 755 THR A CA 1
ATOM 5534 C C . THR A 1 755 ? 34.826 30.561 25.633 1.00 36.22 755 THR A C 1
ATOM 5536 O O . THR A 1 755 ? 33.816 30.483 26.334 1.00 36.22 755 THR A O 1
ATOM 5539 N N . THR A 1 756 ? 35.991 30.003 25.949 1.00 33.38 756 THR A N 1
ATOM 5540 C CA . THR A 1 756 ? 36.327 29.414 27.248 1.00 33.38 756 THR A CA 1
ATOM 5541 C C . THR A 1 756 ? 36.497 30.499 28.318 1.00 33.38 756 THR A C 1
ATOM 5543 O O . THR A 1 756 ? 36.659 31.686 28.028 1.00 33.38 756 THR A O 1
ATOM 5546 N N . GLU A 1 757 ? 36.402 30.094 29.582 1.00 33.81 757 GLU A N 1
ATOM 5547 C CA . GLU A 1 757 ? 36.494 30.968 30.753 1.00 33.81 757 GLU A CA 1
ATOM 5548 C C . GLU A 1 757 ? 37.867 31.680 30.812 1.00 33.81 757 GLU A C 1
ATOM 5550 O O . GLU A 1 757 ? 38.905 31.021 30.795 1.00 33.81 757 GLU A O 1
ATOM 5555 N N . GLY A 1 758 ? 37.890 33.024 30.871 1.00 36.75 758 GLY A N 1
ATOM 5556 C CA . GLY A 1 758 ? 39.130 33.792 31.101 1.00 36.75 758 GLY A CA 1
ATOM 5557 C C . GLY A 1 758 ? 39.286 35.157 30.413 1.00 36.75 758 GLY A C 1
ATOM 5558 O O . GLY A 1 758 ? 40.214 35.888 30.754 1.00 36.75 758 GLY A O 1
ATOM 5559 N N . VAL A 1 759 ? 38.407 35.559 29.485 1.00 33.09 759 VAL A N 1
ATOM 5560 C CA . VAL A 1 759 ? 38.528 36.861 28.790 1.00 33.09 759 VAL A CA 1
ATOM 5561 C C . VAL A 1 759 ? 37.645 37.932 29.460 1.00 33.09 759 VAL A C 1
ATOM 5563 O O . VAL A 1 759 ? 36.434 37.729 29.567 1.00 33.09 759 VAL A O 1
ATOM 5566 N N . PRO A 1 760 ? 38.194 39.081 29.910 1.00 33.34 760 PRO A N 1
ATOM 5567 C CA . PRO A 1 760 ? 37.420 40.116 30.593 1.00 33.34 760 PRO A CA 1
ATOM 5568 C C . PRO A 1 760 ? 36.296 40.708 29.732 1.00 33.34 760 PRO A C 1
ATOM 5570 O O . PRO A 1 760 ? 36.470 41.052 28.562 1.00 33.34 760 PRO A O 1
ATOM 5573 N N . ASN A 1 761 ? 35.138 40.850 30.368 1.00 39.31 761 ASN A N 1
ATOM 5574 C CA . ASN A 1 761 ? 33.866 41.284 29.808 1.00 39.31 761 ASN A CA 1
ATOM 5575 C C . ASN A 1 761 ? 33.813 42.810 29.618 1.00 39.31 761 ASN A C 1
ATOM 5577 O O . ASN A 1 761 ? 33.718 43.520 30.609 1.00 39.31 761 ASN A O 1
ATOM 5581 N N . ASN A 1 762 ? 33.825 43.311 28.377 1.00 35.38 762 ASN A N 1
ATOM 5582 C CA . ASN A 1 762 ? 33.631 44.740 28.080 1.00 35.38 762 ASN A CA 1
ATOM 5583 C C . ASN A 1 762 ? 32.822 44.979 26.782 1.00 35.38 762 ASN A C 1
ATOM 5585 O O . ASN A 1 762 ? 33.262 45.727 25.911 1.00 35.38 762 ASN A O 1
ATOM 5589 N N . SER A 1 763 ? 31.631 44.386 26.609 1.00 33.34 763 SER A N 1
ATOM 5590 C CA . SER A 1 763 ? 30.676 44.936 25.622 1.00 33.34 763 SER A CA 1
ATOM 5591 C C . SER A 1 763 ? 29.358 45.337 26.263 1.00 33.34 763 SER A C 1
ATOM 5593 O O . SER A 1 763 ? 28.723 44.535 26.939 1.00 33.34 763 SER A O 1
ATOM 5595 N N . VAL A 1 764 ? 28.959 46.575 25.988 1.00 33.53 764 VAL A N 1
ATOM 5596 C CA . VAL A 1 764 ? 27.866 47.313 26.634 1.00 33.53 764 VAL A CA 1
ATOM 5597 C C . VAL A 1 764 ? 26.491 47.030 26.001 1.00 33.53 764 VAL A C 1
ATOM 5599 O O . VAL A 1 764 ? 25.491 47.561 26.462 1.00 33.53 764 VAL A O 1
ATOM 5602 N N . ASP A 1 765 ? 26.397 46.147 25.005 1.00 34.75 765 ASP A N 1
ATOM 5603 C CA . ASP A 1 765 ? 25.117 45.791 24.383 1.00 34.75 765 ASP A CA 1
ATOM 5604 C C . ASP A 1 765 ? 24.633 44.421 24.863 1.00 34.75 765 ASP A C 1
ATOM 5606 O O . ASP A 1 765 ? 25.348 43.424 24.736 1.00 34.75 765 ASP A O 1
ATOM 5610 N N . GLY A 1 766 ? 23.404 44.379 25.395 1.00 35.72 766 GLY A N 1
ATOM 5611 C CA . GLY A 1 766 ? 22.703 43.237 26.010 1.00 35.72 766 GLY A CA 1
ATOM 5612 C C . GLY A 1 766 ? 22.415 42.030 25.102 1.00 35.72 766 GLY A C 1
ATOM 5613 O O . GLY A 1 766 ? 21.359 41.409 25.195 1.00 35.72 766 GLY A O 1
ATOM 5614 N N . SER A 1 767 ? 23.350 41.670 24.230 1.00 37.47 767 SER A N 1
ATOM 5615 C CA . SER A 1 767 ? 23.355 40.434 23.460 1.00 37.47 767 SER A CA 1
ATOM 5616 C C . SER A 1 767 ? 23.804 39.268 24.356 1.00 37.47 767 SER A C 1
ATOM 5618 O O . SER A 1 767 ? 24.950 39.195 24.794 1.00 37.47 767 SER A O 1
ATOM 5620 N N . GLN A 1 768 ? 22.884 38.350 24.670 1.00 39.56 768 GLN A N 1
ATOM 5621 C CA . GLN A 1 768 ? 23.173 37.118 25.419 1.00 39.56 768 GLN A CA 1
ATOM 5622 C C . GLN A 1 768 ? 24.180 36.241 24.656 1.00 39.56 768 GLN A C 1
ATOM 5624 O O . GLN A 1 768 ? 23.779 35.434 23.831 1.00 39.56 768 GLN A O 1
ATOM 5629 N N . ARG A 1 769 ? 25.488 36.392 24.870 1.00 41.12 769 ARG A N 1
ATOM 5630 C CA . ARG A 1 769 ? 26.487 35.476 24.288 1.00 41.12 769 ARG A CA 1
ATOM 5631 C C . ARG A 1 769 ? 26.232 34.050 24.787 1.00 41.12 769 ARG A C 1
ATOM 5633 O O . ARG A 1 769 ? 25.912 33.874 25.955 1.00 41.12 769 ARG A O 1
ATOM 5640 N N . THR A 1 770 ? 26.387 33.047 23.927 1.00 43.31 770 THR A N 1
ATOM 5641 C CA . THR A 1 770 ? 26.312 31.633 24.321 1.00 43.31 770 THR A CA 1
ATOM 5642 C C . THR A 1 770 ? 27.579 31.282 25.097 1.00 43.31 770 THR A C 1
ATOM 5644 O O . THR A 1 770 ? 28.657 31.200 24.518 1.00 43.31 770 THR A O 1
ATOM 5647 N N . TRP A 1 771 ? 27.471 31.125 26.415 1.00 46.12 771 TRP A N 1
ATOM 5648 C CA . TRP A 1 771 ? 28.577 30.651 27.250 1.00 46.12 771 TRP A CA 1
ATOM 5649 C C . TRP A 1 771 ? 28.622 29.127 27.184 1.00 46.12 771 TRP A C 1
ATOM 5651 O O . TRP A 1 771 ? 27.594 28.497 27.408 1.00 46.12 771 TRP A O 1
ATOM 5661 N N . LEU A 1 772 ? 29.786 28.535 26.909 1.00 52.97 772 LEU A N 1
ATOM 5662 C CA . LEU A 1 772 ? 30.054 27.149 27.286 1.00 52.97 772 LEU A CA 1
ATOM 5663 C C . LEU A 1 772 ? 30.642 27.190 28.692 1.00 52.97 772 LEU A C 1
ATOM 5665 O O . LEU A 1 772 ? 31.733 27.721 28.879 1.00 52.97 772 LEU A O 1
ATOM 5669 N N . ASN A 1 773 ? 29.924 26.653 29.673 1.00 53.84 773 ASN A N 1
ATOM 5670 C CA . ASN A 1 773 ? 30.414 26.578 31.047 1.00 53.84 773 ASN A CA 1
ATOM 5671 C C . ASN A 1 773 ? 30.636 25.104 31.443 1.00 53.84 773 ASN A C 1
ATOM 5673 O O . ASN A 1 773 ? 29.744 24.497 32.053 1.00 53.84 773 ASN A O 1
ATOM 5677 N N . PRO A 1 774 ? 31.745 24.479 30.992 1.00 55.31 774 PRO A N 1
ATOM 5678 C CA . PRO A 1 774 ? 32.084 23.114 31.368 1.00 55.31 774 PRO A CA 1
ATOM 5679 C C . PRO A 1 774 ? 32.476 23.053 32.844 1.00 55.31 774 PRO A C 1
ATOM 5681 O O . PRO A 1 774 ? 33.356 23.775 33.300 1.00 55.31 774 PRO A O 1
ATOM 5684 N N . TYR A 1 775 ? 31.841 22.150 33.583 1.00 52.19 775 TYR A N 1
ATOM 5685 C CA . TYR A 1 775 ? 32.191 21.812 34.957 1.00 52.19 775 TYR A CA 1
ATOM 5686 C C . TYR A 1 775 ? 32.543 20.321 35.039 1.00 52.19 775 TYR A C 1
ATOM 5688 O O . TYR A 1 775 ? 31.894 19.472 34.427 1.00 52.19 775 TYR A O 1
ATOM 5696 N N . GLY A 1 776 ? 33.570 19.982 35.820 1.00 59.00 776 GLY A N 1
ATOM 5697 C CA . GLY A 1 776 ? 34.013 18.593 35.974 1.00 59.00 776 GLY A CA 1
ATOM 5698 C C . GLY A 1 776 ? 34.706 18.039 34.721 1.00 59.00 776 GLY A C 1
ATOM 5699 O O . GLY A 1 776 ? 35.469 18.745 34.069 1.00 59.00 776 GLY A O 1
ATOM 5700 N N . SER A 1 777 ? 34.474 16.763 34.399 1.00 64.31 777 SER A N 1
ATOM 5701 C CA . SER A 1 777 ? 35.141 16.022 33.314 1.00 64.31 777 SER A CA 1
ATOM 5702 C C . SER A 1 777 ? 34.382 16.075 31.978 1.00 64.31 777 SER A C 1
ATOM 5704 O O . SER A 1 777 ? 34.232 15.055 31.308 1.00 64.31 777 SER A O 1
ATOM 5706 N N . ALA A 1 778 ? 33.828 17.232 31.620 1.00 67.81 778 ALA A N 1
ATOM 5707 C CA . ALA A 1 778 ? 33.088 17.427 30.372 1.00 67.81 778 ALA A CA 1
ATOM 5708 C C . ALA A 1 778 ? 34.000 17.396 29.121 1.00 67.81 778 ALA A C 1
ATOM 5710 O O . ALA A 1 778 ? 35.126 17.890 29.179 1.00 67.81 778 ALA A O 1
ATOM 5711 N N . VAL A 1 779 ? 33.522 16.842 27.993 1.00 67.12 779 VAL A N 1
ATOM 5712 C CA . VAL A 1 779 ? 34.333 16.612 26.771 1.00 67.12 779 VAL A CA 1
ATOM 5713 C C . VAL A 1 779 ? 33.624 17.051 25.483 1.00 67.12 779 VAL A C 1
ATOM 5715 O O . VAL A 1 779 ? 32.596 16.482 25.119 1.00 67.12 779 VAL A O 1
ATOM 5718 N N . LEU A 1 780 ? 34.215 18.001 24.743 1.00 71.62 780 LEU A N 1
ATOM 5719 C CA . LEU A 1 780 ? 33.795 18.383 23.383 1.00 71.62 780 LEU A CA 1
ATOM 5720 C C . LEU A 1 780 ? 34.715 17.748 22.346 1.00 71.62 780 LEU A C 1
ATOM 5722 O O . LEU A 1 780 ? 35.892 18.095 22.287 1.00 71.62 780 LEU A O 1
ATOM 5726 N N . ASP A 1 781 ? 34.170 16.852 21.532 1.00 69.81 781 ASP A N 1
ATOM 5727 C CA . ASP A 1 781 ? 34.889 16.161 20.464 1.00 69.81 781 ASP A CA 1
ATOM 5728 C C . ASP A 1 781 ? 34.379 16.652 19.102 1.00 69.81 781 ASP A C 1
ATOM 5730 O O . ASP A 1 781 ? 33.204 16.480 18.761 1.00 69.81 781 ASP A O 1
ATOM 5734 N N . LEU A 1 782 ? 35.242 17.341 18.351 1.00 66.56 782 LEU A N 1
ATOM 5735 C CA . LEU A 1 782 ? 34.888 17.995 17.093 1.00 66.56 782 LEU A CA 1
ATOM 5736 C C . LEU A 1 782 ? 35.504 17.251 15.908 1.00 66.56 782 LEU A C 1
ATOM 5738 O O . LEU A 1 782 ? 36.726 17.205 15.765 1.00 66.56 782 LEU A O 1
ATOM 5742 N N . CYS A 1 783 ? 34.672 16.732 15.004 1.00 59.28 783 CYS A N 1
ATOM 5743 C CA . CYS A 1 783 ? 35.159 16.147 13.760 1.00 59.28 783 CYS A CA 1
ATOM 5744 C C . CYS A 1 783 ? 35.412 17.248 12.707 1.00 59.28 783 CYS A C 1
ATOM 5746 O O . CYS A 1 783 ? 34.480 17.880 12.203 1.00 59.28 783 CYS A O 1
ATOM 5748 N N . GLY A 1 784 ? 36.690 17.474 12.375 1.00 48.38 784 GLY A N 1
ATOM 5749 C CA . GLY A 1 784 ? 37.150 18.380 11.311 1.00 48.38 784 GLY A CA 1
ATOM 5750 C C . GLY A 1 784 ? 37.824 19.668 11.811 1.00 48.38 784 GLY A C 1
ATOM 5751 O O . GLY A 1 784 ? 37.319 20.348 12.699 1.00 48.38 784 GLY A O 1
ATOM 5752 N N . ASN A 1 785 ? 38.956 20.028 11.193 1.00 40.75 785 ASN A N 1
ATOM 5753 C CA . ASN A 1 785 ? 39.831 21.147 11.592 1.00 40.75 785 ASN A CA 1
ATOM 5754 C C . ASN A 1 785 ? 39.245 22.563 11.365 1.00 40.75 785 ASN A C 1
ATOM 5756 O O . ASN A 1 785 ? 39.849 23.530 11.817 1.00 40.75 785 ASN A O 1
ATOM 5760 N N . ASP A 1 786 ? 38.088 22.693 10.703 1.00 44.41 786 ASP A N 1
ATOM 5761 C CA . ASP A 1 786 ? 37.489 23.983 10.303 1.00 44.41 786 ASP A CA 1
ATOM 5762 C C . ASP A 1 786 ? 36.273 24.408 11.152 1.00 44.41 786 ASP A C 1
ATOM 5764 O O . ASP A 1 786 ? 35.569 25.364 10.819 1.00 44.41 786 ASP A O 1
ATOM 5768 N N . GLN A 1 787 ? 36.009 23.732 12.274 1.00 46.06 787 GLN A N 1
ATOM 5769 C CA . GLN A 1 787 ? 35.096 24.246 13.300 1.00 46.06 787 GLN A CA 1
ATOM 5770 C C . GLN A 1 787 ? 35.838 25.362 14.048 1.00 46.06 787 GLN A C 1
ATOM 5772 O O . GLN A 1 787 ? 36.455 25.110 15.078 1.00 46.06 787 GLN A O 1
ATOM 5777 N N . SER A 1 788 ? 35.881 26.573 13.481 1.00 37.19 788 SER A N 1
ATOM 5778 C CA . SER A 1 788 ? 36.718 27.669 13.984 1.00 37.19 788 SER A CA 1
ATOM 5779 C C . SER A 1 788 ? 36.332 28.072 15.414 1.00 37.19 788 SER A C 1
ATOM 5781 O O . SER A 1 788 ? 35.475 28.930 15.642 1.00 37.19 788 SER A O 1
ATOM 5783 N N . VAL A 1 789 ? 37.003 27.466 16.387 1.00 35.66 789 VAL A N 1
ATOM 5784 C CA . VAL A 1 789 ? 37.297 28.080 17.674 1.00 35.66 789 VAL A CA 1
ATOM 5785 C C . VAL A 1 789 ? 38.519 28.951 17.404 1.00 35.66 789 VAL A C 1
ATOM 5787 O O . VAL A 1 789 ? 39.651 28.474 17.449 1.00 35.66 789 VAL A O 1
ATOM 5790 N N . ASP A 1 790 ? 38.294 30.209 17.016 1.00 30.89 790 ASP A N 1
ATOM 5791 C CA . ASP A 1 790 ? 39.364 31.205 17.112 1.00 30.89 790 ASP A CA 1
ATOM 5792 C C . ASP A 1 790 ? 39.778 31.240 18.591 1.00 30.89 790 ASP A C 1
ATOM 5794 O O . ASP A 1 790 ? 38.954 31.588 19.441 1.00 30.89 790 ASP A O 1
ATOM 5798 N N . GLN A 1 791 ? 41.008 30.787 18.853 1.00 29.59 791 GLN A N 1
ATOM 5799 C CA . GLN A 1 791 ? 41.640 30.652 20.171 1.00 29.59 791 GLN A CA 1
ATOM 5800 C C . GLN A 1 791 ? 41.535 31.903 21.045 1.00 29.59 791 GLN A C 1
ATOM 5802 O O . GLN A 1 791 ? 41.646 33.031 20.504 1.00 29.59 791 GLN A O 1
#